Protein AF-A0A5C6CVD3-F1 (afdb_monomer)

pLDDT: mean 81.18, std 20.77, range [22.0, 98.69]

Solvent-accessible surface area (backbone atoms only — not comparable to full-atom values): 57933 Å² total; per-residue (Å²): 133,89,82,90,85,89,85,88,81,87,88,75,88,78,86,80,70,88,71,75,88,67,63,70,26,38,41,72,49,52,78,48,55,55,84,40,43,88,44,26,76,74,38,38,54,60,58,94,70,91,66,69,26,34,41,35,30,22,63,61,11,32,40,34,33,70,55,76,68,46,40,32,29,32,40,34,28,7,44,64,82,21,20,8,32,41,38,34,39,48,12,33,40,42,30,75,46,34,39,38,26,14,48,56,12,74,33,46,18,38,40,39,38,20,63,36,10,40,38,39,25,34,34,33,35,34,19,32,49,8,66,26,52,24,46,37,39,34,31,24,56,70,12,38,36,37,18,68,50,27,37,33,26,4,42,27,32,73,14,47,8,38,39,40,29,23,53,23,5,38,36,39,22,32,27,36,33,22,0,40,30,69,67,7,27,6,36,39,37,27,26,31,60,67,3,26,44,38,18,65,27,42,27,27,32,7,67,57,21,29,8,37,40,38,26,23,52,48,2,33,40,34,17,54,41,34,32,34,29,26,75,77,16,42,39,37,30,53,36,7,34,48,31,28,54,40,63,45,63,78,65,44,75,48,79,68,22,20,32,45,34,37,58,47,67,42,46,71,70,70,43,74,62,57,51,78,76,43,54,97,72,37,57,34,39,58,60,26,33,41,36,30,59,18,40,33,34,37,44,46,84,56,55,43,35,27,42,30,7,39,39,35,23,49,21,39,37,34,22,20,36,86,96,55,46,39,4,35,41,39,28,23,67,37,2,37,35,40,27,55,21,38,39,35,23,23,16,41,4,35,42,37,35,28,30,56,71,8,35,37,41,28,59,22,35,41,30,26,2,75,84,49,47,48,7,40,38,40,34,18,52,51,5,38,38,40,32,59,31,34,40,36,32,19,63,44,8,39,38,37,33,51,22,19,39,45,32,28,54,40,63,47,69,36,91,70,22,45,75,46,80,70,27,24,35,47,35,34,55,47,66,42,48,53,40,73,36,66,55,48,31,72,77,38,29,48,54,30,53,32,41,54,60,29,34,45,35,25,64,23,42,33,37,34,32,56,85,17,40,34,34,24,47,31,11,32,42,34,21,53,25,38,36,30,34,57,56,8,37,41,38,32,60,23,53,33,40,38,40,25,24,26,42,33,33,55,60,12,38,38,37,28,53,43,24,37,32,41,36,17,19,54,88,32,80,64,3,21,37,32,18,16,38,38,37,25,22,65,13,48,33,36,43,25,15,48,39,49,25,37,31,30,47,59,15,39,35,38,27,20,55,94,95,38,54,10,33,42,34,20,83,35,8,33,34,31,31,61,66,9,36,40,36,31,21,22,36,45,42,34,43,68,33,87,92,24,30,35,38,33,40,16,42,39,37,21,72,31,79,93,40,25,29,31,34,43,14,17,34,29,35,77,27,43,43,24,13,29,28,37,52,15,34,38,40,47,28,78,67,31,14,63,38,60,26,14,25,36,34,37,59,18,36,42,49,35,40,35,47,46,88,40,77,8,79,75,10,14,30,20,44,34,18,74,35,88,70,3,30,36,40,39,45,16,32,41,37,42,43,69,37,89,89,50,75,91,48,74,77,43,64,42,66,43,32,35,14,79,53,23,47,41,79,51,58,71,42,77,47,73,64,88,64,62,94,63,46,39,80,44,80,44,84,44,66,39,33,34,35,42,30,33,37,71,57,61,85,29,35,44,74,70,81,83,57,53,59,76,61,20,53,52,29,30,75,70,43,59,27,100,54,55,74,37,73,62,54,54,46,36,27,66,65,49,59,72,66,81,84,81,83,82,75,86,72,81,80,80,74,83,78,79,59,81,77,54,66,80,67,67,84,79,73,84,85,89,80,84,92,81,85,88,80,90,87,89,80,90,88,88,88,88,89,86,88,76,97,74,90,87,89,76,79,92,72,82,82,72,79,72,77,85,77,77,51,36,31,38,37,30,24,20,71,32,98,72,34,31,35,33,32,29,42,68,86,39,52,78,47,78,56,29,75,55,75,89,68,89,71,40,53,36,18,39,32,55,42,97,86,31,31,40,33,33,18,19,31,80,73,7,30,31,35,38,26,43,82,88,34,53,75,46,84,67,46,72,86,49,41,35,26,28,16,33,33,62,50,97,88,51,29,39,35,32,22,21,29,74,68,30,30,35,32,35,28,40,77,89,64,52,77,46,85,49,29,76,51,62,87,80,34,52,36,30,20,37,33,52,46,44,83,60,29,39,34,37,20,14,21,83,66,20,31,34,32,38,26,42,83,89,29,53,73,44,84,48,34,77,56,60,86,81,30,34,34,26,14,38,32,38,38,77,86,57,37,36,35,38,24,12,52,64,25,39,31,32,38,26,42,87,87,32,53,74,44,85,53,34,72,54,76,91,54,102,59,63,27,34,35,13,36,43,62,45,98,84,58,30,40,35,37,27,18,42,77,14,40,30,36,38,26,42,83,88,35,54,73,42,83,55,36,68,45,83,82,29,29,29,37,23,42,37,38,20,38,73,84,51,48,52,50,66,70,33,25,78,37,56,61,30,26,44,78,64,82,58,43,16,56,76,63,18,54,54,30,25,75,71,43,57,27,99,80,30,78,46,74,64,60,49,47,32,24,68,75,31,55,78,51,70,74,92,82,83,90,77,90,73,83,79,83,73,95,80,80,90,84,80,88,85,83,86,87,84,84,90,77,89,81,86,89,81,90,84,84,88,134

Radius of gyration: 43.02 Å; Cα contacts (8 Å, |Δi|>4): 3666; chains: 1; bounding box: 109×92×147 Å

Nearest PDB structures (foldseek):
  2z2n-assembly1_A  TM=7.318E-01  e=3.940E-13  Staphylococcus aureus
  2qc5-assembly1_A  TM=7.018E-01  e=4.304E-13  Staphylococcus cohnii
  2z2p-assembly1_B  TM=7.369E-01  e=5.340E-12  Staphylococcus aureus
  7zcj-assembly1_A  TM=8.095E-01  e=3.126E-11  synthetic construct
  1rwi-assembly1_B  TM=7.853E-01  e=1.025E-09  Mycobacterium tuberculosis

Foldseek 3Di:
DDDDDDDDDDDDDDPDDPDPPQAAWEQPADEDELQAQVRIPRGRLQDPDPRFHEYEFFDHYEYEYAAEGAEHAHYEQADAEGGGEYEYALYEYEHEEEYEYHACHAYEYEYEFDHLYEYEYQYYEFAHQYQEEYEYEQEAANTEYENAAEDEFWAHHQYEGEYEFYHQYEYEYQEYYAFAADNTGGEYEFEAANTEYEHLAEYEQHNPGEGEYEYEHQGEYAHNAEYEYAQRYEYEYHAYEYYYAAYDHDNYYHCPAHEYEYEEEDACVPRPRNCVPCDPQQEFEARYEYEYAYEYEFFADHEHEFANGEYEYLEEYEFYDPPGEGGEYHWYNLGEYEYNEEYEQAANGEYEFEAANTEYEHLYEYEFHPPHHEGEYYYEHQYEYHHNEEHEFDLRYEYEDHAHEYEHAHYYYDPNGYYHYNAYEYEYEEEDEAQPHPVNCVPQNSQGEFAARYEYEYAAEYEFDLRHEYEDRNYEYEYLEYAYDANHEYAYQEEYEYEHQYHADANYEYHQQNEEYEAFYQVAANSAEHLYEYEQEAYEYEYHHVAAHEHEQNYEYEFYDDLHTGEYEYARAYEYADNHEYEEAYEDHYAQDPRHEHEDPYEYYYPALVRAHEYCHEYEAAYEEASYEDNHEYEYHPPQAEHEYAEYEYNYEYEKEAAAQDRGPPGIHAYEHPPDLFEYEAEAEYAYYYPDPDAADAFRKDFRYFGPNFYHDHHPYYHYDDHPPQKDWAWDGDRTTIMIGIHGDQLLQQVPNPAQEVVSVVCLQVQSHPGRVDPVSVVSSVVRVPVDDDDDDDDDDDDPPDDPVVVVVPPPDDDDDDDDDDDDDDDDDDDDDDDDPDDDDDDPPPPPPPPDFFKKKKWFAWPFPQGFTWIATSQQDIDGLETDDDDQFHWAAWDAFQQLWIWTDGQVFQFIWIADNNHDIDTLDHDAHRWHYWAADPQRWIWTCSQRQQFIWIQGPVGDIDTQEHHPPQQRWHYWAAAQQRWIWTQRQVQQFIWIAHRNHDIDTQEHHPPQQRWAEWFADLVRWIWTHGLQQWIWTADNNHDIDTQEGHDDDPGSFWHEWDAGPQGWIWTAGQQQWIWTADPNGDIDTNYGDHRIGTHYMWMDTPVSRTPRRDDNDQLQNQVSPAAQEPVSVVCQVCQSHPRHVDVRSVVSSVVRYPDHDDDDDDDDDDDPPDDPPPPPDDDDDDDDDDDDDDDDD

Sequence (1197 aa):
MKSLKYGFVWLGVLYLVPEVAYGQTFWTAGIGDWNTAANWTLGVPNAASGTAFDAVIANGGTAQLTAPGGSVRRLRVGLASGPGSLVVDGGALAVTENLHLNEGSSGPASVTVQNGATVTSPSTIVGFSSVANTNFLISGAGTTFNAATQFIVGHSGAGTASLTVDSGAVLTSQIGYLGNLTGSRGVGVVRNPGSSWSTAGQFAVGNLGVGTLTIEDQGLVSAGTNLFIAATSNVNLNGGTLRFNTISGITRLNYNAGTIQLAGNRDIILDSGLFDFYGVSRIITSGKGLSVEGTTTIRQDKSLTVSGGTFASQGLLTLGAPGLSSGDLFINIGGTVATGGDVKLDAFGIGTISDAGSSWTVAGSFQVSPTGGRGDLFISNQASLYIGNTLSIGSSGFVTLNGGTIRFDGYSRNPVGAFTYSAGTVQLAGNRTIGSDAAILDLFGASPTIPTGKVLVVEGTAILTAAAPVTLSGGDLAAETVLMSPGSQITNAATAQVSGGMLALAGSVIDGTGGDLTMGDAAKVNGFYCAGTLQVGLSTVTLNDANDAVLDSAALVTLGSGGNPGTLVAANGLTLNFGGNITGFGTVDMPDDPAKPFINNGNLTGDSLAEPLTLAGYVKGVGTYDNVAFAGTFSPGFSPAKVNLGSASYNGTLEIEIGGLSPGSSGYDQVNHILGDGIAELGGTLEVSLLGAFEPVVGNSFEVLTAVGGVLGTFTDVVLPSLEAGLSWSLLYEPNAVLLSVVDVVNGDFDLDGDIDGRDFLVWQRGGSPNPFSSGDLALWQTEYNGGLLAATSVAVPEPASWVLLLAAACLLLRIGKRGIESAASLHARVLSCPRVMLLLATITLGLAAPTARADIFYFSSQGAGRHIVEVNSAGAVSVFASLPVGAAYASGVAFDQSGNLYTSDPNRGTISKITTDGTVSLFKSGLSSPQGLAFDESGDLYVANNGANQINKITHTGTLSLFAMLPAGSESEGLAFDGNGNLYVARSNANQINKVTPDGMVSLFATLPADSLPFGLAFDDSGILYETGLDNQIRKITPGGAVSLFASLPNYTVPSAVGLAFDSSGNLYAAGLSGEISKITPDGTVSLFATATNESLLYIAVTDDLGNPLVLPPNGLAGDFDFDGDVDGRDFLVWQRGGSTNGINSGDLADWQTHYGTPLVATSVAVPEPGSILSVVTSALIPLLRSRKSRLLCKD

Mean predicted aligned error: 19.83 Å

Organism: NCBI:txid2528003

InterPro domains:
  IPR011042 Six-bladed beta-propeller, TolB-like [G3DSA:2.120.10.30] (1007-1134)
  IPR015943 WD40/YVTN repeat-like-containing domain superfamily [G3DSA:2.130.10.10] (845-1006)
  IPR030895 T5SS/PEP-CTERM-associated repeat [TIGR04393] (176-223)
  IPR051344 Virginiamycin B lyase [PTHR40274] (966-1093)

Structure (mmCIF, N/CA/C/O backbone):
data_AF-A0A5C6CVD3-F1
#
_entry.id   AF-A0A5C6CVD3-F1
#
loop_
_atom_site.group_PDB
_atom_site.id
_atom_site.type_symbol
_atom_site.label_atom_id
_atom_site.label_alt_id
_atom_site.label_comp_id
_atom_site.label_asym_id
_atom_site.label_entity_id
_atom_site.label_seq_id
_atom_site.pdbx_PDB_ins_code
_atom_site.Cartn_x
_atom_site.Cartn_y
_atom_site.Cartn_z
_atom_site.occupancy
_atom_site.B_iso_or_equiv
_atom_site.auth_seq_id
_atom_site.auth_comp_id
_atom_site.auth_asym_id
_atom_site.auth_atom_id
_atom_site.pdbx_PDB_model_num
ATOM 1 N N . MET A 1 1 ? 19.472 14.620 -93.134 1.00 33.31 1 MET A N 1
ATOM 2 C CA . MET A 1 1 ? 20.474 13.688 -93.710 1.00 33.31 1 MET A CA 1
ATOM 3 C C . MET A 1 1 ? 21.326 13.192 -92.541 1.00 33.31 1 MET A C 1
ATOM 5 O O . MET A 1 1 ? 21.884 14.042 -91.871 1.00 33.31 1 MET A O 1
ATOM 9 N N . LYS A 1 2 ? 21.089 11.971 -92.017 1.00 33.00 2 LYS A N 1
ATOM 10 C CA . LYS A 1 2 ? 21.920 10.738 -92.182 1.00 33.00 2 LYS A CA 1
ATOM 11 C C . LYS A 1 2 ? 23.409 11.003 -91.842 1.00 33.00 2 LYS A C 1
ATOM 13 O O . LYS A 1 2 ? 23.971 11.871 -92.484 1.00 33.00 2 LYS A O 1
ATOM 18 N N . SER A 1 3 ? 24.119 10.339 -90.916 1.00 31.91 3 SER A N 1
ATOM 19 C CA . SER A 1 3 ? 24.143 8.926 -90.478 1.00 31.91 3 SER A CA 1
ATOM 20 C C . SER A 1 3 ? 24.972 8.741 -89.173 1.00 31.91 3 SER A C 1
ATOM 22 O O . SER A 1 3 ? 25.829 9.565 -88.881 1.00 31.91 3 SER A O 1
ATOM 24 N N . LEU A 1 4 ? 24.720 7.630 -88.458 1.00 35.16 4 LEU A N 1
ATOM 25 C CA . LEU A 1 4 ? 25.385 7.018 -87.278 1.00 35.16 4 LEU A CA 1
ATOM 26 C C . LEU A 1 4 ? 26.942 6.883 -87.380 1.00 35.16 4 LEU A C 1
ATOM 28 O O . LEU A 1 4 ? 27.442 6.929 -88.500 1.00 35.16 4 LEU A O 1
ATOM 32 N N . LYS A 1 5 ? 27.773 6.605 -86.338 1.00 32.94 5 LYS A N 1
ATOM 33 C CA . LYS A 1 5 ? 27.705 5.537 -85.292 1.00 32.94 5 LYS A CA 1
ATOM 34 C C . LYS A 1 5 ? 28.903 5.589 -84.279 1.00 32.94 5 LYS A C 1
ATOM 36 O O . LYS A 1 5 ? 29.987 5.981 -84.692 1.00 32.94 5 LYS A O 1
ATOM 41 N N . TYR A 1 6 ? 28.697 5.048 -83.056 1.00 29.14 6 TYR A N 1
ATOM 42 C CA . TYR A 1 6 ? 29.639 4.686 -81.945 1.00 29.14 6 TYR A CA 1
ATOM 43 C C . TYR A 1 6 ? 30.294 5.847 -81.154 1.00 29.14 6 TYR A C 1
ATOM 45 O O . TYR A 1 6 ? 30.779 6.789 -81.755 1.00 29.14 6 TYR A O 1
ATOM 53 N N . GLY A 1 7 ? 30.379 5.908 -79.816 1.00 25.30 7 GLY A N 1
ATOM 54 C CA . GLY A 1 7 ? 30.207 4.948 -78.715 1.00 25.30 7 GLY A CA 1
ATOM 55 C C . GLY A 1 7 ? 31.394 5.125 -77.745 1.00 25.30 7 GLY A C 1
ATOM 56 O O . GLY A 1 7 ? 32.458 4.587 -78.023 1.00 25.30 7 GLY A O 1
ATOM 57 N N . PHE A 1 8 ? 31.253 5.913 -76.668 1.00 29.30 8 PHE A N 1
ATOM 58 C CA . PHE A 1 8 ? 32.339 6.212 -75.713 1.00 29.30 8 PHE A CA 1
ATOM 59 C C . PHE A 1 8 ? 32.193 5.406 -74.413 1.00 29.30 8 PHE A C 1
ATOM 61 O O . PHE A 1 8 ? 31.168 5.481 -73.739 1.00 29.30 8 PHE A O 1
ATOM 68 N N . VAL A 1 9 ? 33.246 4.656 -74.077 1.00 28.47 9 VAL A N 1
ATOM 69 C CA . VAL A 1 9 ? 33.441 3.898 -72.831 1.00 28.47 9 VAL A CA 1
ATOM 70 C C . VAL A 1 9 ? 34.284 4.742 -71.870 1.00 28.47 9 VAL A C 1
ATOM 72 O O . VAL A 1 9 ? 35.278 5.336 -72.286 1.00 28.47 9 VAL A O 1
ATOM 75 N N . TRP A 1 10 ? 33.894 4.791 -70.594 1.00 29.53 10 TRP A N 1
ATOM 76 C CA . TRP A 1 10 ? 34.655 5.427 -69.515 1.00 29.53 10 TRP A CA 1
ATOM 77 C C . TRP A 1 10 ? 35.741 4.486 -68.973 1.00 29.53 10 TRP A C 1
ATOM 79 O O . TRP A 1 10 ? 35.471 3.333 -68.642 1.00 29.53 10 TRP A O 1
ATOM 89 N N . LEU A 1 11 ? 36.967 5.006 -68.883 1.00 29.16 11 LEU A N 1
ATOM 90 C CA . LEU A 1 11 ? 38.146 4.363 -68.306 1.00 29.16 11 LEU A CA 1
ATOM 91 C C . LEU A 1 11 ? 38.072 4.442 -66.768 1.00 29.16 11 LEU A C 1
ATOM 93 O O . LEU A 1 11 ? 38.203 5.524 -66.198 1.00 29.16 11 LEU A O 1
ATOM 97 N N . GLY A 1 12 ? 37.876 3.306 -66.098 1.00 30.25 12 GLY A N 1
ATOM 98 C CA . GLY A 1 12 ? 38.127 3.149 -64.664 1.00 30.25 12 GLY A CA 1
ATOM 99 C C . GLY A 1 12 ? 39.539 2.609 -64.447 1.00 30.25 12 GLY A C 1
ATOM 100 O O . GLY A 1 12 ? 39.888 1.557 -64.978 1.00 30.25 12 GLY A O 1
ATOM 101 N N . VAL A 1 13 ? 40.359 3.346 -63.699 1.00 31.23 13 VAL A N 1
ATOM 102 C CA . VAL A 1 13 ? 41.724 2.961 -63.316 1.00 31.23 13 VAL A CA 1
ATOM 103 C C . VAL A 1 13 ? 41.658 1.736 -62.401 1.00 31.23 13 VAL A C 1
ATOM 105 O O . VAL A 1 13 ? 41.188 1.812 -61.269 1.00 31.23 13 VAL A O 1
ATOM 108 N N . LEU A 1 14 ? 42.119 0.599 -62.918 1.00 28.75 14 LEU A N 1
ATOM 109 C CA . LEU A 1 14 ? 42.234 -0.670 -62.211 1.00 28.75 14 LEU A CA 1
ATOM 110 C C . LEU A 1 14 ? 43.516 -0.648 -61.359 1.00 28.75 14 LEU A C 1
ATOM 112 O O . LEU A 1 14 ? 44.620 -0.740 -61.896 1.00 28.75 14 LEU A O 1
ATOM 116 N N . TYR A 1 15 ? 43.386 -0.527 -60.036 1.00 31.38 15 TYR A N 1
ATOM 117 C CA . TYR A 1 15 ? 44.471 -0.849 -59.104 1.00 31.38 15 TYR A CA 1
ATOM 118 C C . TYR A 1 15 ? 44.633 -2.378 -59.072 1.00 31.38 15 TYR A C 1
ATOM 120 O O . TYR A 1 15 ? 43.980 -3.076 -58.303 1.00 31.38 15 TYR A O 1
ATOM 128 N N . LEU A 1 16 ? 45.480 -2.912 -59.953 1.00 30.39 16 LEU A N 1
ATOM 129 C CA . LEU A 1 16 ? 45.967 -4.290 -59.874 1.00 30.39 16 LEU A CA 1
ATOM 130 C C . LEU A 1 16 ? 47.040 -4.361 -58.782 1.00 30.39 16 LEU A C 1
ATOM 132 O O . LEU A 1 16 ? 48.219 -4.113 -59.029 1.00 30.39 16 LEU A O 1
ATOM 136 N N . VAL A 1 17 ? 46.627 -4.700 -57.563 1.00 30.98 17 VAL A N 1
ATOM 137 C CA . VAL A 1 17 ? 47.524 -5.358 -56.606 1.00 30.98 17 VAL A CA 1
ATOM 138 C C . VAL A 1 17 ? 47.583 -6.832 -57.029 1.00 30.98 17 VAL A C 1
ATOM 140 O O . VAL A 1 17 ? 46.527 -7.397 -57.321 1.00 30.98 17 VAL A O 1
ATOM 143 N N . PRO A 1 18 ? 48.760 -7.476 -57.117 1.00 31.36 18 PRO A N 1
ATOM 144 C CA . PRO A 1 18 ? 48.824 -8.902 -57.400 1.00 31.36 18 PRO A CA 1
ATOM 145 C C . PRO A 1 18 ? 48.233 -9.654 -56.202 1.00 31.36 18 PRO A C 1
ATOM 147 O O . PRO A 1 18 ? 48.890 -9.841 -55.180 1.00 31.36 18 PRO A O 1
ATOM 150 N N . GLU A 1 19 ? 46.966 -10.047 -56.307 1.00 36.94 19 GLU A N 1
ATOM 151 C CA . GLU A 1 19 ? 46.348 -10.989 -55.384 1.00 36.94 19 GLU A CA 1
ATOM 152 C C . GLU A 1 19 ? 47.048 -12.334 -55.625 1.00 36.94 19 GLU A C 1
ATOM 154 O O . GLU A 1 19 ? 46.921 -12.943 -56.689 1.00 36.94 19 GLU A O 1
ATOM 159 N N . VAL A 1 20 ? 47.869 -12.777 -54.668 1.00 36.12 20 VAL A N 1
ATOM 160 C CA . VAL A 1 20 ? 48.265 -14.187 -54.598 1.00 36.12 20 VAL A CA 1
ATOM 161 C C . VAL A 1 20 ? 46.953 -14.969 -54.623 1.00 36.12 20 VAL A C 1
ATOM 163 O O . VAL A 1 20 ? 46.085 -14.704 -53.794 1.00 36.12 20 VAL A O 1
ATOM 166 N N . ALA A 1 21 ? 46.766 -15.853 -55.603 1.00 40.22 21 ALA A N 1
ATOM 167 C CA . ALA A 1 21 ? 45.544 -16.634 -55.748 1.00 40.22 21 ALA A CA 1
ATOM 168 C C . ALA A 1 21 ? 45.393 -17.577 -54.544 1.00 40.22 21 ALA A C 1
ATOM 170 O O . ALA A 1 21 ? 45.857 -18.715 -54.555 1.00 40.22 21 ALA A O 1
ATOM 171 N N . TYR A 1 22 ? 44.782 -17.078 -53.474 1.00 51.94 22 TYR A N 1
ATOM 172 C CA . TYR A 1 22 ? 44.306 -17.892 -52.370 1.00 51.94 22 TYR A CA 1
ATOM 173 C C . TYR A 1 22 ? 43.050 -18.625 -52.848 1.00 51.94 22 TYR A C 1
ATOM 175 O O . TYR A 1 22 ? 42.211 -18.040 -53.536 1.00 51.94 22 TYR A O 1
ATOM 183 N N . GLY A 1 23 ? 42.924 -19.912 -52.523 1.00 61.84 23 GLY A N 1
ATOM 184 C CA . GLY A 1 23 ? 41.717 -20.666 -52.854 1.00 61.84 23 GLY A CA 1
ATOM 185 C C . GLY A 1 23 ? 40.490 -19.997 -52.225 1.00 61.84 23 GLY A C 1
ATOM 186 O O . GLY A 1 23 ? 40.490 -19.714 -51.029 1.00 61.84 23 GLY A O 1
ATOM 187 N N . GLN A 1 24 ? 39.455 -19.728 -53.021 1.00 73.69 24 GLN A N 1
ATOM 188 C CA . GLN A 1 24 ? 38.131 -19.392 -52.496 1.00 73.69 24 GLN A CA 1
ATOM 189 C C . GLN A 1 24 ? 37.314 -20.677 -52.402 1.00 73.69 24 GLN A C 1
ATOM 191 O O . GLN A 1 24 ? 37.229 -21.425 -53.379 1.00 73.69 24 GLN A O 1
ATOM 196 N N . THR A 1 25 ? 36.715 -20.940 -51.247 1.00 81.25 25 THR A N 1
ATOM 197 C CA . THR A 1 25 ? 35.776 -22.046 -51.061 1.00 81.25 25 THR A CA 1
ATOM 198 C C . THR A 1 25 ? 34.348 -21.515 -51.214 1.00 81.25 25 THR A C 1
ATOM 200 O O . THR A 1 25 ? 33.989 -20.457 -50.693 1.00 81.25 25 THR A O 1
ATOM 203 N N . PHE A 1 26 ? 33.514 -22.238 -51.961 1.00 84.50 26 PHE A N 1
ATOM 204 C CA . PHE A 1 26 ? 32.114 -21.882 -52.198 1.00 84.50 26 PHE A CA 1
ATOM 205 C C . PHE A 1 26 ? 31.192 -22.887 -51.514 1.00 84.50 26 PHE A C 1
ATOM 207 O O . PHE A 1 26 ? 31.471 -24.087 -51.537 1.00 84.50 26 PHE A O 1
ATOM 214 N N . TRP A 1 27 ? 30.084 -22.400 -50.955 1.00 85.50 27 TRP A N 1
ATOM 215 C CA . TRP A 1 27 ? 29.008 -23.250 -50.451 1.00 85.50 27 TRP A CA 1
ATOM 216 C C . TRP A 1 27 ? 28.281 -23.942 -51.611 1.00 85.50 27 TRP A C 1
ATOM 218 O O . TRP A 1 27 ? 27.828 -23.277 -52.545 1.00 85.50 27 TRP A O 1
ATOM 228 N N . THR A 1 28 ? 28.130 -25.266 -51.567 1.00 75.06 28 THR A N 1
ATOM 229 C CA . THR A 1 28 ? 27.654 -26.089 -52.700 1.00 75.06 28 THR A CA 1
ATOM 230 C C . THR A 1 28 ? 26.125 -26.104 -52.910 1.00 75.06 28 THR A C 1
ATOM 232 O O . THR A 1 28 ? 25.623 -26.962 -53.629 1.00 75.06 28 THR A O 1
ATOM 235 N N . ALA A 1 29 ? 25.403 -25.103 -52.381 1.00 74.62 29 ALA A N 1
ATOM 236 C CA . ALA A 1 29 ? 23.933 -24.958 -52.302 1.00 74.62 29 ALA A CA 1
ATOM 237 C C . ALA A 1 29 ? 23.224 -25.892 -51.287 1.00 74.62 29 ALA A C 1
ATOM 239 O O . ALA A 1 29 ? 23.732 -26.954 -50.943 1.00 74.62 29 ALA A O 1
ATOM 240 N N . GLY A 1 30 ? 22.048 -25.476 -50.784 1.00 80.94 30 GLY A N 1
ATOM 241 C CA . GLY A 1 30 ? 21.274 -26.183 -49.743 1.00 80.94 30 GLY A CA 1
ATOM 242 C C . GLY A 1 30 ? 21.539 -25.707 -48.302 1.00 80.94 30 GLY A C 1
ATOM 243 O O . GLY A 1 30 ? 22.302 -24.762 -48.092 1.00 80.94 30 GLY A O 1
ATOM 244 N N . ILE A 1 31 ? 20.892 -26.345 -47.317 1.00 85.94 31 ILE A N 1
ATOM 245 C CA . ILE A 1 31 ? 21.055 -26.082 -45.870 1.00 85.94 31 ILE A CA 1
ATOM 246 C C . ILE A 1 31 ? 22.037 -27.104 -45.278 1.00 85.94 31 ILE A C 1
ATOM 248 O O . ILE A 1 31 ? 21.886 -28.296 -45.541 1.00 85.94 31 ILE A O 1
ATOM 252 N N . GLY A 1 32 ? 23.008 -26.675 -44.466 1.00 84.31 32 GLY A N 1
ATOM 253 C CA . GLY A 1 32 ? 23.953 -27.602 -43.831 1.00 84.31 32 GLY A CA 1
ATOM 254 C C . GLY A 1 32 ? 24.882 -26.974 -42.787 1.00 84.31 32 GLY A C 1
ATOM 255 O O . GLY A 1 32 ? 24.973 -25.753 -42.672 1.00 84.31 32 GLY A O 1
ATOM 256 N N . ASP A 1 33 ? 25.584 -27.825 -42.032 1.00 85.69 33 ASP A N 1
ATOM 257 C CA . ASP A 1 33 ? 26.532 -27.417 -40.983 1.00 85.69 33 ASP A CA 1
ATOM 258 C C . ASP A 1 33 ? 27.838 -26.851 -41.577 1.00 85.69 33 ASP A C 1
ATOM 260 O O . ASP A 1 33 ? 28.484 -27.475 -42.427 1.00 85.69 33 ASP A O 1
ATOM 264 N N . TRP A 1 34 ? 28.249 -25.675 -41.103 1.00 87.38 34 TRP A N 1
ATOM 265 C CA . TRP A 1 34 ? 29.487 -24.972 -41.434 1.00 87.38 34 TRP A CA 1
ATOM 266 C C . TRP A 1 34 ? 30.718 -25.884 -41.404 1.00 87.38 34 TRP A C 1
ATOM 268 O O . TRP A 1 34 ? 31.598 -25.750 -42.256 1.00 87.38 34 TRP A O 1
ATOM 278 N N . ASN A 1 35 ? 30.766 -26.830 -40.461 1.00 83.06 35 ASN A N 1
ATOM 279 C CA . ASN A 1 35 ? 31.920 -27.692 -40.203 1.00 83.06 35 ASN A CA 1
ATOM 280 C C . ASN A 1 35 ? 31.995 -28.949 -41.085 1.00 83.06 35 ASN A C 1
ATOM 282 O O . ASN A 1 35 ? 32.900 -29.766 -40.911 1.00 83.06 35 ASN A O 1
ATOM 286 N N . THR A 1 36 ? 31.081 -29.132 -42.041 1.00 85.56 36 THR A N 1
ATOM 287 C CA . THR A 1 36 ? 31.060 -30.335 -42.888 1.00 85.56 36 THR A CA 1
ATOM 288 C C . THR A 1 36 ? 31.725 -30.080 -44.240 1.00 85.56 36 THR A C 1
ATOM 290 O O . THR A 1 36 ? 31.285 -29.230 -45.012 1.00 85.56 36 THR A O 1
ATOM 293 N N . ALA A 1 37 ? 32.764 -30.856 -44.578 1.00 80.44 37 ALA A N 1
ATOM 294 C CA . ALA A 1 37 ? 33.519 -30.691 -45.830 1.00 80.44 37 ALA A CA 1
ATOM 295 C C . ALA A 1 37 ? 32.655 -30.862 -47.092 1.00 80.44 37 ALA A C 1
ATOM 297 O O . ALA A 1 37 ? 32.962 -30.266 -48.119 1.00 80.44 37 ALA A O 1
ATOM 298 N N . ALA A 1 38 ? 31.565 -31.633 -47.004 1.00 83.31 38 ALA A N 1
ATOM 299 C CA . ALA A 1 38 ? 30.622 -31.857 -48.100 1.00 83.31 38 ALA A CA 1
ATOM 300 C C . ALA A 1 38 ? 29.859 -30.593 -48.532 1.00 83.31 38 ALA A C 1
ATOM 302 O O . ALA A 1 38 ? 29.335 -30.561 -49.640 1.00 83.31 38 ALA A O 1
ATOM 303 N N . ASN A 1 39 ? 29.821 -29.561 -47.684 1.00 85.31 39 ASN A N 1
ATOM 304 C CA . ASN A 1 39 ? 29.136 -28.306 -47.982 1.00 85.31 39 ASN A CA 1
ATOM 305 C C . ASN A 1 39 ? 30.019 -27.308 -48.753 1.00 85.31 39 ASN A C 1
ATOM 307 O O . ASN A 1 39 ? 29.522 -26.268 -49.182 1.00 85.31 39 ASN A O 1
ATOM 311 N N . TRP A 1 40 ? 31.316 -27.598 -48.932 1.00 85.50 40 TRP A N 1
ATOM 312 C CA . TRP A 1 40 ? 32.304 -26.658 -49.470 1.00 85.50 40 TRP A CA 1
ATOM 313 C C . TRP A 1 40 ? 33.082 -27.229 -50.662 1.00 85.50 40 TRP A C 1
ATOM 315 O O . TRP A 1 40 ? 33.598 -28.343 -50.610 1.00 85.50 40 TRP A O 1
ATOM 325 N N . THR A 1 41 ? 33.270 -26.430 -51.717 1.00 83.50 41 THR A N 1
ATOM 326 C CA . THR A 1 41 ? 33.955 -26.861 -52.957 1.00 83.50 41 THR A CA 1
ATOM 327 C C . THR A 1 41 ? 35.431 -27.238 -52.797 1.00 83.50 41 THR A C 1
ATOM 329 O O . THR A 1 41 ? 35.945 -28.008 -53.605 1.00 83.50 41 THR A O 1
ATOM 332 N N . LEU A 1 42 ? 36.126 -26.699 -51.790 1.00 76.88 42 LEU A N 1
ATOM 333 C CA . LEU A 1 42 ? 37.553 -26.946 -51.525 1.00 76.88 42 LEU A CA 1
ATOM 334 C C . LEU A 1 42 ? 37.808 -27.348 -50.054 1.00 76.88 42 LEU A C 1
ATOM 336 O O . LEU A 1 42 ? 38.909 -27.156 -49.543 1.00 76.88 42 LEU A O 1
ATOM 340 N N . GLY A 1 43 ? 36.799 -27.921 -49.383 1.00 75.12 43 GLY A N 1
ATOM 341 C CA . GLY A 1 43 ? 36.857 -28.332 -47.973 1.00 75.12 43 GLY A CA 1
ATOM 342 C C . GLY A 1 43 ? 36.418 -27.249 -46.979 1.00 75.12 43 GLY A C 1
ATOM 343 O O . GLY A 1 43 ? 36.141 -26.111 -47.355 1.00 75.12 43 GLY A O 1
ATOM 344 N N . VAL A 1 44 ? 36.318 -27.621 -45.696 1.00 77.31 44 VAL A N 1
ATOM 345 C CA . VAL A 1 44 ? 35.855 -26.720 -44.624 1.00 77.31 44 VAL A CA 1
ATOM 346 C C . VAL A 1 44 ? 36.840 -25.553 -44.459 1.00 77.31 44 VAL A C 1
ATOM 348 O O . VAL A 1 44 ? 38.034 -25.815 -44.294 1.00 77.31 44 VAL A O 1
ATOM 351 N N . PRO A 1 45 ? 36.379 -24.288 -44.392 1.00 76.12 45 PRO A N 1
ATOM 352 C CA . PRO A 1 45 ? 37.227 -23.116 -44.130 1.00 76.12 45 PRO A CA 1
ATOM 353 C C . PRO A 1 45 ? 38.056 -23.180 -42.826 1.00 76.12 45 PRO A C 1
ATOM 355 O O . PRO A 1 45 ? 38.971 -22.384 -42.645 1.00 76.12 45 PRO A O 1
ATOM 358 N N . ASN A 1 46 ? 37.765 -24.152 -41.952 1.00 67.94 46 ASN A N 1
ATOM 359 C CA . ASN A 1 46 ? 38.297 -24.366 -40.602 1.00 67.94 46 ASN A CA 1
ATOM 360 C C . ASN A 1 46 ? 39.539 -25.297 -40.523 1.00 67.94 46 ASN A C 1
ATOM 362 O O . ASN A 1 46 ? 39.867 -25.821 -39.459 1.00 67.94 46 ASN A O 1
ATOM 366 N N . ALA A 1 47 ? 40.218 -25.603 -41.636 1.00 56.31 47 ALA A N 1
ATOM 367 C CA . ALA A 1 47 ? 41.359 -26.525 -41.607 1.00 56.31 47 ALA A CA 1
ATOM 368 C C . ALA A 1 47 ? 42.582 -25.901 -40.898 1.00 56.31 47 ALA A C 1
ATOM 370 O O . ALA A 1 47 ? 43.059 -24.834 -41.280 1.00 56.31 47 ALA A O 1
ATOM 371 N N . ALA A 1 48 ? 43.126 -26.607 -39.898 1.00 48.28 48 ALA A N 1
ATOM 372 C CA . ALA A 1 48 ? 44.234 -26.223 -39.008 1.00 48.28 48 ALA A CA 1
ATOM 373 C C . ALA A 1 48 ? 45.606 -25.952 -39.683 1.00 48.28 48 ALA A C 1
ATOM 375 O O . ALA A 1 48 ? 46.645 -25.970 -39.024 1.00 48.28 48 ALA A O 1
ATOM 376 N N . SER A 1 49 ? 45.651 -25.717 -40.994 1.00 45.97 49 SER A N 1
ATOM 377 C CA . SER A 1 49 ? 46.870 -25.678 -41.802 1.00 45.97 49 SER A CA 1
ATOM 378 C C . SER A 1 49 ? 47.210 -24.287 -42.341 1.00 45.97 49 SER A C 1
ATOM 380 O O . SER A 1 49 ? 47.550 -24.177 -43.510 1.00 45.97 49 SER A O 1
ATOM 382 N N . GLY A 1 50 ? 47.113 -23.219 -41.543 1.00 49.28 50 GLY A N 1
ATOM 383 C CA . GLY A 1 50 ? 47.776 -21.923 -41.810 1.00 49.28 50 GLY A CA 1
ATOM 384 C C . GLY A 1 50 ? 47.468 -21.185 -43.130 1.00 49.28 50 GLY A C 1
ATOM 385 O O . GLY A 1 50 ? 47.988 -20.093 -43.341 1.00 49.28 50 GLY A O 1
ATOM 386 N N . THR A 1 51 ? 46.629 -21.721 -44.016 1.00 52.88 51 THR A N 1
ATOM 387 C CA . THR A 1 51 ? 46.191 -21.097 -45.265 1.00 52.88 51 THR A CA 1
ATOM 388 C C . THR A 1 51 ? 44.725 -20.741 -45.107 1.00 52.88 51 THR A C 1
ATOM 390 O O . THR A 1 51 ? 43.845 -21.578 -45.291 1.00 52.88 51 THR A O 1
ATOM 393 N N . ALA A 1 52 ? 44.463 -19.508 -44.688 1.00 54.31 52 ALA A N 1
ATOM 394 C CA . ALA A 1 52 ? 43.114 -19.050 -44.420 1.00 54.31 52 ALA A CA 1
ATOM 395 C C . ALA A 1 52 ? 42.370 -18.841 -45.757 1.00 54.31 52 ALA A C 1
ATOM 397 O O . ALA A 1 52 ? 42.698 -17.936 -46.527 1.00 54.31 52 ALA A O 1
ATOM 398 N N . PHE A 1 53 ? 41.429 -19.739 -46.061 1.00 63.25 53 PHE A N 1
ATOM 399 C CA . PHE A 1 53 ? 40.590 -19.672 -47.259 1.00 63.25 53 PHE A CA 1
ATOM 400 C C . PHE A 1 53 ? 39.568 -18.537 -47.124 1.00 63.25 53 PHE A C 1
ATOM 402 O O . PHE A 1 53 ? 39.140 -18.196 -46.017 1.00 63.25 53 PHE A O 1
ATOM 409 N N . ASP A 1 54 ? 39.167 -17.957 -48.254 1.00 83.06 54 ASP A N 1
ATOM 410 C CA . ASP A 1 54 ? 38.007 -17.067 -48.292 1.00 83.06 54 ASP A CA 1
ATOM 411 C C . ASP A 1 54 ? 36.755 -17.911 -48.527 1.00 83.06 54 ASP A C 1
ATOM 413 O O . ASP A 1 54 ? 36.740 -18.736 -49.441 1.00 83.06 54 ASP A O 1
ATOM 417 N N . ALA A 1 55 ? 35.714 -17.697 -47.730 1.00 87.00 55 ALA A N 1
ATOM 418 C CA . ALA A 1 55 ? 34.460 -18.427 -47.834 1.00 87.00 55 ALA A CA 1
ATOM 419 C C . ALA A 1 55 ? 33.373 -17.565 -48.479 1.00 87.00 55 ALA A C 1
ATOM 421 O O . ALA A 1 55 ? 33.181 -16.401 -48.115 1.00 87.00 55 ALA A O 1
ATOM 422 N N . VAL A 1 56 ? 32.626 -18.160 -49.408 1.00 88.44 56 VAL A N 1
ATOM 423 C CA . VAL A 1 56 ? 31.481 -17.524 -50.067 1.00 88.44 56 VAL A CA 1
ATOM 424 C C . VAL A 1 56 ? 30.234 -18.395 -49.915 1.00 88.44 56 VAL A C 1
ATOM 426 O O . VAL A 1 56 ? 30.191 -19.520 -50.415 1.00 88.44 56 VAL A O 1
ATOM 429 N N . ILE A 1 57 ? 29.196 -17.855 -49.275 1.00 88.94 57 ILE A N 1
ATOM 430 C CA . ILE A 1 57 ? 27.858 -18.456 -49.195 1.00 88.94 57 ILE A CA 1
ATOM 431 C C . ILE A 1 57 ? 26.952 -17.721 -50.184 1.00 88.94 57 ILE A C 1
ATOM 433 O O . ILE A 1 57 ? 26.670 -16.540 -50.002 1.00 88.94 57 ILE A O 1
ATOM 437 N N . ALA A 1 58 ? 26.510 -18.395 -51.243 1.00 85.00 58 ALA A N 1
ATOM 438 C CA . ALA A 1 58 ? 25.686 -17.808 -52.303 1.00 85.00 58 ALA A CA 1
ATOM 439 C C . ALA A 1 58 ? 24.756 -18.866 -52.937 1.00 85.00 58 ALA A C 1
ATOM 441 O O . ALA A 1 58 ? 24.699 -20.008 -52.477 1.00 85.00 58 ALA A O 1
ATOM 442 N N . ASN A 1 59 ? 24.038 -18.492 -54.004 1.00 80.44 59 ASN A N 1
ATOM 443 C CA . ASN A 1 59 ? 23.146 -19.365 -54.786 1.00 80.44 59 ASN A CA 1
ATOM 444 C C . ASN A 1 59 ? 22.055 -20.097 -53.963 1.00 80.44 59 ASN A C 1
ATOM 446 O O . ASN A 1 59 ? 21.728 -21.246 -54.244 1.00 80.44 59 ASN A O 1
ATOM 450 N N . GLY A 1 60 ? 21.486 -19.446 -52.945 1.00 77.94 60 GLY A N 1
ATOM 451 C CA . GLY A 1 60 ? 20.429 -19.996 -52.084 1.00 77.94 60 GLY A CA 1
ATOM 452 C C . GLY A 1 60 ? 20.923 -20.923 -50.970 1.00 77.94 60 GLY A C 1
ATOM 453 O O . GLY A 1 60 ? 20.108 -21.586 -50.335 1.00 77.94 60 GLY A O 1
ATOM 454 N N . GLY A 1 61 ? 22.237 -20.998 -50.740 1.00 84.19 61 GLY A N 1
ATOM 455 C CA . GLY A 1 61 ? 22.813 -21.767 -49.638 1.00 84.19 61 GLY A CA 1
ATOM 456 C C . GLY A 1 61 ? 22.555 -21.146 -48.262 1.00 84.19 61 GLY A C 1
ATOM 457 O O . GLY A 1 61 ? 22.632 -19.924 -48.111 1.00 84.19 61 GLY A O 1
ATOM 458 N N . THR A 1 62 ? 22.324 -22.001 -47.264 1.00 89.75 62 THR A N 1
ATOM 459 C CA . THR A 1 62 ? 22.219 -21.632 -45.845 1.00 89.75 62 THR A CA 1
ATOM 460 C C . THR A 1 62 ? 23.248 -22.412 -45.034 1.00 89.75 62 THR A C 1
ATOM 462 O O . THR A 1 62 ? 23.093 -23.616 -44.825 1.00 89.75 62 THR A O 1
ATOM 465 N N . ALA A 1 63 ? 24.281 -21.725 -44.553 1.00 89.75 63 ALA A N 1
ATOM 466 C CA . ALA A 1 63 ? 25.246 -22.304 -43.625 1.00 89.75 63 ALA A CA 1
ATOM 467 C C . ALA A 1 63 ? 24.766 -22.133 -42.179 1.00 89.75 63 ALA A C 1
ATOM 469 O O . ALA A 1 63 ? 24.335 -21.043 -41.801 1.00 89.75 63 ALA A O 1
ATOM 470 N N . GLN A 1 64 ? 24.865 -23.185 -41.368 1.00 89.44 64 GLN A N 1
ATOM 471 C CA . GLN A 1 64 ? 24.532 -23.163 -39.940 1.00 89.44 64 GLN A CA 1
ATOM 472 C C . GLN A 1 64 ? 25.751 -23.533 -39.092 1.00 89.44 64 GLN A C 1
ATOM 474 O O . GLN A 1 64 ? 26.434 -24.500 -39.401 1.00 89.44 64 GLN A O 1
ATOM 479 N N . LEU A 1 65 ? 26.026 -22.800 -38.016 1.00 87.75 65 LEU A N 1
ATOM 480 C CA . LEU A 1 65 ? 27.092 -23.097 -37.061 1.00 87.75 65 LEU A CA 1
ATOM 481 C C . LEU A 1 65 ? 26.489 -23.248 -35.662 1.00 87.75 65 LEU A C 1
ATOM 483 O O . LEU A 1 65 ? 26.133 -22.248 -35.048 1.00 87.75 65 LEU A O 1
ATOM 487 N N . THR A 1 66 ? 26.394 -24.486 -35.175 1.00 79.56 66 THR A N 1
ATOM 488 C CA . THR A 1 66 ? 25.741 -24.846 -33.898 1.00 79.56 66 THR A CA 1
ATOM 489 C C . THR A 1 66 ? 26.716 -25.275 -32.789 1.00 79.56 66 THR A C 1
ATOM 491 O O . THR A 1 66 ? 26.306 -25.526 -31.660 1.00 79.56 66 THR A O 1
ATOM 494 N N . ALA A 1 67 ? 28.018 -25.380 -33.091 1.00 71.19 67 ALA A N 1
ATOM 495 C CA . ALA A 1 67 ? 29.070 -25.803 -32.160 1.00 71.19 67 ALA A CA 1
ATOM 496 C C . ALA A 1 67 ? 30.291 -24.853 -32.211 1.00 71.19 67 ALA A C 1
ATOM 498 O O . ALA A 1 67 ? 30.468 -24.138 -33.203 1.00 71.19 67 ALA A O 1
ATOM 499 N N . PRO A 1 68 ? 31.156 -24.808 -31.175 1.00 64.81 68 PRO A N 1
ATOM 500 C CA . PRO A 1 68 ? 32.298 -23.893 -31.137 1.00 64.81 68 PRO A CA 1
ATOM 501 C C . PRO A 1 68 ? 33.361 -24.223 -32.194 1.00 64.81 68 PRO A C 1
ATOM 503 O O . PRO A 1 68 ? 33.727 -25.386 -32.359 1.00 64.81 68 PRO A O 1
ATOM 506 N N . GLY A 1 69 ? 33.926 -23.190 -32.835 1.00 65.62 69 GLY A N 1
ATOM 507 C CA . GLY A 1 69 ? 35.222 -23.305 -33.511 1.00 65.62 69 GLY A CA 1
ATOM 508 C C . GLY A 1 69 ? 35.273 -22.953 -34.996 1.00 65.62 69 GLY A C 1
ATOM 509 O O . GLY A 1 69 ? 36.184 -23.430 -35.655 1.00 65.62 69 GLY A O 1
ATOM 510 N N . GLY A 1 70 ? 34.364 -22.145 -35.549 1.00 74.56 70 GLY A N 1
ATOM 511 C CA . GLY A 1 70 ? 34.493 -21.671 -36.933 1.00 74.56 70 GLY A CA 1
ATOM 512 C C . GLY A 1 70 ? 35.544 -20.560 -37.060 1.00 74.56 70 GLY A C 1
ATOM 513 O O . GLY A 1 70 ? 35.479 -19.571 -36.334 1.00 74.56 70 GLY A O 1
ATOM 514 N N . SER A 1 71 ? 36.492 -20.675 -37.994 1.00 83.75 71 SER A N 1
ATOM 515 C CA . SER A 1 71 ? 37.410 -19.582 -38.353 1.00 83.75 71 SER A CA 1
ATOM 516 C C . SER A 1 71 ? 37.544 -19.449 -39.868 1.00 83.75 71 SER A C 1
ATOM 518 O O . SER A 1 71 ? 37.516 -20.451 -40.583 1.00 83.75 71 SER A O 1
ATOM 520 N N . VAL A 1 72 ? 37.654 -18.217 -40.365 1.00 86.69 72 VAL A N 1
ATOM 521 C CA . VAL A 1 72 ? 37.817 -17.909 -41.792 1.00 86.69 72 VAL A CA 1
ATOM 522 C C . VAL A 1 72 ? 38.502 -16.558 -41.980 1.00 86.69 72 VAL A C 1
ATOM 524 O O . VAL A 1 72 ? 38.377 -15.671 -41.139 1.00 86.69 72 VAL A O 1
ATOM 527 N N . ARG A 1 73 ? 39.212 -16.364 -43.096 1.00 86.00 73 ARG A N 1
ATOM 528 C CA . ARG A 1 73 ? 39.842 -15.071 -43.398 1.00 86.00 73 ARG A CA 1
ATOM 529 C C . ARG A 1 73 ? 38.827 -14.008 -43.792 1.00 86.00 73 ARG A C 1
ATOM 531 O O . ARG A 1 73 ? 38.604 -13.040 -43.070 1.00 86.00 73 ARG A O 1
ATOM 538 N N . ARG A 1 74 ? 38.201 -14.209 -44.951 1.00 88.00 74 ARG A N 1
ATOM 539 C CA . ARG A 1 74 ? 37.143 -13.357 -45.495 1.00 88.00 74 ARG A CA 1
ATOM 540 C C . ARG A 1 74 ? 35.886 -14.192 -45.658 1.00 88.00 74 ARG A C 1
ATOM 542 O O . ARG A 1 74 ? 35.951 -15.288 -46.212 1.00 88.00 74 ARG A O 1
ATOM 549 N N . LEU A 1 75 ? 34.756 -13.668 -45.203 1.00 90.56 75 LEU A N 1
ATOM 550 C CA . LEU A 1 75 ? 33.452 -14.302 -45.348 1.00 90.56 75 LEU A CA 1
ATOM 551 C C . LEU A 1 75 ? 32.537 -13.397 -46.161 1.00 90.56 75 LEU A C 1
ATOM 553 O O . LEU A 1 75 ? 32.281 -12.257 -45.781 1.00 90.56 75 LEU A O 1
ATOM 557 N N . ARG A 1 76 ? 32.037 -13.913 -47.281 1.00 89.56 76 ARG A N 1
ATOM 558 C CA . ARG A 1 76 ? 31.027 -13.252 -48.105 1.00 89.56 76 ARG A CA 1
ATOM 559 C C . ARG A 1 76 ? 29.721 -14.026 -48.037 1.00 89.56 76 ARG A C 1
ATOM 561 O O . ARG A 1 76 ? 29.702 -15.225 -48.309 1.00 89.56 76 ARG A O 1
ATOM 568 N N . VAL A 1 77 ? 28.631 -13.340 -47.722 1.00 89.94 77 VAL A N 1
ATOM 569 C CA . VAL A 1 77 ? 27.278 -13.910 -47.721 1.00 89.94 77 VAL A CA 1
ATOM 570 C C . VAL A 1 77 ? 26.455 -13.161 -48.767 1.00 89.94 77 VAL A C 1
ATOM 572 O O . VAL A 1 77 ? 26.126 -11.993 -48.590 1.00 89.94 77 VAL A O 1
ATOM 575 N N . GLY A 1 78 ? 26.178 -13.815 -49.892 1.00 83.75 78 GLY A N 1
ATOM 576 C CA . GLY A 1 78 ? 25.656 -13.209 -51.119 1.00 83.75 78 GLY A CA 1
ATOM 577 C C . GLY A 1 78 ? 26.760 -12.558 -51.966 1.00 83.75 78 GLY A C 1
ATOM 578 O O . GLY A 1 78 ? 27.417 -11.613 -51.530 1.00 83.75 78 GLY A O 1
ATOM 579 N N . LEU A 1 79 ? 26.956 -13.060 -53.193 1.00 79.69 79 LEU A N 1
ATOM 580 C CA . LEU A 1 79 ? 27.943 -12.571 -54.170 1.00 79.69 79 LEU A CA 1
ATOM 581 C C . LEU A 1 79 ? 27.415 -12.788 -55.598 1.00 79.69 79 LEU A C 1
ATOM 583 O O . LEU A 1 79 ? 26.947 -13.884 -55.889 1.00 79.69 79 LEU A O 1
ATOM 587 N N . ALA A 1 80 ? 27.538 -11.776 -56.470 1.00 63.12 80 ALA A N 1
ATOM 588 C CA . ALA A 1 80 ? 27.316 -11.769 -57.933 1.00 63.12 80 ALA A CA 1
ATOM 589 C C . ALA A 1 80 ? 26.024 -12.413 -58.517 1.00 63.12 80 ALA A C 1
ATOM 591 O O . ALA A 1 80 ? 25.304 -11.736 -59.249 1.00 63.12 80 ALA A O 1
ATOM 592 N N . SER A 1 81 ? 25.724 -13.692 -58.252 1.00 55.66 81 SER A N 1
ATOM 593 C CA . SER A 1 81 ? 24.727 -14.517 -58.962 1.00 55.66 81 SER A CA 1
ATOM 594 C C . SER A 1 81 ? 23.606 -15.140 -58.111 1.00 55.66 81 SER A C 1
ATOM 596 O O . SER A 1 81 ? 22.788 -15.867 -58.669 1.00 55.66 81 SER A O 1
ATOM 598 N N . GLY A 1 82 ? 23.502 -14.880 -56.801 1.00 70.00 82 GLY A N 1
ATOM 599 C CA . GLY A 1 82 ? 22.355 -15.380 -56.028 1.00 70.00 82 GLY A CA 1
ATOM 600 C C . GLY A 1 82 ? 22.425 -15.194 -54.506 1.00 70.00 82 GLY A C 1
ATOM 601 O O . GLY A 1 82 ? 23.489 -14.865 -53.981 1.00 70.00 82 GLY A O 1
ATOM 602 N N . PRO A 1 83 ? 21.296 -15.415 -53.801 1.00 81.25 83 PRO A N 1
ATOM 603 C CA . PRO A 1 83 ? 21.146 -15.165 -52.364 1.00 81.25 83 PRO A CA 1
ATOM 604 C C . PRO A 1 83 ? 22.038 -16.054 -51.488 1.00 81.25 83 PRO A C 1
ATOM 606 O O . PRO A 1 83 ? 22.517 -17.084 -51.950 1.00 81.25 83 PRO A O 1
ATOM 609 N N . GLY A 1 84 ? 22.238 -15.708 -50.217 1.00 87.00 84 GLY A N 1
ATOM 610 C CA . GLY A 1 84 ? 22.973 -16.548 -49.261 1.00 87.00 84 GLY A CA 1
ATOM 611 C C . GLY A 1 84 ? 22.580 -16.260 -47.815 1.00 87.00 84 GLY A C 1
ATOM 612 O O . GLY A 1 84 ? 22.236 -15.123 -47.494 1.00 87.00 84 GLY A O 1
ATOM 613 N N . SER A 1 85 ? 22.629 -17.276 -46.950 1.00 91.38 85 SER A N 1
ATOM 614 C CA . SER A 1 85 ? 22.289 -17.135 -45.532 1.00 91.38 85 SER A CA 1
ATOM 615 C C . SER A 1 85 ? 23.311 -17.796 -44.609 1.00 91.38 85 SER A C 1
ATOM 617 O O . SER A 1 85 ? 23.795 -18.892 -44.885 1.00 91.38 85 SER A O 1
ATOM 619 N N . LEU A 1 86 ? 23.600 -17.155 -43.480 1.00 92.94 86 LEU A N 1
ATOM 620 C CA . LEU A 1 86 ? 24.404 -17.705 -42.389 1.00 92.94 86 LEU A CA 1
ATOM 621 C C . LEU A 1 86 ? 23.612 -17.647 -41.083 1.00 92.94 86 LEU A C 1
ATOM 623 O O . LEU A 1 86 ? 23.055 -16.605 -40.753 1.00 92.94 86 LEU A O 1
ATOM 627 N N . VAL A 1 87 ? 23.610 -18.738 -40.324 1.00 93.81 87 VAL A N 1
ATOM 628 C CA . VAL A 1 87 ? 23.069 -18.796 -38.963 1.00 93.81 87 VAL A CA 1
ATOM 629 C C . VAL A 1 87 ? 24.170 -19.272 -38.022 1.00 93.81 87 VAL A C 1
ATOM 631 O O . VAL A 1 87 ? 24.731 -20.343 -38.232 1.00 93.81 87 VAL A O 1
ATOM 634 N N . VAL A 1 88 ? 24.483 -18.495 -36.990 1.00 94.00 88 VAL A N 1
ATOM 635 C CA . VAL A 1 88 ? 25.361 -18.896 -35.886 1.00 94.00 88 VAL A CA 1
ATOM 636 C C . VAL A 1 88 ? 24.506 -19.018 -34.631 1.00 94.00 88 VAL A C 1
ATOM 638 O O . VAL A 1 88 ? 23.902 -18.040 -34.209 1.00 94.00 88 VAL A O 1
ATOM 641 N N . ASP A 1 89 ? 24.442 -20.213 -34.060 1.00 91.94 89 ASP A N 1
ATOM 642 C CA . ASP A 1 89 ? 23.507 -20.596 -33.003 1.00 91.94 89 ASP A CA 1
ATOM 643 C C . ASP A 1 89 ? 24.293 -21.238 -31.845 1.00 91.94 89 ASP A C 1
ATOM 645 O O . ASP A 1 89 ? 24.819 -22.338 -31.988 1.00 91.94 89 ASP A O 1
ATOM 649 N N . GLY A 1 90 ? 24.513 -20.504 -30.749 1.00 85.38 90 GLY A N 1
ATOM 650 C CA . GLY A 1 90 ? 25.295 -20.949 -29.578 1.00 85.38 90 GLY A CA 1
ATOM 651 C C . GLY A 1 90 ? 26.803 -21.192 -29.785 1.00 85.38 90 GLY A C 1
ATOM 652 O O . GLY A 1 90 ? 27.539 -21.361 -28.814 1.00 85.38 90 GLY A O 1
ATOM 653 N N . GLY A 1 91 ? 27.296 -21.198 -31.029 1.00 85.12 91 GLY A N 1
ATOM 654 C CA . GLY A 1 91 ? 28.704 -21.413 -31.388 1.00 85.12 91 GLY A CA 1
ATOM 655 C C . GLY A 1 91 ? 29.567 -20.143 -31.448 1.00 85.12 91 GLY A C 1
ATOM 656 O O . GLY A 1 91 ? 29.103 -19.027 -31.214 1.00 85.12 91 GLY A O 1
ATOM 657 N N . ALA A 1 92 ? 30.844 -20.307 -31.816 1.00 88.50 92 ALA A N 1
ATOM 658 C CA . ALA A 1 92 ? 31.787 -19.199 -31.996 1.00 88.50 92 ALA A CA 1
ATOM 659 C C . ALA A 1 92 ? 32.356 -19.147 -33.424 1.00 88.50 92 ALA A C 1
ATOM 661 O O . ALA A 1 92 ? 32.860 -20.164 -33.912 1.00 88.50 92 ALA A O 1
ATOM 662 N N . LEU A 1 93 ? 32.309 -17.968 -34.061 1.00 91.25 93 LEU A N 1
ATOM 663 C CA . LEU A 1 93 ? 32.861 -17.703 -35.397 1.00 91.25 93 LEU A CA 1
ATOM 664 C C . LEU A 1 93 ? 33.865 -16.543 -35.357 1.00 91.25 93 LEU A C 1
ATOM 666 O O . LEU A 1 93 ? 33.513 -15.417 -35.011 1.00 91.25 93 LEU A O 1
ATOM 670 N N . ALA A 1 94 ? 35.102 -16.801 -35.771 1.00 91.06 94 ALA A N 1
ATOM 671 C CA . ALA A 1 94 ? 36.129 -15.781 -35.949 1.00 91.06 94 ALA A CA 1
ATOM 672 C C . ALA A 1 94 ? 36.369 -15.506 -37.441 1.00 91.06 94 ALA A C 1
ATOM 674 O O . ALA A 1 94 ? 36.823 -16.374 -38.184 1.00 91.06 94 ALA A O 1
ATOM 675 N N . VAL A 1 95 ? 36.094 -14.283 -37.884 1.00 91.69 95 VAL A N 1
ATOM 676 C CA . VAL A 1 95 ? 36.469 -13.788 -39.211 1.00 91.69 95 VAL A CA 1
ATOM 677 C C . VAL A 1 95 ? 37.709 -12.921 -39.039 1.00 91.69 95 VAL A C 1
ATOM 679 O O . VAL A 1 95 ? 37.638 -11.906 -38.362 1.00 91.69 95 VAL A O 1
ATOM 682 N N . THR A 1 96 ? 38.855 -13.293 -39.606 1.00 89.31 96 THR A N 1
ATOM 683 C CA . THR A 1 96 ? 40.124 -12.609 -39.289 1.00 89.31 96 THR A CA 1
ATOM 684 C C . THR A 1 96 ? 40.399 -11.357 -40.120 1.00 89.31 96 THR A C 1
ATOM 686 O O . THR A 1 96 ? 41.266 -10.574 -39.739 1.00 89.31 96 THR A O 1
ATOM 689 N N . GLU A 1 97 ? 39.661 -11.125 -41.212 1.00 89.50 97 GLU A N 1
ATOM 690 C CA . GLU A 1 97 ? 39.745 -9.900 -42.020 1.00 89.50 97 GLU A CA 1
ATOM 691 C C . GLU A 1 97 ? 38.384 -9.206 -42.192 1.00 89.50 97 GLU A C 1
ATOM 693 O O . GLU A 1 97 ? 38.136 -8.187 -41.549 1.00 89.50 97 GLU A O 1
ATOM 698 N N . ASN A 1 98 ? 37.502 -9.718 -43.064 1.00 89.25 98 ASN A N 1
ATOM 699 C CA . ASN A 1 98 ? 36.271 -9.014 -43.450 1.00 89.25 98 ASN A CA 1
ATOM 700 C C . ASN A 1 98 ? 35.059 -9.944 -43.566 1.00 89.25 98 ASN A C 1
ATOM 702 O O . ASN A 1 98 ? 35.137 -10.984 -44.225 1.00 89.25 98 ASN A O 1
ATOM 706 N N . LEU A 1 99 ? 33.929 -9.526 -42.990 1.00 93.38 99 LEU A N 1
ATOM 707 C CA . LEU A 1 99 ? 32.608 -10.120 -43.201 1.00 93.38 99 LEU A CA 1
ATOM 708 C C . LEU A 1 99 ? 31.760 -9.183 -44.065 1.00 93.38 99 LEU A C 1
ATOM 710 O O . LEU A 1 99 ? 31.338 -8.124 -43.605 1.00 93.38 99 LEU A O 1
ATOM 714 N N . HIS A 1 100 ? 31.493 -9.559 -45.312 1.00 92.00 100 HIS A N 1
ATOM 715 C CA . HIS A 1 100 ? 30.688 -8.762 -46.237 1.00 92.00 100 HIS A CA 1
ATOM 716 C C . HIS A 1 100 ? 29.389 -9.473 -46.594 1.00 92.00 100 HIS A C 1
ATOM 718 O O . HIS A 1 100 ? 29.383 -10.651 -46.952 1.00 92.00 100 HIS A O 1
ATOM 724 N N . LEU A 1 101 ? 28.285 -8.734 -46.559 1.00 91.25 101 LEU A N 1
ATOM 725 C CA . LEU A 1 101 ? 27.002 -9.205 -47.050 1.00 91.25 101 LEU A CA 1
ATOM 726 C C . LEU A 1 101 ? 26.646 -8.480 -48.344 1.00 91.25 101 LEU A C 1
ATOM 728 O O . LEU A 1 101 ? 26.644 -7.246 -48.413 1.00 91.25 101 LEU A O 1
ATOM 732 N N . ASN A 1 102 ? 26.255 -9.284 -49.327 1.00 82.75 102 ASN A N 1
ATOM 733 C CA . ASN A 1 102 ? 25.689 -8.874 -50.600 1.00 82.75 102 ASN A CA 1
ATOM 734 C C . ASN A 1 102 ? 26.619 -7.978 -51.427 1.00 82.75 102 ASN A C 1
ATOM 736 O O . ASN A 1 102 ? 26.233 -6.891 -51.844 1.00 82.75 102 ASN A O 1
ATOM 740 N N . GLU A 1 103 ? 27.849 -8.446 -51.654 1.00 81.94 103 GLU A N 1
ATOM 741 C CA . GLU A 1 103 ? 28.862 -7.754 -52.458 1.00 81.94 103 GLU A CA 1
ATOM 742 C C . GLU A 1 103 ? 28.474 -7.802 -53.951 1.00 81.94 103 GLU A C 1
ATOM 744 O O . GLU A 1 103 ? 28.638 -8.820 -54.625 1.00 81.94 103 GLU A O 1
ATOM 749 N N . GLY A 1 104 ? 27.896 -6.709 -54.466 1.00 70.75 104 GLY A N 1
ATOM 750 C CA . GLY A 1 104 ? 27.546 -6.552 -55.886 1.00 70.75 104 GLY A CA 1
ATOM 751 C C . GLY A 1 104 ? 26.442 -7.484 -56.416 1.00 70.75 104 GLY A C 1
ATOM 752 O O . GLY A 1 104 ? 26.372 -7.705 -57.625 1.00 70.75 104 GLY A O 1
ATOM 753 N N . SER A 1 105 ? 25.604 -8.060 -55.546 1.00 66.88 105 SER A N 1
ATOM 754 C CA . SER A 1 105 ? 24.542 -9.008 -55.927 1.00 66.88 105 SER A CA 1
ATOM 755 C C . SER A 1 105 ? 23.155 -8.351 -56.062 1.00 66.88 105 SER A C 1
ATOM 757 O O . SER A 1 105 ? 22.882 -7.274 -55.527 1.00 66.88 105 SER A O 1
ATOM 759 N N . SER A 1 106 ? 22.273 -9.011 -56.823 1.00 68.25 106 SER A N 1
ATOM 760 C CA . SER A 1 106 ? 20.856 -8.649 -57.004 1.00 68.25 106 SER A CA 1
ATOM 761 C C . SER A 1 106 ? 19.884 -9.514 -56.182 1.00 68.25 106 SER A C 1
ATOM 763 O O . SER A 1 106 ? 18.682 -9.260 -56.209 1.00 68.25 106 SER A O 1
ATOM 765 N N . GLY A 1 107 ? 20.380 -10.520 -55.449 1.00 71.81 107 GLY A N 1
ATOM 766 C CA . GLY A 1 107 ? 19.590 -11.381 -54.557 1.00 71.81 107 GLY A CA 1
ATOM 767 C C . GLY A 1 107 ? 19.741 -11.002 -53.074 1.00 71.81 107 GLY A C 1
ATOM 768 O O . GLY A 1 107 ? 20.708 -10.328 -52.721 1.00 71.81 107 GLY A O 1
ATOM 769 N N . PRO A 1 108 ? 18.807 -11.403 -52.189 1.00 77.94 108 PRO A N 1
ATOM 770 C CA . PRO A 1 108 ? 18.878 -11.095 -50.756 1.00 77.94 108 PRO A CA 1
ATOM 771 C C . PRO A 1 108 ? 19.981 -11.885 -50.033 1.00 77.94 108 PRO A C 1
ATOM 773 O O . PRO A 1 108 ? 20.265 -13.029 -50.380 1.00 77.94 108 PRO A O 1
ATOM 776 N N . ALA A 1 109 ? 20.572 -11.301 -48.991 1.00 85.75 109 ALA A N 1
ATOM 777 C CA . ALA A 1 109 ? 21.517 -11.988 -48.108 1.00 85.75 109 ALA A CA 1
ATOM 778 C C . ALA A 1 109 ? 21.144 -11.781 -46.637 1.00 85.75 109 ALA A C 1
ATOM 780 O O . ALA A 1 109 ? 20.722 -10.679 -46.267 1.00 85.75 109 ALA A O 1
ATOM 781 N N . SER A 1 110 ? 21.318 -12.822 -45.818 1.00 91.06 110 SER A N 1
ATOM 782 C CA . SER A 1 110 ? 20.993 -12.789 -44.389 1.00 91.06 110 SER A CA 1
ATOM 783 C C . SER A 1 110 ? 22.076 -13.381 -43.494 1.00 91.06 110 SER A C 1
ATOM 785 O O . SER A 1 110 ? 22.686 -14.398 -43.815 1.00 91.06 110 SER A O 1
ATOM 787 N N . VAL A 1 111 ? 22.289 -12.758 -42.338 1.00 95.06 111 VAL A N 1
ATOM 788 C CA . VAL A 1 111 ? 23.085 -13.323 -41.241 1.00 95.06 111 VAL A CA 1
ATOM 789 C C . VAL A 1 111 ? 22.257 -13.254 -39.965 1.00 95.06 111 VAL A C 1
ATOM 791 O O . VAL A 1 111 ? 21.737 -12.189 -39.639 1.00 95.06 111 VAL A O 1
ATOM 794 N N . THR A 1 112 ? 22.170 -14.368 -39.245 1.00 96.44 112 THR A N 1
ATOM 795 C CA . THR A 1 112 ? 21.559 -14.458 -37.917 1.00 96.44 112 THR A CA 1
ATOM 796 C C . THR A 1 112 ? 22.592 -14.974 -36.923 1.00 96.44 112 THR A C 1
ATOM 798 O O . THR A 1 112 ? 23.216 -16.004 -37.164 1.00 96.44 112 THR A O 1
ATOM 801 N N . VAL A 1 113 ? 22.772 -14.273 -35.809 1.00 96.94 113 VAL A N 1
ATOM 802 C CA . VAL A 1 113 ? 23.640 -14.669 -34.694 1.00 96.94 113 VAL A CA 1
ATOM 803 C C . VAL A 1 113 ? 22.775 -14.748 -33.445 1.00 96.94 113 VAL A C 1
ATOM 805 O O . VAL A 1 113 ? 22.132 -13.757 -33.103 1.00 96.94 113 VAL A O 1
ATOM 808 N N . GLN A 1 114 ? 22.708 -15.915 -32.803 1.00 95.88 114 GLN A N 1
ATOM 809 C CA . GLN A 1 114 ? 21.726 -16.158 -31.751 1.00 95.88 114 GLN A CA 1
ATOM 810 C C . GLN A 1 114 ? 22.134 -17.166 -30.673 1.00 95.88 114 GLN A C 1
ATOM 812 O O . GLN A 1 114 ? 23.154 -17.847 -30.789 1.00 95.88 114 GLN A O 1
ATOM 817 N N . ASN A 1 115 ? 21.293 -17.277 -29.639 1.00 90.25 115 ASN A N 1
ATOM 818 C CA . ASN A 1 115 ? 21.349 -18.307 -28.592 1.00 90.25 115 ASN A CA 1
ATOM 819 C C . ASN A 1 115 ? 22.707 -18.399 -27.872 1.00 90.25 115 ASN A C 1
ATOM 821 O O . ASN A 1 115 ? 23.230 -19.488 -27.652 1.00 90.25 115 ASN A O 1
ATOM 825 N N . GLY A 1 116 ? 23.307 -17.259 -27.522 1.00 90.62 116 GLY A N 1
ATOM 826 C CA . GLY A 1 116 ? 24.599 -17.216 -26.828 1.00 90.62 116 GLY A CA 1
ATOM 827 C C . GLY A 1 116 ? 25.814 -17.293 -27.757 1.00 90.62 116 GLY A C 1
ATOM 828 O O . GLY A 1 116 ? 26.945 -17.419 -27.289 1.00 90.62 116 GLY A O 1
ATOM 829 N N . ALA A 1 117 ? 25.608 -17.217 -29.076 1.00 94.31 117 ALA A N 1
ATOM 830 C CA . ALA A 1 117 ? 26.692 -17.232 -30.050 1.00 94.31 117 ALA A CA 1
ATOM 831 C C . ALA A 1 117 ? 27.669 -16.059 -29.872 1.00 94.31 117 ALA A C 1
ATOM 833 O O . ALA A 1 117 ? 27.282 -14.948 -29.513 1.00 94.31 117 ALA A O 1
ATOM 834 N N . THR A 1 118 ? 28.942 -16.290 -30.197 1.00 94.19 118 THR A N 1
ATOM 835 C CA . THR A 1 118 ? 29.993 -15.259 -30.185 1.00 94.19 118 THR A CA 1
ATOM 836 C C . THR A 1 118 ? 30.624 -15.120 -31.565 1.00 94.19 118 THR A C 1
ATOM 838 O O . THR A 1 118 ? 31.247 -16.053 -32.069 1.00 94.19 118 THR A O 1
ATOM 841 N N . VAL A 1 119 ? 30.517 -13.946 -32.184 1.00 95.56 119 VAL A N 1
ATOM 842 C CA . VAL A 1 119 ? 31.125 -13.682 -33.497 1.00 95.56 119 VAL A CA 1
ATOM 843 C C . VAL A 1 119 ? 32.105 -12.521 -33.413 1.00 95.56 119 VAL A C 1
ATOM 845 O O . VAL A 1 119 ? 31.790 -11.465 -32.867 1.00 95.56 119 VAL A O 1
ATOM 848 N N . THR A 1 120 ? 33.301 -12.699 -33.972 1.00 95.12 120 THR A N 1
ATOM 849 C CA . THR A 1 120 ? 34.306 -11.635 -34.078 1.00 95.12 120 THR A CA 1
ATOM 850 C C . THR A 1 120 ? 34.684 -11.388 -35.533 1.00 95.12 120 THR A C 1
ATOM 852 O O . THR A 1 120 ? 34.815 -12.319 -36.326 1.00 95.12 120 THR A O 1
ATOM 855 N N . SER A 1 121 ? 34.848 -10.121 -35.899 1.00 95.12 121 SER A N 1
ATOM 856 C CA . SER A 1 121 ? 35.320 -9.689 -37.215 1.00 95.12 121 SER A CA 1
ATOM 857 C C . SER A 1 121 ? 36.045 -8.352 -37.074 1.00 95.12 121 SER A C 1
ATOM 859 O O . SER A 1 121 ? 35.584 -7.521 -36.304 1.00 95.12 121 SER A O 1
ATOM 861 N N . PRO A 1 122 ? 37.153 -8.064 -37.774 1.00 94.00 122 PRO A N 1
ATOM 862 C CA . PRO A 1 122 ? 37.666 -6.700 -37.808 1.00 94.00 122 PRO A CA 1
ATOM 863 C C . PRO A 1 122 ? 36.662 -5.744 -38.452 1.00 94.00 122 PRO A C 1
ATOM 865 O O . PRO A 1 122 ? 36.244 -4.775 -37.826 1.00 94.00 122 PRO A O 1
ATOM 868 N N . SER A 1 123 ? 36.231 -6.044 -39.677 1.00 94.19 123 SER A N 1
ATOM 869 C CA . SER A 1 123 ? 35.363 -5.173 -40.467 1.00 94.19 123 SER A CA 1
ATOM 870 C C . SER A 1 123 ? 34.156 -5.947 -40.983 1.00 94.19 123 SER A C 1
ATOM 872 O O . SER A 1 123 ? 34.291 -6.903 -41.749 1.00 94.19 123 SER A O 1
ATOM 874 N N . THR A 1 124 ? 32.965 -5.515 -40.571 1.00 96.62 124 THR A N 1
ATOM 875 C CA . THR A 1 124 ? 31.690 -6.071 -41.034 1.00 96.62 124 THR A CA 1
ATOM 876 C C . THR A 1 124 ? 30.932 -5.042 -41.863 1.00 96.62 124 THR A C 1
ATOM 878 O O . THR A 1 124 ? 30.701 -3.919 -41.414 1.00 96.62 124 THR A O 1
ATOM 881 N N . ILE A 1 125 ? 30.534 -5.429 -43.076 1.00 94.25 125 ILE A N 1
ATOM 882 C CA . ILE A 1 125 ? 29.762 -4.585 -43.988 1.00 94.25 125 ILE A CA 1
ATOM 883 C C . ILE A 1 125 ? 28.490 -5.309 -44.422 1.00 94.25 125 ILE A C 1
ATOM 885 O O . ILE A 1 125 ? 28.541 -6.353 -45.068 1.00 94.25 125 ILE A O 1
ATOM 889 N N . VAL A 1 126 ? 27.343 -4.705 -44.126 1.00 93.69 126 VAL A N 1
ATOM 890 C CA . VAL A 1 126 ? 26.013 -5.161 -44.527 1.00 93.69 126 VAL A CA 1
ATOM 891 C C . VAL A 1 126 ? 25.535 -4.327 -45.714 1.00 93.69 126 VAL A C 1
ATOM 893 O O . VAL A 1 126 ? 25.387 -3.112 -45.597 1.00 93.69 126 VAL A O 1
ATOM 896 N N . GLY A 1 127 ? 25.312 -4.960 -46.868 1.00 87.44 127 GLY A N 1
ATOM 897 C CA . GLY A 1 127 ? 24.897 -4.272 -48.094 1.00 87.44 127 GLY A CA 1
ATOM 898 C C . GLY A 1 127 ? 26.055 -3.540 -48.779 1.00 87.44 127 GLY A C 1
ATOM 899 O O . GLY A 1 127 ? 26.096 -2.307 -48.819 1.00 87.44 127 GLY A O 1
ATOM 900 N N . PHE A 1 128 ? 27.011 -4.303 -49.317 1.00 84.00 128 PHE A N 1
ATOM 901 C CA . PHE A 1 128 ? 28.152 -3.773 -50.067 1.00 84.00 128 PHE A CA 1
ATOM 902 C C . PHE A 1 128 ? 27.827 -3.648 -51.568 1.00 84.00 128 PHE A C 1
ATOM 904 O O . PHE A 1 128 ? 27.798 -4.633 -52.297 1.00 84.00 128 PHE A O 1
ATOM 911 N N . SER A 1 129 ? 27.635 -2.433 -52.086 1.00 76.06 129 SER A N 1
ATOM 912 C CA . SER A 1 129 ? 27.318 -2.188 -53.509 1.00 76.06 129 SER A CA 1
ATOM 913 C C . SER A 1 129 ? 26.077 -2.955 -54.013 1.00 76.06 129 SER A C 1
ATOM 915 O O . SER A 1 129 ? 26.057 -3.426 -55.148 1.00 76.06 129 SER A O 1
ATOM 917 N N . SER A 1 130 ? 25.048 -3.093 -53.169 1.00 72.06 130 SER A N 1
ATOM 918 C CA . SER A 1 130 ? 23.843 -3.897 -53.440 1.00 72.06 130 SER A CA 1
ATOM 919 C C . SER A 1 130 ? 22.681 -3.064 -54.001 1.00 72.06 130 SER A C 1
ATOM 921 O O . SER A 1 130 ? 22.519 -1.887 -53.671 1.00 72.06 130 SER A O 1
ATOM 923 N N . VAL A 1 131 ? 21.819 -3.690 -54.809 1.00 74.50 131 VAL A N 1
ATOM 924 C CA . VAL A 1 131 ? 20.475 -3.175 -55.163 1.00 74.50 131 VAL A CA 1
ATOM 925 C C . VAL A 1 131 ? 19.339 -3.952 -54.484 1.00 74.50 131 VAL A C 1
ATOM 927 O O . VAL A 1 131 ? 18.184 -3.549 -54.577 1.00 74.50 131 VAL A O 1
ATOM 930 N N . ALA A 1 132 ? 19.661 -5.048 -53.795 1.00 76.81 132 ALA A N 1
ATOM 931 C CA . ALA A 1 132 ? 18.726 -5.891 -53.059 1.00 76.81 132 ALA A CA 1
ATOM 932 C C . ALA A 1 132 ? 18.783 -5.625 -51.549 1.00 76.81 132 ALA A C 1
ATOM 934 O O . ALA A 1 132 ? 19.812 -5.194 -51.019 1.00 76.81 132 ALA A O 1
ATOM 935 N N . ASN A 1 133 ? 17.683 -5.927 -50.858 1.00 79.25 133 ASN A N 1
ATOM 936 C CA . ASN A 1 133 ? 17.597 -5.777 -49.409 1.00 79.25 133 ASN A CA 1
ATOM 937 C C . ASN A 1 133 ? 18.439 -6.842 -48.686 1.00 79.25 133 ASN A C 1
ATOM 939 O O . ASN A 1 133 ? 18.498 -7.996 -49.120 1.00 79.25 133 ASN A O 1
ATOM 943 N N . THR A 1 134 ? 19.080 -6.462 -47.582 1.00 85.50 134 THR A N 1
ATOM 944 C CA . THR A 1 134 ? 19.928 -7.351 -46.765 1.00 85.50 134 THR A CA 1
ATOM 945 C C . THR A 1 134 ? 19.576 -7.239 -45.296 1.00 85.50 134 THR A C 1
ATOM 947 O O . THR A 1 134 ? 19.469 -6.119 -44.801 1.00 85.50 134 THR A O 1
ATOM 950 N N . ASN A 1 135 ? 19.487 -8.370 -44.598 1.00 89.06 135 ASN A N 1
ATOM 951 C CA . ASN A 1 135 ? 19.092 -8.411 -43.190 1.00 89.06 135 ASN A CA 1
ATOM 952 C C . ASN A 1 135 ? 20.202 -9.008 -42.318 1.00 89.06 135 ASN A C 1
ATOM 954 O O . ASN A 1 135 ? 20.757 -10.057 -42.639 1.00 89.06 135 ASN A O 1
ATOM 958 N N . PHE A 1 136 ? 20.493 -8.362 -41.196 1.00 96.69 136 PHE A N 1
ATOM 959 C CA . PHE A 1 136 ? 21.434 -8.837 -40.189 1.00 96.69 136 PHE A CA 1
ATOM 960 C C . PHE A 1 136 ? 20.737 -8.851 -38.827 1.00 96.69 136 PHE A C 1
ATOM 962 O O . PHE A 1 136 ? 20.279 -7.808 -38.369 1.00 96.69 136 PHE A O 1
ATOM 969 N N . LEU A 1 137 ? 20.644 -10.013 -38.186 1.00 97.56 137 LEU A N 1
ATOM 970 C CA . LEU A 1 137 ? 20.005 -10.188 -36.883 1.00 97.56 137 LEU A CA 1
ATOM 971 C C . LEU A 1 137 ? 21.027 -10.674 -35.854 1.00 97.56 137 LEU A C 1
ATOM 973 O O . LEU A 1 137 ? 21.737 -11.648 -36.096 1.00 97.56 137 LEU A O 1
ATOM 977 N N . ILE A 1 138 ? 21.068 -10.017 -34.699 1.00 98.19 138 ILE A N 1
ATOM 978 C CA . ILE A 1 138 ? 21.831 -10.438 -33.521 1.00 98.19 138 ILE A CA 1
ATOM 979 C C . ILE A 1 138 ? 20.836 -10.513 -32.366 1.00 98.19 138 ILE A C 1
ATOM 981 O O . ILE A 1 138 ? 20.283 -9.484 -31.987 1.00 98.19 138 ILE A O 1
ATOM 985 N N . SER A 1 139 ? 20.553 -11.707 -31.849 1.00 97.06 139 SER A N 1
ATOM 986 C CA . SER A 1 139 ? 19.428 -11.893 -30.927 1.00 97.06 139 SER A CA 1
ATOM 987 C C . SER A 1 139 ? 19.674 -12.938 -29.848 1.00 97.06 139 SER A C 1
ATOM 989 O O . SER A 1 139 ? 20.165 -14.023 -30.125 1.00 97.06 139 SER A O 1
ATOM 991 N N . GLY A 1 140 ? 19.234 -12.661 -28.627 1.00 91.50 140 GLY A N 1
ATOM 992 C CA . GLY A 1 140 ? 19.204 -13.629 -27.530 1.00 91.50 140 GLY A CA 1
ATOM 993 C C . GLY A 1 140 ? 20.281 -13.371 -26.482 1.00 91.50 140 GLY A C 1
ATOM 994 O O . GLY A 1 140 ? 21.412 -13.001 -26.808 1.00 91.50 140 GLY A O 1
ATOM 995 N N . ALA A 1 141 ? 19.924 -13.598 -25.220 1.00 91.81 141 ALA A N 1
ATOM 996 C CA . ALA A 1 141 ? 20.768 -13.297 -24.074 1.00 91.81 141 ALA A CA 1
ATOM 997 C C . ALA A 1 141 ? 22.119 -14.023 -24.159 1.00 91.81 141 ALA A C 1
ATOM 999 O O . ALA A 1 141 ? 22.201 -15.189 -24.546 1.00 91.81 141 ALA A O 1
ATOM 1000 N N . GLY A 1 142 ? 23.196 -13.311 -23.822 1.00 90.88 142 GLY A N 1
ATOM 1001 C CA . GLY A 1 142 ? 24.565 -13.828 -23.910 1.00 90.88 142 GLY A CA 1
ATOM 1002 C C . GLY A 1 142 ? 25.145 -13.880 -25.329 1.00 90.88 142 GLY A C 1
ATOM 1003 O O . GLY A 1 142 ? 26.325 -14.186 -25.481 1.00 90.88 142 GLY A O 1
ATOM 1004 N N . THR A 1 143 ? 24.366 -13.557 -26.367 1.00 97.75 143 THR A N 1
ATOM 1005 C CA . THR A 1 143 ? 24.872 -13.460 -27.743 1.00 97.75 143 THR A CA 1
ATOM 1006 C C . THR A 1 143 ? 25.726 -12.208 -27.897 1.00 97.75 143 THR A C 1
ATOM 1008 O O . THR A 1 143 ? 25.281 -11.103 -27.579 1.00 97.75 143 THR A O 1
ATOM 1011 N N . THR A 1 144 ? 26.941 -12.358 -28.426 1.00 97.44 144 THR A N 1
ATOM 1012 C CA . THR A 1 144 ? 27.869 -11.244 -28.634 1.00 97.44 144 THR A CA 1
ATOM 1013 C C . THR A 1 144 ? 28.388 -11.177 -30.067 1.00 97.44 144 THR A C 1
ATOM 1015 O O . THR A 1 144 ? 28.721 -12.183 -30.698 1.00 97.44 144 THR A O 1
ATOM 1018 N N . PHE A 1 145 ? 28.492 -9.958 -30.586 1.00 98.25 145 PHE A N 1
ATOM 1019 C CA . PHE A 1 145 ? 29.140 -9.659 -31.853 1.00 98.25 145 PHE A CA 1
ATOM 1020 C C . PHE A 1 145 ? 30.147 -8.528 -31.655 1.00 98.25 145 PHE A C 1
ATOM 1022 O O . PHE A 1 145 ? 29.803 -7.451 -31.169 1.00 98.25 145 PHE A O 1
ATOM 1029 N N . ASN A 1 146 ? 31.396 -8.747 -32.050 1.00 97.56 146 ASN A N 1
ATOM 1030 C CA . ASN A 1 146 ? 32.450 -7.743 -31.951 1.00 97.56 146 ASN A CA 1
ATOM 1031 C C . ASN A 1 146 ? 33.054 -7.456 -33.328 1.00 97.56 146 ASN A C 1
ATOM 1033 O O . ASN A 1 146 ? 33.766 -8.290 -33.894 1.00 97.56 146 ASN A O 1
ATOM 1037 N N . ALA A 1 147 ? 32.781 -6.255 -33.839 1.00 96.62 147 ALA A N 1
ATOM 1038 C CA . ALA A 1 147 ? 33.406 -5.690 -35.023 1.00 96.62 147 ALA A CA 1
ATOM 1039 C C . ALA A 1 147 ? 34.586 -4.782 -34.637 1.00 96.62 147 ALA A C 1
ATOM 1041 O O . ALA A 1 147 ? 34.422 -3.574 -34.460 1.00 96.62 147 ALA A O 1
ATOM 1042 N N . ALA A 1 148 ? 35.786 -5.348 -34.508 1.00 93.50 148 ALA A N 1
ATOM 1043 C CA . ALA A 1 148 ? 36.917 -4.696 -33.845 1.00 93.50 148 ALA A CA 1
ATOM 1044 C C . ALA A 1 148 ? 37.331 -3.338 -34.453 1.00 93.50 148 ALA A C 1
ATOM 1046 O O . ALA A 1 148 ? 37.904 -2.512 -33.746 1.00 93.50 148 ALA A O 1
ATOM 1047 N N . THR A 1 149 ? 37.051 -3.080 -35.737 1.00 96.00 149 THR A N 1
ATOM 1048 C CA . THR A 1 149 ? 37.329 -1.793 -36.398 1.00 96.00 149 THR A CA 1
ATOM 1049 C C . THR A 1 149 ? 36.062 -1.074 -36.856 1.00 96.00 149 THR A C 1
ATOM 1051 O O . THR A 1 149 ? 35.880 0.101 -36.540 1.00 96.00 149 THR A O 1
ATOM 1054 N N . GLN A 1 150 ? 35.164 -1.736 -37.585 1.00 96.00 150 GLN A N 1
ATOM 1055 C CA . GLN A 1 150 ? 33.963 -1.073 -38.093 1.00 96.00 150 GLN A CA 1
ATOM 1056 C C . GLN A 1 150 ? 32.797 -2.026 -38.329 1.00 96.00 150 GLN A C 1
ATOM 1058 O O . GLN A 1 150 ? 32.973 -3.141 -38.826 1.00 96.00 150 GLN A O 1
ATOM 1063 N N . PHE A 1 151 ? 31.596 -1.529 -38.046 1.00 97.62 151 PHE A N 1
ATOM 1064 C CA . PHE A 1 151 ? 30.338 -2.148 -38.435 1.00 97.62 151 PHE A CA 1
ATOM 1065 C C . PHE A 1 151 ? 29.536 -1.165 -39.295 1.00 97.62 151 PHE A C 1
ATOM 1067 O O . PHE A 1 151 ? 29.114 -0.106 -38.824 1.00 97.62 151 PHE A O 1
ATOM 1074 N N . ILE A 1 152 ? 29.351 -1.495 -40.573 1.00 96.75 152 ILE A N 1
ATOM 1075 C CA . ILE A 1 152 ? 28.676 -0.632 -41.548 1.00 96.75 152 ILE A CA 1
ATOM 1076 C C . ILE A 1 152 ? 27.402 -1.304 -42.037 1.00 96.75 152 ILE A C 1
ATOM 1078 O O . ILE A 1 152 ? 27.452 -2.412 -42.561 1.00 96.75 152 ILE A O 1
ATOM 1082 N N . VAL A 1 153 ? 26.280 -0.595 -41.965 1.00 96.69 153 VAL A N 1
ATOM 1083 C CA . VAL A 1 153 ? 25.005 -0.997 -42.561 1.00 96.69 153 VAL A CA 1
ATOM 1084 C C . VAL A 1 153 ? 24.663 -0.023 -43.680 1.00 96.69 153 VAL A C 1
ATOM 1086 O O . VAL A 1 153 ? 24.473 1.168 -43.449 1.00 96.69 153 VAL A O 1
ATOM 1089 N N . GLY A 1 154 ? 24.610 -0.521 -44.910 1.00 93.50 154 GLY A N 1
ATOM 1090 C CA . GLY A 1 154 ? 24.420 0.279 -46.114 1.00 93.50 154 GLY A CA 1
ATOM 1091 C C . GLY A 1 154 ? 25.706 1.014 -46.472 1.00 93.50 154 GLY A C 1
ATOM 1092 O O . GLY A 1 154 ? 25.867 2.191 -46.157 1.00 93.50 154 GLY A O 1
ATOM 1093 N N . HIS A 1 155 ? 26.645 0.322 -47.119 1.00 91.75 155 HIS A N 1
ATOM 1094 C CA . HIS A 1 155 ? 27.936 0.915 -47.476 1.00 91.75 155 HIS A CA 1
ATOM 1095 C C . HIS A 1 155 ? 27.880 1.694 -48.796 1.00 91.75 155 HIS A C 1
ATOM 1097 O O . HIS A 1 155 ? 28.297 2.848 -48.843 1.00 91.75 155 HIS A O 1
ATOM 1103 N N . SER A 1 156 ? 27.336 1.075 -49.847 1.00 85.19 156 SER A N 1
ATOM 1104 C CA . SER A 1 156 ? 27.176 1.617 -51.207 1.00 85.19 156 SER A CA 1
ATOM 1105 C C . SER A 1 156 ? 26.039 0.881 -51.937 1.00 85.19 156 SER A C 1
ATOM 1107 O O . SER A 1 156 ? 25.695 -0.240 -51.567 1.00 85.19 156 SER A O 1
ATOM 1109 N N . GLY A 1 157 ? 25.475 1.474 -52.997 1.00 80.56 157 GLY A N 1
ATOM 1110 C CA . GLY A 1 157 ? 24.370 0.879 -53.772 1.00 80.56 157 GLY A CA 1
ATOM 1111 C C . GLY A 1 157 ? 22.976 1.337 -53.318 1.00 80.56 157 GLY A C 1
ATOM 1112 O O . GLY A 1 157 ? 22.854 2.016 -52.308 1.00 80.56 157 GLY A O 1
ATOM 1113 N N . ALA A 1 158 ? 21.934 1.024 -54.098 1.00 79.44 158 ALA A N 1
ATOM 1114 C CA . ALA A 1 158 ? 20.574 1.552 -53.901 1.00 79.44 158 ALA A CA 1
ATOM 1115 C C . ALA A 1 158 ? 19.659 0.679 -53.014 1.00 79.44 158 ALA A C 1
ATOM 1117 O O . ALA A 1 158 ? 18.560 1.116 -52.672 1.00 79.44 158 ALA A O 1
ATOM 1118 N N . GLY A 1 159 ? 20.079 -0.546 -52.676 1.00 81.81 159 GLY A N 1
ATOM 1119 C CA . GLY A 1 159 ? 19.324 -1.457 -51.809 1.00 81.81 159 GLY A CA 1
ATOM 1120 C C . GLY A 1 159 ? 19.337 -1.021 -50.341 1.00 81.81 159 GLY A C 1
ATOM 1121 O O . GLY A 1 159 ? 20.231 -0.289 -49.913 1.00 81.81 159 GLY A O 1
ATOM 1122 N N . THR A 1 160 ? 18.355 -1.480 -49.560 1.00 88.69 160 THR A N 1
ATOM 1123 C CA . THR A 1 160 ? 18.279 -1.186 -48.120 1.00 88.69 160 THR A CA 1
ATOM 1124 C C . THR A 1 160 ? 18.978 -2.274 -47.313 1.00 88.69 160 THR A C 1
ATOM 1126 O O . THR A 1 160 ? 18.615 -3.449 -47.390 1.00 88.69 160 THR A O 1
ATOM 1129 N N . ALA A 1 161 ? 19.956 -1.878 -46.504 1.00 93.00 161 ALA A N 1
ATOM 1130 C CA . ALA A 1 161 ? 20.592 -2.756 -45.535 1.00 93.00 161 ALA A CA 1
ATOM 1131 C C . ALA A 1 161 ? 19.993 -2.552 -44.142 1.00 93.00 161 ALA A C 1
ATOM 1133 O O . ALA A 1 161 ? 19.854 -1.411 -43.706 1.00 93.00 161 ALA A O 1
ATOM 1134 N N . SER A 1 162 ? 19.684 -3.646 -43.451 1.00 94.94 162 SER A N 1
ATOM 1135 C CA . SER A 1 162 ? 19.021 -3.643 -42.148 1.00 94.94 162 SER A CA 1
ATOM 1136 C C . SER A 1 162 ? 19.826 -4.426 -41.113 1.00 94.94 162 SER A C 1
ATOM 1138 O O . SER A 1 162 ? 20.302 -5.526 -41.400 1.00 94.94 162 SER A O 1
ATOM 1140 N N . LEU A 1 163 ? 19.931 -3.874 -39.907 1.00 98.00 163 LEU A N 1
ATOM 1141 C CA . LEU A 1 163 ? 20.461 -4.514 -38.705 1.00 98.00 163 LEU A CA 1
ATOM 1142 C C . LEU A 1 163 ? 19.406 -4.479 -37.594 1.00 98.00 163 LEU A C 1
ATOM 1144 O O . LEU A 1 163 ? 18.835 -3.422 -37.328 1.00 98.00 163 LEU A O 1
ATOM 1148 N N . THR A 1 164 ? 19.236 -5.598 -36.896 1.00 98.38 164 THR A N 1
ATOM 1149 C CA . THR A 1 164 ? 18.455 -5.691 -35.660 1.00 98.38 164 THR A CA 1
ATOM 1150 C C . THR A 1 164 ? 19.306 -6.323 -34.559 1.00 98.38 164 THR A C 1
ATOM 1152 O O . THR A 1 164 ? 19.853 -7.409 -34.757 1.00 98.38 164 THR A O 1
ATOM 1155 N N . VAL A 1 165 ? 19.416 -5.645 -33.414 1.00 98.44 165 VAL A N 1
ATOM 1156 C CA . VAL A 1 165 ? 20.023 -6.167 -32.178 1.00 98.44 165 VAL A CA 1
ATOM 1157 C C . VAL A 1 165 ? 18.936 -6.282 -31.116 1.00 98.44 165 VAL A C 1
ATOM 1159 O O . VAL A 1 165 ? 18.255 -5.297 -30.829 1.00 98.44 165 VAL A O 1
ATOM 1162 N N . ASP A 1 166 ? 18.746 -7.482 -30.577 1.00 97.38 166 ASP A N 1
ATOM 1163 C CA . ASP A 1 166 ? 17.516 -7.831 -29.871 1.00 97.38 166 ASP A CA 1
ATOM 1164 C C . ASP A 1 166 ? 17.719 -8.857 -28.743 1.00 97.38 166 ASP A C 1
ATOM 1166 O O . ASP A 1 166 ? 18.733 -9.553 -28.668 1.00 97.38 166 ASP A O 1
ATOM 1170 N N . SER A 1 167 ? 16.714 -8.973 -27.875 1.00 93.25 167 SER A N 1
ATOM 1171 C CA . SER A 1 167 ? 16.561 -10.025 -26.871 1.00 93.25 167 SER A CA 1
ATOM 1172 C C . SER A 1 167 ? 17.798 -10.212 -25.983 1.00 93.25 167 SER A C 1
ATOM 1174 O O . SER A 1 167 ? 18.189 -11.342 -25.699 1.00 93.25 167 SER A O 1
ATOM 1176 N N . GLY A 1 168 ? 18.450 -9.121 -25.570 1.00 93.50 168 GLY A N 1
ATOM 1177 C CA . GLY A 1 168 ? 19.617 -9.154 -24.685 1.00 93.50 168 GLY A CA 1
ATOM 1178 C C . GLY A 1 168 ? 20.969 -9.326 -25.388 1.00 93.50 168 GLY A C 1
ATOM 1179 O O . GLY A 1 168 ? 21.965 -9.611 -24.721 1.00 93.50 168 GLY A O 1
ATOM 1180 N N . ALA A 1 169 ? 21.027 -9.204 -26.718 1.00 97.94 169 ALA A N 1
ATOM 1181 C CA . ALA A 1 169 ? 22.262 -9.369 -27.482 1.00 97.94 169 ALA A CA 1
ATOM 1182 C C . ALA A 1 169 ? 23.155 -8.115 -27.486 1.00 97.94 169 ALA A C 1
ATOM 1184 O O . ALA A 1 169 ? 22.681 -6.981 -27.488 1.00 97.94 169 ALA A O 1
ATOM 1185 N N . VAL A 1 170 ? 24.473 -8.310 -27.569 1.00 98.50 170 VAL A N 1
ATOM 1186 C CA . VAL A 1 170 ? 25.459 -7.220 -27.490 1.00 98.50 170 VAL A CA 1
ATOM 1187 C C . VAL A 1 170 ? 26.277 -7.115 -28.776 1.00 98.50 170 VAL A C 1
ATOM 1189 O O . VAL A 1 170 ? 26.995 -8.042 -29.146 1.00 98.50 170 VAL A O 1
ATOM 1192 N N . LEU A 1 171 ? 26.231 -5.952 -29.427 1.00 98.62 171 LEU A N 1
ATOM 1193 C CA . LEU A 1 171 ? 27.077 -5.568 -30.555 1.00 98.62 171 LEU A CA 1
ATOM 1194 C C . LEU A 1 171 ? 28.085 -4.495 -30.124 1.00 98.62 171 LEU A C 1
ATOM 1196 O O . LEU A 1 171 ? 27.724 -3.432 -29.621 1.00 98.62 171 LEU A O 1
ATOM 1200 N N . THR A 1 172 ? 29.367 -4.737 -30.382 1.00 98.44 172 THR A N 1
ATOM 1201 C CA . THR A 1 172 ? 30.450 -3.778 -30.126 1.00 98.44 172 THR A CA 1
ATOM 1202 C C . THR A 1 172 ? 31.233 -3.475 -31.392 1.00 98.44 172 THR A C 1
ATOM 1204 O O . THR A 1 172 ? 31.395 -4.337 -32.256 1.00 98.44 172 THR A O 1
ATOM 1207 N N . SER A 1 173 ? 31.705 -2.234 -31.525 1.00 97.50 173 SER A N 1
ATOM 1208 C CA . SER A 1 173 ? 32.587 -1.845 -32.629 1.00 97.50 173 SER A CA 1
ATOM 1209 C C . SER A 1 173 ? 33.455 -0.629 -32.311 1.00 97.50 173 SER A C 1
ATOM 1211 O O . SER A 1 173 ? 33.158 0.122 -31.387 1.00 97.50 173 SER A O 1
ATOM 1213 N N . GLN A 1 174 ? 34.529 -0.393 -33.067 1.00 97.25 174 GLN A N 1
ATOM 1214 C CA . GLN A 1 174 ? 35.263 0.874 -32.942 1.00 97.25 174 GLN A CA 1
ATOM 1215 C C . GLN A 1 174 ? 34.522 2.016 -33.658 1.00 97.25 174 GLN A C 1
ATOM 1217 O O . GLN A 1 174 ? 34.443 3.117 -33.118 1.00 97.25 174 GLN A O 1
ATOM 1222 N N . ILE A 1 175 ? 33.944 1.764 -34.836 1.00 95.88 175 ILE A N 1
ATOM 1223 C CA . ILE A 1 175 ? 33.152 2.737 -35.604 1.00 95.88 175 ILE A CA 1
ATOM 1224 C C . ILE A 1 175 ? 31.843 2.094 -36.075 1.00 95.88 175 ILE A C 1
ATOM 1226 O O . ILE A 1 175 ? 31.848 0.962 -36.560 1.00 95.88 175 ILE A O 1
ATOM 1230 N N . GLY A 1 176 ? 30.737 2.834 -35.977 1.00 96.81 176 GLY A N 1
ATOM 1231 C CA . GLY A 1 176 ? 29.422 2.423 -36.475 1.00 96.81 176 GLY A CA 1
ATOM 1232 C C . GLY A 1 176 ? 28.899 3.373 -37.550 1.00 96.81 176 GLY A C 1
ATOM 1233 O O . GLY A 1 176 ? 28.883 4.586 -37.341 1.00 96.81 176 GLY A O 1
ATOM 1234 N N . TYR A 1 177 ? 28.446 2.838 -38.686 1.00 97.06 177 TYR A N 1
ATOM 1235 C CA . TYR A 1 177 ? 27.832 3.631 -39.756 1.00 97.06 177 TYR A CA 1
ATOM 1236 C C . TYR A 1 177 ? 26.501 3.036 -40.222 1.00 97.06 177 TYR A C 1
ATOM 1238 O O . TYR A 1 177 ? 26.435 1.862 -40.579 1.00 97.06 177 TYR A O 1
ATOM 1246 N N . LEU A 1 178 ? 25.469 3.876 -40.314 1.00 97.12 178 LEU A N 1
ATOM 1247 C CA . LEU A 1 178 ? 24.220 3.599 -41.029 1.00 97.12 178 LEU A CA 1
ATOM 1248 C C . LEU A 1 178 ? 24.148 4.514 -42.258 1.00 97.12 178 LEU A C 1
ATOM 1250 O O . LEU A 1 178 ? 24.027 5.721 -42.099 1.00 97.12 178 LEU A O 1
ATOM 1254 N N . GLY A 1 179 ? 24.235 3.979 -43.476 1.00 94.75 179 GLY A N 1
ATOM 1255 C CA . GLY A 1 179 ? 24.250 4.776 -44.710 1.00 94.75 179 GLY A CA 1
ATOM 1256 C C . GLY A 1 179 ? 25.566 5.539 -44.903 1.00 94.75 179 GLY A C 1
ATOM 1257 O O . GLY A 1 179 ? 25.653 6.746 -44.664 1.00 94.75 179 GLY A O 1
ATOM 1258 N N . ASN A 1 180 ? 26.614 4.835 -45.333 1.00 94.00 180 ASN A N 1
ATOM 1259 C CA . ASN A 1 180 ? 27.974 5.370 -45.376 1.00 94.00 180 ASN A CA 1
ATOM 1260 C C . ASN A 1 180 ? 28.248 6.277 -46.591 1.00 94.00 180 ASN A C 1
ATOM 1262 O O . ASN A 1 180 ? 28.591 7.443 -46.417 1.00 94.00 180 ASN A O 1
ATOM 1266 N N . LEU A 1 181 ? 28.115 5.763 -47.820 1.00 93.56 181 LEU A N 1
ATOM 1267 C CA . LEU A 1 181 ? 28.444 6.500 -49.050 1.00 93.56 181 LEU A CA 1
ATOM 1268 C C . LEU A 1 181 ? 27.193 7.031 -49.762 1.00 93.56 181 LEU A C 1
ATOM 1270 O O . LEU A 1 181 ? 26.073 6.571 -49.525 1.00 93.56 181 LEU A O 1
ATOM 1274 N N . THR A 1 182 ? 27.381 7.976 -50.682 1.00 91.50 182 THR A N 1
ATOM 1275 C CA . THR A 1 182 ? 26.300 8.572 -51.477 1.00 91.50 182 THR A CA 1
ATOM 1276 C C . THR A 1 182 ? 25.436 7.509 -52.164 1.00 91.50 182 THR A C 1
ATOM 1278 O O . THR A 1 182 ? 25.945 6.609 -52.831 1.00 91.50 182 THR A O 1
ATOM 1281 N N . GLY A 1 183 ? 24.114 7.628 -52.015 1.00 86.12 183 GLY A N 1
ATOM 1282 C CA . GLY A 1 183 ? 23.127 6.711 -52.598 1.00 86.12 183 GLY A CA 1
ATOM 1283 C C . GLY A 1 183 ? 22.788 5.481 -51.745 1.00 86.12 183 GLY A C 1
ATOM 1284 O O . GLY A 1 183 ? 21.789 4.832 -52.045 1.00 86.12 183 GLY A O 1
ATOM 1285 N N . SER A 1 184 ? 23.552 5.199 -50.680 1.00 92.62 184 SER A N 1
ATOM 1286 C CA . SER A 1 184 ? 23.303 4.073 -49.763 1.00 92.62 184 SER A CA 1
ATOM 1287 C C . SER A 1 184 ? 22.195 4.340 -48.740 1.00 92.62 184 SER A C 1
ATOM 1289 O O . SER A 1 184 ? 21.949 5.490 -48.361 1.00 92.62 184 SER A O 1
ATOM 1291 N N . ARG A 1 185 ? 21.533 3.262 -48.288 1.00 94.19 185 ARG A N 1
ATOM 1292 C CA . ARG A 1 185 ? 20.474 3.281 -47.266 1.00 94.19 185 ARG A CA 1
ATOM 1293 C C . ARG A 1 185 ? 20.745 2.237 -46.181 1.00 94.19 185 ARG A C 1
ATOM 1295 O O . ARG A 1 185 ? 20.768 1.043 -46.478 1.00 94.19 185 ARG A O 1
ATOM 1302 N N . GLY A 1 186 ? 20.941 2.688 -44.943 1.00 95.44 186 GLY A N 1
ATOM 1303 C CA . GLY A 1 186 ? 21.169 1.830 -43.776 1.00 95.44 186 GLY A CA 1
ATOM 1304 C C . GLY A 1 186 ? 20.098 2.014 -42.704 1.00 95.44 186 GLY A C 1
ATOM 1305 O O . GLY A 1 186 ? 19.776 3.145 -42.344 1.00 95.44 186 GLY A O 1
ATOM 1306 N N . VAL A 1 187 ? 19.570 0.910 -42.182 1.00 96.81 187 VAL A N 1
ATOM 1307 C CA . VAL A 1 187 ? 18.555 0.877 -41.124 1.00 96.81 187 VAL A CA 1
ATOM 1308 C C . VAL A 1 187 ? 19.080 0.057 -39.949 1.00 96.81 187 VAL A C 1
ATOM 1310 O O . VAL A 1 187 ? 19.529 -1.070 -40.135 1.00 96.81 187 VAL A O 1
ATOM 1313 N N . GLY A 1 188 ? 19.033 0.616 -38.744 1.00 97.88 188 GLY A N 1
ATOM 1314 C CA . GLY A 1 188 ? 19.398 -0.063 -37.504 1.00 97.88 188 GLY A CA 1
ATOM 1315 C C . GLY A 1 188 ? 18.253 -0.026 -36.498 1.00 97.88 188 GLY A C 1
ATOM 1316 O O . GLY A 1 188 ? 17.635 1.022 -36.315 1.00 97.88 188 GLY A O 1
ATOM 1317 N N . VAL A 1 189 ? 17.993 -1.152 -35.839 1.00 98.50 189 VAL A N 1
ATOM 1318 C CA . VAL A 1 189 ? 17.047 -1.270 -34.724 1.00 98.50 189 VAL A CA 1
ATOM 1319 C C . VAL A 1 189 ? 17.757 -1.920 -33.542 1.00 98.50 189 VAL A C 1
ATOM 1321 O O . VAL A 1 189 ? 18.368 -2.977 -33.704 1.00 98.50 189 VAL A O 1
ATOM 1324 N N . VAL A 1 190 ? 17.681 -1.299 -32.367 1.00 98.62 190 VAL A N 1
ATOM 1325 C CA . VAL A 1 190 ? 18.134 -1.892 -31.102 1.00 98.62 190 VAL A CA 1
ATOM 1326 C C . VAL A 1 190 ? 16.976 -1.859 -30.120 1.00 98.62 190 VAL A C 1
ATOM 1328 O O . VAL A 1 190 ? 16.461 -0.780 -29.827 1.00 98.62 190 VAL A O 1
ATOM 1331 N N . ARG A 1 191 ? 16.555 -3.030 -29.641 1.00 97.06 191 ARG A N 1
ATOM 1332 C CA . ARG A 1 191 ? 15.330 -3.160 -28.847 1.00 97.06 191 ARG A CA 1
ATOM 1333 C C . ARG A 1 191 ? 15.400 -4.252 -27.792 1.00 97.06 191 ARG A C 1
ATOM 1335 O O . ARG A 1 191 ? 16.219 -5.162 -27.906 1.00 97.06 191 ARG A O 1
ATOM 1342 N N . ASN A 1 192 ? 14.492 -4.175 -26.829 1.00 94.56 192 ASN A N 1
ATOM 1343 C CA . ASN A 1 192 ? 14.358 -5.053 -25.670 1.00 94.56 192 ASN A CA 1
ATOM 1344 C C . ASN A 1 192 ? 15.484 -4.909 -24.622 1.00 94.56 192 ASN A C 1
ATOM 1346 O O . ASN A 1 192 ? 16.624 -4.564 -24.965 1.00 94.56 192 ASN A O 1
ATOM 1350 N N . PRO A 1 193 ? 15.189 -5.194 -23.336 1.00 95.56 193 PRO A N 1
ATOM 1351 C CA . PRO A 1 193 ? 16.155 -5.068 -22.250 1.00 95.56 193 PRO A CA 1
ATOM 1352 C C . PRO A 1 193 ? 17.443 -5.865 -22.490 1.00 95.56 193 PRO A C 1
ATOM 1354 O O . PRO A 1 193 ? 17.424 -7.005 -22.953 1.00 95.56 193 PRO A O 1
ATOM 1357 N N . GLY A 1 194 ? 18.582 -5.254 -22.157 1.00 93.75 194 GLY A N 1
ATOM 1358 C CA . GLY A 1 194 ? 19.914 -5.857 -22.287 1.00 93.75 194 GLY A CA 1
ATOM 1359 C C . GLY A 1 194 ? 20.513 -5.819 -23.699 1.00 93.75 194 GLY A C 1
ATOM 1360 O O . GLY A 1 194 ? 21.720 -6.020 -23.843 1.00 93.75 194 GLY A O 1
ATOM 1361 N N . SER A 1 195 ? 19.722 -5.528 -24.737 1.00 98.38 195 SER A N 1
ATOM 1362 C CA . SER A 1 195 ? 20.235 -5.408 -26.103 1.00 98.38 195 SER A CA 1
ATOM 1363 C C . SER A 1 195 ? 21.038 -4.127 -26.280 1.00 98.38 195 SER A C 1
ATOM 1365 O O . SER A 1 195 ? 20.589 -3.051 -25.874 1.00 98.38 195 SER A O 1
ATOM 1367 N N . SER A 1 196 ? 22.207 -4.197 -26.920 1.00 98.50 196 SER A N 1
ATOM 1368 C CA . SER A 1 196 ? 23.025 -2.998 -27.113 1.00 98.50 196 SER A CA 1
ATOM 1369 C C . SER A 1 196 ? 23.854 -2.959 -28.392 1.00 98.50 196 SER A C 1
ATOM 1371 O O . SER A 1 196 ? 24.370 -3.975 -28.847 1.00 98.50 196 SER A O 1
ATOM 1373 N N . TRP A 1 197 ? 24.046 -1.754 -28.936 1.00 98.50 197 TRP A N 1
ATOM 1374 C CA . TRP A 1 197 ? 25.094 -1.452 -29.911 1.00 98.50 197 TRP A CA 1
ATOM 1375 C C . TRP A 1 197 ? 25.987 -0.325 -29.391 1.00 98.50 197 TRP A C 1
ATOM 1377 O O . TRP A 1 197 ? 25.597 0.841 -29.352 1.00 98.50 197 TRP A O 1
ATOM 1387 N N . SER A 1 198 ? 27.209 -0.677 -28.999 1.00 98.12 198 SER A N 1
ATOM 1388 C CA . SER A 1 198 ? 28.190 0.271 -28.470 1.00 98.12 198 SER A CA 1
ATOM 1389 C C . SER A 1 198 ? 29.354 0.481 -29.436 1.00 98.12 198 SER A C 1
ATOM 1391 O O . SER A 1 198 ? 30.010 -0.478 -29.851 1.00 98.12 198 SER A O 1
ATOM 1393 N N . THR A 1 199 ? 29.652 1.739 -29.768 1.00 97.81 199 THR A N 1
ATOM 1394 C CA . THR A 1 199 ? 30.884 2.126 -30.463 1.00 97.81 199 THR A CA 1
ATOM 1395 C C . THR A 1 199 ? 31.877 2.748 -29.492 1.00 97.81 199 THR A C 1
ATOM 1397 O O . THR A 1 199 ? 31.527 3.650 -28.736 1.00 97.81 199 THR A O 1
ATOM 1400 N N . ALA A 1 200 ? 33.141 2.327 -29.528 1.00 95.50 200 ALA A N 1
ATOM 1401 C CA . ALA A 1 200 ? 34.201 2.990 -28.763 1.00 95.50 200 ALA A CA 1
ATOM 1402 C C . ALA A 1 200 ? 34.596 4.353 -29.372 1.00 95.50 200 ALA A C 1
ATOM 1404 O O . ALA A 1 200 ? 35.025 5.257 -28.658 1.00 95.50 200 ALA A O 1
ATOM 1405 N N . GLY A 1 201 ? 34.432 4.513 -30.687 1.00 93.38 201 GLY A N 1
ATOM 1406 C CA . GLY A 1 201 ? 34.634 5.749 -31.436 1.00 93.38 201 GLY A CA 1
ATOM 1407 C C . GLY A 1 201 ? 33.323 6.346 -31.954 1.00 93.38 201 GLY A C 1
ATOM 1408 O O . GLY A 1 201 ? 32.304 6.363 -31.258 1.00 93.38 201 GLY A O 1
ATOM 1409 N N . GLN A 1 202 ? 33.362 6.860 -33.186 1.00 93.50 202 GLN A N 1
ATOM 1410 C CA . GLN A 1 202 ? 32.235 7.555 -33.808 1.00 93.50 202 GLN A CA 1
ATOM 1411 C C . GLN A 1 202 ? 31.091 6.593 -34.158 1.00 93.50 202 GLN A C 1
ATOM 1413 O O . GLN A 1 202 ? 31.320 5.507 -34.695 1.00 93.50 202 GLN A O 1
ATOM 1418 N N . PHE A 1 203 ? 29.862 7.059 -33.944 1.00 96.69 203 PHE A N 1
ATOM 1419 C CA . PHE A 1 203 ? 28.646 6.474 -34.500 1.00 96.69 203 PHE A CA 1
ATOM 1420 C C . PHE A 1 203 ? 28.023 7.483 -35.466 1.00 96.69 203 PHE A C 1
ATOM 1422 O O . PHE A 1 203 ? 27.775 8.619 -35.071 1.00 96.69 203 PHE A O 1
ATOM 1429 N N . ALA A 1 204 ? 27.770 7.118 -36.722 1.00 96.12 204 ALA A N 1
ATOM 1430 C CA . ALA A 1 204 ? 27.157 8.027 -37.692 1.00 96.12 204 ALA A CA 1
ATOM 1431 C C . ALA A 1 204 ? 25.878 7.454 -38.308 1.00 96.12 204 ALA A C 1
ATOM 1433 O O . ALA A 1 204 ? 25.879 6.362 -38.880 1.00 96.12 204 ALA A O 1
ATOM 1434 N N . VAL A 1 205 ? 24.803 8.237 -38.239 1.00 96.38 205 VAL A N 1
ATOM 1435 C CA . VAL A 1 205 ? 23.512 7.978 -38.878 1.00 96.38 205 VAL A CA 1
ATOM 1436 C C . VAL A 1 205 ? 23.407 8.876 -40.107 1.00 96.38 205 VAL A C 1
ATOM 1438 O O . VAL A 1 205 ? 23.107 10.064 -40.016 1.00 96.38 205 VAL A O 1
ATOM 1441 N N . GLY A 1 206 ? 23.711 8.286 -41.258 1.00 91.81 206 GLY A N 1
ATOM 1442 C CA . GLY A 1 206 ? 23.978 8.959 -42.521 1.00 91.81 206 GLY A CA 1
ATOM 1443 C C . GLY A 1 206 ? 25.325 9.662 -42.479 1.00 91.81 206 GLY A C 1
ATOM 1444 O O . GLY A 1 206 ? 25.438 10.728 -41.897 1.00 91.81 206 GLY A O 1
ATOM 1445 N N . ASN A 1 207 ? 26.359 9.087 -43.088 1.00 89.50 207 ASN A N 1
ATOM 1446 C CA . ASN A 1 207 ? 27.640 9.779 -43.262 1.00 89.50 207 ASN A CA 1
ATOM 1447 C C . ASN A 1 207 ? 27.587 10.654 -44.529 1.00 89.50 207 ASN A C 1
ATOM 1449 O O . ASN A 1 207 ? 27.491 11.875 -44.450 1.00 89.50 207 ASN A O 1
ATOM 1453 N N . LEU A 1 208 ? 27.540 10.013 -45.703 1.00 90.69 208 LEU A N 1
ATOM 1454 C CA . LEU A 1 208 ? 27.215 10.629 -47.000 1.00 90.69 208 LEU A CA 1
ATOM 1455 C C . LEU A 1 208 ? 25.937 10.031 -47.630 1.00 90.69 208 LEU A C 1
ATOM 1457 O O . LEU A 1 208 ? 25.470 10.514 -48.663 1.00 90.69 208 LEU A O 1
ATOM 1461 N N . GLY A 1 209 ? 25.399 8.956 -47.040 1.00 91.62 209 GLY A N 1
ATOM 1462 C CA . GLY A 1 209 ? 24.164 8.279 -47.447 1.00 91.62 209 GLY A CA 1
ATOM 1463 C C . GLY A 1 209 ? 22.956 8.649 -46.577 1.00 91.62 209 GLY A C 1
ATOM 1464 O O . GLY A 1 209 ? 22.913 9.715 -45.965 1.00 91.62 209 GLY A O 1
ATOM 1465 N N . VAL A 1 210 ? 21.959 7.760 -46.526 1.00 93.88 210 VAL A N 1
ATOM 1466 C CA . VAL A 1 210 ? 20.764 7.898 -45.675 1.00 93.88 210 VAL A CA 1
ATOM 1467 C C . VAL A 1 210 ? 20.774 6.822 -44.592 1.00 93.88 210 VAL A C 1
ATOM 1469 O O . VAL A 1 210 ? 20.789 5.630 -44.901 1.00 93.88 210 VAL A O 1
ATOM 1472 N N . GLY A 1 211 ? 20.745 7.244 -43.330 1.00 95.31 211 GLY A N 1
ATOM 1473 C CA . GLY A 1 211 ? 20.645 6.376 -42.162 1.00 95.31 211 GLY A CA 1
ATOM 1474 C C . GLY A 1 211 ? 19.291 6.501 -41.462 1.00 95.31 211 GLY A C 1
ATOM 1475 O O . GLY A 1 211 ? 18.688 7.574 -41.411 1.00 95.31 211 GLY A O 1
ATOM 1476 N N . THR A 1 212 ? 18.799 5.406 -40.894 1.00 96.25 212 THR A N 1
ATOM 1477 C CA . THR A 1 212 ? 17.685 5.423 -39.938 1.00 96.25 212 THR A CA 1
ATOM 1478 C C . THR A 1 212 ? 18.021 4.534 -38.755 1.00 96.25 212 THR A C 1
ATOM 1480 O O . THR A 1 212 ? 18.281 3.350 -38.940 1.00 96.25 212 THR A O 1
ATOM 1483 N N . LEU A 1 213 ? 18.013 5.102 -37.553 1.00 97.75 213 LEU A N 1
ATOM 1484 C CA . LEU A 1 213 ? 18.209 4.369 -36.305 1.00 97.75 213 LEU A CA 1
ATOM 1485 C C . LEU A 1 213 ? 16.921 4.407 -35.484 1.00 97.75 213 LEU A C 1
ATOM 1487 O O . LEU A 1 213 ? 16.374 5.487 -35.282 1.00 97.75 213 LEU A O 1
ATOM 1491 N N . THR A 1 214 ? 16.469 3.261 -34.987 1.00 98.12 214 THR A N 1
ATOM 1492 C CA . THR A 1 214 ? 15.366 3.168 -34.023 1.00 98.12 214 THR A CA 1
ATOM 1493 C C . THR A 1 214 ? 15.852 2.471 -32.761 1.00 98.12 214 THR A C 1
ATOM 1495 O O . THR A 1 214 ? 16.527 1.444 -32.839 1.00 98.12 214 THR A O 1
ATOM 1498 N N . ILE A 1 215 ? 15.538 3.056 -31.609 1.00 98.19 215 ILE A N 1
ATOM 1499 C CA . ILE A 1 215 ? 15.904 2.536 -30.294 1.00 98.19 215 ILE A CA 1
ATOM 1500 C C . ILE A 1 215 ? 14.637 2.492 -29.449 1.00 98.19 215 ILE A C 1
ATOM 1502 O O . ILE A 1 215 ? 14.034 3.533 -29.181 1.00 98.19 215 ILE A O 1
ATOM 1506 N N . GLU A 1 216 ? 14.229 1.302 -29.043 1.00 95.88 216 GLU A N 1
ATOM 1507 C CA . GLU A 1 216 ? 12.940 1.062 -28.388 1.00 95.88 216 GLU A CA 1
ATOM 1508 C C . GLU A 1 216 ? 13.077 0.036 -27.261 1.00 95.88 216 GLU A C 1
ATOM 1510 O O . GLU A 1 216 ? 14.129 -0.586 -27.113 1.00 95.88 216 GLU A O 1
ATOM 1515 N N . ASP A 1 217 ? 12.050 -0.081 -26.421 1.00 90.50 217 ASP A N 1
ATOM 1516 C CA . ASP A 1 217 ? 11.921 -1.141 -25.412 1.00 90.50 217 ASP A CA 1
ATOM 1517 C C . ASP A 1 217 ? 13.186 -1.360 -24.554 1.00 90.50 217 ASP A C 1
ATOM 1519 O O . ASP A 1 217 ? 13.677 -2.475 -24.419 1.00 90.50 217 ASP A O 1
ATOM 1523 N N . GLN A 1 218 ? 13.764 -0.295 -23.985 1.00 94.25 218 GLN A N 1
ATOM 1524 C CA . GLN A 1 218 ? 14.983 -0.338 -23.154 1.00 94.25 218 GLN A CA 1
ATOM 1525 C C . GLN A 1 218 ? 16.290 -0.758 -23.867 1.00 94.25 218 GLN A C 1
ATOM 1527 O O . GLN A 1 218 ? 17.322 -0.904 -23.207 1.00 94.25 218 GLN A O 1
ATOM 1532 N N . GLY A 1 219 ? 16.305 -0.890 -25.198 1.00 97.25 219 GLY A N 1
ATOM 1533 C CA . GLY A 1 219 ? 17.535 -1.121 -25.964 1.00 97.25 219 GLY A CA 1
ATOM 1534 C C . GLY A 1 219 ? 18.537 0.037 -25.829 1.00 97.25 219 GLY A C 1
ATOM 1535 O O . GLY A 1 219 ? 18.139 1.190 -25.677 1.00 97.25 219 GLY A O 1
ATOM 1536 N N . LEU A 1 220 ? 19.843 -0.241 -25.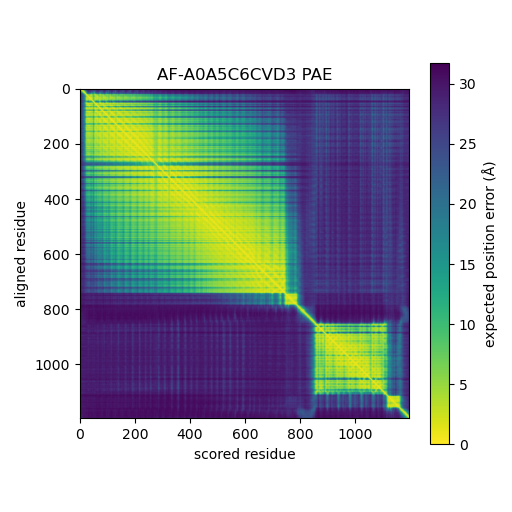898 1.00 98.38 220 LEU A N 1
ATOM 1537 C CA . LEU A 1 220 ? 20.909 0.756 -25.710 1.00 98.38 220 LEU A CA 1
ATOM 1538 C C . LEU A 1 220 ? 21.735 0.977 -26.984 1.00 98.38 220 LEU A C 1
ATOM 1540 O O . LEU A 1 220 ? 22.366 0.056 -27.497 1.00 98.38 220 LEU A O 1
ATOM 1544 N N . VAL A 1 221 ? 21.860 2.223 -27.435 1.00 98.56 221 VAL A N 1
ATOM 1545 C CA . VAL A 1 221 ? 22.900 2.615 -28.401 1.00 98.56 221 VAL A CA 1
ATOM 1546 C C . VAL A 1 221 ? 23.851 3.595 -27.744 1.00 98.56 221 VAL A C 1
ATOM 1548 O O . VAL A 1 221 ? 23.413 4.609 -27.208 1.00 98.56 221 VAL A O 1
ATOM 1551 N N . SER A 1 222 ? 25.152 3.312 -27.798 1.00 97.75 222 SER A N 1
ATOM 1552 C CA . SER A 1 222 ? 26.180 4.139 -27.164 1.00 97.75 222 SER A CA 1
ATOM 1553 C C . SER A 1 222 ? 27.264 4.557 -28.151 1.00 97.75 222 SER A C 1
ATOM 1555 O O . SER A 1 222 ? 27.940 3.704 -28.720 1.00 97.75 222 SER A O 1
ATOM 1557 N N . ALA A 1 223 ? 27.486 5.865 -28.291 1.00 95.50 223 ALA A N 1
ATOM 1558 C CA . ALA A 1 223 ? 28.588 6.453 -29.048 1.00 95.50 223 ALA A CA 1
ATOM 1559 C C . ALA A 1 223 ? 29.698 6.955 -28.109 1.00 95.50 223 ALA A C 1
ATOM 1561 O O . ALA A 1 223 ? 29.522 7.940 -27.389 1.00 95.50 223 ALA A O 1
ATOM 1562 N N . GLY A 1 224 ? 30.859 6.298 -28.127 1.00 92.44 224 GLY A N 1
ATOM 1563 C CA . GLY A 1 224 ? 31.972 6.586 -27.217 1.00 92.44 224 GLY A CA 1
ATOM 1564 C C . GLY A 1 224 ? 32.633 7.953 -27.422 1.00 92.44 224 GLY A C 1
ATOM 1565 O O . GLY A 1 224 ? 33.120 8.547 -26.459 1.00 92.44 224 GLY A O 1
ATOM 1566 N N . THR A 1 225 ? 32.625 8.489 -28.649 1.00 91.00 225 THR A N 1
ATOM 1567 C CA . THR A 1 225 ? 33.175 9.826 -28.945 1.00 91.00 225 THR A CA 1
ATOM 1568 C C . THR A 1 225 ? 32.122 10.789 -29.485 1.00 91.00 225 THR A C 1
ATOM 1570 O O . THR A 1 225 ? 31.661 11.662 -28.759 1.00 91.00 225 THR A O 1
ATOM 1573 N N . ASN A 1 226 ? 31.728 10.645 -30.747 1.00 90.62 226 ASN A N 1
ATOM 1574 C CA . ASN A 1 226 ? 30.796 11.544 -31.416 1.00 90.62 226 ASN A CA 1
ATOM 1575 C C . ASN A 1 226 ? 29.652 10.748 -32.043 1.00 90.62 226 ASN A C 1
ATOM 1577 O O . ASN A 1 226 ? 29.899 9.798 -32.790 1.00 90.62 226 ASN A O 1
ATOM 1581 N N . LEU A 1 227 ? 28.421 11.172 -31.780 1.00 92.81 227 LEU A N 1
ATOM 1582 C CA . LEU A 1 227 ? 27.250 10.794 -32.556 1.00 92.81 227 LEU A CA 1
ATOM 1583 C C . LEU A 1 227 ? 27.071 11.817 -33.683 1.00 92.81 227 LEU A C 1
ATOM 1585 O O . LEU A 1 227 ? 26.863 13.000 -33.428 1.00 92.81 227 LEU A O 1
ATOM 1589 N N . PHE A 1 228 ? 27.160 11.375 -34.932 1.00 92.19 228 PHE A N 1
ATOM 1590 C CA . PHE A 1 228 ? 26.898 12.223 -36.093 1.00 92.19 228 PHE A CA 1
ATOM 1591 C C . PHE A 1 228 ? 25.556 11.873 -36.734 1.00 92.19 228 PHE A C 1
ATOM 1593 O O . PHE A 1 228 ? 25.312 10.698 -37.005 1.00 92.19 228 PHE A O 1
ATOM 1600 N N . ILE A 1 229 ? 24.706 12.863 -37.015 1.00 91.94 229 ILE A N 1
ATOM 1601 C CA . ILE A 1 229 ? 23.429 12.651 -37.715 1.00 91.94 229 ILE A CA 1
ATOM 1602 C C . ILE A 1 229 ? 23.361 13.569 -38.942 1.00 91.94 229 ILE A C 1
ATOM 1604 O O . ILE A 1 229 ? 23.267 14.792 -38.824 1.00 91.94 229 ILE A O 1
ATOM 1608 N N . ALA A 1 230 ? 23.392 12.997 -40.149 1.00 91.44 230 ALA A N 1
ATOM 1609 C CA . ALA A 1 230 ? 23.269 13.789 -41.373 1.00 91.44 230 ALA A CA 1
ATOM 1610 C C . ALA A 1 230 ? 21.855 14.338 -41.583 1.00 91.44 230 ALA A C 1
ATOM 1612 O O . ALA A 1 230 ? 20.857 13.773 -41.137 1.00 91.44 230 ALA A O 1
ATOM 1613 N N . ALA A 1 231 ? 21.766 15.401 -42.386 1.00 88.00 231 ALA A N 1
ATOM 1614 C CA . ALA A 1 231 ? 20.516 16.115 -42.618 1.00 88.00 231 ALA A CA 1
ATOM 1615 C C . ALA A 1 231 ? 19.414 15.315 -43.330 1.00 88.00 231 ALA A C 1
ATOM 1617 O O . ALA A 1 231 ? 18.235 15.654 -43.259 1.00 88.00 231 ALA A O 1
ATOM 1618 N N . THR A 1 232 ? 19.793 14.249 -44.024 1.00 88.88 232 THR A N 1
ATOM 1619 C CA . THR A 1 232 ? 18.893 13.339 -44.741 1.00 88.88 232 THR A CA 1
ATOM 1620 C C . THR A 1 232 ? 18.478 12.123 -43.910 1.00 88.88 232 THR A C 1
ATOM 1622 O O . THR A 1 232 ? 17.811 11.238 -44.442 1.00 88.88 232 THR A O 1
ATOM 1625 N N . SER A 1 233 ? 18.892 12.050 -42.643 1.00 93.81 233 SER A N 1
ATOM 1626 C CA . SER A 1 233 ? 18.808 10.851 -41.804 1.00 93.81 233 SER A CA 1
ATOM 1627 C C . SER A 1 233 ? 17.992 11.084 -40.536 1.00 93.81 233 SER A C 1
ATOM 1629 O O . SER A 1 233 ? 17.802 12.224 -40.117 1.00 93.81 233 SER A O 1
ATOM 1631 N N . ASN A 1 234 ? 17.500 9.998 -39.934 1.00 92.38 234 ASN A N 1
ATOM 1632 C CA . ASN A 1 234 ? 16.613 10.056 -38.770 1.00 92.38 234 ASN A CA 1
ATOM 1633 C C . ASN A 1 234 ? 17.097 9.150 -37.637 1.00 92.38 234 ASN A C 1
ATOM 1635 O O . ASN A 1 234 ? 17.552 8.029 -37.873 1.00 92.38 234 ASN A O 1
ATOM 1639 N N . VAL A 1 235 ? 16.900 9.612 -36.404 1.00 94.12 235 VAL A N 1
ATOM 1640 C CA . VAL A 1 235 ? 16.981 8.780 -35.200 1.00 94.12 235 VAL A CA 1
ATOM 1641 C C . VAL A 1 235 ? 15.631 8.828 -34.488 1.00 94.12 235 VAL A C 1
ATOM 1643 O O . VAL A 1 235 ? 15.098 9.913 -34.269 1.00 94.12 235 VAL A O 1
ATOM 1646 N N . ASN A 1 236 ? 15.079 7.668 -34.144 1.00 94.25 236 ASN A N 1
ATOM 1647 C CA . ASN A 1 236 ? 13.835 7.510 -33.397 1.00 94.25 236 ASN A CA 1
ATOM 1648 C C . ASN A 1 236 ? 14.154 6.902 -32.029 1.00 94.25 236 ASN A C 1
ATOM 1650 O O . ASN A 1 236 ? 14.744 5.823 -31.961 1.00 94.25 236 ASN A O 1
ATOM 1654 N N . LEU A 1 237 ? 13.763 7.587 -30.959 1.00 94.31 237 LEU A N 1
ATOM 1655 C CA . LEU A 1 237 ? 13.917 7.119 -29.585 1.00 94.31 237 LEU A CA 1
ATOM 1656 C C . LEU A 1 237 ? 12.515 6.887 -29.004 1.00 94.31 237 LEU A C 1
ATOM 1658 O O . LEU A 1 237 ? 11.764 7.844 -28.802 1.00 94.31 237 LEU A O 1
ATOM 1662 N N . ASN A 1 238 ? 12.169 5.612 -28.811 1.00 93.88 238 ASN A N 1
ATOM 1663 C CA . ASN A 1 238 ? 10.840 5.098 -28.466 1.00 93.88 238 ASN A CA 1
ATOM 1664 C C . ASN A 1 238 ? 10.913 4.154 -27.245 1.00 93.88 238 ASN A C 1
ATOM 1666 O O . ASN A 1 238 ? 10.439 3.027 -27.293 1.00 93.88 238 ASN A O 1
ATOM 1670 N N . GLY A 1 239 ? 11.574 4.574 -26.166 1.00 90.62 239 GLY A N 1
ATOM 1671 C CA . GLY A 1 239 ? 11.666 3.811 -24.911 1.00 90.62 239 GLY A CA 1
ATOM 1672 C C . GLY A 1 239 ? 13.040 3.197 -24.623 1.00 90.62 239 GLY A C 1
ATOM 1673 O O . GLY A 1 239 ? 13.245 2.648 -23.545 1.00 90.62 239 GLY A O 1
ATOM 1674 N N . GLY A 1 240 ? 13.997 3.299 -25.551 1.00 94.31 240 GLY A N 1
ATOM 1675 C CA . GLY A 1 240 ? 15.387 2.879 -25.339 1.00 94.31 240 GLY A CA 1
ATOM 1676 C C . GLY A 1 240 ? 16.293 3.967 -24.749 1.00 94.31 240 GLY A C 1
ATOM 1677 O O . GLY A 1 240 ? 15.834 5.046 -24.380 1.00 94.31 240 GLY A O 1
ATOM 1678 N N . THR A 1 241 ? 17.600 3.709 -24.693 1.00 97.44 241 THR A N 1
ATOM 1679 C CA . THR A 1 241 ? 18.628 4.668 -24.264 1.00 97.44 241 THR A CA 1
ATOM 1680 C C . THR A 1 241 ? 19.561 5.026 -25.417 1.00 97.44 241 THR A C 1
ATOM 1682 O O . THR A 1 241 ? 20.185 4.154 -26.025 1.00 97.44 241 THR A O 1
ATOM 1685 N N . LEU A 1 242 ? 19.700 6.324 -25.687 1.00 95.75 242 LEU A N 1
ATOM 1686 C CA . LEU A 1 242 ? 20.706 6.869 -26.593 1.00 95.75 242 LEU A CA 1
ATOM 1687 C C . LEU A 1 242 ? 21.794 7.567 -25.781 1.00 95.75 242 LEU A C 1
ATOM 1689 O O . LEU A 1 242 ? 21.583 8.641 -25.217 1.00 95.75 242 LEU A O 1
ATOM 1693 N N . ARG A 1 243 ? 22.972 6.954 -25.749 1.00 95.38 243 ARG A N 1
ATOM 1694 C CA . ARG A 1 243 ? 24.138 7.434 -25.022 1.00 95.38 243 ARG A CA 1
ATOM 1695 C C . ARG A 1 243 ? 25.167 8.047 -25.968 1.00 95.38 243 ARG A C 1
ATOM 1697 O O . ARG A 1 243 ? 25.538 7.431 -26.965 1.00 95.38 243 ARG A O 1
ATOM 1704 N N . PHE A 1 244 ? 25.690 9.225 -25.641 1.00 92.25 244 PHE A N 1
ATOM 1705 C CA . PHE A 1 244 ? 26.782 9.844 -26.398 1.00 92.25 244 PHE A CA 1
ATOM 1706 C C . PHE A 1 244 ? 27.628 10.788 -25.542 1.00 92.25 244 PHE A C 1
ATOM 1708 O O . PHE A 1 244 ? 27.202 11.280 -24.495 1.00 92.25 244 PHE A O 1
ATOM 1715 N N . ASN A 1 245 ? 28.846 11.060 -26.013 1.00 88.69 245 ASN A N 1
ATOM 1716 C CA . ASN A 1 245 ? 29.683 12.112 -25.449 1.00 88.69 245 ASN A CA 1
ATOM 1717 C C . ASN A 1 245 ? 29.417 13.452 -26.157 1.00 88.69 245 ASN A C 1
ATOM 1719 O O . ASN A 1 245 ? 28.829 14.343 -25.549 1.00 88.69 245 ASN A O 1
ATOM 1723 N N . THR A 1 246 ? 29.741 13.582 -27.446 1.00 86.50 246 THR A N 1
ATOM 1724 C CA . THR A 1 246 ? 29.330 14.744 -28.258 1.00 86.50 246 THR A CA 1
ATOM 1725 C C . THR A 1 246 ? 28.331 14.346 -29.335 1.00 86.50 246 THR A C 1
ATOM 1727 O O . THR A 1 246 ? 28.327 13.203 -29.793 1.00 86.50 246 THR A O 1
ATOM 1730 N N . ILE A 1 247 ? 27.498 15.295 -29.761 1.00 86.69 247 ILE A N 1
ATOM 1731 C CA . ILE A 1 247 ? 26.634 15.145 -30.933 1.00 86.69 247 ILE A CA 1
ATOM 1732 C C . ILE A 1 247 ? 26.916 16.260 -31.944 1.00 86.69 247 ILE A C 1
ATOM 1734 O O . ILE A 1 247 ? 27.187 17.399 -31.567 1.00 86.69 247 ILE A O 1
ATOM 1738 N N . SER A 1 248 ? 26.890 15.931 -33.234 1.00 87.38 248 SER A N 1
ATOM 1739 C CA . SER A 1 248 ? 27.132 16.883 -34.322 1.00 87.38 248 SER A CA 1
ATOM 1740 C C . SER A 1 248 ? 26.336 16.536 -35.571 1.00 87.38 248 SER A C 1
ATOM 1742 O O . SER A 1 248 ? 26.121 15.366 -35.869 1.00 87.38 248 SER A O 1
ATOM 1744 N N . GLY A 1 249 ? 25.933 17.563 -36.326 1.00 79.19 249 GLY A N 1
ATOM 1745 C CA . GLY A 1 249 ? 24.956 17.410 -37.403 1.00 79.19 249 GLY A CA 1
ATOM 1746 C C . GLY A 1 249 ? 23.609 16.987 -36.819 1.00 79.19 249 GLY A C 1
ATOM 1747 O O . GLY A 1 249 ? 23.521 15.986 -36.125 1.00 79.19 249 GLY A O 1
ATOM 1748 N N . ILE A 1 250 ? 22.538 17.742 -37.018 1.00 66.31 250 ILE A N 1
ATOM 1749 C CA . ILE A 1 250 ? 21.215 17.226 -36.659 1.00 66.31 250 ILE A CA 1
ATOM 1750 C C . ILE A 1 250 ? 20.168 17.867 -37.551 1.00 66.31 250 ILE A C 1
ATOM 1752 O O . ILE A 1 250 ? 20.200 19.067 -37.815 1.00 66.31 250 ILE A O 1
ATOM 1756 N N . THR A 1 251 ? 19.247 17.061 -38.077 1.00 64.88 251 THR A N 1
ATOM 1757 C CA . THR A 1 251 ? 18.070 17.578 -38.802 1.00 64.88 251 THR A CA 1
ATOM 1758 C C . THR A 1 251 ? 16.776 16.830 -38.456 1.00 64.88 251 THR A C 1
ATOM 1760 O O . THR A 1 251 ? 15.714 17.342 -38.788 1.00 64.88 251 THR A O 1
ATOM 1763 N N . ARG A 1 252 ? 16.817 15.702 -37.713 1.00 75.56 252 ARG A N 1
ATOM 1764 C CA . ARG A 1 252 ? 15.650 15.070 -37.047 1.00 75.56 252 ARG A CA 1
ATOM 1765 C C . ARG A 1 252 ? 16.057 13.993 -36.014 1.00 75.56 252 ARG A C 1
ATOM 1767 O O . ARG A 1 252 ? 16.413 12.877 -36.390 1.00 75.56 252 ARG A O 1
ATOM 1774 N N . LEU A 1 253 ? 15.963 14.314 -34.718 1.00 86.56 253 LEU A N 1
ATOM 1775 C CA . LEU A 1 253 ? 15.836 13.324 -33.635 1.00 86.56 253 LEU A CA 1
ATOM 1776 C C . LEU A 1 253 ? 14.369 13.303 -33.192 1.00 86.56 253 LEU A C 1
ATOM 1778 O O . LEU A 1 253 ? 13.874 14.283 -32.640 1.00 86.56 253 LEU A O 1
ATOM 1782 N N . ASN A 1 254 ? 13.684 12.187 -33.414 1.00 87.94 254 ASN A N 1
ATOM 1783 C CA . ASN A 1 254 ? 12.319 11.978 -32.948 1.00 87.94 254 ASN A CA 1
ATOM 1784 C C . ASN A 1 254 ? 12.379 11.379 -31.542 1.00 87.94 254 ASN A C 1
ATOM 1786 O O . ASN A 1 254 ? 12.443 10.161 -31.375 1.00 87.94 254 ASN A O 1
ATOM 1790 N N . TYR A 1 255 ? 12.430 12.250 -30.536 1.00 89.31 255 TYR A N 1
ATOM 1791 C CA . TYR A 1 255 ? 12.467 11.840 -29.140 1.00 89.31 255 TYR A CA 1
ATOM 1792 C C . TYR A 1 255 ? 11.046 11.661 -28.594 1.00 89.31 255 TYR A C 1
ATOM 1794 O O . TYR A 1 255 ? 10.460 12.606 -28.059 1.00 89.31 255 TYR A O 1
ATOM 1802 N N . ASN A 1 256 ? 10.490 10.462 -28.762 1.00 88.94 256 ASN A N 1
ATOM 1803 C CA . ASN A 1 256 ? 9.125 10.135 -28.352 1.00 88.94 256 ASN A CA 1
ATOM 1804 C C . ASN A 1 256 ? 9.080 9.659 -26.894 1.00 88.94 256 ASN A C 1
ATOM 1806 O O . ASN A 1 256 ? 8.318 10.214 -26.109 1.00 88.94 256 ASN A O 1
ATOM 1810 N N . ALA A 1 257 ? 9.936 8.700 -26.532 1.00 90.12 257 ALA A N 1
ATOM 1811 C CA . ALA A 1 257 ? 10.082 8.152 -25.181 1.00 90.12 257 ALA A CA 1
ATOM 1812 C C . ALA A 1 257 ? 11.488 7.553 -24.993 1.00 90.12 257 ALA A C 1
ATOM 1814 O O . ALA A 1 257 ? 12.185 7.328 -25.978 1.00 90.12 257 ALA A O 1
ATOM 1815 N N . GLY A 1 258 ? 11.910 7.239 -23.770 1.00 92.12 258 GLY A N 1
ATOM 1816 C CA . GLY A 1 258 ? 13.225 6.661 -23.461 1.00 92.12 258 GLY A CA 1
ATOM 1817 C C . GLY A 1 258 ? 14.180 7.666 -22.821 1.00 92.12 258 GLY A C 1
ATOM 1818 O O . GLY A 1 258 ? 13.741 8.691 -22.313 1.00 92.12 258 GLY A O 1
ATOM 1819 N N . THR A 1 259 ? 15.482 7.381 -22.841 1.00 94.62 259 THR A N 1
ATOM 1820 C CA . THR A 1 259 ? 16.498 8.170 -22.127 1.00 94.62 259 THR A CA 1
ATOM 1821 C C . THR A 1 259 ? 17.589 8.681 -23.061 1.00 94.62 259 THR A C 1
ATOM 1823 O O . THR A 1 259 ? 18.202 7.920 -23.809 1.00 94.62 259 THR A O 1
ATOM 1826 N N . ILE A 1 260 ? 17.900 9.973 -22.967 1.00 93.44 260 ILE A N 1
ATOM 1827 C CA . ILE A 1 260 ? 19.154 10.533 -23.479 1.00 93.44 260 ILE A CA 1
ATOM 1828 C C . ILE A 1 260 ? 20.183 10.494 -22.350 1.00 93.44 260 ILE A C 1
ATOM 1830 O O . ILE A 1 260 ? 19.955 11.072 -21.287 1.00 93.44 260 ILE A O 1
ATOM 1834 N N . GLN A 1 261 ? 21.322 9.841 -22.580 1.00 94.25 261 GLN A N 1
ATOM 1835 C CA . GLN A 1 261 ? 22.392 9.715 -21.591 1.00 94.25 261 GLN A CA 1
ATOM 1836 C C . GLN A 1 261 ? 23.673 10.424 -22.049 1.00 94.25 261 GLN A C 1
ATOM 1838 O O . GLN A 1 261 ? 24.242 10.110 -23.096 1.00 94.25 261 GLN A O 1
ATOM 1843 N N . LEU A 1 262 ? 24.161 11.356 -21.233 1.00 91.75 262 LEU A N 1
ATOM 1844 C CA . LEU A 1 262 ? 25.336 12.180 -21.506 1.00 91.75 262 LEU A CA 1
ATOM 1845 C C . LEU A 1 262 ? 26.549 11.685 -20.708 1.00 91.75 262 LEU A C 1
ATOM 1847 O O . LEU A 1 262 ? 26.483 11.509 -19.489 1.00 91.75 262 LEU A O 1
ATOM 1851 N N . ALA A 1 263 ? 27.671 11.477 -21.397 1.00 90.56 263 ALA A N 1
ATOM 1852 C CA . ALA A 1 263 ? 28.890 10.944 -20.790 1.00 90.56 263 ALA A CA 1
ATOM 1853 C C . ALA A 1 263 ? 29.722 12.003 -20.047 1.00 90.56 263 ALA A C 1
ATOM 1855 O O . ALA A 1 263 ? 30.116 13.007 -20.629 1.00 90.56 263 ALA A O 1
ATOM 1856 N N . GLY A 1 264 ? 30.117 11.744 -18.801 1.00 90.75 264 GLY A N 1
ATOM 1857 C CA . GLY A 1 264 ? 30.976 12.649 -18.023 1.00 90.75 264 GLY A CA 1
ATOM 1858 C C . GLY A 1 264 ? 30.266 13.916 -17.524 1.00 90.75 264 GLY A C 1
ATOM 1859 O O . GLY A 1 264 ? 29.042 13.977 -17.457 1.00 90.75 264 GLY A O 1
ATOM 1860 N N . ASN A 1 265 ? 31.044 14.927 -17.124 1.00 91.75 265 ASN A N 1
ATOM 1861 C CA . ASN A 1 265 ? 30.506 16.147 -16.507 1.00 91.75 265 ASN A CA 1
ATOM 1862 C C . ASN A 1 265 ? 29.784 17.026 -17.533 1.00 91.75 265 ASN A C 1
ATOM 1864 O O . ASN A 1 265 ? 30.258 17.177 -18.665 1.00 91.75 265 ASN A O 1
ATOM 1868 N N . ARG A 1 266 ? 28.667 17.641 -17.135 1.00 89.19 266 ARG A N 1
ATOM 1869 C CA . ARG A 1 266 ? 27.855 18.480 -18.020 1.00 89.19 266 ARG A CA 1
ATOM 1870 C C . ARG A 1 266 ? 27.411 19.772 -17.359 1.00 89.19 266 ARG A C 1
ATOM 1872 O O . ARG A 1 266 ? 26.922 19.783 -16.234 1.00 89.19 266 ARG A O 1
ATOM 1879 N N . ASP A 1 267 ? 27.540 20.856 -18.115 1.00 86.44 267 ASP A N 1
ATOM 1880 C CA . ASP A 1 267 ? 26.749 22.062 -17.910 1.00 86.44 267 ASP A CA 1
ATOM 1881 C C . ASP A 1 267 ? 25.590 21.992 -18.907 1.00 86.44 267 ASP A C 1
ATOM 1883 O O . ASP A 1 267 ? 25.787 22.165 -20.113 1.00 86.44 267 ASP A O 1
ATOM 1887 N N . ILE A 1 268 ? 24.395 21.674 -18.408 1.00 78.25 268 ILE A N 1
ATOM 1888 C CA . ILE A 1 268 ? 23.189 21.452 -19.227 1.00 78.25 268 ILE A CA 1
ATOM 1889 C C . ILE A 1 268 ? 22.851 22.704 -20.058 1.00 78.25 268 ILE A C 1
ATOM 1891 O O . ILE A 1 268 ? 22.138 22.623 -21.056 1.00 78.25 268 ILE A O 1
ATOM 1895 N N . ILE A 1 269 ? 23.387 23.872 -19.684 1.00 69.94 269 ILE A N 1
ATOM 1896 C CA . ILE A 1 269 ? 23.057 25.154 -20.301 1.00 69.94 269 ILE A CA 1
ATOM 1897 C C . ILE A 1 269 ? 24.128 25.636 -21.303 1.00 69.94 269 ILE A C 1
ATOM 1899 O O . ILE A 1 269 ? 23.875 26.532 -22.111 1.00 69.94 269 ILE A O 1
ATOM 1903 N N . LEU A 1 270 ? 25.302 25.014 -21.336 1.00 63.81 270 LEU A N 1
ATOM 1904 C CA . LEU A 1 270 ? 26.342 25.338 -22.320 1.00 63.81 270 LEU A CA 1
ATOM 1905 C C . LEU A 1 270 ? 26.581 24.226 -23.340 1.00 63.81 270 LEU A C 1
ATOM 1907 O O . LEU A 1 270 ? 27.266 24.459 -24.337 1.00 63.81 270 LEU A O 1
ATOM 1911 N N . ASP A 1 271 ? 26.003 23.044 -23.133 1.00 68.00 271 ASP A N 1
ATOM 1912 C CA . ASP A 1 271 ? 26.095 21.955 -24.097 1.00 68.00 271 ASP A CA 1
ATOM 1913 C C . ASP A 1 271 ? 25.196 22.242 -25.311 1.00 68.00 271 ASP A C 1
ATOM 1915 O O . ASP A 1 271 ? 23.988 21.995 -25.305 1.00 68.00 271 ASP A O 1
ATOM 1919 N N . SER A 1 272 ? 25.790 22.818 -26.363 1.00 61.25 272 SER A N 1
ATOM 1920 C CA . SER A 1 272 ? 25.088 23.233 -27.583 1.00 61.25 272 SER A CA 1
ATOM 1921 C C . SER A 1 272 ? 24.317 22.099 -28.258 1.00 61.25 272 SER A C 1
ATOM 1923 O O . SER A 1 272 ? 23.334 22.370 -28.939 1.00 61.25 272 SER A O 1
ATOM 1925 N N . GLY A 1 273 ? 24.736 20.845 -28.055 1.00 59.81 273 GLY A N 1
ATOM 1926 C CA . GLY A 1 273 ? 24.029 19.676 -28.573 1.00 59.81 273 GLY A CA 1
ATOM 1927 C C . GLY A 1 273 ? 22.709 19.385 -27.855 1.00 59.81 273 GLY A C 1
ATOM 1928 O O . GLY A 1 273 ? 21.829 18.775 -28.447 1.00 59.81 273 GLY A O 1
ATOM 1929 N N . LEU A 1 274 ? 22.536 19.844 -26.609 1.00 61.69 274 LEU A N 1
ATOM 1930 C CA . LEU A 1 274 ? 21.352 19.567 -25.789 1.00 61.69 274 LEU A CA 1
ATOM 1931 C C . LEU A 1 274 ? 20.141 20.445 -26.165 1.00 61.69 274 LEU A C 1
ATOM 1933 O O . LEU A 1 274 ? 18.994 20.033 -25.978 1.00 61.69 274 LEU A O 1
ATOM 1937 N N . PHE A 1 275 ? 20.382 21.644 -26.716 1.00 58.28 275 PHE A N 1
ATOM 1938 C CA . PHE A 1 275 ? 19.331 22.621 -27.050 1.00 58.28 275 PHE A CA 1
ATOM 1939 C C . PHE A 1 275 ? 18.433 22.224 -28.202 1.00 58.28 275 PHE A C 1
ATOM 1941 O O . PHE A 1 275 ? 17.253 22.577 -28.205 1.00 58.28 275 PHE A O 1
ATOM 1948 N N . ASP A 1 276 ? 18.969 21.455 -29.137 1.00 58.09 276 ASP A N 1
ATOM 1949 C CA . ASP A 1 276 ? 18.206 21.004 -30.289 1.00 58.09 276 ASP A CA 1
ATOM 1950 C C . ASP A 1 276 ? 17.189 19.903 -29.916 1.00 58.09 276 ASP A C 1
ATOM 1952 O O . ASP A 1 276 ? 16.266 19.644 -30.684 1.00 58.09 276 ASP A O 1
ATOM 1956 N N . PHE A 1 277 ? 17.286 19.291 -28.723 1.00 61.78 277 PHE A N 1
ATOM 1957 C CA . PHE A 1 277 ? 16.405 18.187 -28.305 1.00 61.78 277 PHE A CA 1
ATOM 1958 C C . PHE A 1 277 ? 15.136 18.611 -27.558 1.00 61.78 277 PHE A C 1
ATOM 1960 O O . PHE A 1 277 ? 14.106 17.951 -27.686 1.00 61.78 277 PHE A O 1
ATOM 1967 N N . TYR A 1 278 ? 15.195 19.692 -26.774 1.00 56.75 278 TYR A N 1
ATOM 1968 C CA . TYR A 1 278 ? 14.095 20.123 -25.891 1.00 56.75 278 TYR A CA 1
ATOM 1969 C C . TYR A 1 278 ? 13.425 21.433 -26.340 1.00 56.75 278 TYR A C 1
ATOM 1971 O O . TYR A 1 278 ? 12.547 21.964 -25.652 1.00 56.75 278 TYR A O 1
ATOM 1979 N N . GLY A 1 279 ? 13.831 21.966 -27.497 1.00 55.66 279 GLY A N 1
ATOM 1980 C CA . GLY A 1 279 ? 13.355 23.244 -28.019 1.00 55.66 279 GLY A CA 1
ATOM 1981 C C . GLY A 1 279 ? 13.646 24.418 -27.075 1.00 55.66 279 GLY A C 1
ATOM 1982 O O . GLY A 1 279 ? 14.487 24.349 -26.180 1.00 55.66 279 GLY A O 1
ATOM 1983 N N . VAL A 1 280 ? 12.917 25.522 -27.253 1.00 50.16 280 VAL A N 1
ATOM 1984 C CA . VAL A 1 280 ? 13.073 26.730 -26.420 1.00 50.16 280 VAL A CA 1
ATOM 1985 C C . VAL A 1 280 ? 12.622 26.547 -24.964 1.00 50.16 280 VAL A C 1
ATOM 1987 O O . VAL A 1 280 ? 13.034 27.342 -24.125 1.00 50.16 280 VAL A O 1
ATOM 1990 N N . SER A 1 281 ? 11.809 25.525 -24.649 1.00 55.00 281 SER A N 1
ATOM 1991 C CA . SER A 1 281 ? 11.116 25.428 -23.353 1.00 55.00 281 SER A CA 1
ATOM 1992 C C . SER A 1 281 ? 11.756 24.506 -22.305 1.00 55.00 281 SER A C 1
ATOM 1994 O O . SER A 1 281 ? 11.319 24.575 -21.168 1.00 55.00 281 SER A O 1
ATOM 1996 N N . ARG A 1 282 ? 12.780 23.691 -22.615 1.00 79.75 282 ARG A N 1
ATOM 1997 C CA . ARG A 1 282 ? 13.559 22.892 -21.625 1.00 79.75 282 ARG A CA 1
ATOM 1998 C C . ARG A 1 282 ? 12.713 22.080 -20.619 1.00 79.75 282 ARG A C 1
ATOM 2000 O O . ARG A 1 282 ? 13.015 22.049 -19.426 1.00 79.75 282 ARG A O 1
ATOM 2007 N N . ILE A 1 283 ? 11.665 21.416 -21.113 1.00 86.44 283 ILE A N 1
ATOM 2008 C CA . ILE A 1 283 ? 10.784 20.554 -20.309 1.00 86.44 283 ILE A CA 1
ATOM 2009 C C . ILE A 1 283 ? 11.034 19.085 -20.666 1.00 86.44 283 ILE A C 1
ATOM 2011 O O . ILE A 1 283 ? 10.942 18.702 -21.834 1.00 86.44 283 ILE A O 1
ATOM 2015 N N . ILE A 1 284 ? 11.296 18.255 -19.658 1.00 90.69 284 ILE A N 1
ATOM 2016 C CA . ILE A 1 284 ? 11.306 16.794 -19.761 1.00 90.69 284 ILE A CA 1
ATOM 2017 C C . ILE A 1 284 ? 9.906 16.304 -19.400 1.00 90.69 284 ILE A C 1
ATOM 2019 O O . ILE A 1 284 ? 9.449 16.510 -18.280 1.00 90.69 284 ILE A O 1
ATOM 2023 N N . THR A 1 285 ? 9.216 15.708 -20.367 1.00 90.69 285 THR A N 1
ATOM 2024 C CA . THR A 1 285 ? 7.817 15.272 -20.244 1.00 90.69 285 THR A CA 1
ATOM 2025 C C . THR A 1 285 ? 7.706 13.776 -19.966 1.00 90.69 285 THR A C 1
ATOM 2027 O O . THR A 1 285 ? 8.697 13.052 -20.071 1.00 90.69 285 THR A O 1
ATOM 2030 N N . SER A 1 286 ? 6.501 13.312 -19.631 1.00 89.94 286 SER A N 1
ATOM 2031 C CA . SER A 1 286 ? 6.209 11.888 -19.431 1.00 89.94 286 SER A CA 1
ATOM 2032 C C . SER A 1 286 ? 6.761 10.994 -20.549 1.00 89.94 286 SER A C 1
ATOM 2034 O O . SER A 1 286 ? 6.742 11.351 -21.729 1.00 89.94 286 SER A O 1
ATOM 2036 N N . GLY A 1 287 ? 7.318 9.850 -20.146 1.00 87.69 287 GLY A N 1
ATOM 2037 C CA . GLY A 1 287 ? 7.994 8.895 -21.025 1.00 87.69 287 GLY A CA 1
ATOM 2038 C C . GLY A 1 287 ? 9.419 9.283 -21.432 1.00 87.69 287 GLY A C 1
ATOM 2039 O O . GLY A 1 287 ? 10.101 8.458 -22.035 1.00 87.69 287 GLY A O 1
ATOM 2040 N N . LYS A 1 288 ? 9.900 10.494 -21.113 1.00 91.75 288 LYS A N 1
ATOM 2041 C CA . LYS A 1 288 ? 11.243 10.981 -21.474 1.00 91.75 288 LYS A CA 1
ATOM 2042 C C . LYS A 1 288 ? 12.155 11.091 -20.253 1.00 91.75 288 LYS A C 1
ATOM 2044 O O . LYS A 1 288 ? 11.732 11.554 -19.197 1.00 91.75 288 LYS A O 1
ATOM 2049 N N . GLY A 1 289 ? 13.421 10.729 -20.434 1.00 94.06 289 GLY A N 1
ATOM 2050 C CA . GLY A 1 289 ? 14.483 10.797 -19.439 1.00 94.06 289 GLY A CA 1
ATOM 2051 C C . GLY A 1 289 ? 15.748 11.527 -19.904 1.00 94.06 289 GLY A C 1
ATOM 2052 O O . GLY A 1 289 ? 16.191 11.410 -21.049 1.00 94.06 289 GLY A O 1
ATOM 2053 N N . LEU A 1 290 ? 16.387 12.265 -19.004 1.00 93.19 290 LEU A N 1
ATOM 2054 C CA . LEU A 1 290 ? 17.737 12.797 -19.202 1.00 93.19 290 LEU A CA 1
ATOM 2055 C C . LEU A 1 290 ? 18.653 12.262 -18.108 1.00 93.19 290 LEU A C 1
ATOM 2057 O O . LEU A 1 290 ? 18.370 12.435 -16.930 1.00 93.19 290 LEU A O 1
ATOM 2061 N N . SER A 1 291 ? 19.778 11.662 -18.477 1.00 94.94 291 SER A N 1
ATOM 2062 C CA . SER A 1 291 ? 20.776 11.189 -17.517 1.00 94.94 291 SER A CA 1
ATOM 2063 C C . SER A 1 291 ? 22.152 11.772 -17.822 1.00 94.94 291 SER A C 1
ATOM 2065 O O . SER A 1 291 ? 22.581 11.802 -18.973 1.00 94.94 291 SER A O 1
ATOM 2067 N N . VAL A 1 292 ? 22.859 12.227 -16.792 1.00 94.81 292 VAL A N 1
ATOM 2068 C CA . VAL A 1 292 ? 24.248 12.692 -16.851 1.00 94.81 292 VAL A CA 1
ATOM 2069 C C . VAL A 1 292 ? 25.086 11.795 -15.948 1.00 94.81 292 VAL A C 1
ATOM 2071 O O . VAL A 1 292 ? 24.788 11.642 -14.766 1.00 94.81 292 VAL A O 1
ATOM 2074 N N . GLU A 1 293 ? 26.148 11.203 -16.490 1.00 94.38 293 GLU A N 1
ATOM 2075 C CA . GLU A 1 293 ? 27.002 10.281 -15.725 1.00 94.38 293 GLU A CA 1
ATOM 2076 C C . GLU A 1 293 ? 27.985 10.962 -14.772 1.00 94.38 293 GLU A C 1
ATOM 2078 O O . GLU A 1 293 ? 28.488 10.339 -13.843 1.00 94.38 293 GLU A O 1
ATOM 2083 N N . GLY A 1 294 ? 28.324 12.223 -15.028 1.00 93.12 294 GLY A N 1
ATOM 2084 C CA . GLY A 1 294 ? 29.237 12.985 -14.185 1.00 93.12 294 GLY A CA 1
ATOM 2085 C C . GLY A 1 294 ? 28.530 13.989 -13.283 1.00 93.12 294 GLY A C 1
ATOM 2086 O O . GLY A 1 294 ? 27.342 13.893 -12.979 1.00 93.12 294 GLY A O 1
ATOM 2087 N N . THR A 1 295 ? 29.295 14.999 -12.878 1.00 93.06 295 THR A N 1
ATOM 2088 C CA . THR A 1 295 ? 28.773 16.199 -12.224 1.00 93.06 295 THR A CA 1
ATOM 2089 C C . THR A 1 295 ? 27.898 16.976 -13.194 1.00 93.06 295 THR A C 1
ATOM 2091 O O . THR A 1 295 ? 28.326 17.287 -14.310 1.00 93.06 295 THR A O 1
ATOM 2094 N N . THR A 1 296 ? 26.715 17.357 -12.730 1.00 92.81 296 THR A N 1
ATOM 2095 C CA . THR A 1 296 ? 25.806 18.230 -13.456 1.00 92.81 296 THR A CA 1
ATOM 2096 C C . THR A 1 296 ? 25.838 19.631 -12.879 1.00 92.81 296 THR A C 1
ATOM 2098 O O . THR A 1 296 ? 25.831 19.840 -11.665 1.00 92.81 296 THR A O 1
ATOM 2101 N N . THR A 1 297 ? 25.817 20.625 -13.754 1.00 90.00 297 THR A N 1
ATOM 2102 C CA . THR A 1 297 ? 25.527 21.990 -13.356 1.00 90.00 297 THR A CA 1
ATOM 2103 C C . THR A 1 297 ? 24.431 22.618 -14.214 1.00 90.00 297 THR A C 1
ATOM 2105 O O . THR A 1 297 ? 24.403 22.434 -15.430 1.00 90.00 297 THR A O 1
ATOM 2108 N N . ILE A 1 298 ? 23.546 23.373 -13.560 1.00 87.06 298 ILE A N 1
ATOM 2109 C CA . ILE A 1 298 ? 22.501 24.201 -14.161 1.00 87.06 298 ILE A CA 1
ATOM 2110 C C . ILE A 1 298 ? 22.785 25.663 -13.766 1.00 87.06 298 ILE A C 1
ATOM 2112 O O . ILE A 1 298 ? 22.694 26.026 -12.593 1.00 87.06 298 ILE A O 1
ATOM 2116 N N . ARG A 1 299 ? 23.191 26.499 -14.732 1.00 78.19 299 ARG A N 1
ATOM 2117 C CA . ARG A 1 299 ? 23.535 27.930 -14.562 1.00 78.19 299 ARG A CA 1
ATOM 2118 C C . ARG A 1 299 ? 23.006 28.767 -15.730 1.00 78.19 299 ARG A C 1
ATOM 2120 O O . ARG A 1 299 ? 22.940 28.252 -16.836 1.00 78.19 299 ARG A O 1
ATOM 2127 N N . GLN A 1 300 ? 22.844 30.077 -15.519 1.00 65.50 300 GLN A N 1
ATOM 2128 C CA . GLN A 1 300 ? 22.361 31.078 -16.490 1.00 65.50 300 GLN A CA 1
ATOM 2129 C C . GLN A 1 300 ? 20.847 31.027 -16.719 1.00 65.50 300 GLN A C 1
ATOM 2131 O O . GLN A 1 300 ? 20.370 29.978 -17.124 1.00 65.50 300 GLN A O 1
ATOM 2136 N N . ASP A 1 301 ? 20.170 32.165 -16.481 1.00 58.75 301 ASP A N 1
ATOM 2137 C CA . ASP A 1 301 ? 18.825 32.674 -16.875 1.00 58.75 301 ASP A CA 1
ATOM 2138 C C . ASP A 1 301 ? 17.725 31.746 -17.449 1.00 58.75 301 ASP A C 1
ATOM 2140 O O . ASP A 1 301 ? 16.761 32.225 -18.050 1.00 58.75 301 ASP A O 1
ATOM 2144 N N . LYS A 1 302 ? 17.826 30.431 -17.286 1.00 67.75 302 LYS A N 1
ATOM 2145 C CA . LYS A 1 302 ? 17.028 29.430 -17.981 1.00 67.75 302 LYS A CA 1
ATOM 2146 C C . LYS A 1 302 ? 16.943 28.158 -17.146 1.00 67.75 302 LYS A C 1
ATOM 2148 O O . LYS A 1 302 ? 17.926 27.458 -16.932 1.00 67.75 302 LYS A O 1
ATOM 2153 N N . SER A 1 303 ? 15.735 27.840 -16.732 1.00 79.88 303 SER A N 1
ATOM 2154 C CA . SER A 1 303 ? 15.418 26.726 -15.848 1.00 79.88 303 SER A CA 1
ATOM 2155 C C . SER A 1 303 ? 15.361 25.383 -16.592 1.00 79.88 303 SER A C 1
ATOM 2157 O O . SER A 1 303 ? 15.194 25.344 -17.816 1.00 79.88 303 SER A O 1
ATOM 2159 N N . LEU A 1 304 ? 15.498 24.279 -15.856 1.00 88.44 304 LEU A N 1
ATOM 2160 C CA . LEU A 1 304 ? 15.123 22.935 -16.298 1.00 88.44 304 LEU A CA 1
ATOM 2161 C C . LEU A 1 304 ? 13.811 22.552 -15.611 1.00 88.44 304 LEU A C 1
ATOM 2163 O O . LEU A 1 304 ? 13.696 22.677 -14.393 1.00 88.44 304 LEU A O 1
ATOM 2167 N N . THR A 1 305 ? 12.838 22.063 -16.374 1.00 91.75 305 THR A N 1
ATOM 2168 C CA . THR A 1 305 ? 11.577 21.561 -15.818 1.00 91.75 305 THR A CA 1
ATOM 2169 C C . THR A 1 305 ? 11.442 20.069 -16.096 1.00 91.75 305 THR A C 1
ATOM 2171 O O . THR A 1 305 ? 11.579 19.631 -17.234 1.00 91.75 305 THR A O 1
ATOM 2174 N N . VAL A 1 306 ? 11.145 19.287 -15.065 1.00 95.00 306 VAL A N 1
ATOM 2175 C CA . VAL A 1 306 ? 10.871 17.850 -15.120 1.00 95.00 306 VAL A CA 1
ATOM 2176 C C . VAL A 1 306 ? 9.395 17.661 -14.786 1.00 95.00 306 VAL A C 1
ATOM 2178 O O . VAL A 1 306 ? 9.005 17.750 -13.628 1.00 95.00 306 VAL A O 1
ATOM 2181 N N . SER A 1 307 ? 8.576 17.468 -15.819 1.00 94.31 307 SER A N 1
ATOM 2182 C CA . SER A 1 307 ? 7.114 17.448 -15.750 1.00 94.31 307 SER A CA 1
ATOM 2183 C C . SER A 1 307 ? 6.579 16.081 -16.176 1.00 94.31 307 SER A C 1
ATOM 2185 O O . SER A 1 307 ? 6.371 15.822 -17.362 1.00 94.31 307 SER A O 1
ATOM 2187 N N . GLY A 1 308 ? 6.479 15.154 -15.225 1.00 90.50 308 GLY A N 1
ATOM 2188 C CA . GLY A 1 308 ? 6.166 13.736 -15.472 1.00 90.50 308 GLY A CA 1
ATOM 2189 C C . GLY A 1 308 ? 7.289 12.906 -16.105 1.00 90.50 308 GLY A C 1
ATOM 2190 O O . GLY A 1 308 ? 7.152 11.693 -16.230 1.00 90.50 308 GLY A O 1
ATOM 2191 N N . GLY A 1 309 ? 8.391 13.537 -16.523 1.00 92.62 309 GLY A N 1
ATOM 2192 C CA . GLY A 1 309 ? 9.589 12.861 -17.027 1.00 92.62 309 GLY A CA 1
ATOM 2193 C C . GLY A 1 309 ? 10.597 12.504 -15.932 1.00 92.62 309 GLY A C 1
ATOM 2194 O O . GLY A 1 309 ? 10.327 12.664 -14.741 1.00 92.62 309 GLY A O 1
ATOM 2195 N N . THR A 1 310 ? 11.790 12.060 -16.335 1.00 96.75 310 THR A N 1
ATOM 2196 C CA . THR A 1 310 ? 12.871 11.690 -15.407 1.00 96.75 310 THR A CA 1
ATOM 2197 C C . THR A 1 310 ? 14.157 12.476 -15.667 1.00 96.75 310 THR A C 1
ATOM 2199 O O . THR A 1 310 ? 14.543 12.741 -16.808 1.00 96.75 310 THR A O 1
ATOM 2202 N N . PHE A 1 311 ? 14.857 12.864 -14.603 1.00 96.44 311 PHE A N 1
ATOM 2203 C CA . PHE A 1 311 ? 16.195 13.443 -14.700 1.00 96.44 311 PHE A CA 1
ATOM 2204 C C . PHE A 1 311 ? 17.142 12.805 -13.682 1.00 96.44 311 PHE A C 1
ATOM 2206 O O . PHE A 1 311 ? 16.820 12.690 -12.506 1.00 96.44 311 PHE A O 1
ATOM 2213 N N . ALA A 1 312 ? 18.332 12.402 -14.116 1.00 97.06 312 ALA A N 1
ATOM 2214 C CA . ALA A 1 312 ? 19.329 11.789 -13.251 1.00 97.06 312 ALA A CA 1
ATOM 2215 C C . ALA A 1 312 ? 20.701 12.454 -13.406 1.00 97.06 312 ALA A C 1
ATOM 2217 O O . ALA A 1 312 ? 21.235 12.548 -14.510 1.00 97.06 312 ALA A O 1
ATOM 2218 N N . SER A 1 313 ? 21.310 12.842 -12.289 1.00 96.81 313 SER A N 1
ATOM 2219 C CA . SER A 1 313 ? 22.722 13.221 -12.197 1.00 96.81 313 SER A CA 1
ATOM 2220 C C . SER A 1 313 ? 23.443 12.175 -11.358 1.00 96.81 313 SER A C 1
ATOM 2222 O O . SER A 1 313 ? 23.216 12.096 -10.157 1.00 96.81 313 SER A O 1
ATOM 2224 N N . GLN A 1 314 ? 24.317 11.363 -11.950 1.00 95.75 314 GLN A N 1
ATOM 2225 C CA . GLN A 1 314 ? 25.024 10.319 -11.196 1.00 95.75 314 GLN A CA 1
ATOM 2226 C C . GLN A 1 314 ? 26.076 10.899 -10.232 1.00 95.75 314 GLN A C 1
ATOM 2228 O O . GLN A 1 314 ? 26.373 10.282 -9.213 1.00 95.75 314 GLN A O 1
ATOM 2233 N N . GLY A 1 315 ? 26.618 12.089 -10.519 1.00 94.94 315 GLY A N 1
ATOM 2234 C CA . GLY A 1 315 ? 27.526 12.823 -9.633 1.00 94.94 315 GLY A CA 1
ATOM 2235 C C . GLY A 1 315 ? 26.858 13.970 -8.864 1.00 94.94 315 GLY A C 1
ATOM 2236 O O . GLY A 1 315 ? 25.641 14.009 -8.687 1.00 94.94 315 GLY A O 1
ATOM 2237 N N . LEU A 1 316 ? 27.676 14.938 -8.433 1.00 95.94 316 LEU A N 1
ATOM 2238 C CA . LEU A 1 316 ? 27.234 16.198 -7.813 1.00 95.94 316 LEU A CA 1
ATOM 2239 C C . LEU A 1 316 ? 26.277 16.958 -8.745 1.00 95.94 316 LEU A C 1
ATOM 2241 O O . LEU A 1 316 ? 26.574 17.113 -9.928 1.00 95.94 316 LEU A O 1
ATOM 2245 N N . LEU A 1 317 ? 25.189 17.501 -8.202 1.00 95.75 317 LEU A N 1
ATOM 2246 C CA . LEU A 1 317 ? 24.313 18.441 -8.902 1.00 95.75 317 LEU A CA 1
ATOM 2247 C C . LEU A 1 317 ? 24.426 19.832 -8.271 1.00 95.75 317 LEU A C 1
ATOM 2249 O O . LEU A 1 317 ? 24.189 20.014 -7.079 1.00 95.75 317 LEU A O 1
ATOM 2253 N N . THR A 1 318 ? 24.791 20.828 -9.073 1.00 92.75 318 THR A N 1
ATOM 2254 C CA . THR A 1 318 ? 24.866 22.231 -8.641 1.00 92.75 318 THR A CA 1
ATOM 2255 C C . THR A 1 318 ? 23.851 23.079 -9.399 1.00 92.75 318 THR A C 1
ATOM 2257 O O . THR A 1 318 ? 23.842 23.082 -10.631 1.00 92.75 318 THR A O 1
ATOM 2260 N N . LEU A 1 319 ? 23.018 23.806 -8.656 1.00 91.38 319 LEU A N 1
ATOM 2261 C CA . LEU A 1 319 ? 22.071 24.795 -9.159 1.00 91.38 319 LEU A CA 1
ATOM 2262 C C . LEU A 1 319 ? 22.591 26.194 -8.809 1.00 91.38 319 LEU A C 1
ATOM 2264 O O . LEU A 1 319 ? 22.838 26.492 -7.640 1.00 91.38 319 LEU A O 1
ATOM 2268 N N . GLY A 1 320 ? 22.778 27.041 -9.820 1.00 84.06 320 GLY A N 1
ATOM 2269 C CA . GLY A 1 320 ? 23.378 28.366 -9.652 1.00 84.06 320 GLY A CA 1
ATOM 2270 C C . GLY A 1 320 ? 24.909 28.343 -9.535 1.00 84.06 320 GLY A C 1
ATOM 2271 O O . GLY A 1 320 ? 25.557 27.295 -9.570 1.00 84.06 320 GLY A O 1
ATOM 2272 N N . ALA A 1 321 ? 25.515 29.530 -9.478 1.00 73.00 321 ALA A N 1
ATOM 2273 C CA . ALA A 1 321 ? 26.951 29.705 -9.255 1.00 73.00 321 ALA A CA 1
ATOM 2274 C C . ALA A 1 321 ? 27.282 31.143 -8.817 1.00 73.00 321 ALA A C 1
ATOM 2276 O O . ALA A 1 321 ? 26.601 32.084 -9.235 1.00 73.00 321 ALA A O 1
ATOM 2277 N N . PRO A 1 322 ? 28.367 31.353 -8.047 1.00 64.38 322 PRO A N 1
ATOM 2278 C CA . PRO A 1 322 ? 28.803 32.691 -7.658 1.00 64.38 322 PRO A CA 1
ATOM 2279 C C . PRO A 1 322 ? 29.027 33.610 -8.873 1.00 64.38 322 PRO A C 1
ATOM 2281 O O . PRO A 1 322 ? 29.816 33.294 -9.762 1.00 64.38 322 PRO A O 1
ATOM 2284 N N . GLY A 1 323 ? 28.357 34.767 -8.895 1.00 61.94 323 GLY A N 1
ATOM 2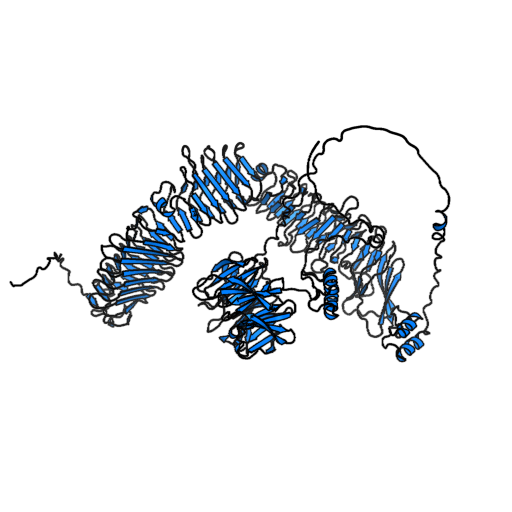285 C CA . GLY A 1 323 ? 28.546 35.809 -9.916 1.00 61.94 323 GLY A CA 1
ATOM 2286 C C . GLY A 1 323 ? 27.772 35.628 -11.232 1.00 61.94 323 GLY A C 1
ATOM 2287 O O . GLY A 1 323 ? 28.002 36.407 -12.155 1.00 61.94 323 GLY A O 1
ATOM 2288 N N . LEU A 1 324 ? 26.868 34.646 -11.330 1.00 60.84 324 LEU A N 1
ATOM 2289 C CA . LEU A 1 324 ? 26.039 34.372 -12.517 1.00 60.84 324 LEU A CA 1
ATOM 2290 C C . LEU A 1 324 ? 24.529 34.470 -12.196 1.00 60.84 324 LEU A C 1
ATOM 2292 O O . LEU A 1 324 ? 24.147 34.555 -11.031 1.00 60.84 324 LEU A O 1
ATOM 2296 N N . SER A 1 325 ? 23.671 34.511 -13.228 1.00 64.25 325 SER A N 1
ATOM 2297 C CA . SER A 1 325 ? 22.201 34.505 -13.090 1.00 64.25 325 SER A CA 1
ATOM 2298 C C . SER A 1 325 ? 21.645 33.135 -12.654 1.00 64.25 325 SER A C 1
ATOM 2300 O O . SER A 1 325 ? 22.359 32.132 -12.719 1.00 64.25 325 SER A O 1
ATOM 2302 N N . SER A 1 326 ? 20.377 33.126 -12.207 1.00 70.88 326 SER A N 1
ATOM 2303 C CA . SER A 1 326 ? 19.642 31.976 -11.635 1.00 70.88 326 SER A CA 1
ATOM 2304 C C . SER A 1 326 ? 19.810 30.677 -12.427 1.00 70.88 326 SER A C 1
ATOM 2306 O O . SER A 1 326 ? 19.824 30.700 -13.659 1.00 70.88 326 SER A O 1
ATOM 2308 N N . GLY A 1 327 ? 19.913 29.550 -11.721 1.00 78.75 327 GLY A N 1
ATOM 2309 C CA . GLY A 1 327 ? 19.870 28.208 -12.301 1.00 78.75 327 GLY A CA 1
ATOM 2310 C C . GLY A 1 327 ? 18.817 27.387 -11.575 1.00 78.75 327 GLY A C 1
ATOM 2311 O O . GLY A 1 327 ? 19.077 26.934 -10.463 1.00 78.75 327 GLY A O 1
ATOM 2312 N N . ASP A 1 328 ? 17.643 27.220 -12.185 1.00 88.06 328 ASP A N 1
ATOM 2313 C CA . ASP A 1 328 ? 16.486 26.649 -11.488 1.00 88.06 328 ASP A CA 1
ATOM 2314 C C . ASP A 1 328 ? 16.164 25.235 -11.976 1.00 88.06 328 ASP A C 1
ATOM 2316 O O . ASP A 1 328 ? 16.285 24.928 -13.167 1.00 88.06 328 ASP A O 1
ATOM 2320 N N . LEU A 1 329 ? 15.688 24.402 -11.056 1.00 93.69 329 LEU A N 1
ATOM 2321 C CA . LEU A 1 329 ? 15.121 23.088 -11.320 1.00 93.69 329 LEU A CA 1
ATOM 2322 C C . LEU A 1 329 ? 13.686 23.042 -10.789 1.00 93.69 329 LEU A C 1
ATOM 2324 O O . LEU A 1 329 ? 13.459 23.198 -9.589 1.00 93.69 329 LEU A O 1
ATOM 2328 N N . PHE A 1 330 ? 12.732 22.798 -11.683 1.00 94.69 330 PHE A N 1
ATOM 2329 C CA . PHE A 1 330 ? 11.321 22.599 -11.357 1.00 94.69 330 PHE A CA 1
ATOM 2330 C C . PHE A 1 330 ? 10.945 21.137 -11.575 1.00 94.69 330 PHE A C 1
ATOM 2332 O O . PHE A 1 330 ? 11.206 20.601 -12.648 1.00 94.69 330 PHE A O 1
ATOM 2339 N N . ILE A 1 331 ? 10.316 20.506 -10.591 1.00 98.06 331 ILE A N 1
ATOM 2340 C CA . ILE A 1 331 ? 9.879 19.110 -10.630 1.00 98.06 331 ILE A CA 1
ATOM 2341 C C . ILE A 1 331 ? 8.386 19.095 -10.314 1.00 98.06 331 ILE A C 1
ATOM 2343 O O . ILE A 1 331 ? 7.990 19.524 -9.231 1.00 98.06 331 ILE A O 1
ATOM 2347 N N . ASN A 1 332 ? 7.562 18.663 -11.265 1.00 96.31 332 ASN A N 1
ATOM 2348 C CA . ASN A 1 332 ? 6.109 18.678 -11.121 1.00 96.31 332 ASN A CA 1
ATOM 2349 C C . ASN A 1 332 ? 5.414 17.563 -11.913 1.00 96.31 332 ASN A C 1
ATOM 2351 O O . ASN A 1 332 ? 6.053 16.852 -12.689 1.00 96.31 332 ASN A O 1
ATOM 2355 N N . ILE A 1 333 ? 4.097 17.416 -11.721 1.00 92.81 333 ILE A N 1
ATOM 2356 C CA . ILE A 1 333 ? 3.240 16.483 -12.481 1.00 92.81 333 ILE A CA 1
ATOM 2357 C C . ILE A 1 333 ? 3.827 15.054 -12.504 1.00 92.81 333 ILE A C 1
ATOM 2359 O O . ILE A 1 333 ? 3.974 14.448 -13.562 1.00 92.81 333 ILE A O 1
ATOM 2363 N N . GLY A 1 334 ? 4.253 14.530 -11.350 1.00 91.00 334 GLY A N 1
ATOM 2364 C CA . GLY A 1 334 ? 4.854 13.192 -11.255 1.00 91.00 334 GLY A CA 1
ATOM 2365 C C . GLY A 1 334 ? 6.301 13.099 -11.756 1.00 91.00 334 GLY A C 1
ATOM 2366 O O . GLY A 1 334 ? 6.812 12.005 -11.978 1.00 91.00 334 GLY A O 1
ATOM 2367 N N . GLY A 1 335 ? 6.966 14.234 -11.988 1.00 96.94 335 GLY A N 1
ATOM 2368 C CA . GLY A 1 335 ? 8.360 14.272 -12.420 1.00 96.94 335 GLY A CA 1
ATOM 2369 C C . GLY A 1 335 ? 9.300 13.708 -11.355 1.00 96.94 335 GLY A C 1
ATOM 2370 O O . GLY A 1 335 ? 9.119 13.955 -10.164 1.00 96.94 335 GLY A O 1
ATOM 2371 N N . THR A 1 336 ? 10.333 12.979 -11.774 1.00 98.00 336 THR A N 1
ATOM 2372 C CA . THR A 1 336 ? 11.288 12.362 -10.841 1.00 98.00 336 THR A CA 1
ATOM 2373 C C . THR A 1 336 ? 12.714 12.818 -11.112 1.00 98.00 336 THR A C 1
ATOM 2375 O O . THR A 1 336 ? 13.168 12.883 -12.259 1.00 98.00 336 THR A O 1
ATOM 2378 N N . VAL A 1 337 ? 13.439 13.146 -10.043 1.00 98.56 337 VAL A N 1
ATOM 2379 C CA . VAL A 1 337 ? 14.855 13.509 -10.102 1.00 98.56 337 VAL A CA 1
ATOM 2380 C C . VAL A 1 337 ? 15.678 12.627 -9.178 1.00 98.56 337 VAL A C 1
ATOM 2382 O O . VAL A 1 337 ? 15.356 12.478 -8.005 1.00 98.56 337 VAL A O 1
ATOM 2385 N N . ALA A 1 338 ? 16.784 12.086 -9.682 1.00 98.31 338 ALA A N 1
ATOM 2386 C CA . ALA A 1 338 ? 17.743 11.323 -8.892 1.00 98.31 338 ALA A CA 1
ATOM 2387 C C . ALA A 1 338 ? 19.138 11.960 -8.950 1.00 98.31 338 ALA A C 1
ATOM 2389 O O . ALA A 1 338 ? 19.688 12.186 -10.029 1.00 98.31 338 ALA A O 1
ATOM 2390 N N . THR A 1 339 ? 19.746 12.203 -7.790 1.00 98.38 339 THR A N 1
ATOM 2391 C CA . THR A 1 339 ? 21.133 12.661 -7.670 1.00 98.38 339 THR A CA 1
ATOM 2392 C C . THR A 1 339 ? 21.956 11.620 -6.916 1.00 98.38 339 THR A C 1
ATOM 2394 O O . THR A 1 339 ? 21.702 11.358 -5.743 1.00 98.38 339 THR A O 1
ATOM 2397 N N . GLY A 1 340 ? 22.961 11.039 -7.573 1.00 96.62 340 GLY A N 1
ATOM 2398 C CA . GLY A 1 340 ? 23.865 10.052 -6.971 1.00 96.62 340 GLY A CA 1
ATOM 2399 C C . GLY A 1 340 ? 24.924 10.655 -6.040 1.00 96.62 340 GLY A C 1
ATOM 2400 O O . GLY A 1 340 ? 25.468 9.948 -5.196 1.00 96.62 340 GLY A O 1
ATOM 2401 N N . GLY A 1 341 ? 25.212 11.955 -6.164 1.00 96.00 341 GLY A N 1
ATOM 2402 C CA . GLY A 1 341 ? 26.090 12.703 -5.260 1.00 96.00 341 GLY A CA 1
ATOM 2403 C C . GLY A 1 341 ? 25.352 13.716 -4.381 1.00 96.00 341 GLY A C 1
ATOM 2404 O O . GLY A 1 341 ? 24.145 13.626 -4.158 1.00 96.00 341 GLY A O 1
ATOM 2405 N N . ASP A 1 342 ? 26.095 14.712 -3.896 1.00 97.56 342 ASP A N 1
ATOM 2406 C CA . ASP A 1 342 ? 25.522 15.860 -3.187 1.00 97.56 342 ASP A CA 1
ATOM 2407 C C . ASP A 1 342 ? 24.694 16.754 -4.130 1.00 97.56 342 ASP A C 1
ATOM 2409 O O . ASP A 1 342 ? 24.903 16.783 -5.348 1.00 97.56 342 ASP A O 1
ATOM 2413 N N . VAL A 1 343 ? 23.805 17.554 -3.544 1.00 97.75 343 VAL A N 1
ATOM 2414 C CA . VAL A 1 343 ? 23.136 18.683 -4.200 1.00 97.75 343 VAL A CA 1
ATOM 2415 C C . VAL A 1 343 ? 23.583 19.988 -3.555 1.00 97.75 343 VAL A C 1
ATOM 2417 O O . VAL A 1 343 ? 23.648 20.098 -2.330 1.00 97.75 343 VAL A O 1
ATOM 2420 N N . LYS A 1 344 ? 23.859 21.000 -4.381 1.00 95.00 344 LYS A N 1
ATOM 2421 C CA . LYS A 1 344 ? 24.158 22.365 -3.936 1.00 95.00 344 LYS A CA 1
ATOM 2422 C C . LYS A 1 344 ? 23.252 23.367 -4.631 1.00 95.00 344 LYS A C 1
ATOM 2424 O O . LYS A 1 344 ? 23.301 23.488 -5.853 1.00 95.00 344 LYS A O 1
ATOM 2429 N N . LEU A 1 345 ? 22.469 24.099 -3.848 1.00 93.75 345 LEU A N 1
ATOM 2430 C CA . LEU A 1 345 ? 21.800 25.321 -4.280 1.00 93.75 345 LEU A CA 1
ATOM 2431 C C . LEU A 1 345 ? 22.724 26.491 -3.935 1.00 93.75 345 LEU A C 1
ATOM 2433 O O . LEU A 1 345 ? 22.702 26.993 -2.812 1.00 93.75 345 LEU A O 1
ATOM 2437 N N . ASP A 1 346 ? 23.597 26.865 -4.867 1.00 86.56 346 ASP A N 1
ATOM 2438 C CA . ASP A 1 346 ? 24.538 27.976 -4.691 1.00 86.56 346 ASP A CA 1
ATOM 2439 C C . ASP A 1 346 ? 23.832 29.330 -4.928 1.00 86.56 346 ASP A C 1
ATOM 2441 O O . ASP A 1 346 ? 22.604 29.433 -4.882 1.00 86.56 346 ASP A O 1
ATOM 2445 N N . ALA A 1 347 ? 24.591 30.414 -5.128 1.00 81.94 347 ALA A N 1
ATOM 2446 C CA . ALA A 1 347 ? 24.031 31.747 -5.342 1.00 81.94 347 ALA A CA 1
ATOM 2447 C C . ALA A 1 347 ? 23.004 31.759 -6.494 1.00 81.94 347 ALA A C 1
ATOM 2449 O O . ALA A 1 347 ? 23.346 31.483 -7.645 1.00 81.94 347 ALA A O 1
ATOM 2450 N N . PHE A 1 348 ? 21.764 32.121 -6.156 1.00 81.44 348 PHE A N 1
ATOM 2451 C CA . PHE A 1 348 ? 20.575 32.144 -7.012 1.00 81.44 348 PHE A CA 1
ATOM 2452 C C . PHE A 1 348 ? 20.145 30.770 -7.559 1.00 81.44 348 PHE A C 1
ATOM 2454 O O . PHE A 1 348 ? 19.477 30.701 -8.580 1.00 81.44 348 PHE A O 1
ATOM 2461 N N . GLY A 1 349 ? 20.521 29.661 -6.917 1.00 88.56 349 GLY A N 1
ATOM 2462 C CA . GLY A 1 349 ? 19.979 28.341 -7.248 1.00 88.56 349 GLY A CA 1
ATOM 2463 C C . GLY A 1 349 ? 18.581 28.147 -6.661 1.00 88.56 349 GLY A C 1
ATOM 2464 O O . GLY A 1 349 ? 18.398 28.352 -5.459 1.00 88.56 349 GLY A O 1
ATOM 2465 N N . ILE A 1 350 ? 17.610 27.731 -7.479 1.00 91.38 350 ILE A N 1
ATOM 2466 C CA . ILE A 1 350 ? 16.241 27.440 -7.025 1.00 91.38 350 ILE A CA 1
ATOM 2467 C C . ILE A 1 350 ? 15.893 25.981 -7.323 1.00 91.38 350 ILE A C 1
ATOM 2469 O O . ILE A 1 350 ? 15.947 25.544 -8.469 1.00 91.38 350 ILE A O 1
ATOM 2473 N N . GLY A 1 351 ? 15.501 25.229 -6.297 1.00 95.81 351 GLY A N 1
ATOM 2474 C CA . GLY A 1 351 ? 14.873 23.916 -6.432 1.00 95.81 351 GLY A CA 1
ATOM 2475 C C . GLY A 1 351 ? 13.400 24.000 -6.052 1.00 95.81 351 GLY A C 1
ATOM 2476 O O . GLY A 1 351 ? 13.076 24.449 -4.957 1.00 95.81 351 GLY A O 1
ATOM 2477 N N . THR A 1 352 ? 12.499 23.578 -6.932 1.00 97.31 352 THR A N 1
ATOM 2478 C CA . THR A 1 352 ? 11.059 23.513 -6.645 1.00 97.31 352 THR A CA 1
ATOM 2479 C C . THR A 1 352 ? 10.534 22.122 -6.947 1.00 97.31 352 THR A C 1
ATOM 2481 O O . THR A 1 352 ? 10.736 21.620 -8.051 1.00 97.31 352 THR A O 1
ATOM 2484 N N . ILE A 1 353 ? 9.834 21.530 -5.984 1.00 98.50 353 ILE A N 1
ATOM 2485 C CA . ILE A 1 353 ? 9.149 20.246 -6.115 1.00 98.50 353 ILE A CA 1
ATOM 2486 C C . ILE A 1 353 ? 7.679 20.462 -5.750 1.00 98.50 353 ILE A C 1
ATOM 2488 O O . ILE A 1 353 ? 7.366 20.929 -4.650 1.00 98.50 353 ILE A O 1
ATOM 2492 N N . SER A 1 354 ? 6.776 20.161 -6.675 1.00 96.94 354 SER A N 1
ATOM 2493 C CA . SER A 1 354 ? 5.336 20.315 -6.475 1.00 96.94 354 SER A CA 1
ATOM 2494 C C . SER A 1 354 ? 4.560 19.124 -7.011 1.00 96.94 354 SER A C 1
ATOM 2496 O O . SER A 1 354 ? 4.976 18.472 -7.961 1.00 96.94 354 SER A O 1
ATOM 2498 N N . ASP A 1 355 ? 3.383 18.916 -6.439 1.00 90.62 355 ASP A N 1
ATOM 2499 C CA . ASP A 1 355 ? 2.347 17.981 -6.880 1.00 90.62 355 ASP A CA 1
ATOM 2500 C C . ASP A 1 355 ? 2.636 16.520 -6.513 1.00 90.62 355 ASP A C 1
ATOM 2502 O O . ASP A 1 355 ? 3.786 16.091 -6.387 1.00 90.62 355 ASP A O 1
ATOM 2506 N N . ALA A 1 356 ? 1.561 15.756 -6.318 1.00 86.06 356 ALA A N 1
ATOM 2507 C CA . ALA A 1 356 ? 1.638 14.359 -5.920 1.00 86.06 356 ALA A CA 1
ATOM 2508 C C . ALA A 1 356 ? 2.417 13.531 -6.957 1.00 86.06 356 ALA A C 1
ATOM 2510 O O . ALA A 1 356 ? 2.321 13.756 -8.166 1.00 86.06 356 ALA A O 1
ATOM 2511 N N . GLY A 1 357 ? 3.223 12.584 -6.472 1.00 87.62 357 GLY A N 1
ATOM 2512 C CA . GLY A 1 357 ? 4.098 11.744 -7.296 1.00 87.62 357 GLY A CA 1
ATOM 2513 C C . GLY A 1 357 ? 5.405 12.413 -7.738 1.00 87.62 357 GLY A C 1
ATOM 2514 O O . GLY A 1 357 ? 6.333 11.713 -8.140 1.00 87.62 357 GLY A O 1
ATOM 2515 N N . SER A 1 358 ? 5.529 13.741 -7.640 1.00 98.00 358 SER A N 1
ATOM 2516 C CA . SER A 1 358 ? 6.789 14.420 -7.945 1.00 98.00 358 SER A CA 1
ATOM 2517 C C . SER A 1 358 ? 7.815 14.168 -6.847 1.00 98.00 358 SER A C 1
ATOM 2519 O O . SER A 1 358 ? 7.530 14.353 -5.659 1.00 98.00 358 SER A O 1
ATOM 2521 N N . SER A 1 359 ? 9.027 13.770 -7.230 1.00 98.25 359 SER A N 1
ATOM 2522 C CA . SER A 1 359 ? 10.051 13.382 -6.261 1.00 98.25 359 SER A CA 1
ATOM 2523 C C . SER A 1 359 ? 11.464 13.800 -6.644 1.00 98.25 359 SER A C 1
ATOM 2525 O O . SER A 1 359 ? 11.831 13.866 -7.818 1.00 98.25 359 SER A O 1
ATOM 2527 N N . TRP A 1 360 ? 12.280 14.058 -5.624 1.00 98.69 360 TRP A N 1
ATOM 2528 C CA . TRP A 1 360 ? 13.721 14.215 -5.757 1.00 98.69 360 TRP A CA 1
ATOM 2529 C C . TRP A 1 360 ? 14.432 13.340 -4.726 1.00 98.69 360 TRP A C 1
ATOM 2531 O O . TRP A 1 360 ? 14.298 13.544 -3.523 1.00 98.69 360 TRP A O 1
ATOM 2541 N N . THR A 1 361 ? 15.208 12.368 -5.192 1.00 98.56 361 THR A N 1
ATOM 2542 C CA . THR A 1 361 ? 16.056 11.522 -4.350 1.00 98.56 361 THR A CA 1
ATOM 2543 C C . THR A 1 361 ? 17.510 11.950 -4.479 1.00 98.56 361 THR A C 1
ATOM 2545 O O . THR A 1 361 ? 18.039 12.078 -5.581 1.00 98.56 361 THR A O 1
ATOM 2548 N N . VAL A 1 362 ? 18.174 12.155 -3.349 1.00 98.56 362 VAL A N 1
ATOM 2549 C CA . VAL A 1 362 ? 19.566 12.589 -3.250 1.00 98.56 362 VAL A CA 1
ATOM 2550 C C . VAL A 1 362 ? 20.312 11.594 -2.380 1.00 98.56 362 VAL A C 1
ATOM 2552 O O . VAL A 1 362 ? 20.038 11.495 -1.191 1.00 98.56 362 VAL A O 1
ATOM 2555 N N . ALA A 1 363 ? 21.259 10.856 -2.955 1.00 97.44 363 ALA A N 1
ATOM 2556 C CA . ALA A 1 363 ? 22.057 9.888 -2.204 1.00 97.44 363 ALA A CA 1
ATOM 2557 C C . ALA A 1 363 ? 23.063 10.566 -1.252 1.00 97.44 363 ALA A C 1
ATOM 2559 O O . ALA A 1 363 ? 23.432 9.988 -0.233 1.00 97.44 363 ALA A O 1
ATOM 2560 N N . GLY A 1 364 ? 23.509 11.785 -1.578 1.00 97.31 364 GLY A N 1
ATOM 2561 C CA . GLY A 1 364 ? 24.415 12.584 -0.752 1.00 97.31 364 GLY A CA 1
ATOM 2562 C C . GLY A 1 364 ? 23.714 13.560 0.199 1.00 97.31 364 GLY A C 1
ATOM 2563 O O . GLY A 1 364 ? 22.593 13.351 0.664 1.00 97.31 364 GLY A O 1
ATOM 2564 N N . SER A 1 365 ? 24.408 14.657 0.500 1.00 98.06 365 SER A N 1
ATOM 2565 C CA . SER A 1 365 ? 23.885 15.781 1.286 1.00 98.06 365 SER A CA 1
ATOM 2566 C C . SER A 1 365 ? 23.169 16.797 0.396 1.00 98.06 365 SER A C 1
ATOM 2568 O O . SER A 1 365 ? 23.550 17.002 -0.757 1.00 98.06 365 SER A O 1
ATOM 2570 N N . PHE A 1 366 ? 22.191 17.506 0.956 1.00 98.38 366 PHE A N 1
ATOM 2571 C CA . PHE A 1 366 ? 21.516 18.623 0.300 1.00 98.38 366 PHE A CA 1
ATOM 2572 C C . PHE A 1 366 ? 21.920 19.936 0.967 1.00 98.38 366 PHE A C 1
ATOM 2574 O O . PHE A 1 366 ? 21.621 20.174 2.137 1.00 98.38 366 PHE A O 1
ATOM 2581 N N . GLN A 1 367 ? 22.608 20.802 0.231 1.00 97.00 367 GLN A N 1
ATOM 2582 C CA . GLN A 1 367 ? 23.158 22.047 0.758 1.00 97.00 367 GLN A CA 1
ATOM 2583 C C . GLN A 1 367 ? 22.468 23.250 0.120 1.00 97.00 367 GLN A C 1
ATOM 2585 O O . GLN A 1 367 ? 22.550 23.452 -1.091 1.00 97.00 367 GLN A O 1
ATOM 2590 N N . VAL A 1 368 ? 21.833 24.084 0.939 1.00 96.06 368 VAL A N 1
ATOM 2591 C CA . VAL A 1 368 ? 21.201 25.339 0.520 1.00 96.06 368 VAL A CA 1
ATOM 2592 C C . VAL A 1 368 ? 22.097 26.506 0.916 1.00 96.06 368 VAL A C 1
ATOM 2594 O O . VAL A 1 368 ? 22.370 26.706 2.097 1.00 96.06 368 VAL A O 1
ATOM 2597 N N . SER A 1 369 ? 22.568 27.281 -0.059 1.00 92.38 369 SER A N 1
ATOM 2598 C CA . SER A 1 369 ? 23.500 28.403 0.119 1.00 92.38 369 SER A CA 1
ATOM 2599 C C . SER A 1 369 ? 24.825 28.066 0.836 1.00 92.38 369 SER A C 1
ATOM 2601 O O . SER A 1 369 ? 25.228 28.819 1.732 1.00 92.38 369 SER A O 1
ATOM 2603 N N . PRO A 1 370 ? 25.555 26.989 0.479 1.00 87.38 370 PRO A N 1
ATOM 2604 C CA . PRO A 1 370 ? 26.766 26.595 1.208 1.00 87.38 370 PRO A CA 1
ATOM 2605 C C . PRO A 1 370 ? 27.927 27.595 1.082 1.00 87.38 370 PRO A C 1
ATOM 2607 O O . PRO A 1 370 ? 28.728 27.715 2.006 1.00 87.38 370 PRO A O 1
ATOM 2610 N N . THR A 1 371 ? 28.034 28.336 -0.028 1.00 82.06 371 THR A N 1
ATOM 2611 C CA . THR A 1 371 ? 29.133 29.293 -0.278 1.00 82.06 371 THR A CA 1
ATOM 2612 C C . THR A 1 371 ? 28.745 30.766 -0.084 1.00 82.06 371 THR A C 1
ATOM 2614 O O . THR A 1 371 ? 29.509 31.655 -0.458 1.00 82.06 371 THR A O 1
ATOM 2617 N N . GLY A 1 372 ? 27.561 31.046 0.472 1.00 72.56 372 GLY A N 1
ATOM 2618 C CA . GLY A 1 372 ? 26.961 32.386 0.491 1.00 72.56 372 GLY A CA 1
ATOM 2619 C C . GLY A 1 372 ? 26.217 32.739 -0.809 1.00 72.56 372 GLY A C 1
ATOM 2620 O O . GLY A 1 372 ? 26.390 32.089 -1.837 1.00 72.56 372 GLY A O 1
ATOM 2621 N N . GLY A 1 373 ? 25.359 33.766 -0.753 1.00 78.81 373 GLY A N 1
ATOM 2622 C CA . GLY A 1 373 ? 24.362 34.058 -1.798 1.00 78.81 373 GLY A CA 1
ATOM 2623 C C . GLY A 1 373 ? 23.047 33.296 -1.575 1.00 78.81 373 GLY A C 1
ATOM 2624 O O . GLY A 1 373 ? 23.033 32.261 -0.913 1.00 78.81 373 GLY A O 1
ATOM 2625 N N . ARG A 1 374 ? 21.922 33.831 -2.066 1.00 86.50 374 ARG A N 1
ATOM 2626 C CA . ARG A 1 374 ? 20.575 33.301 -1.780 1.00 86.50 374 ARG A CA 1
ATOM 2627 C C . ARG A 1 374 ? 20.262 32.079 -2.642 1.00 86.50 374 ARG A C 1
ATOM 2629 O O . ARG A 1 374 ? 20.272 32.217 -3.857 1.00 86.50 374 ARG A O 1
ATOM 2636 N N . GLY A 1 375 ? 19.983 30.940 -2.024 1.00 90.19 375 GLY A N 1
ATOM 2637 C CA . GLY A 1 375 ? 19.508 29.716 -2.663 1.00 90.19 375 GLY A CA 1
ATOM 2638 C C . GLY A 1 375 ? 18.199 29.287 -2.006 1.00 90.19 375 GLY A C 1
ATOM 2639 O O . GLY A 1 375 ? 18.057 29.418 -0.786 1.00 90.19 375 GLY A O 1
ATOM 2640 N N . ASP A 1 376 ? 17.257 28.803 -2.811 1.00 93.19 376 ASP A N 1
ATOM 2641 C CA . ASP A 1 376 ? 15.892 28.531 -2.367 1.00 93.19 376 ASP A CA 1
ATOM 2642 C C . ASP A 1 376 ? 15.456 27.103 -2.697 1.00 93.19 376 ASP A C 1
ATOM 2644 O O . ASP A 1 376 ? 15.610 26.641 -3.827 1.00 93.19 376 ASP A O 1
ATOM 2648 N N . LEU A 1 377 ? 14.836 26.437 -1.728 1.00 97.50 377 LEU A N 1
ATOM 2649 C CA . LEU A 1 377 ? 14.176 25.149 -1.893 1.00 97.50 377 LEU A CA 1
ATOM 2650 C C . LEU A 1 377 ? 12.694 25.274 -1.530 1.00 97.50 377 LEU A C 1
ATOM 2652 O O . LEU A 1 377 ? 12.363 25.691 -0.419 1.00 97.50 377 LEU A O 1
ATOM 2656 N N . PHE A 1 378 ? 11.813 24.858 -2.435 1.00 97.88 378 PHE A N 1
ATOM 2657 C CA . PHE A 1 378 ? 10.366 24.829 -2.237 1.00 97.88 378 PHE A CA 1
ATOM 2658 C C . PHE A 1 378 ? 9.830 23.410 -2.426 1.00 97.88 378 PHE A C 1
ATOM 2660 O O . PHE A 1 378 ? 10.081 22.790 -3.458 1.00 97.88 378 PHE A O 1
ATOM 2667 N N . ILE A 1 379 ? 9.072 22.914 -1.449 1.00 98.38 379 ILE A N 1
ATOM 2668 C CA . ILE A 1 379 ? 8.384 21.618 -1.492 1.00 98.38 379 ILE A CA 1
ATOM 2669 C C . ILE A 1 379 ? 6.912 21.862 -1.157 1.00 98.38 379 ILE A C 1
ATOM 2671 O O . ILE A 1 379 ? 6.604 22.557 -0.183 1.00 98.38 379 ILE A O 1
ATOM 2675 N N . SER A 1 380 ? 6.005 21.354 -1.993 1.00 96.62 380 SER A N 1
ATOM 2676 C CA . SER A 1 380 ? 4.568 21.620 -1.859 1.00 96.62 380 SER A CA 1
ATOM 2677 C C . SER A 1 380 ? 3.686 20.527 -2.465 1.00 96.62 380 SER A C 1
ATOM 2679 O O . SER A 1 380 ? 4.168 19.668 -3.200 1.00 96.62 380 SER A O 1
ATOM 2681 N N . ASN A 1 381 ? 2.378 20.587 -2.184 1.00 90.81 381 ASN A N 1
ATOM 2682 C CA . ASN A 1 381 ? 1.340 19.773 -2.836 1.00 90.81 381 ASN A CA 1
ATOM 2683 C C . ASN A 1 381 ? 1.647 18.258 -2.855 1.00 90.81 381 ASN A C 1
ATOM 2685 O O . ASN A 1 381 ? 1.537 17.628 -3.897 1.00 90.81 381 ASN A O 1
ATOM 2689 N N . GLN A 1 382 ? 2.039 17.673 -1.718 1.00 92.00 382 GLN A N 1
ATOM 2690 C CA . GLN A 1 382 ? 2.351 16.235 -1.581 1.00 92.00 382 GLN A CA 1
ATOM 2691 C C . GLN A 1 382 ? 3.622 15.741 -2.312 1.00 92.00 382 GLN A C 1
ATOM 2693 O O . GLN A 1 382 ? 3.873 14.539 -2.368 1.00 92.00 382 GLN A O 1
ATOM 2698 N N . ALA A 1 383 ? 4.466 16.642 -2.822 1.00 96.94 383 ALA A N 1
ATOM 2699 C CA . ALA A 1 383 ? 5.757 16.274 -3.404 1.00 96.94 383 ALA A CA 1
ATOM 2700 C C . ALA A 1 383 ? 6.760 15.749 -2.360 1.00 96.94 383 ALA A C 1
ATOM 2702 O O . ALA A 1 383 ? 6.663 16.082 -1.179 1.00 96.94 383 ALA A O 1
ATOM 2703 N N . SER A 1 384 ? 7.760 14.975 -2.791 1.00 98.19 384 SER A N 1
ATOM 2704 C CA . SER A 1 384 ? 8.724 14.336 -1.879 1.00 98.19 384 SER A CA 1
ATOM 2705 C C . SER A 1 384 ? 10.188 14.683 -2.175 1.00 98.19 384 SER A C 1
ATOM 2707 O O . SER A 1 384 ? 10.644 14.598 -3.313 1.00 98.19 384 SER A O 1
ATOM 2709 N N . LEU A 1 385 ? 10.957 15.016 -1.136 1.00 98.62 385 LEU A N 1
ATOM 2710 C CA . LEU A 1 385 ? 12.418 15.146 -1.176 1.00 98.62 385 LEU A CA 1
ATOM 2711 C C . LEU A 1 385 ? 13.056 14.157 -0.198 1.00 98.62 385 LEU A C 1
ATOM 2713 O O . LEU A 1 385 ? 12.845 14.256 1.008 1.00 98.62 385 LEU A O 1
ATOM 2717 N N . TYR A 1 386 ? 13.890 13.260 -0.714 1.00 98.25 386 TYR A N 1
ATOM 2718 C CA . TYR A 1 386 ? 14.629 12.267 0.061 1.00 98.25 386 TYR A CA 1
ATOM 2719 C C . TYR A 1 386 ? 16.121 12.578 0.036 1.00 98.25 386 TYR A C 1
ATOM 2721 O O . TYR A 1 386 ? 16.735 12.564 -1.027 1.00 98.25 386 TYR A O 1
ATOM 2729 N N . ILE A 1 387 ? 16.712 12.840 1.199 1.00 98.56 387 ILE A N 1
ATOM 2730 C CA . ILE A 1 387 ? 18.131 13.165 1.364 1.00 98.56 387 ILE A CA 1
ATOM 2731 C C . ILE A 1 387 ? 18.783 12.039 2.164 1.00 98.56 387 ILE A C 1
ATOM 2733 O O . ILE A 1 387 ? 18.416 11.797 3.310 1.00 98.56 387 ILE A O 1
ATOM 2737 N N . GLY A 1 388 ? 19.752 11.353 1.559 1.00 96.69 388 GLY A N 1
ATOM 2738 C CA . GLY A 1 388 ? 20.435 10.209 2.160 1.00 96.69 388 GLY A CA 1
ATOM 2739 C C . GLY A 1 388 ? 21.304 10.586 3.357 1.00 96.69 388 GLY A C 1
ATOM 2740 O O . GLY A 1 388 ? 21.411 9.804 4.292 1.00 96.69 388 GLY A O 1
ATOM 2741 N N . ASN A 1 389 ? 21.876 11.797 3.347 1.00 96.81 389 ASN A N 1
ATOM 2742 C CA . ASN A 1 389 ? 22.741 12.296 4.416 1.00 96.81 389 ASN A CA 1
ATOM 2743 C C . ASN A 1 389 ? 22.139 13.550 5.081 1.00 96.81 389 ASN A C 1
ATOM 2745 O O . ASN A 1 389 ? 21.062 13.505 5.673 1.00 96.81 389 ASN A O 1
ATOM 2749 N N . THR A 1 390 ? 22.837 14.687 5.002 1.00 97.56 390 THR A N 1
ATOM 2750 C CA . THR A 1 390 ? 22.517 15.900 5.762 1.00 97.56 390 THR A CA 1
ATOM 2751 C C . THR A 1 390 ? 21.781 16.935 4.918 1.00 97.56 390 THR A C 1
ATOM 2753 O O . THR A 1 390 ? 22.225 17.267 3.817 1.00 97.56 390 THR A O 1
ATOM 2756 N N . LEU A 1 391 ? 20.720 17.525 5.473 1.00 98.06 391 LEU A N 1
ATOM 2757 C CA . LEU A 1 391 ? 20.200 18.821 5.044 1.00 98.06 391 LEU A CA 1
ATOM 2758 C C . LEU A 1 391 ? 20.987 19.943 5.739 1.00 98.06 391 LEU A C 1
ATOM 2760 O O . LEU A 1 391 ? 20.983 20.057 6.968 1.00 98.06 391 LEU A O 1
ATOM 2764 N N . SER A 1 392 ? 21.660 20.783 4.954 1.00 97.19 392 SER A N 1
ATOM 2765 C CA . SER A 1 392 ? 22.432 21.928 5.445 1.00 97.19 392 SER A CA 1
ATOM 2766 C C . SER A 1 392 ? 21.896 23.242 4.889 1.00 97.19 392 SER A C 1
ATOM 2768 O O . SER A 1 392 ? 21.851 23.423 3.674 1.00 97.19 392 SER A O 1
ATOM 2770 N N . ILE A 1 393 ? 21.559 24.193 5.763 1.00 96.62 393 ILE A N 1
ATOM 2771 C CA . ILE A 1 393 ? 21.056 25.521 5.376 1.00 96.62 393 ILE A CA 1
ATOM 2772 C C . ILE A 1 393 ? 22.069 26.595 5.788 1.00 96.62 393 ILE A C 1
ATOM 2774 O O . ILE A 1 393 ? 22.314 26.826 6.972 1.00 96.62 393 ILE A O 1
ATOM 2778 N N . GLY A 1 394 ? 22.675 27.256 4.802 1.00 94.81 394 GLY A N 1
ATOM 2779 C CA . GLY A 1 394 ? 23.619 28.358 4.982 1.00 94.81 394 GLY A CA 1
ATOM 2780 C C . GLY A 1 394 ? 22.953 29.670 5.411 1.00 94.81 394 GLY A C 1
ATOM 2781 O O . GLY A 1 394 ? 21.733 29.785 5.483 1.00 94.81 394 GLY A O 1
ATOM 2782 N N . SER A 1 395 ? 23.756 30.705 5.673 1.00 92.31 395 SER A N 1
ATOM 2783 C CA . SER A 1 395 ? 23.303 31.991 6.247 1.00 92.31 395 SER A CA 1
ATOM 2784 C C . SER A 1 395 ? 22.351 32.813 5.368 1.00 92.31 395 SER A C 1
ATOM 2786 O O . SER A 1 395 ? 21.797 33.807 5.828 1.00 92.31 395 SER A O 1
ATOM 2788 N N . SER A 1 396 ? 22.182 32.447 4.100 1.00 90.44 396 SER A N 1
ATOM 2789 C CA . SER A 1 396 ? 21.248 33.084 3.159 1.00 90.44 396 SER A CA 1
ATOM 2790 C C . SER A 1 396 ? 20.343 32.068 2.459 1.00 90.44 396 SER A C 1
ATOM 2792 O O . SER A 1 396 ? 19.728 32.409 1.451 1.00 90.44 396 SER A O 1
ATOM 2794 N N . GLY A 1 397 ? 20.302 30.830 2.962 1.00 93.25 397 GLY A N 1
ATOM 2795 C CA . GLY A 1 397 ? 19.485 29.760 2.404 1.00 93.25 397 GLY A CA 1
ATOM 2796 C C . GLY A 1 397 ? 18.047 29.829 2.903 1.00 93.25 397 GLY A C 1
ATOM 2797 O O . GLY A 1 397 ? 17.812 30.153 4.070 1.00 93.25 397 GLY A O 1
ATOM 2798 N N . PHE A 1 398 ? 17.103 29.503 2.024 1.00 94.62 398 PHE A N 1
ATOM 2799 C CA . PHE A 1 398 ? 15.678 29.452 2.335 1.00 94.62 398 PHE A CA 1
ATOM 2800 C C . PHE A 1 398 ? 15.110 28.087 1.957 1.00 94.62 398 PHE A C 1
ATOM 2802 O O . PHE A 1 398 ? 15.202 27.667 0.808 1.00 94.62 398 PHE A O 1
ATOM 2809 N N . VAL A 1 399 ? 14.494 27.407 2.920 1.00 97.62 399 VAL A N 1
ATOM 2810 C CA . VAL A 1 399 ? 13.719 26.183 2.695 1.00 97.62 399 VAL A CA 1
ATOM 2811 C C . VAL A 1 399 ? 12.269 26.464 3.052 1.00 97.62 399 VAL A C 1
ATOM 2813 O O . VAL A 1 399 ? 11.997 26.986 4.130 1.00 97.62 399 VAL A O 1
ATOM 2816 N N . THR A 1 400 ? 11.340 26.129 2.163 1.00 98.00 400 THR A N 1
ATOM 2817 C CA . THR A 1 400 ? 9.898 26.199 2.417 1.00 98.00 400 THR A CA 1
ATOM 2818 C C . THR A 1 400 ? 9.278 24.828 2.212 1.00 98.00 400 THR A C 1
ATOM 2820 O O . THR A 1 400 ? 9.373 24.263 1.123 1.00 98.00 400 THR A O 1
ATOM 2823 N N . LEU A 1 401 ? 8.610 24.330 3.247 1.00 98.06 401 LEU A N 1
ATOM 2824 C CA . LEU A 1 401 ? 7.787 23.129 3.207 1.00 98.06 401 LEU A CA 1
ATOM 2825 C C . LEU A 1 401 ? 6.328 23.538 3.432 1.00 98.06 401 LEU A C 1
ATOM 2827 O O . LEU A 1 401 ? 5.964 24.011 4.513 1.00 98.06 401 LEU A O 1
ATOM 2831 N N . ASN A 1 402 ? 5.512 23.402 2.390 1.00 96.44 402 ASN A N 1
ATOM 2832 C CA . ASN A 1 402 ? 4.100 23.775 2.386 1.00 96.44 402 ASN A CA 1
ATOM 2833 C C . ASN A 1 402 ? 3.259 22.641 1.778 1.00 96.44 402 ASN A C 1
ATOM 2835 O O . ASN A 1 402 ? 2.704 22.762 0.685 1.00 96.44 402 ASN A O 1
ATOM 2839 N N . GLY A 1 403 ? 3.236 21.512 2.484 1.00 89.19 403 GLY A N 1
ATOM 2840 C CA . GLY A 1 403 ? 2.734 20.224 2.011 1.00 89.19 403 GLY A CA 1
ATOM 2841 C C . GLY A 1 403 ? 3.854 19.354 1.431 1.00 89.19 403 GLY A C 1
ATOM 2842 O O . GLY A 1 403 ? 4.916 19.859 1.073 1.00 89.19 403 GLY A O 1
ATOM 2843 N N . GLY A 1 404 ? 3.613 18.045 1.326 1.00 94.25 404 GLY A N 1
ATOM 2844 C CA . GLY A 1 404 ? 4.643 17.090 0.896 1.00 94.25 404 GLY A CA 1
ATOM 2845 C C . GLY A 1 404 ? 5.559 16.623 2.018 1.00 94.25 404 GLY A C 1
ATOM 2846 O O . GLY A 1 404 ? 5.315 16.922 3.183 1.00 94.25 404 GLY A O 1
ATOM 2847 N N . THR A 1 405 ? 6.601 15.886 1.650 1.00 98.06 405 THR A N 1
ATOM 2848 C CA . THR A 1 405 ? 7.523 15.228 2.579 1.00 98.06 405 THR A CA 1
ATOM 2849 C C . THR A 1 405 ? 8.950 15.677 2.317 1.00 98.06 405 THR A C 1
ATOM 2851 O O . THR A 1 405 ? 9.426 15.650 1.182 1.00 98.06 405 THR A O 1
ATOM 2854 N N . ILE A 1 406 ? 9.664 16.040 3.379 1.00 98.38 406 ILE A N 1
ATOM 2855 C CA . ILE A 1 406 ? 11.119 16.151 3.361 1.00 98.38 406 ILE A CA 1
ATOM 2856 C C . ILE A 1 406 ? 11.709 15.135 4.334 1.00 98.38 406 ILE A C 1
ATOM 2858 O O . ILE A 1 406 ? 11.383 15.122 5.522 1.00 98.38 406 ILE A O 1
ATOM 2862 N N . ARG A 1 407 ? 12.589 14.282 3.818 1.00 98.25 407 ARG A N 1
ATOM 2863 C CA . ARG A 1 407 ? 13.283 13.251 4.578 1.00 98.25 407 ARG A CA 1
ATOM 2864 C C . ARG A 1 407 ? 14.784 13.505 4.583 1.00 98.25 407 ARG A C 1
ATOM 2866 O O . ARG A 1 407 ? 15.367 13.708 3.521 1.00 98.25 407 ARG A O 1
ATOM 2873 N N . PHE A 1 408 ? 15.406 13.451 5.756 1.00 98.00 408 PHE A N 1
ATOM 2874 C CA . PHE A 1 408 ? 16.858 13.560 5.915 1.00 98.00 408 PHE A CA 1
ATOM 2875 C C . PHE A 1 408 ? 17.358 12.782 7.138 1.00 98.00 408 PHE A C 1
ATOM 2877 O O . PHE A 1 408 ? 16.610 12.522 8.084 1.00 98.00 408 PHE A O 1
ATOM 2884 N N . ASP A 1 409 ? 18.640 12.419 7.126 1.00 93.81 409 ASP A N 1
ATOM 2885 C CA . ASP A 1 409 ? 19.316 11.843 8.288 1.00 93.81 409 ASP A CA 1
ATOM 2886 C C . ASP A 1 409 ? 19.940 12.954 9.145 1.00 93.81 409 ASP A C 1
ATOM 2888 O O . ASP A 1 409 ? 19.533 13.198 10.277 1.00 93.81 409 ASP A O 1
ATOM 2892 N N . GLY A 1 410 ? 20.877 13.714 8.585 1.00 94.94 410 GLY A N 1
ATOM 2893 C CA . GLY A 1 410 ? 21.510 14.827 9.286 1.00 94.94 410 GLY A CA 1
ATOM 2894 C C . GLY A 1 410 ? 20.759 16.148 9.119 1.00 94.94 410 GLY A C 1
ATOM 2895 O O . GLY A 1 410 ? 20.205 16.436 8.058 1.00 94.94 410 GLY A O 1
ATOM 2896 N N . TYR A 1 411 ? 20.843 17.020 10.126 1.00 97.12 411 TYR A N 1
ATOM 2897 C CA . TYR A 1 411 ? 20.353 18.396 10.038 1.00 97.12 411 TYR A CA 1
ATOM 2898 C C . TYR A 1 411 ? 21.379 19.402 10.554 1.00 97.12 411 TYR A C 1
ATOM 2900 O O . TYR A 1 411 ? 21.970 19.231 11.620 1.00 97.12 411 TYR A O 1
ATOM 2908 N N . SER A 1 412 ? 21.584 20.480 9.801 1.00 96.25 412 SER A N 1
ATOM 2909 C CA . SER A 1 412 ? 22.386 21.622 10.239 1.00 96.25 412 SER A CA 1
ATOM 2910 C C . SER A 1 412 ? 21.866 22.915 9.625 1.00 96.25 412 SER A C 1
ATOM 2912 O O . SER A 1 412 ? 21.615 23.002 8.424 1.00 96.25 412 SER A O 1
ATOM 2914 N N . ARG A 1 413 ? 21.746 23.961 10.437 1.00 94.62 413 ARG A N 1
ATOM 2915 C CA . ARG A 1 413 ? 21.292 25.267 9.971 1.00 94.62 413 ARG A CA 1
ATOM 2916 C C . ARG A 1 413 ? 22.128 26.374 10.583 1.00 94.62 413 ARG A C 1
ATOM 2918 O O . ARG A 1 413 ? 22.380 26.408 11.785 1.00 94.62 413 ARG A O 1
ATOM 2925 N N . ASN A 1 414 ? 22.565 27.298 9.736 1.00 92.75 414 ASN A N 1
ATOM 2926 C CA . ASN A 1 414 ? 23.098 28.567 10.192 1.00 92.75 414 ASN A CA 1
ATOM 2927 C C . ASN A 1 414 ? 21.953 29.382 10.822 1.00 92.75 414 ASN A C 1
ATOM 2929 O O . ASN A 1 414 ? 20.911 29.496 10.177 1.00 92.75 414 ASN A O 1
ATOM 2933 N N . PRO A 1 415 ? 22.135 30.011 11.999 1.00 86.44 415 PRO A N 1
ATOM 2934 C CA . PRO A 1 415 ? 21.059 30.719 12.701 1.00 86.44 415 PRO A CA 1
ATOM 2935 C C . PRO A 1 415 ? 20.317 31.787 11.880 1.00 86.44 415 PRO A C 1
ATOM 2937 O O . PRO A 1 415 ? 19.186 32.130 12.207 1.00 86.44 415 PRO A O 1
ATOM 2940 N N . VAL A 1 416 ? 20.950 32.331 10.831 1.00 87.94 416 VAL A N 1
ATOM 2941 C CA . VAL A 1 416 ? 20.358 33.353 9.947 1.00 87.94 416 VAL A CA 1
ATOM 2942 C C . VAL A 1 416 ? 19.658 32.751 8.719 1.00 87.94 416 VAL A C 1
ATOM 2944 O O . VAL A 1 416 ? 18.792 33.400 8.138 1.00 87.94 416 VAL A O 1
ATOM 2947 N N . GLY A 1 417 ? 19.993 31.517 8.323 1.00 89.62 417 GLY A N 1
ATOM 2948 C CA . GLY A 1 417 ? 19.253 30.798 7.278 1.00 89.62 417 GLY A CA 1
ATOM 2949 C C . GLY A 1 417 ? 17.811 30.546 7.714 1.00 89.62 417 GLY A C 1
ATOM 2950 O O . GLY A 1 417 ? 17.534 30.559 8.910 1.00 89.62 417 GLY A O 1
ATOM 2951 N N . ALA A 1 418 ? 16.881 30.309 6.790 1.00 93.12 418 ALA A N 1
ATOM 2952 C CA . ALA A 1 418 ? 15.456 30.167 7.096 1.00 93.12 418 ALA A CA 1
ATOM 2953 C C . ALA A 1 418 ? 14.902 28.792 6.704 1.00 93.12 418 ALA A C 1
ATOM 2955 O O . ALA A 1 418 ? 15.153 28.307 5.601 1.00 93.12 418 ALA A O 1
ATOM 2956 N N . PHE A 1 419 ? 14.089 28.213 7.591 1.00 96.12 419 PHE A N 1
ATOM 2957 C CA . PHE A 1 419 ? 13.216 27.079 7.293 1.00 96.12 419 PHE A CA 1
ATOM 2958 C C . PHE A 1 419 ? 11.776 27.486 7.626 1.00 96.12 419 PHE A C 1
ATOM 2960 O O . PHE A 1 419 ? 11.411 27.638 8.791 1.00 96.12 419 PHE A O 1
ATOM 2967 N N . THR A 1 420 ? 10.947 27.674 6.604 1.00 96.44 420 THR A N 1
ATOM 2968 C CA . THR A 1 420 ? 9.512 27.921 6.742 1.00 96.44 420 THR A CA 1
ATOM 2969 C C . THR A 1 420 ? 8.767 26.600 6.618 1.00 96.44 420 THR A C 1
ATOM 2971 O O . THR A 1 420 ? 8.589 26.075 5.523 1.00 96.44 420 THR A O 1
ATOM 2974 N N . TYR A 1 421 ? 8.337 26.058 7.753 1.00 95.94 421 TYR A N 1
ATOM 2975 C CA . TYR A 1 421 ? 7.518 24.853 7.814 1.00 95.94 421 TYR A CA 1
ATOM 2976 C C . TYR A 1 421 ? 6.059 25.259 8.028 1.00 95.94 421 TYR A C 1
ATOM 2978 O O . TYR A 1 421 ? 5.681 25.629 9.139 1.00 95.94 421 TYR A O 1
ATOM 2986 N N . SER A 1 422 ? 5.254 25.246 6.969 1.00 95.00 422 SER A N 1
ATOM 2987 C CA . SER A 1 422 ? 3.843 25.650 7.003 1.00 95.00 422 SER A CA 1
ATOM 2988 C C . SER A 1 422 ? 2.902 24.455 7.136 1.00 95.00 422 SER A C 1
ATOM 2990 O O . SER A 1 422 ? 1.997 24.505 7.960 1.00 95.00 422 SER A O 1
ATOM 2992 N N . ALA A 1 423 ? 3.149 23.387 6.377 1.00 94.31 423 ALA A N 1
ATOM 2993 C CA . ALA A 1 423 ? 2.390 22.135 6.387 1.00 94.31 423 ALA A CA 1
ATOM 2994 C C . ALA A 1 423 ? 3.240 21.012 5.769 1.00 94.31 423 ALA A C 1
ATOM 2996 O O . ALA A 1 423 ? 4.240 21.316 5.119 1.00 94.31 423 ALA A O 1
ATOM 2997 N N . GLY A 1 424 ? 2.838 19.750 5.904 1.00 96.38 424 GLY A N 1
ATOM 2998 C CA . GLY A 1 424 ? 3.526 18.581 5.347 1.00 96.38 424 GLY A CA 1
ATOM 2999 C C . GLY A 1 424 ? 4.243 17.747 6.405 1.00 96.38 424 GLY A C 1
ATOM 3000 O O . GLY A 1 424 ? 3.940 17.845 7.590 1.00 96.38 424 GLY A O 1
ATOM 3001 N N . THR A 1 425 ? 5.200 16.941 5.961 1.00 98.38 425 THR A N 1
ATOM 3002 C CA . THR A 1 425 ? 5.872 15.928 6.771 1.00 98.38 425 THR A CA 1
ATOM 3003 C C . THR A 1 425 ? 7.371 16.182 6.821 1.00 98.38 425 THR A C 1
ATOM 3005 O O . THR A 1 425 ? 8.035 16.290 5.787 1.00 98.38 425 THR A O 1
ATOM 3008 N N . VAL A 1 426 ? 7.919 16.229 8.035 1.00 98.25 426 VAL A N 1
ATOM 3009 C CA . VAL A 1 426 ? 9.364 16.148 8.276 1.00 98.25 426 VAL A CA 1
ATOM 3010 C C . VAL A 1 426 ? 9.674 14.747 8.780 1.00 98.25 426 VAL A C 1
ATOM 3012 O O . VAL A 1 426 ? 9.191 14.351 9.839 1.00 98.25 426 VAL A O 1
ATOM 3015 N N . GLN A 1 427 ? 10.481 14.011 8.021 1.00 98.31 427 GLN A N 1
ATOM 3016 C CA . GLN A 1 427 ? 10.843 12.629 8.309 1.00 98.31 427 GLN A CA 1
ATOM 3017 C C . GLN A 1 427 ? 12.332 12.504 8.627 1.00 98.31 427 GLN A C 1
ATOM 3019 O O . GLN A 1 427 ? 13.195 12.880 7.833 1.00 98.31 427 GLN A O 1
ATOM 3024 N N . LEU A 1 428 ? 12.630 11.943 9.793 1.00 97.88 428 LEU A N 1
ATOM 3025 C CA . LEU A 1 428 ? 13.977 11.799 10.326 1.00 97.88 428 LEU A CA 1
ATOM 3026 C C . LEU A 1 428 ? 14.379 10.324 10.309 1.00 97.88 428 LEU A C 1
ATOM 3028 O O . LEU A 1 428 ? 13.645 9.474 10.810 1.00 97.88 428 LEU A O 1
ATOM 3032 N N . ALA A 1 429 ? 15.547 10.016 9.747 1.00 94.31 429 ALA A N 1
ATOM 3033 C CA . ALA A 1 429 ? 16.064 8.646 9.737 1.00 94.31 429 ALA A CA 1
ATOM 3034 C C . ALA A 1 429 ? 16.441 8.146 11.145 1.00 94.31 429 ALA A C 1
ATOM 3036 O O . ALA A 1 429 ? 16.889 8.924 11.981 1.00 94.31 429 ALA A O 1
ATOM 3037 N N . GLY A 1 430 ? 16.320 6.839 11.389 1.00 94.56 430 GLY A N 1
ATOM 3038 C CA . GLY A 1 430 ? 16.811 6.188 12.609 1.00 94.56 430 GLY A CA 1
ATOM 3039 C C . GLY A 1 430 ? 16.155 6.656 13.916 1.00 94.56 430 GLY A C 1
ATOM 3040 O O . GLY A 1 430 ? 15.105 7.295 13.926 1.00 94.56 430 GLY A O 1
ATOM 3041 N N . ASN A 1 431 ? 16.784 6.308 15.041 1.00 97.00 431 ASN A N 1
ATOM 3042 C CA . ASN A 1 431 ? 16.280 6.634 16.378 1.00 97.00 431 ASN A CA 1
ATOM 3043 C C . ASN A 1 431 ? 16.552 8.100 16.728 1.00 97.00 431 ASN A C 1
ATOM 3045 O O . ASN A 1 431 ? 17.660 8.604 16.513 1.00 97.00 431 ASN A O 1
ATOM 3049 N N . ARG A 1 432 ? 15.568 8.770 17.337 1.00 96.56 432 ARG A N 1
ATOM 3050 C CA . ARG A 1 432 ? 15.649 10.190 17.702 1.00 96.56 432 ARG A CA 1
ATOM 3051 C C . ARG A 1 432 ? 15.149 10.423 19.123 1.00 96.56 432 ARG A C 1
ATOM 3053 O O . ARG A 1 432 ? 14.080 9.955 19.503 1.00 96.56 432 ARG A O 1
ATOM 3060 N N . THR A 1 433 ? 15.906 11.199 19.895 1.00 95.62 433 THR A N 1
ATOM 3061 C CA . THR A 1 433 ? 15.474 11.671 21.217 1.00 95.62 433 THR A CA 1
ATOM 3062 C C . THR A 1 433 ? 14.802 13.029 21.079 1.00 95.62 433 THR A C 1
ATOM 3064 O O . THR A 1 433 ? 15.431 14.017 20.679 1.00 95.62 433 THR A O 1
ATOM 3067 N N . ILE A 1 434 ? 13.520 13.076 21.426 1.00 93.00 434 ILE A N 1
ATOM 3068 C CA . ILE A 1 434 ? 12.696 14.274 21.327 1.00 93.00 434 ILE A CA 1
ATOM 3069 C C . IL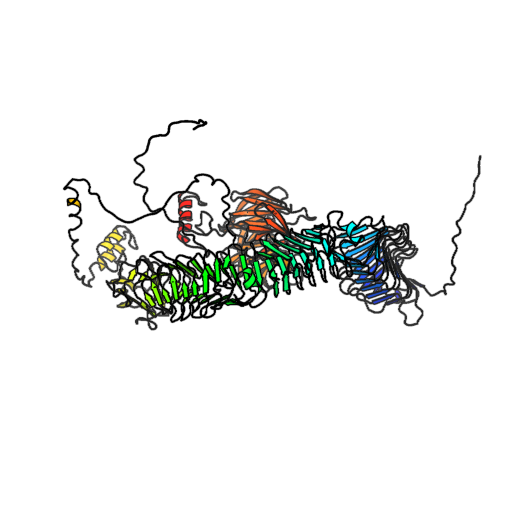E A 1 434 ? 13.213 15.339 22.308 1.00 93.00 434 ILE A C 1
ATOM 3071 O O . ILE A 1 434 ? 13.501 15.049 23.468 1.00 93.00 434 ILE A O 1
ATOM 3075 N N . GLY A 1 435 ? 13.377 16.572 21.818 1.00 83.50 435 GLY A N 1
ATOM 3076 C CA . GLY A 1 435 ? 13.878 17.723 22.584 1.00 83.50 435 GLY A CA 1
ATOM 3077 C C . GLY A 1 435 ? 15.404 17.887 22.637 1.00 83.50 435 GLY A C 1
ATOM 3078 O O . GLY A 1 435 ? 15.876 18.945 23.048 1.00 83.50 435 GLY A O 1
ATOM 3079 N N . SER A 1 436 ? 16.185 16.897 22.186 1.00 90.31 436 SER A N 1
ATOM 3080 C CA . SER A 1 436 ? 17.650 17.025 22.043 1.00 90.31 436 SER A CA 1
ATOM 3081 C C . SER A 1 436 ? 18.154 16.880 20.609 1.00 90.31 436 SER A C 1
ATOM 3083 O O . SER A 1 436 ? 19.272 17.300 20.314 1.00 90.31 436 SER A O 1
ATOM 3085 N N . ASP A 1 437 ? 17.361 16.274 19.724 1.00 95.25 437 ASP A N 1
ATOM 3086 C CA . ASP A 1 437 ? 17.685 16.222 18.303 1.00 95.25 437 ASP A CA 1
ATOM 3087 C C . ASP A 1 437 ? 17.721 17.633 17.689 1.00 95.25 437 ASP A C 1
ATOM 3089 O O . ASP A 1 437 ? 16.854 18.467 17.959 1.00 95.25 437 ASP A O 1
ATOM 3093 N N . ALA A 1 438 ? 18.731 17.902 16.858 1.00 93.81 438 ALA A N 1
ATOM 3094 C CA . ALA A 1 438 ? 18.972 19.232 16.306 1.00 93.81 438 ALA A CA 1
ATOM 3095 C C . ALA A 1 438 ? 17.852 19.707 15.367 1.00 93.81 438 ALA A C 1
ATOM 3097 O O . ALA A 1 438 ? 17.532 20.896 15.368 1.00 93.81 438 ALA A O 1
ATOM 3098 N N . ALA A 1 439 ? 17.255 18.803 14.582 1.00 94.69 439 ALA A N 1
ATOM 3099 C CA . ALA A 1 439 ? 16.156 19.147 13.686 1.00 94.69 439 ALA A CA 1
ATOM 3100 C C . ALA A 1 439 ? 14.885 19.437 14.484 1.00 94.69 439 ALA A C 1
ATOM 3102 O O . ALA A 1 439 ? 14.213 20.438 14.244 1.00 94.69 439 ALA A O 1
ATOM 3103 N N . ILE A 1 440 ? 14.582 18.593 15.472 1.00 94.81 440 ILE A N 1
ATOM 3104 C CA . ILE A 1 440 ? 13.398 18.762 16.320 1.00 94.81 440 ILE A CA 1
ATOM 3105 C C . ILE A 1 440 ? 13.488 20.069 17.115 1.00 94.81 440 ILE A C 1
ATOM 3107 O O . ILE A 1 440 ? 12.531 20.842 17.132 1.00 94.81 440 ILE A O 1
ATOM 3111 N N . LEU A 1 441 ? 14.651 20.356 17.709 1.00 93.69 441 LEU A N 1
ATOM 3112 C CA . LEU A 1 441 ? 14.879 21.578 18.479 1.00 93.69 441 LEU A CA 1
ATOM 3113 C C . LEU A 1 441 ? 14.704 22.843 17.629 1.00 93.69 441 LEU A C 1
ATOM 3115 O O . LEU A 1 441 ? 14.118 23.814 18.103 1.00 93.69 441 LEU A O 1
ATOM 3119 N N . ASP A 1 442 ? 15.197 22.840 16.389 1.00 93.38 442 ASP A N 1
ATOM 3120 C CA . ASP A 1 442 ? 15.089 24.002 15.502 1.00 93.38 442 ASP A CA 1
ATOM 3121 C C . ASP A 1 442 ? 13.672 24.188 14.935 1.00 93.38 442 ASP A C 1
ATOM 3123 O O . ASP A 1 442 ? 13.185 25.315 14.842 1.00 93.38 442 ASP A O 1
ATOM 3127 N N . LEU A 1 443 ? 12.994 23.095 14.567 1.00 93.25 443 LEU A N 1
ATOM 3128 C CA . LEU A 1 443 ? 11.713 23.152 13.853 1.00 93.25 443 LEU A CA 1
ATOM 3129 C C . LEU A 1 443 ? 10.488 23.188 14.776 1.00 93.25 443 LEU A C 1
ATOM 3131 O O . LEU A 1 443 ? 9.460 23.749 14.391 1.00 93.25 443 LEU A O 1
ATOM 3135 N N . PHE A 1 444 ? 10.588 22.606 15.973 1.00 92.56 444 PHE A N 1
ATOM 3136 C CA . PHE A 1 444 ? 9.479 22.484 16.927 1.00 92.56 444 PHE A CA 1
ATOM 3137 C C . PHE A 1 444 ? 9.804 23.021 18.329 1.00 92.56 444 PHE A C 1
ATOM 3139 O O . PHE A 1 444 ? 8.887 23.225 19.124 1.00 92.56 444 PHE A O 1
ATOM 3146 N N . GLY A 1 445 ? 11.077 23.286 18.640 1.00 90.75 445 GLY A N 1
ATOM 3147 C CA . GLY A 1 445 ? 11.520 23.756 19.954 1.00 90.75 445 GLY A CA 1
ATOM 3148 C C . GLY A 1 445 ? 11.879 22.630 20.931 1.00 90.75 445 GLY A C 1
ATOM 3149 O O . GLY A 1 445 ? 11.815 21.447 20.612 1.00 90.75 445 GLY A O 1
ATOM 3150 N N . ALA A 1 446 ? 12.286 23.009 22.149 1.00 87.38 446 ALA A N 1
ATOM 3151 C CA . ALA A 1 446 ? 12.713 22.065 23.194 1.00 87.38 446 ALA A CA 1
ATOM 3152 C C . ALA A 1 446 ? 11.545 21.305 23.855 1.00 87.38 446 ALA A C 1
ATOM 3154 O O . ALA A 1 446 ? 11.742 20.215 24.385 1.00 87.38 446 ALA A O 1
ATOM 3155 N N . SER A 1 447 ? 10.339 21.874 23.802 1.00 89.62 447 SER A N 1
ATOM 3156 C CA . SER A 1 447 ? 9.071 21.238 24.182 1.00 89.62 447 SER A CA 1
ATOM 3157 C C . SER A 1 447 ? 8.183 21.225 22.937 1.00 89.62 447 SER A C 1
ATOM 3159 O O . SER A 1 447 ? 7.463 22.200 22.698 1.00 89.62 447 SER A O 1
ATOM 3161 N N . PRO A 1 448 ? 8.340 20.215 22.065 1.00 94.12 448 PRO A N 1
ATOM 3162 C CA . PRO A 1 448 ? 7.781 20.251 20.722 1.00 94.12 448 PRO A CA 1
ATOM 3163 C C . PRO A 1 448 ? 6.267 20.404 20.737 1.00 94.12 448 PRO A C 1
ATOM 3165 O O . PRO A 1 448 ? 5.564 19.615 21.359 1.00 94.12 448 PRO A O 1
ATOM 3168 N N . THR A 1 449 ? 5.762 21.398 20.011 1.00 95.88 449 THR A N 1
ATOM 3169 C CA . THR A 1 449 ? 4.337 21.491 19.675 1.00 95.88 449 THR A CA 1
ATOM 3170 C C . THR A 1 449 ? 4.166 21.148 18.204 1.00 95.88 449 THR A C 1
ATOM 3172 O O . THR A 1 449 ? 4.748 21.832 17.362 1.00 95.88 449 THR A O 1
ATOM 3175 N N . ILE A 1 450 ? 3.380 20.117 17.891 1.00 96.81 450 ILE A N 1
ATOM 3176 C CA . ILE A 1 450 ? 3.079 19.679 16.524 1.00 96.81 450 ILE A CA 1
ATOM 3177 C C . ILE A 1 450 ? 1.701 20.238 16.131 1.00 96.81 450 ILE A C 1
ATOM 3179 O O . ILE A 1 450 ? 0.683 19.740 16.605 1.00 96.81 450 ILE A O 1
ATOM 3183 N N . PRO A 1 451 ? 1.629 21.316 15.331 1.00 96.56 451 PRO A N 1
ATOM 3184 C CA . PRO A 1 451 ? 0.374 21.967 14.966 1.00 96.56 451 PRO A CA 1
ATOM 3185 C C . PRO A 1 451 ? -0.329 21.270 13.798 1.00 96.56 451 PRO A C 1
ATOM 3187 O O . PRO A 1 451 ? 0.309 20.567 13.014 1.00 96.56 451 PRO A O 1
ATOM 3190 N N . THR A 1 452 ? -1.614 21.577 13.615 1.00 95.12 452 THR A N 1
ATOM 3191 C CA . THR A 1 452 ? -2.422 21.113 12.480 1.00 95.12 452 THR A CA 1
ATOM 3192 C C . THR A 1 452 ? -1.724 21.248 11.131 1.00 95.12 452 THR A C 1
ATOM 3194 O O . THR A 1 452 ? -1.143 22.286 10.803 1.00 95.12 452 THR A O 1
ATOM 3197 N N . GLY A 1 453 ? -1.818 20.184 10.331 1.00 92.31 453 GLY A N 1
ATOM 3198 C CA . GLY A 1 453 ? -1.238 20.107 8.992 1.00 92.31 453 GLY A CA 1
ATOM 3199 C C . GLY A 1 453 ? 0.264 19.818 8.971 1.00 92.31 453 GLY A C 1
ATOM 3200 O O . GLY A 1 453 ? 0.840 19.786 7.884 1.00 92.31 453 GLY A O 1
ATOM 3201 N N . LYS A 1 454 ? 0.903 19.614 10.131 1.00 97.12 454 LYS A N 1
ATOM 3202 C CA . LYS A 1 454 ? 2.300 19.186 10.248 1.00 97.12 454 LYS A CA 1
ATOM 3203 C C . LYS A 1 454 ? 2.389 17.785 10.829 1.00 97.12 454 LYS A C 1
ATOM 3205 O O . LYS A 1 454 ? 1.663 17.456 11.761 1.00 97.12 454 LYS A O 1
ATOM 3210 N N . VAL A 1 455 ? 3.345 17.017 10.325 1.00 97.69 455 VAL A N 1
ATOM 3211 C CA . VAL A 1 455 ? 3.642 15.665 10.800 1.00 97.69 455 VAL A CA 1
ATOM 3212 C C . VAL A 1 455 ? 5.133 15.551 11.101 1.00 97.69 455 VAL A C 1
ATOM 3214 O O . VAL A 1 455 ? 5.981 15.996 10.316 1.00 97.69 455 VAL A O 1
ATOM 3217 N N . LEU A 1 456 ? 5.464 14.969 12.251 1.00 97.88 456 LEU A N 1
ATOM 3218 C CA . LEU A 1 456 ? 6.823 14.556 12.589 1.00 97.88 456 LEU A CA 1
ATOM 3219 C C . LEU A 1 456 ? 6.916 13.036 12.489 1.00 97.88 456 LEU A C 1
ATOM 3221 O O . LEU A 1 456 ? 6.251 12.330 13.240 1.00 97.88 456 LEU A O 1
ATOM 3225 N N . VAL A 1 457 ? 7.776 12.540 11.603 1.00 98.50 457 VAL A N 1
ATOM 3226 C CA . VAL A 1 457 ? 8.050 11.107 11.459 1.00 98.50 457 VAL A CA 1
ATOM 3227 C C . VAL A 1 457 ? 9.471 10.814 11.926 1.00 98.50 457 VAL A C 1
ATOM 3229 O O . VAL A 1 457 ? 10.424 11.448 11.471 1.00 98.50 457 VAL A O 1
ATOM 3232 N N . VAL A 1 458 ? 9.627 9.827 12.801 1.00 98.12 458 VAL A N 1
ATOM 3233 C CA . VAL A 1 458 ? 10.914 9.250 13.203 1.00 98.12 458 VAL A CA 1
ATOM 3234 C C . VAL A 1 458 ? 10.942 7.806 12.728 1.00 98.12 458 VAL A C 1
ATOM 3236 O O . VAL A 1 458 ? 10.183 6.987 13.208 1.00 98.12 458 VAL A O 1
ATOM 3239 N N . GLU A 1 459 ? 11.803 7.449 11.786 1.00 96.44 459 GLU A N 1
ATOM 3240 C CA . GLU A 1 459 ? 11.732 6.100 11.207 1.00 96.44 459 GLU A CA 1
ATOM 3241 C C . GLU A 1 459 ? 12.124 4.963 12.143 1.00 96.44 459 GLU A C 1
ATOM 3243 O O . GLU A 1 459 ? 11.780 3.825 11.858 1.00 96.44 459 GLU A O 1
ATOM 3248 N N . GLY A 1 460 ? 12.864 5.254 13.213 1.00 96.88 460 GLY A N 1
ATOM 3249 C CA . GLY A 1 460 ? 13.144 4.295 14.278 1.00 96.88 460 GLY A CA 1
ATOM 3250 C C . GLY A 1 460 ? 12.345 4.606 15.542 1.00 96.88 460 GLY A C 1
ATOM 3251 O O . GLY A 1 460 ? 11.176 4.992 15.502 1.00 96.88 460 GLY A O 1
ATOM 3252 N N . THR A 1 461 ? 12.993 4.482 16.699 1.00 97.88 461 THR A N 1
ATOM 3253 C CA . THR A 1 461 ? 12.386 4.829 17.989 1.00 97.88 461 THR A CA 1
ATOM 3254 C C . THR A 1 461 ? 12.403 6.339 18.239 1.00 97.88 461 THR A C 1
ATOM 3256 O O . THR A 1 461 ? 13.475 6.955 18.273 1.00 97.88 461 THR A O 1
ATOM 3259 N N . ALA A 1 462 ? 11.234 6.923 18.502 1.00 97.88 462 ALA A N 1
ATOM 3260 C CA . ALA A 1 462 ? 11.083 8.253 19.085 1.00 97.88 462 ALA A CA 1
ATOM 3261 C C . ALA A 1 462 ? 11.128 8.154 20.619 1.00 97.88 462 ALA A C 1
ATOM 3263 O O . ALA A 1 462 ? 10.212 7.625 21.245 1.00 97.88 462 ALA A O 1
ATOM 3264 N N . ILE A 1 463 ? 12.204 8.648 21.234 1.00 97.62 463 ILE A N 1
ATOM 3265 C CA . ILE A 1 463 ? 12.430 8.558 22.683 1.00 97.62 463 ILE A CA 1
ATOM 3266 C C . ILE A 1 463 ? 11.996 9.867 23.345 1.00 97.62 463 ILE A C 1
ATOM 3268 O O . ILE A 1 463 ? 12.631 10.907 23.148 1.00 97.62 463 ILE A O 1
ATOM 3272 N N . LEU A 1 464 ? 10.941 9.813 24.156 1.00 96.69 464 LEU A N 1
ATOM 3273 C CA . LEU A 1 464 ? 10.445 10.941 24.939 1.00 96.69 464 LEU A CA 1
ATOM 3274 C C . LEU A 1 464 ? 11.030 10.890 26.353 1.00 96.69 464 LEU A C 1
ATOM 3276 O O . LEU A 1 464 ? 11.113 9.835 26.990 1.00 96.69 464 LEU A O 1
ATOM 3280 N N . THR A 1 465 ? 11.435 12.056 26.853 1.00 93.75 465 THR A N 1
ATOM 3281 C CA . THR A 1 465 ? 12.059 12.222 28.173 1.00 93.75 465 THR A CA 1
ATOM 3282 C C . THR A 1 465 ? 11.332 13.298 28.976 1.00 93.75 465 THR A C 1
ATOM 3284 O O . THR A 1 465 ? 10.624 14.127 28.410 1.00 93.75 465 THR A O 1
ATOM 3287 N N . ALA A 1 466 ? 11.534 13.330 30.296 1.00 90.12 466 ALA A N 1
ATOM 3288 C CA . ALA A 1 466 ? 10.908 14.325 31.173 1.00 90.12 466 ALA A CA 1
ATOM 3289 C C . ALA A 1 466 ? 11.283 15.785 30.845 1.00 90.12 466 ALA A C 1
ATOM 3291 O O . ALA A 1 466 ? 10.584 16.712 31.241 1.00 90.12 466 ALA A O 1
ATOM 3292 N N . ALA A 1 467 ? 12.389 16.009 30.129 1.00 86.81 467 ALA A N 1
ATOM 3293 C CA . ALA A 1 467 ? 12.829 17.349 29.747 1.00 86.81 467 ALA A CA 1
ATOM 3294 C C . ALA A 1 467 ? 12.056 17.929 28.547 1.00 86.81 467 ALA A C 1
ATOM 3296 O O . ALA A 1 467 ? 12.155 19.128 28.294 1.00 86.81 467 ALA A O 1
ATOM 3297 N N . ALA A 1 468 ? 11.322 17.094 27.806 1.00 88.69 468 ALA A N 1
ATOM 3298 C CA . ALA A 1 468 ? 10.733 17.450 26.521 1.00 88.69 468 ALA A CA 1
ATOM 3299 C C . ALA A 1 468 ? 9.296 16.914 26.401 1.00 88.69 468 ALA A C 1
ATOM 3301 O O . ALA A 1 468 ? 9.075 15.916 25.711 1.00 88.69 468 ALA A O 1
ATOM 3302 N N . PRO A 1 469 ? 8.316 17.545 27.076 1.00 93.19 469 PRO A N 1
ATOM 3303 C CA . PRO A 1 469 ? 6.912 17.235 26.841 1.00 93.19 469 PRO A CA 1
ATOM 3304 C C . PRO A 1 469 ? 6.544 17.555 25.387 1.00 93.19 469 PRO A C 1
ATOM 3306 O O . PRO A 1 469 ? 7.017 18.550 24.826 1.00 93.19 469 PRO A O 1
ATOM 3309 N N . VAL A 1 470 ? 5.712 16.704 24.791 1.00 97.06 470 VAL A N 1
ATOM 3310 C CA . VAL A 1 470 ? 5.226 16.855 23.415 1.00 97.06 470 VAL A CA 1
ATOM 3311 C C . VAL A 1 470 ? 3.765 17.274 23.449 1.00 97.06 470 VAL A C 1
ATOM 3313 O O . VAL A 1 470 ? 2.947 16.601 24.066 1.00 97.06 470 VAL A O 1
ATOM 3316 N N . THR A 1 471 ? 3.429 18.356 22.754 1.00 97.81 471 THR A N 1
ATOM 3317 C CA . THR A 1 471 ? 2.047 18.812 22.591 1.00 97.81 471 THR A CA 1
ATOM 3318 C C . THR A 1 471 ? 1.579 18.554 21.164 1.00 97.81 471 THR A C 1
ATOM 3320 O O . THR A 1 471 ? 2.160 19.082 20.216 1.00 97.81 471 THR A O 1
ATOM 3323 N N . LEU A 1 472 ? 0.499 17.799 20.998 1.00 98.12 472 LEU A N 1
ATOM 3324 C CA . LEU A 1 472 ? -0.182 17.610 19.721 1.00 98.12 472 LEU A CA 1
ATOM 3325 C C . LEU A 1 472 ? -1.283 18.663 19.612 1.00 98.12 472 LEU A C 1
ATOM 3327 O O . LEU A 1 472 ? -2.291 18.612 20.308 1.00 98.12 472 LEU A O 1
ATOM 3331 N N . SER A 1 473 ? -1.080 19.674 18.773 1.00 96.69 473 SER A N 1
ATOM 3332 C CA . SER A 1 473 ? -2.049 20.750 18.535 1.00 96.69 473 SER A CA 1
ATOM 3333 C C . SER A 1 473 ? -2.726 20.553 17.179 1.00 96.69 473 SER A C 1
ATOM 3335 O O . SER A 1 473 ? -2.761 21.452 16.338 1.00 96.69 473 SER A O 1
ATOM 3337 N N . GLY A 1 474 ? -3.206 19.328 16.966 1.00 93.69 474 GLY A N 1
ATOM 3338 C CA . GLY A 1 474 ? -3.880 18.879 15.752 1.00 93.69 474 GLY A CA 1
ATOM 3339 C C . GLY A 1 474 ? -2.961 18.333 14.656 1.00 93.69 474 GLY A C 1
ATOM 3340 O O . GLY A 1 474 ? -3.426 18.138 13.537 1.00 93.69 474 GLY A O 1
ATOM 3341 N N . GLY A 1 475 ? -1.661 18.189 14.930 1.00 96.44 475 GLY A N 1
ATOM 3342 C CA . GLY A 1 475 ? -0.704 17.522 14.046 1.00 96.44 475 GLY A CA 1
ATOM 3343 C C . GLY A 1 475 ? -0.145 16.250 14.680 1.00 96.44 475 GLY A C 1
ATOM 3344 O O . GLY A 1 475 ? -0.240 16.072 15.895 1.00 96.44 475 GLY A O 1
ATOM 3345 N N . ASP A 1 476 ? 0.468 15.405 13.855 1.00 97.12 476 ASP A N 1
ATOM 3346 C CA . ASP A 1 476 ? 0.705 14.000 14.199 1.00 97.12 476 ASP A CA 1
ATOM 3347 C C . ASP A 1 476 ? 2.175 13.677 14.485 1.00 97.12 476 ASP A C 1
ATOM 3349 O O . ASP A 1 476 ? 3.107 14.275 13.926 1.00 97.12 476 ASP A O 1
ATOM 3353 N N . LEU A 1 477 ? 2.371 12.672 15.338 1.00 97.94 477 LEU A N 1
ATOM 3354 C CA . LEU A 1 477 ? 3.654 12.027 15.589 1.00 97.94 477 LEU A CA 1
ATOM 3355 C C . LEU A 1 477 ? 3.604 10.598 15.043 1.00 97.94 477 LEU A C 1
ATOM 3357 O O . LEU A 1 477 ? 2.699 9.839 15.366 1.00 97.94 477 LEU A O 1
ATOM 3361 N N . ALA A 1 478 ? 4.598 10.207 14.258 1.00 97.75 478 ALA A N 1
ATOM 3362 C CA . ALA A 1 478 ? 4.742 8.835 13.790 1.00 97.75 478 ALA A CA 1
ATOM 3363 C C . ALA A 1 478 ? 6.136 8.313 14.113 1.00 97.75 478 ALA A C 1
ATOM 3365 O O . ALA A 1 478 ? 7.129 9.030 13.939 1.00 97.75 478 ALA A O 1
ATOM 3366 N N . ALA A 1 479 ? 6.224 7.060 14.548 1.00 97.94 479 ALA A N 1
ATOM 3367 C CA . ALA A 1 479 ? 7.500 6.383 14.701 1.00 97.94 479 ALA A CA 1
ATOM 3368 C C . ALA A 1 479 ? 7.413 4.885 14.397 1.00 97.94 479 ALA A C 1
ATOM 3370 O O . ALA A 1 479 ? 6.324 4.338 14.299 1.00 97.94 479 ALA A O 1
ATOM 3371 N N . GLU A 1 480 ? 8.539 4.174 14.296 1.00 95.94 480 GLU A N 1
ATOM 3372 C CA . GLU A 1 480 ? 8.478 2.708 14.413 1.00 95.94 480 GLU A CA 1
ATOM 3373 C C . GLU A 1 480 ? 8.009 2.320 15.822 1.00 95.94 480 GLU A C 1
ATOM 3375 O O . GLU A 1 480 ? 7.194 1.407 15.998 1.00 95.94 480 GLU A O 1
ATOM 3380 N N . THR A 1 481 ? 8.528 3.038 16.823 1.00 97.25 481 THR A N 1
ATOM 3381 C CA . THR A 1 481 ? 8.110 2.939 18.221 1.00 97.25 481 THR A CA 1
ATOM 3382 C C . THR A 1 481 ? 8.204 4.294 18.917 1.00 97.25 481 THR A C 1
ATOM 3384 O O . THR A 1 481 ? 9.234 4.963 18.842 1.00 97.25 481 THR A O 1
ATOM 3387 N N . VAL A 1 482 ? 7.169 4.681 19.654 1.00 98.31 482 VAL A N 1
ATOM 3388 C CA . VAL A 1 482 ? 7.179 5.817 20.579 1.00 98.31 482 VAL A CA 1
ATOM 3389 C C . VAL A 1 482 ? 7.438 5.291 21.987 1.00 98.31 482 VAL A C 1
ATOM 3391 O O . VAL A 1 482 ? 6.598 4.618 22.579 1.00 98.31 482 VAL A O 1
ATOM 3394 N N . LEU A 1 483 ? 8.617 5.597 22.528 1.00 98.06 483 LEU A N 1
ATOM 3395 C CA . LEU A 1 483 ? 9.028 5.203 23.874 1.00 98.06 483 LEU A CA 1
ATOM 3396 C C . LEU A 1 483 ? 8.891 6.388 24.831 1.00 98.06 483 LEU A C 1
ATOM 3398 O O . LEU A 1 483 ? 9.665 7.345 24.752 1.00 98.06 483 LEU A O 1
ATOM 3402 N N . MET A 1 484 ? 7.959 6.305 25.778 1.00 98.06 484 MET A N 1
ATOM 3403 C CA . MET A 1 484 ? 7.789 7.314 26.825 1.00 98.06 484 MET A CA 1
ATOM 3404 C C . MET A 1 484 ? 8.517 6.882 28.097 1.00 98.06 484 MET A C 1
ATOM 3406 O O . MET A 1 484 ? 8.105 5.955 28.796 1.00 98.06 484 MET A O 1
ATOM 3410 N N . SER A 1 485 ? 9.615 7.572 28.411 1.00 96.50 485 SER A N 1
ATOM 3411 C CA . SER A 1 485 ? 10.376 7.345 29.646 1.00 96.50 485 SER A CA 1
ATOM 3412 C C . SER A 1 485 ? 9.601 7.836 30.882 1.00 96.50 485 SER A C 1
ATOM 3414 O O . SER A 1 485 ? 8.737 8.709 30.752 1.00 96.50 485 SER A O 1
ATOM 3416 N N . PRO A 1 486 ? 9.933 7.376 32.103 1.00 96.50 486 PRO A N 1
ATOM 3417 C CA . PRO A 1 486 ? 9.340 7.918 33.326 1.00 96.50 486 PRO A CA 1
ATOM 3418 C C . PRO A 1 486 ? 9.448 9.451 33.402 1.00 96.50 486 PRO A C 1
ATOM 3420 O O . PRO A 1 486 ? 10.507 10.024 33.133 1.00 96.50 486 PRO A O 1
ATOM 3423 N N . GLY A 1 487 ? 8.345 10.114 33.755 1.00 95.12 487 GLY A N 1
ATOM 3424 C CA . GLY A 1 487 ? 8.225 11.572 33.827 1.00 95.12 487 GLY A CA 1
ATOM 3425 C C . GLY A 1 487 ? 8.049 12.283 32.481 1.00 95.12 487 GLY A C 1
ATOM 3426 O O . GLY A 1 487 ? 7.929 13.504 32.472 1.00 95.12 487 GLY A O 1
ATOM 3427 N N . SER A 1 488 ? 8.056 11.565 31.352 1.00 97.06 488 SER A N 1
ATOM 3428 C CA . SER A 1 488 ? 7.729 12.150 30.045 1.00 97.06 488 SER A CA 1
ATOM 3429 C C . SER A 1 488 ? 6.221 12.328 29.864 1.00 97.06 488 SER A C 1
ATOM 3431 O O . SER A 1 488 ? 5.424 11.650 30.518 1.00 97.06 488 SER A O 1
ATOM 3433 N N . GLN A 1 489 ? 5.841 13.250 28.976 1.00 97.56 489 GLN A N 1
ATOM 3434 C CA . GLN A 1 489 ? 4.446 13.613 28.756 1.00 97.56 489 GLN A CA 1
ATOM 3435 C C . GLN A 1 489 ? 4.131 13.819 27.272 1.00 97.56 489 GLN A C 1
ATOM 3437 O O . GLN A 1 489 ? 4.892 14.483 26.562 1.00 97.56 489 GLN A O 1
ATOM 3442 N N . ILE A 1 490 ? 2.984 13.290 26.845 1.00 98.19 490 ILE A N 1
ATOM 3443 C CA . ILE A 1 490 ? 2.278 13.698 25.627 1.00 98.19 490 ILE A CA 1
ATOM 3444 C C . ILE A 1 490 ? 0.996 14.413 26.060 1.00 98.19 490 ILE A C 1
ATOM 3446 O O . ILE A 1 490 ? 0.252 13.891 26.886 1.00 98.19 490 ILE A O 1
ATOM 3450 N N . THR A 1 491 ? 0.742 15.594 25.505 1.00 98.06 491 THR A N 1
ATOM 3451 C CA . THR A 1 491 ? -0.486 16.367 25.718 1.00 98.06 491 THR A CA 1
ATOM 3452 C C . THR A 1 491 ? -1.200 16.568 24.394 1.00 98.06 491 THR A C 1
ATOM 3454 O O . THR A 1 491 ? -0.655 17.184 23.479 1.00 98.06 491 THR A O 1
ATOM 3457 N N . ASN A 1 492 ? -2.434 16.100 24.305 1.00 97.94 492 ASN A N 1
ATOM 3458 C CA . ASN A 1 492 ? -3.318 16.327 23.182 1.00 97.94 492 ASN A CA 1
ATOM 3459 C C . ASN A 1 492 ? -4.130 17.603 23.404 1.00 97.94 492 ASN A C 1
ATOM 3461 O O . ASN A 1 492 ? -4.795 17.751 24.425 1.00 97.94 492 ASN A O 1
ATOM 3465 N N . ALA A 1 493 ? -4.073 18.532 22.456 1.00 96.88 493 ALA A N 1
ATOM 3466 C CA . ALA A 1 493 ? -4.768 19.819 22.511 1.00 96.88 493 ALA A CA 1
ATOM 3467 C C . ALA A 1 493 ? -5.810 19.996 21.389 1.00 96.88 493 ALA A C 1
ATOM 3469 O O . ALA A 1 493 ? -6.486 21.023 21.351 1.00 96.88 493 ALA A O 1
ATOM 3470 N N . ALA A 1 494 ? -5.887 19.046 20.454 1.00 95.94 494 ALA A N 1
ATOM 3471 C CA . ALA A 1 494 ? -6.888 18.930 19.392 1.00 95.94 494 ALA A CA 1
ATOM 3472 C C . ALA A 1 494 ? -6.802 17.518 18.788 1.00 95.94 494 ALA A C 1
ATOM 3474 O O . ALA A 1 494 ? -5.848 16.810 19.080 1.00 95.94 494 ALA A O 1
ATOM 3475 N N . THR A 1 495 ? -7.734 17.119 17.920 1.00 95.75 495 THR A N 1
ATOM 3476 C CA . THR A 1 495 ? -7.701 15.795 17.274 1.00 95.75 495 THR A CA 1
ATOM 3477 C C . THR A 1 495 ? -6.354 15.499 16.607 1.00 95.75 495 THR A C 1
ATOM 3479 O O . THR A 1 495 ? -5.934 16.267 15.741 1.00 95.75 495 THR A O 1
ATOM 3482 N N . ALA A 1 496 ? -5.686 14.413 17.001 1.00 97.06 496 ALA A N 1
ATOM 3483 C CA . ALA A 1 496 ? -4.349 14.060 16.519 1.00 97.06 496 ALA A CA 1
ATOM 3484 C C . ALA A 1 496 ? -4.076 12.552 16.617 1.00 97.06 496 ALA A C 1
ATOM 3486 O O . ALA A 1 496 ? -4.836 11.802 17.235 1.00 97.06 496 ALA A O 1
ATOM 3487 N N . GLN A 1 497 ? -2.960 12.117 16.032 1.00 97.38 497 GLN A N 1
ATOM 3488 C CA . GLN A 1 497 ? -2.527 10.724 16.058 1.00 97.38 497 GLN A CA 1
ATOM 3489 C C . GLN A 1 497 ? -1.073 10.545 16.511 1.00 97.38 497 GLN A C 1
ATOM 3491 O O . GLN A 1 497 ? -0.184 11.351 16.214 1.00 97.38 497 GLN A O 1
ATOM 3496 N N . VAL A 1 498 ? -0.838 9.431 17.208 1.00 98.12 498 VAL A N 1
ATOM 3497 C CA . VAL A 1 498 ? 0.487 8.894 17.536 1.00 98.12 498 VAL A CA 1
ATOM 3498 C C . VAL A 1 498 ? 0.607 7.496 16.933 1.00 98.12 498 VAL A C 1
ATOM 3500 O O . VAL A 1 498 ? 0.161 6.518 17.524 1.00 98.12 498 VAL A O 1
ATOM 3503 N N . SER A 1 499 ? 1.182 7.397 15.738 1.00 95.75 499 SER A N 1
ATOM 3504 C CA . SER A 1 499 ? 1.249 6.134 14.990 1.00 95.75 499 SER A CA 1
ATOM 3505 C C . SER A 1 499 ? 2.561 5.379 15.207 1.00 95.75 499 SER A C 1
ATOM 3507 O O . SER A 1 499 ? 3.621 5.977 15.434 1.00 95.75 499 SER A O 1
ATOM 3509 N N . GLY A 1 500 ? 2.474 4.050 15.116 1.00 95.12 500 GLY A N 1
ATOM 3510 C CA . GLY A 1 500 ? 3.560 3.123 15.423 1.00 95.12 500 GLY A CA 1
ATOM 3511 C C . GLY A 1 500 ? 3.427 2.503 16.807 1.00 95.12 500 GLY A C 1
ATOM 3512 O O . GLY A 1 500 ? 2.552 2.876 17.582 1.00 95.12 500 GLY A O 1
ATOM 3513 N N . GLY A 1 501 ? 4.311 1.556 17.132 1.00 96.38 501 GLY A N 1
ATOM 3514 C CA . GLY A 1 501 ? 4.242 0.862 18.418 1.00 96.38 501 GLY A CA 1
ATOM 3515 C C . GLY A 1 501 ? 4.378 1.848 19.578 1.00 96.38 501 GLY A C 1
ATOM 3516 O O . GLY A 1 501 ? 5.282 2.682 19.570 1.00 96.38 501 GLY A O 1
ATOM 3517 N N . MET A 1 502 ? 3.517 1.776 20.585 1.00 97.62 502 MET A N 1
ATOM 3518 C CA . MET A 1 502 ? 3.566 2.687 21.726 1.00 97.62 502 MET A CA 1
ATOM 3519 C C . MET A 1 502 ? 3.982 1.956 22.998 1.00 97.62 502 MET A C 1
ATOM 3521 O O . MET A 1 502 ? 3.346 0.992 23.407 1.00 97.62 502 MET A O 1
ATOM 3525 N N . LEU A 1 503 ? 5.042 2.445 23.645 1.00 98.00 503 LEU A N 1
ATOM 3526 C CA . LEU A 1 503 ? 5.557 1.917 24.906 1.00 98.00 503 LEU A CA 1
ATOM 3527 C C . LEU A 1 503 ? 5.617 3.038 25.945 1.00 98.00 503 LEU A C 1
ATOM 3529 O O . LEU A 1 503 ? 6.612 3.763 26.052 1.00 98.00 503 LEU A O 1
ATOM 3533 N N . ALA A 1 504 ? 4.544 3.176 26.720 1.00 98.06 504 ALA A N 1
ATOM 3534 C CA . ALA A 1 504 ? 4.452 4.149 27.798 1.00 98.06 504 ALA A CA 1
ATOM 3535 C C . ALA A 1 504 ? 4.842 3.531 29.145 1.00 98.06 504 ALA A C 1
ATOM 3537 O O . ALA A 1 504 ? 4.094 2.754 29.733 1.00 98.06 504 ALA A O 1
ATOM 3538 N N . LEU A 1 505 ? 6.038 3.854 29.646 1.00 97.94 505 LEU A N 1
ATOM 3539 C CA . LEU A 1 505 ? 6.550 3.276 30.892 1.00 97.94 505 LEU A CA 1
ATOM 3540 C C . LEU A 1 505 ? 5.898 3.901 32.132 1.00 97.94 505 LEU A C 1
ATOM 3542 O O . LEU A 1 505 ? 5.343 5.001 32.086 1.00 97.94 505 LEU A O 1
ATOM 3546 N N . ALA A 1 506 ? 6.023 3.222 33.273 1.00 97.75 506 ALA A N 1
ATOM 3547 C CA . ALA A 1 506 ? 5.494 3.705 34.544 1.00 97.75 506 ALA A CA 1
ATOM 3548 C C . ALA A 1 506 ? 5.985 5.122 34.887 1.00 97.75 506 ALA A C 1
ATOM 3550 O O . ALA A 1 506 ? 7.173 5.440 34.785 1.00 97.75 506 ALA A O 1
ATOM 3551 N N . GLY A 1 507 ? 5.050 5.981 35.299 1.00 96.44 507 GLY A N 1
ATOM 3552 C CA . GLY A 1 507 ? 5.299 7.395 35.589 1.00 96.44 507 GLY A CA 1
ATOM 3553 C C . GLY A 1 507 ? 5.337 8.316 34.365 1.00 96.44 507 GLY A C 1
ATOM 3554 O O . GLY A 1 507 ? 5.640 9.496 34.528 1.00 96.44 507 GLY A O 1
ATOM 3555 N N . SER A 1 508 ? 5.073 7.814 33.156 1.00 98.25 508 SER A N 1
ATOM 3556 C CA . SER A 1 508 ? 4.756 8.655 31.992 1.00 98.25 508 SER A CA 1
ATOM 3557 C C . SER A 1 508 ? 3.287 9.103 32.014 1.00 98.25 508 SER A C 1
ATOM 3559 O O . SER A 1 508 ? 2.462 8.486 32.692 1.00 98.25 508 SER A O 1
ATOM 3561 N N . VAL A 1 509 ? 2.966 10.191 31.309 1.00 98.44 509 VAL A N 1
ATOM 3562 C CA . VAL A 1 509 ? 1.606 10.752 31.242 1.00 98.44 509 VAL A CA 1
ATOM 3563 C C . VAL A 1 509 ? 1.187 10.972 29.793 1.00 98.44 509 VAL A C 1
ATOM 3565 O O . VAL A 1 509 ? 1.872 11.659 29.038 1.00 98.44 509 VAL A O 1
ATOM 3568 N N . ILE A 1 510 ? 0.029 10.438 29.430 1.00 98.50 510 ILE A N 1
ATOM 3569 C CA . ILE A 1 510 ? -0.676 10.740 28.190 1.00 98.50 510 ILE A CA 1
ATOM 3570 C C . ILE A 1 510 ? -1.942 11.498 28.578 1.00 98.50 510 ILE A C 1
ATOM 3572 O O . ILE A 1 510 ? -2.842 10.951 29.212 1.00 98.50 510 ILE A O 1
ATOM 3576 N N . ASP A 1 511 ? -1.995 12.772 28.222 1.00 98.12 511 ASP A N 1
ATOM 3577 C CA . ASP A 1 511 ? -3.163 13.622 28.411 1.00 98.12 511 ASP A CA 1
ATOM 3578 C C . ASP A 1 511 ? -3.923 13.718 27.084 1.00 98.12 511 ASP A C 1
ATOM 3580 O O . ASP A 1 511 ? -3.516 14.449 26.188 1.00 98.12 511 ASP A O 1
ATOM 3584 N N . GLY A 1 512 ? -4.991 12.936 26.937 1.00 96.56 512 GLY A N 1
ATOM 3585 C CA . GLY A 1 512 ? -5.875 12.907 25.769 1.00 96.56 512 GLY A CA 1
ATOM 3586 C C . GLY A 1 512 ? -7.057 13.877 25.861 1.00 96.56 512 GLY A C 1
ATOM 3587 O O . GLY A 1 512 ? -7.950 13.834 25.021 1.00 96.56 512 GLY A O 1
ATOM 3588 N N . THR A 1 513 ? -7.106 14.757 26.865 1.00 95.50 513 THR A N 1
ATOM 3589 C CA . THR A 1 513 ? -8.335 15.496 27.211 1.00 95.50 513 THR A CA 1
ATOM 3590 C C . THR A 1 513 ? -8.687 16.656 26.270 1.00 95.50 513 THR A C 1
ATOM 3592 O O . THR A 1 513 ? -9.797 17.182 26.343 1.00 95.50 513 THR A O 1
ATOM 3595 N N . GLY A 1 514 ? -7.774 17.081 25.388 1.00 92.06 514 GLY A N 1
ATOM 3596 C CA . GLY A 1 514 ? -7.980 18.232 24.495 1.00 92.06 514 GLY A CA 1
ATOM 3597 C C . GLY A 1 514 ? -8.646 17.936 23.145 1.00 92.06 514 GLY A C 1
ATOM 3598 O O . GLY A 1 514 ? -8.821 18.860 22.352 1.00 92.06 514 GLY A O 1
ATOM 3599 N N . GLY A 1 515 ? -8.999 16.683 22.858 1.00 94.38 515 GLY A N 1
ATOM 3600 C CA . GLY A 1 515 ? -9.637 16.232 21.618 1.00 94.38 515 GLY A CA 1
ATOM 3601 C C . GLY A 1 515 ? -9.375 14.748 21.366 1.00 94.38 515 GLY A C 1
ATOM 3602 O O . GLY A 1 515 ? -8.638 14.120 22.127 1.00 94.38 515 GLY A O 1
ATOM 3603 N N . ASP A 1 516 ? -9.946 14.194 20.297 1.00 97.25 516 ASP A N 1
ATOM 3604 C CA . ASP A 1 516 ? -9.793 12.764 20.004 1.00 97.25 516 ASP A CA 1
ATOM 3605 C C . ASP A 1 516 ? -8.329 12.386 19.736 1.00 97.25 516 ASP A C 1
ATOM 3607 O O . ASP A 1 516 ? -7.565 13.147 19.133 1.00 97.25 516 ASP A O 1
ATOM 3611 N N . LEU A 1 517 ? -7.918 11.214 20.208 1.00 98.25 517 LEU A N 1
ATOM 3612 C CA . LEU A 1 517 ? -6.532 10.767 20.125 1.00 98.25 517 LEU A CA 1
ATOM 3613 C C . LEU A 1 517 ? -6.468 9.295 19.738 1.00 98.25 517 LEU A C 1
ATOM 3615 O O . LEU A 1 517 ? -6.925 8.434 20.483 1.00 98.25 517 LEU A O 1
ATOM 3619 N N . THR A 1 518 ? -5.835 8.995 18.610 1.00 98.44 518 THR A N 1
ATOM 3620 C CA . THR A 1 518 ? -5.546 7.614 18.203 1.00 98.44 518 THR A CA 1
ATOM 3621 C C . THR A 1 518 ? -4.078 7.306 18.454 1.00 98.44 518 THR A C 1
ATOM 3623 O O . THR A 1 518 ? -3.213 8.091 18.062 1.00 98.44 518 THR A O 1
ATOM 3626 N N . MET A 1 519 ? -3.776 6.175 19.092 1.00 98.19 519 MET A N 1
ATOM 3627 C CA . MET A 1 519 ? -2.401 5.791 19.412 1.00 98.19 519 MET A CA 1
ATOM 3628 C C . MET A 1 519 ? -2.135 4.309 19.194 1.00 98.19 519 MET A C 1
ATOM 3630 O O . MET A 1 519 ? -3.004 3.487 19.459 1.00 98.19 519 MET A O 1
ATOM 3634 N N . GLY A 1 520 ? -0.907 3.975 18.807 1.00 97.56 520 GLY A N 1
ATOM 3635 C CA . GLY A 1 520 ? -0.457 2.596 18.633 1.00 97.56 520 GLY A CA 1
ATOM 3636 C C . GLY A 1 520 ? -0.425 2.157 17.170 1.00 97.56 520 GLY A C 1
ATOM 3637 O O . GLY A 1 520 ? -0.410 2.979 16.246 1.00 97.56 520 GLY A O 1
ATOM 3638 N N . ASP A 1 521 ? -0.406 0.845 16.954 1.00 95.75 521 ASP A N 1
ATOM 3639 C CA . ASP A 1 521 ? -0.252 0.227 15.638 1.00 95.75 521 ASP A CA 1
ATOM 3640 C C . ASP A 1 521 ? -1.074 -1.063 15.541 1.00 95.75 521 ASP A C 1
ATOM 3642 O O . ASP A 1 521 ? -0.740 -2.077 16.148 1.00 95.75 521 ASP A O 1
ATOM 3646 N N . ALA A 1 522 ? -2.143 -1.027 14.746 1.00 93.31 522 ALA A N 1
ATOM 3647 C CA . ALA A 1 522 ? -3.064 -2.150 14.583 1.00 93.31 522 ALA A CA 1
ATOM 3648 C C . ALA A 1 522 ? -2.462 -3.323 13.785 1.00 93.31 522 ALA A C 1
ATOM 3650 O O . ALA A 1 522 ? -3.054 -4.396 13.739 1.00 93.31 522 ALA A O 1
ATOM 3651 N N . ALA A 1 523 ? -1.299 -3.138 13.149 1.00 92.19 523 ALA A N 1
ATOM 3652 C CA . ALA A 1 523 ? -0.598 -4.189 12.416 1.00 92.19 523 ALA A CA 1
ATOM 3653 C C . ALA A 1 523 ? 0.507 -4.869 13.248 1.00 92.19 523 ALA A C 1
ATOM 3655 O O . ALA A 1 523 ? 1.129 -5.825 12.777 1.00 92.19 523 ALA A O 1
ATOM 3656 N N . LYS A 1 524 ? 0.784 -4.394 14.472 1.00 90.06 524 LYS A N 1
ATOM 3657 C CA . LYS A 1 524 ? 1.839 -4.936 15.340 1.00 90.06 524 LYS A CA 1
ATOM 3658 C C . LYS A 1 524 ? 1.262 -5.562 16.601 1.00 90.06 524 LYS A C 1
ATOM 3660 O O . LYS A 1 524 ? 0.455 -4.953 17.287 1.00 90.06 524 LYS A O 1
ATOM 3665 N N . VAL A 1 525 ? 1.767 -6.749 16.936 1.00 91.12 525 VAL A N 1
ATOM 3666 C CA . VAL A 1 525 ? 1.576 -7.353 18.262 1.00 91.12 525 VAL A CA 1
ATOM 3667 C C . VAL A 1 525 ? 2.306 -6.494 19.293 1.00 91.12 525 VAL A C 1
ATOM 3669 O O . VAL A 1 525 ? 3.500 -6.220 19.118 1.00 91.12 525 VAL A O 1
ATOM 3672 N N . ASN A 1 526 ? 1.624 -6.111 20.373 1.00 87.19 526 ASN A N 1
ATOM 3673 C CA . ASN A 1 526 ? 2.069 -5.053 21.292 1.00 87.19 526 ASN A CA 1
ATOM 3674 C C . ASN A 1 526 ? 2.198 -3.690 20.585 1.00 87.19 526 ASN A C 1
ATOM 3676 O O . ASN A 1 526 ? 3.149 -2.933 20.816 1.00 87.19 526 ASN A O 1
ATOM 3680 N N . GLY A 1 527 ? 1.262 -3.399 19.683 1.00 93.69 527 GLY A N 1
ATOM 3681 C CA . GLY A 1 527 ? 1.084 -2.084 19.080 1.00 93.69 527 GLY A CA 1
ATOM 3682 C C . GLY A 1 527 ? 0.817 -0.990 20.117 1.00 93.69 527 GLY A C 1
ATOM 3683 O O . GLY A 1 527 ? 1.243 0.149 19.912 1.00 93.69 527 GLY A O 1
ATOM 3684 N N . PHE A 1 528 ? 0.220 -1.330 21.263 1.00 98.38 528 PHE A N 1
ATOM 3685 C CA . PHE A 1 528 ? 0.007 -0.420 22.379 1.00 98.38 528 PHE A CA 1
ATOM 3686 C C . PHE A 1 528 ? 0.254 -1.079 23.743 1.00 98.38 528 PHE A C 1
ATOM 3688 O O . PHE A 1 528 ? -0.424 -2.017 24.160 1.00 98.38 528 PHE A O 1
ATOM 3695 N N . TYR A 1 529 ? 1.173 -0.492 24.508 1.00 98.31 529 TYR A N 1
ATOM 3696 C CA . TYR A 1 529 ? 1.414 -0.826 25.906 1.00 98.31 529 TYR A CA 1
ATOM 3697 C C . TYR A 1 529 ? 1.533 0.446 26.751 1.00 98.31 529 TYR A C 1
ATOM 3699 O O . TYR A 1 529 ? 2.309 1.359 26.439 1.00 98.31 529 TYR A O 1
ATOM 3707 N N . CYS A 1 530 ? 0.832 0.480 27.885 1.00 98.19 530 CYS A N 1
ATOM 3708 C CA . CYS A 1 530 ? 0.909 1.571 28.848 1.00 98.19 530 CYS A CA 1
ATOM 3709 C C . CYS A 1 530 ? 0.950 1.070 30.295 1.00 98.19 530 CYS A C 1
ATOM 3711 O O . CYS A 1 530 ? 0.051 0.386 30.764 1.00 98.19 530 CYS A O 1
ATOM 3713 N N . ALA A 1 531 ? 1.971 1.491 31.036 1.00 97.56 531 ALA A N 1
ATOM 3714 C CA . ALA A 1 531 ? 2.078 1.367 32.489 1.00 97.56 531 ALA A CA 1
ATOM 3715 C C . ALA A 1 531 ? 2.008 2.741 33.194 1.00 97.56 531 ALA A C 1
ATOM 3717 O O . ALA A 1 531 ? 2.298 2.839 34.385 1.00 97.56 531 ALA A O 1
ATOM 3718 N N . GLY A 1 532 ? 1.714 3.816 32.454 1.00 97.56 532 GLY A N 1
ATOM 3719 C CA . GLY A 1 532 ? 1.642 5.198 32.936 1.00 97.56 532 GLY A CA 1
ATOM 3720 C C . GLY A 1 532 ? 0.213 5.696 33.181 1.00 97.56 532 GLY A C 1
ATOM 3721 O O . GLY A 1 532 ? -0.730 4.926 33.324 1.00 97.56 532 GLY A O 1
ATOM 3722 N N . THR A 1 533 ? 0.038 7.014 33.236 1.00 98.44 533 THR A N 1
ATOM 3723 C CA . THR A 1 533 ? -1.290 7.637 33.339 1.00 98.44 533 THR A CA 1
ATOM 3724 C C . THR A 1 533 ? -1.846 7.942 31.951 1.00 98.44 533 THR A C 1
ATOM 3726 O O . THR A 1 533 ? -1.148 8.555 31.147 1.00 98.44 533 THR A O 1
ATOM 3729 N N . LEU A 1 534 ? -3.104 7.577 31.696 1.00 98.50 534 LEU A N 1
ATOM 3730 C CA . LEU A 1 534 ? -3.854 7.934 30.492 1.00 98.50 534 LEU A CA 1
ATOM 3731 C C . LEU A 1 534 ? -5.121 8.707 30.878 1.00 98.50 534 LEU A C 1
ATOM 3733 O O . LEU A 1 534 ? -6.043 8.161 31.478 1.00 98.50 534 LEU A O 1
ATOM 3737 N N . GLN A 1 535 ? -5.183 9.987 30.530 1.00 98.12 535 GLN A N 1
ATOM 3738 C CA . GLN A 1 535 ? -6.351 10.825 30.795 1.00 98.12 535 GLN A CA 1
ATOM 3739 C C . GLN A 1 535 ? -7.196 10.930 29.529 1.00 98.12 535 GLN A C 1
ATOM 3741 O O . GLN A 1 535 ? -6.758 11.523 28.549 1.00 98.12 535 GLN A O 1
ATOM 3746 N N . VAL A 1 536 ? -8.397 10.356 29.549 1.00 97.81 536 VAL A N 1
ATOM 3747 C CA . VAL A 1 536 ? -9.337 10.390 28.418 1.00 97.81 536 VAL A CA 1
ATOM 3748 C C . VAL A 1 536 ? -10.205 11.650 28.490 1.00 97.81 536 VAL A C 1
ATOM 3750 O O . VAL A 1 536 ? -10.393 12.345 27.495 1.00 97.81 536 VAL A O 1
ATOM 3753 N N . GLY A 1 537 ? -10.680 12.005 29.689 1.00 94.06 537 GLY A N 1
ATOM 3754 C CA . GLY A 1 537 ? -11.552 13.166 29.878 1.00 94.06 537 GLY A CA 1
ATOM 3755 C C . GLY A 1 537 ? -12.852 13.011 29.090 1.00 94.06 537 GLY A C 1
ATOM 3756 O O . GLY A 1 537 ? -13.510 11.990 29.219 1.00 94.06 537 GLY A O 1
ATOM 3757 N N . LEU A 1 538 ? -13.219 14.014 28.289 1.00 95.25 538 LEU A N 1
ATOM 3758 C CA . LEU A 1 538 ? -14.430 13.993 27.448 1.00 95.25 538 LEU A CA 1
ATOM 3759 C C . LEU A 1 538 ? -14.169 13.524 26.007 1.00 95.25 538 LEU A C 1
ATOM 3761 O O . LEU A 1 538 ? -15.078 13.555 25.182 1.00 95.25 538 LEU A O 1
ATOM 3765 N N . SER A 1 539 ? -12.925 13.176 25.686 1.00 95.94 539 SER A N 1
ATOM 3766 C CA . SER A 1 539 ? -12.508 12.803 24.334 1.00 95.94 539 SER A CA 1
ATOM 3767 C C . SER A 1 539 ? -12.780 11.330 24.043 1.00 95.94 539 SER A C 1
ATOM 3769 O O . SER A 1 539 ? -12.999 10.529 24.957 1.00 95.94 539 SER A O 1
ATOM 3771 N N . THR A 1 540 ? -12.652 10.960 22.769 1.00 98.06 540 THR A N 1
ATOM 3772 C CA . THR A 1 540 ? -12.451 9.567 22.366 1.00 98.06 540 THR A CA 1
ATOM 3773 C C . THR A 1 540 ? -10.958 9.275 22.251 1.00 98.06 540 THR A C 1
ATOM 3775 O O . THR A 1 540 ? -10.245 9.919 21.480 1.00 98.06 540 THR A O 1
ATOM 3778 N N . VAL A 1 541 ? -10.467 8.295 23.007 1.00 98.56 541 VAL A N 1
ATOM 3779 C CA . VAL A 1 541 ? -9.095 7.789 22.882 1.00 98.56 541 VAL A CA 1
ATOM 3780 C C . VAL A 1 541 ? -9.128 6.382 22.303 1.00 98.56 541 VAL A C 1
ATOM 3782 O O . VAL A 1 541 ? -9.684 5.479 22.918 1.00 98.56 541 VAL A O 1
ATOM 3785 N N . THR A 1 542 ? -8.504 6.183 21.145 1.00 98.62 542 THR A N 1
ATOM 3786 C CA . THR A 1 542 ? -8.422 4.885 20.463 1.00 98.62 542 THR A CA 1
ATOM 3787 C C . THR A 1 542 ? -7.043 4.263 20.641 1.00 98.62 542 THR A C 1
ATOM 3789 O O . THR A 1 542 ? -6.029 4.893 20.330 1.00 98.62 542 THR A O 1
ATOM 3792 N N . LEU A 1 543 ? -7.012 3.019 21.114 1.00 98.44 543 LEU A N 1
ATOM 3793 C CA . LEU A 1 543 ? -5.819 2.206 21.311 1.00 98.44 543 LEU A CA 1
ATOM 3794 C C . LEU A 1 543 ? -5.726 1.157 20.199 1.00 98.44 543 LEU A C 1
ATOM 3796 O O . LEU A 1 543 ? -6.552 0.250 20.111 1.00 98.44 543 LEU A O 1
ATOM 3800 N N . ASN A 1 544 ? -4.712 1.291 19.352 1.00 97.62 544 ASN A N 1
ATOM 3801 C CA . ASN A 1 544 ? -4.459 0.400 18.232 1.00 97.62 544 ASN A CA 1
ATOM 3802 C C . ASN A 1 544 ? -3.418 -0.656 18.611 1.00 97.62 544 ASN A C 1
ATOM 3804 O O . ASN A 1 544 ? -2.265 -0.335 18.907 1.00 97.62 544 ASN A O 1
ATOM 3808 N N . ASP A 1 545 ? -3.826 -1.914 18.525 1.00 96.50 545 ASP A N 1
ATOM 3809 C CA . ASP A 1 545 ? -2.983 -3.095 18.681 1.00 96.50 545 ASP A CA 1
ATOM 3810 C C . ASP A 1 545 ? -3.496 -4.189 17.727 1.00 96.50 545 ASP A C 1
ATOM 3812 O O . ASP A 1 545 ? -4.680 -4.185 17.376 1.00 96.50 545 ASP A O 1
ATOM 3816 N N . ALA A 1 546 ? -2.628 -5.083 17.251 1.00 93.69 546 ALA A N 1
ATOM 3817 C CA . ALA A 1 546 ? -3.043 -6.220 16.424 1.00 93.69 546 ALA A CA 1
ATOM 3818 C C . ALA A 1 546 ? -3.768 -7.301 17.241 1.00 93.69 546 ALA A C 1
ATOM 3820 O O . ALA A 1 546 ? -4.607 -8.023 16.702 1.00 93.69 546 ALA A O 1
ATOM 3821 N N . ASN A 1 547 ? -3.429 -7.417 18.526 1.00 91.62 547 ASN A N 1
ATOM 3822 C CA . ASN A 1 547 ? -4.129 -8.233 19.513 1.00 91.62 547 ASN A CA 1
ATOM 3823 C C . ASN A 1 547 ? -4.779 -7.301 20.545 1.00 91.62 547 ASN A C 1
ATOM 3825 O O . ASN A 1 547 ? -5.428 -6.329 20.177 1.00 91.62 547 ASN A O 1
ATOM 3829 N N . ASP A 1 548 ? -4.608 -7.565 21.832 1.00 94.31 548 ASP A N 1
ATOM 3830 C CA . ASP A 1 548 ? -5.107 -6.723 22.903 1.00 94.31 548 ASP A CA 1
ATOM 3831 C C . ASP A 1 548 ? -4.150 -5.572 23.233 1.00 94.31 548 ASP A C 1
ATOM 3833 O O . ASP A 1 548 ? -2.953 -5.772 23.444 1.00 94.31 548 ASP A O 1
ATOM 3837 N N . ALA A 1 549 ? -4.700 -4.364 23.361 1.00 98.00 549 ALA A N 1
ATOM 3838 C CA . ALA A 1 549 ? -3.974 -3.259 23.974 1.00 98.00 549 ALA A CA 1
ATOM 3839 C C . ALA A 1 549 ? -3.716 -3.576 25.457 1.00 98.00 549 ALA A C 1
ATOM 3841 O O . ALA A 1 549 ? -4.603 -4.071 26.154 1.00 98.00 549 ALA A O 1
ATOM 3842 N N . VAL A 1 550 ? -2.525 -3.260 25.976 1.00 98.38 550 VAL A N 1
ATOM 3843 C CA . VAL A 1 550 ? -2.150 -3.627 27.354 1.00 98.38 550 VAL A CA 1
ATOM 3844 C C . VAL A 1 550 ? -2.046 -2.403 28.265 1.00 98.38 550 VAL A C 1
ATOM 3846 O O . VAL A 1 550 ? -1.236 -1.500 28.044 1.00 98.38 550 VAL A O 1
ATOM 3849 N N . LEU A 1 551 ? -2.822 -2.417 29.350 1.00 98.31 551 LEU A N 1
ATOM 3850 C CA . LEU A 1 551 ? -2.733 -1.500 30.486 1.00 98.31 551 LEU A CA 1
ATOM 3851 C C . LEU A 1 551 ? -2.135 -2.249 31.683 1.00 98.31 551 LEU A C 1
ATOM 3853 O O . LEU A 1 551 ? -2.789 -3.087 32.305 1.00 98.31 551 LEU A O 1
ATOM 3857 N N . ASP A 1 552 ? -0.868 -1.982 31.991 1.00 96.56 552 ASP A N 1
ATOM 3858 C CA . ASP A 1 552 ? -0.109 -2.778 32.955 1.00 96.56 552 ASP A CA 1
ATOM 3859 C C . ASP A 1 552 ? -0.294 -2.330 34.423 1.00 96.56 552 ASP A C 1
ATOM 3861 O O . ASP A 1 552 ? -1.048 -1.411 34.732 1.00 96.56 552 ASP A O 1
ATOM 3865 N N . SER A 1 553 ? 0.425 -2.952 35.361 1.00 93.06 553 SER A N 1
ATOM 3866 C CA . SER A 1 553 ? 0.205 -2.839 36.811 1.00 93.06 553 SER A CA 1
ATOM 3867 C C . SER A 1 553 ? 0.266 -1.437 37.428 1.00 93.06 553 SER A C 1
ATOM 3869 O O . SER A 1 553 ? -0.160 -1.254 38.563 1.00 93.06 553 SER A O 1
ATOM 3871 N N . ALA A 1 554 ? 0.870 -0.464 36.744 1.00 93.75 554 ALA A N 1
ATOM 3872 C CA . ALA A 1 554 ? 0.941 0.928 37.200 1.00 93.75 554 ALA A CA 1
ATOM 3873 C C . ALA A 1 554 ? 0.024 1.864 36.392 1.00 93.75 554 ALA A C 1
ATOM 3875 O O . ALA A 1 554 ? 0.023 3.074 36.634 1.00 93.75 554 ALA A O 1
ATOM 3876 N N . ALA A 1 555 ? -0.753 1.310 35.455 1.00 97.56 555 ALA A N 1
ATOM 3877 C CA . ALA A 1 555 ? -1.659 2.072 34.623 1.00 97.56 555 ALA A CA 1
ATOM 3878 C C . ALA A 1 555 ? -2.768 2.719 35.461 1.00 97.56 555 ALA A C 1
ATOM 3880 O O . ALA A 1 555 ? -3.403 2.077 36.305 1.00 97.56 555 ALA A O 1
ATOM 3881 N N . LEU A 1 556 ? -3.014 3.999 35.196 1.00 98.12 556 LEU A N 1
ATOM 3882 C CA . LEU A 1 556 ? -4.169 4.731 35.705 1.00 98.12 556 LEU A CA 1
ATOM 3883 C C . LEU A 1 556 ? -4.862 5.406 34.530 1.00 98.12 556 LEU A C 1
ATOM 3885 O O . LEU A 1 556 ? -4.324 6.364 33.971 1.00 98.12 556 LEU A O 1
ATOM 3889 N N . VAL A 1 557 ? -6.047 4.917 34.183 1.00 98.50 557 VAL A N 1
ATOM 3890 C CA . VAL A 1 557 ? -6.890 5.493 33.140 1.00 98.50 557 VAL A CA 1
ATOM 3891 C C . VAL A 1 557 ? -8.069 6.219 33.776 1.00 98.50 557 VAL A C 1
ATOM 3893 O O . VAL A 1 557 ? -8.764 5.654 34.617 1.00 98.50 557 VAL A O 1
ATOM 3896 N N . THR A 1 558 ? -8.303 7.469 33.381 1.00 98.00 558 THR A N 1
ATOM 3897 C CA . THR A 1 558 ? -9.426 8.275 33.890 1.00 98.00 558 THR A CA 1
ATOM 3898 C C . THR A 1 558 ? -10.345 8.712 32.755 1.00 98.00 558 THR A C 1
ATOM 3900 O O . THR A 1 558 ? -9.888 9.415 31.845 1.00 98.00 558 THR A O 1
ATOM 3903 N N . LEU A 1 559 ? -11.622 8.334 32.826 1.00 97.75 559 LEU A N 1
ATOM 3904 C CA . LEU A 1 559 ? -12.666 8.693 31.865 1.00 97.75 559 LEU A CA 1
ATOM 3905 C C . LEU A 1 559 ? -13.623 9.729 32.458 1.00 97.75 559 LEU A C 1
ATOM 3907 O O . LEU A 1 559 ? -13.899 9.729 33.657 1.00 97.75 559 LEU A O 1
ATOM 3911 N N . GLY A 1 560 ? -14.135 10.596 31.591 1.00 94.44 560 GLY A N 1
ATOM 3912 C CA . GLY A 1 560 ? -15.144 11.583 31.933 1.00 94.44 560 GLY A CA 1
ATOM 3913 C C . GLY A 1 560 ? -14.623 12.753 32.756 1.00 94.44 560 GLY A C 1
ATOM 3914 O O . GLY A 1 560 ? -13.494 12.784 33.250 1.00 94.44 560 GLY A O 1
ATOM 3915 N N . SER A 1 561 ? -15.467 13.776 32.871 1.00 90.88 561 SER A N 1
ATOM 3916 C CA . SER A 1 561 ? -15.292 14.853 33.847 1.00 90.88 561 SER A CA 1
ATOM 3917 C C . SER A 1 561 ? -16.589 15.642 34.039 1.00 90.88 561 SER A C 1
ATOM 3919 O O . SER A 1 561 ? -17.320 15.921 33.088 1.00 90.88 561 SER A O 1
ATOM 3921 N N . GLY A 1 562 ? -16.877 16.031 35.286 1.00 85.62 562 GLY A N 1
ATOM 3922 C CA . GLY A 1 562 ? -18.019 16.893 35.609 1.00 85.62 562 GLY A CA 1
ATOM 3923 C C . GLY A 1 562 ? -19.378 16.318 35.195 1.00 85.62 562 GLY A C 1
ATOM 3924 O O . GLY A 1 562 ? -20.203 17.076 34.686 1.00 85.62 562 GLY A O 1
ATOM 3925 N N . GLY A 1 563 ? -19.578 15.007 35.367 1.00 87.50 563 GLY A N 1
ATOM 3926 C CA . GLY A 1 563 ? -20.817 14.307 35.008 1.00 87.50 563 GLY A CA 1
ATOM 3927 C C . GLY A 1 563 ? -21.024 14.116 33.502 1.00 87.50 563 GLY A C 1
ATOM 3928 O O . GLY A 1 563 ? -22.145 13.884 33.066 1.00 87.50 563 GLY A O 1
ATOM 3929 N N . ASN A 1 564 ? -19.975 14.255 32.683 1.00 92.75 564 ASN A N 1
ATOM 3930 C CA . ASN A 1 564 ? -20.024 13.956 31.249 1.00 92.75 564 ASN A CA 1
ATOM 3931 C C . ASN A 1 564 ? -19.083 12.784 30.926 1.00 92.75 564 ASN A C 1
ATOM 3933 O O . ASN A 1 564 ? -17.970 12.764 31.468 1.00 92.75 564 ASN A O 1
ATOM 3937 N N . PRO A 1 565 ? -19.500 11.848 30.053 1.00 96.19 565 PRO A N 1
ATOM 3938 C CA . PRO A 1 565 ? -18.744 10.636 29.765 1.00 96.19 565 PRO A CA 1
ATOM 3939 C C . PRO A 1 565 ? -17.579 10.889 28.796 1.00 96.19 565 PRO A C 1
ATOM 3941 O O . PRO A 1 565 ? -17.667 11.755 27.926 1.00 96.19 565 PRO A O 1
ATOM 3944 N N . GLY A 1 566 ? -16.503 10.112 28.934 1.00 96.56 566 GLY A N 1
ATOM 3945 C CA . GLY A 1 566 ? -15.465 9.938 27.904 1.00 96.56 566 GLY A CA 1
ATOM 3946 C C . GLY A 1 566 ? -15.514 8.552 27.266 1.00 96.56 566 GLY A C 1
ATOM 3947 O O . GLY A 1 566 ? -16.208 7.676 27.781 1.00 96.56 566 GLY A O 1
ATOM 3948 N N . THR A 1 567 ? -14.732 8.323 26.208 1.00 98.38 567 THR A N 1
ATOM 3949 C CA . THR A 1 567 ? -14.705 7.022 25.515 1.00 98.38 567 THR A CA 1
ATOM 3950 C C . THR A 1 567 ? -13.279 6.513 25.329 1.00 98.38 567 THR A C 1
ATOM 3952 O O . THR A 1 567 ? -12.422 7.214 24.792 1.00 98.38 567 THR A O 1
ATOM 3955 N N . LEU A 1 568 ? -13.024 5.274 25.745 1.00 98.50 568 LEU A N 1
ATOM 3956 C CA . LEU A 1 568 ? -11.796 4.537 25.454 1.00 98.50 568 LEU A CA 1
ATOM 3957 C C . LEU A 1 568 ? -12.120 3.398 24.487 1.00 98.50 568 LEU A C 1
ATOM 3959 O O . LEU A 1 568 ? -12.910 2.534 24.839 1.00 98.50 568 LEU A O 1
ATOM 3963 N N . VAL A 1 569 ? -11.493 3.369 23.315 1.00 98.56 569 VAL A N 1
ATOM 3964 C CA . VAL A 1 569 ? -11.747 2.376 22.260 1.00 98.56 569 VAL A CA 1
ATOM 3965 C C . VAL A 1 569 ? -10.545 1.442 22.116 1.00 98.56 569 VAL A C 1
ATOM 3967 O O . VAL A 1 569 ? -9.425 1.937 21.997 1.00 98.56 569 VAL A O 1
ATOM 3970 N N . ALA A 1 570 ? -10.743 0.122 22.059 1.00 97.81 570 ALA A N 1
ATOM 3971 C CA . ALA A 1 570 ? -9.710 -0.829 21.617 1.00 97.81 570 ALA A CA 1
ATOM 3972 C C . ALA A 1 570 ? -10.326 -1.976 20.792 1.00 97.81 570 ALA A C 1
ATOM 3974 O O . ALA A 1 570 ? -10.796 -2.995 21.291 1.00 97.81 570 ALA A O 1
ATOM 3975 N N . ALA A 1 571 ? -10.303 -1.810 19.471 1.00 94.94 571 ALA A N 1
ATOM 3976 C CA . ALA A 1 571 ? -11.047 -2.650 18.530 1.00 94.94 571 ALA A CA 1
ATOM 3977 C C . ALA A 1 571 ? -10.579 -4.120 18.433 1.00 94.94 571 ALA A C 1
ATOM 3979 O O . ALA A 1 571 ? -11.246 -4.929 17.790 1.00 94.94 571 ALA A O 1
ATOM 3980 N N . ASN A 1 572 ? -9.438 -4.476 19.030 1.00 94.50 572 ASN A N 1
ATOM 3981 C CA . ASN A 1 572 ? -8.891 -5.840 19.022 1.00 94.50 572 ASN A CA 1
ATOM 3982 C C . ASN A 1 572 ? -8.755 -6.451 20.430 1.00 94.50 572 ASN A C 1
ATOM 3984 O O . ASN A 1 572 ? -8.126 -7.493 20.602 1.00 94.50 572 ASN A O 1
ATOM 3988 N N . GLY A 1 573 ? -9.417 -5.843 21.417 1.00 96.31 573 GLY A N 1
ATOM 3989 C CA . GLY A 1 573 ? -9.413 -6.281 22.807 1.00 96.31 573 GLY A CA 1
ATOM 3990 C C . GLY A 1 573 ? -8.540 -5.401 23.697 1.00 96.31 573 GLY A C 1
ATOM 3991 O O . GLY A 1 573 ? -7.754 -4.563 23.242 1.00 96.31 573 GLY A O 1
ATOM 3992 N N . LEU A 1 574 ? -8.694 -5.600 25.000 1.00 98.31 574 LEU A N 1
ATOM 3993 C CA . LEU A 1 574 ? -8.005 -4.835 26.032 1.00 98.31 574 LEU A CA 1
ATOM 3994 C C . LEU A 1 574 ? -7.614 -5.779 27.164 1.00 98.31 574 LEU A C 1
ATOM 3996 O O . LEU A 1 574 ? -8.427 -6.578 27.617 1.00 98.31 574 LEU A O 1
ATOM 4000 N N . THR A 1 575 ? -6.404 -5.643 27.687 1.00 97.81 575 THR A N 1
ATOM 4001 C CA . THR A 1 575 ? -5.998 -6.306 28.927 1.00 97.81 575 THR A CA 1
ATOM 4002 C C . THR A 1 575 ? -5.654 -5.259 29.972 1.00 97.81 575 THR A C 1
ATOM 4004 O O . THR A 1 575 ? -4.743 -4.453 29.787 1.00 97.81 575 THR A O 1
ATOM 4007 N N . LEU A 1 576 ? -6.354 -5.301 31.107 1.00 98.12 576 LEU A N 1
ATOM 4008 C CA . LEU A 1 576 ? -5.999 -4.554 32.311 1.00 98.12 576 LEU A CA 1
ATOM 4009 C C . LEU A 1 576 ? -5.343 -5.511 33.308 1.00 98.12 576 LEU A C 1
ATOM 4011 O O . LEU A 1 576 ? -6.012 -6.360 33.897 1.00 98.12 576 LEU A O 1
ATOM 4015 N N . ASN A 1 577 ? -4.033 -5.389 33.507 1.00 97.12 577 ASN A N 1
ATOM 4016 C CA . ASN A 1 577 ? -3.288 -6.268 34.408 1.00 97.12 577 ASN A CA 1
ATOM 4017 C C . ASN A 1 577 ? -3.503 -5.926 35.888 1.00 97.12 577 ASN A C 1
ATOM 4019 O O . ASN A 1 577 ? -3.959 -4.843 36.259 1.00 97.12 577 ASN A O 1
ATOM 4023 N N . PHE A 1 578 ? -3.092 -6.856 36.755 1.00 95.94 578 PHE A N 1
ATOM 4024 C CA . PHE A 1 578 ? -3.111 -6.684 38.207 1.00 95.94 578 PHE A CA 1
ATOM 4025 C C . PHE A 1 578 ? -2.439 -5.379 38.643 1.00 95.94 578 PHE A C 1
ATOM 4027 O O . PHE A 1 578 ? -1.257 -5.165 38.386 1.00 95.94 578 PHE A O 1
ATOM 4034 N N . GLY A 1 579 ? -3.185 -4.540 39.363 1.00 92.88 579 GLY A N 1
ATOM 4035 C CA . GLY A 1 579 ? -2.732 -3.229 39.838 1.00 92.88 579 GLY A CA 1
ATOM 4036 C C . GLY A 1 579 ? -3.092 -2.063 38.915 1.00 92.88 579 GLY A C 1
ATOM 4037 O O . GLY A 1 579 ? -3.114 -0.929 39.393 1.00 92.88 579 GLY A O 1
ATOM 4038 N N . GLY A 1 580 ? -3.430 -2.328 37.649 1.00 97.31 580 GLY A N 1
ATOM 4039 C CA . GLY A 1 580 ? -3.966 -1.331 36.727 1.00 97.31 580 GLY A CA 1
ATOM 4040 C C . GLY A 1 580 ? -5.370 -0.880 37.136 1.00 97.31 580 GLY A C 1
ATOM 4041 O O . GLY A 1 580 ? -6.136 -1.648 37.724 1.00 97.31 580 GLY A O 1
ATOM 4042 N N . ASN A 1 581 ? -5.708 0.376 36.843 1.00 98.12 581 ASN A N 1
ATOM 4043 C CA . ASN A 1 581 ? -6.978 0.983 37.243 1.00 98.12 581 ASN A CA 1
ATOM 4044 C C . ASN A 1 581 ? -7.612 1.737 36.072 1.00 98.12 581 ASN A C 1
ATOM 4046 O O . ASN A 1 581 ? -6.927 2.518 35.408 1.00 98.12 581 ASN A O 1
ATOM 4050 N N . ILE A 1 582 ? -8.918 1.560 35.879 1.00 98.44 582 ILE A N 1
ATOM 4051 C CA . ILE A 1 582 ? -9.749 2.427 35.038 1.00 98.44 582 ILE A CA 1
ATOM 4052 C C . ILE A 1 582 ? -10.849 3.004 35.924 1.00 98.44 582 ILE A C 1
ATOM 4054 O O . ILE A 1 582 ? -11.570 2.263 36.593 1.00 98.44 582 ILE A O 1
ATOM 4058 N N . THR A 1 583 ? -10.961 4.328 35.955 1.00 97.62 583 THR A N 1
ATOM 4059 C CA . THR A 1 583 ? -11.893 5.025 36.847 1.00 97.62 583 THR A CA 1
ATOM 4060 C C . THR A 1 583 ? -12.654 6.140 36.140 1.00 97.62 583 THR A C 1
ATOM 4062 O O . THR A 1 583 ? -12.114 6.746 35.212 1.00 97.62 583 THR A O 1
ATOM 4065 N N . GLY A 1 584 ? -13.835 6.482 36.649 1.00 96.94 584 GLY A N 1
ATOM 4066 C CA . GLY A 1 584 ? -14.615 7.650 36.232 1.00 96.94 584 GLY A CA 1
ATOM 4067 C C . GLY A 1 584 ? -15.872 7.289 35.445 1.00 96.94 584 GLY A C 1
ATOM 4068 O O . GLY A 1 584 ? -16.331 6.151 35.477 1.00 96.94 584 GLY A O 1
ATOM 4069 N N . PHE A 1 585 ? -16.427 8.258 34.725 1.00 97.19 585 PHE A N 1
ATOM 4070 C CA . PHE A 1 585 ? -17.674 8.108 33.978 1.00 97.19 585 PHE A CA 1
ATOM 4071 C C . PHE A 1 585 ? -17.409 8.032 32.470 1.00 97.19 585 PHE A C 1
ATOM 4073 O O . PHE A 1 585 ? -16.759 8.908 31.898 1.00 97.19 585 PHE A O 1
ATOM 4080 N N . GLY A 1 586 ? -17.906 6.998 31.791 1.00 97.44 586 GLY A N 1
ATOM 4081 C CA . GLY A 1 586 ? -17.672 6.849 30.356 1.00 97.44 586 GLY A CA 1
ATOM 4082 C C . GLY A 1 586 ? -17.866 5.441 29.825 1.00 97.44 586 GLY A C 1
ATOM 4083 O O . GLY A 1 586 ? -18.365 4.571 30.533 1.00 97.44 586 GLY A O 1
ATOM 4084 N N . THR A 1 587 ? -17.431 5.225 28.588 1.00 98.31 587 THR A N 1
ATOM 4085 C CA . THR A 1 587 ? -17.529 3.941 27.893 1.00 98.31 587 THR A CA 1
ATOM 4086 C C . THR A 1 587 ? -16.143 3.379 27.598 1.00 98.31 587 THR A C 1
ATOM 4088 O O . THR A 1 587 ? -15.270 4.077 27.081 1.00 98.31 587 THR A O 1
ATOM 4091 N N . VAL A 1 588 ? -15.953 2.100 27.904 1.00 98.38 588 VAL A N 1
ATOM 4092 C CA . VAL A 1 588 ? -14.864 1.274 27.380 1.00 98.38 588 VAL A CA 1
ATOM 4093 C C . VAL A 1 588 ? -15.449 0.478 26.214 1.00 98.38 588 VAL A C 1
ATOM 4095 O O . VAL A 1 588 ? -16.195 -0.481 26.414 1.00 98.38 588 VAL A O 1
ATOM 4098 N N . ASP A 1 589 ? -15.170 0.956 25.007 1.00 97.62 589 ASP A N 1
ATOM 4099 C CA . ASP A 1 589 ? -15.745 0.499 23.746 1.00 97.62 589 ASP A CA 1
ATOM 4100 C C . ASP A 1 589 ? -14.843 -0.546 23.080 1.00 97.62 589 ASP A C 1
ATOM 4102 O O . ASP A 1 589 ? -13.703 -0.274 22.689 1.00 97.62 589 ASP A O 1
ATOM 4106 N N . MET A 1 590 ? -15.354 -1.769 23.016 1.00 95.25 590 MET A N 1
ATOM 4107 C CA . MET A 1 590 ? -14.650 -2.977 22.597 1.00 95.25 590 MET A CA 1
ATOM 4108 C C . MET A 1 590 ? -15.646 -3.855 21.833 1.00 95.25 590 MET A C 1
ATOM 4110 O O . MET A 1 590 ? -16.838 -3.794 22.140 1.00 95.25 590 MET A O 1
ATOM 4114 N N . PRO A 1 591 ? -15.202 -4.708 20.895 1.00 94.81 591 PRO A N 1
ATOM 4115 C CA . PRO A 1 591 ? -16.092 -5.686 20.282 1.00 94.81 591 PRO A CA 1
ATOM 4116 C C . PRO A 1 591 ? -16.697 -6.625 21.333 1.00 94.81 591 PRO A C 1
ATOM 4118 O O . PRO A 1 591 ? -16.000 -7.076 22.248 1.00 94.81 591 PRO A O 1
ATOM 4121 N N . ASP A 1 592 ? -17.975 -6.967 21.177 1.00 96.62 592 ASP A N 1
ATOM 4122 C CA . ASP A 1 592 ? -18.604 -8.045 21.945 1.00 96.62 592 ASP A CA 1
ATOM 4123 C C . ASP A 1 592 ? -18.263 -9.410 21.328 1.00 96.62 592 ASP A C 1
ATOM 4125 O O . ASP A 1 592 ? -19.101 -10.102 20.762 1.00 96.62 592 ASP A O 1
ATOM 4129 N N . ASP A 1 593 ? -16.967 -9.739 21.344 1.00 96.12 593 ASP A N 1
ATOM 4130 C CA . ASP A 1 593 ? -16.391 -10.939 20.736 1.00 96.12 593 ASP A CA 1
ATOM 4131 C C . ASP A 1 593 ? -15.458 -11.644 21.743 1.00 96.12 593 ASP A C 1
ATOM 4133 O O . ASP A 1 593 ? -14.453 -11.054 22.167 1.00 96.12 593 ASP A O 1
ATOM 4137 N N . PRO A 1 594 ? -15.708 -12.916 22.109 1.00 94.06 594 PRO A N 1
ATOM 4138 C CA . PRO A 1 594 ? -14.854 -13.666 23.032 1.00 94.06 594 PRO A CA 1
ATOM 4139 C C . PRO A 1 594 ? -13.415 -13.874 22.526 1.00 94.06 594 PRO A C 1
ATOM 4141 O O . PRO A 1 594 ? -12.521 -14.165 23.333 1.00 94.06 594 PRO A O 1
ATOM 4144 N N . ALA A 1 595 ? -13.161 -13.724 21.219 1.00 94.94 595 ALA A N 1
ATOM 4145 C CA . ALA A 1 595 ? -11.822 -13.741 20.631 1.00 94.94 595 ALA A CA 1
ATOM 4146 C C . ALA A 1 595 ? -11.057 -12.417 20.819 1.00 94.94 595 ALA A C 1
ATOM 4148 O O . ALA A 1 595 ? -9.827 -12.415 20.728 1.00 94.94 595 ALA A O 1
ATOM 4149 N N . LYS A 1 596 ? -11.756 -11.316 21.130 1.00 95.44 596 LYS A N 1
ATOM 4150 C CA . LYS A 1 596 ? -11.201 -9.970 21.365 1.00 95.44 596 LYS A CA 1
ATOM 4151 C C . LYS A 1 596 ? -11.683 -9.384 22.704 1.00 95.44 596 LYS A C 1
ATOM 4153 O O . LYS A 1 596 ? -12.203 -8.269 22.743 1.00 95.44 596 LYS A O 1
ATOM 4158 N N . PRO A 1 597 ? -11.526 -10.120 23.816 1.00 96.50 597 PRO A N 1
ATOM 4159 C CA . PRO A 1 597 ? -12.169 -9.765 25.068 1.00 96.50 597 PRO A CA 1
ATOM 4160 C C . PRO A 1 597 ? -11.510 -8.549 25.725 1.00 96.50 597 PRO A C 1
ATOM 4162 O O . PRO A 1 597 ? -10.313 -8.289 25.558 1.00 96.50 597 PRO A O 1
ATOM 4165 N N . PHE A 1 598 ? -12.263 -7.884 26.596 1.00 97.62 598 PHE A N 1
ATOM 4166 C CA . PHE A 1 598 ? -11.685 -7.123 27.689 1.00 97.62 598 PHE A CA 1
ATOM 4167 C C . PHE A 1 598 ? -11.345 -8.072 28.849 1.00 97.62 598 PHE A C 1
ATOM 4169 O O . PHE A 1 598 ? -12.222 -8.540 29.575 1.00 97.62 598 PHE A O 1
ATOM 4176 N N . ILE A 1 599 ? -10.056 -8.348 29.047 1.00 96.69 599 ILE A N 1
ATOM 4177 C CA . ILE A 1 599 ? -9.543 -9.107 30.189 1.00 96.69 599 ILE A CA 1
ATOM 4178 C C . ILE A 1 599 ? -9.253 -8.144 31.343 1.00 96.69 599 ILE A C 1
ATOM 4180 O O . ILE A 1 599 ? -8.195 -7.513 31.406 1.00 96.69 599 ILE A O 1
ATOM 4184 N N . ASN A 1 600 ? -10.173 -8.055 32.298 1.00 96.56 600 ASN A N 1
ATOM 4185 C CA . ASN A 1 600 ? -9.985 -7.275 33.512 1.00 96.56 600 ASN A CA 1
ATOM 4186 C C . ASN A 1 600 ? -9.388 -8.136 34.640 1.00 96.56 600 ASN A C 1
ATOM 4188 O O . ASN A 1 600 ? -10.074 -8.952 35.250 1.00 96.56 600 ASN A O 1
ATOM 4192 N N . ASN A 1 601 ? -8.114 -7.906 34.965 1.00 95.75 601 ASN A N 1
ATOM 4193 C CA . ASN A 1 601 ? -7.445 -8.404 36.176 1.00 95.75 601 ASN A CA 1
ATOM 4194 C C . ASN A 1 601 ? -7.133 -7.276 37.184 1.00 95.75 601 ASN A C 1
ATOM 4196 O O . ASN A 1 601 ? -6.525 -7.526 38.228 1.00 95.75 601 ASN A O 1
ATOM 4200 N N . GLY A 1 602 ? -7.491 -6.033 36.851 1.00 96.06 602 GLY A N 1
ATOM 4201 C CA . GLY A 1 602 ? -7.233 -4.835 37.644 1.00 96.06 602 GLY A CA 1
ATOM 4202 C C . GLY A 1 602 ? -8.467 -4.366 38.413 1.00 96.06 602 GLY A C 1
ATOM 4203 O O . GLY A 1 602 ? -9.258 -5.175 38.903 1.00 96.06 602 GLY A O 1
ATOM 4204 N N . ASN A 1 603 ? -8.608 -3.046 38.542 1.00 96.38 603 ASN A N 1
ATOM 4205 C CA . ASN A 1 603 ? -9.749 -2.415 39.203 1.00 96.38 603 ASN A CA 1
ATOM 4206 C C . ASN A 1 603 ? -10.507 -1.500 38.241 1.00 96.38 603 ASN A C 1
ATOM 4208 O O . ASN A 1 603 ? -9.913 -0.601 37.638 1.00 96.38 603 ASN A O 1
ATOM 4212 N N . LEU A 1 604 ? -11.821 -1.694 38.163 1.00 97.44 604 LEU A N 1
ATOM 4213 C CA . LEU A 1 604 ? -12.747 -0.808 37.466 1.00 97.44 604 LEU A CA 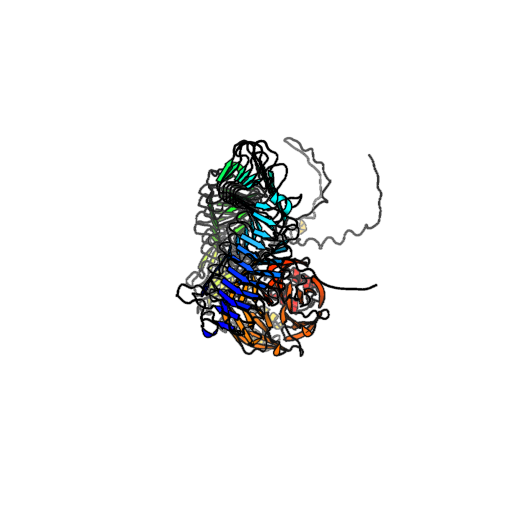1
ATOM 4214 C C . LEU A 1 604 ? -13.642 -0.111 38.483 1.00 97.44 604 LEU A C 1
ATOM 4216 O O . LEU A 1 604 ? -14.239 -0.765 39.339 1.00 97.44 604 LEU A O 1
ATOM 4220 N N . THR A 1 605 ? -13.729 1.214 38.410 1.00 96.69 605 THR A N 1
ATOM 4221 C CA . THR A 1 605 ? -14.555 1.996 39.339 1.00 96.69 605 THR A CA 1
ATOM 4222 C C . THR A 1 605 ? -15.238 3.152 38.623 1.00 96.69 605 THR A C 1
ATOM 4224 O O . THR A 1 605 ? -14.593 4.150 38.300 1.00 96.69 605 THR A O 1
ATOM 4227 N N . GLY A 1 606 ? -16.542 3.028 38.391 1.00 96.69 606 GLY A N 1
ATOM 4228 C CA . GLY A 1 606 ? -17.374 4.140 37.939 1.00 96.69 606 GLY A CA 1
ATOM 4229 C C . GLY A 1 606 ? -17.632 5.168 39.042 1.00 96.69 606 GLY A C 1
ATOM 4230 O O . GLY A 1 606 ? -17.473 4.873 40.232 1.00 96.69 606 GLY A O 1
ATOM 4231 N N . ASP A 1 607 ? -18.068 6.368 38.657 1.00 95.19 607 ASP A N 1
ATOM 4232 C CA . ASP A 1 607 ? -18.379 7.438 39.616 1.00 95.19 607 ASP A CA 1
ATOM 4233 C C . ASP A 1 607 ? -19.624 7.096 40.461 1.00 95.19 607 ASP A C 1
ATOM 4235 O O . ASP A 1 607 ? -19.658 7.372 41.663 1.00 95.19 607 ASP A O 1
ATOM 4239 N N . SER A 1 608 ? -20.642 6.470 39.853 1.00 94.94 608 SER A N 1
ATOM 4240 C CA . SER A 1 608 ? -21.829 5.897 40.520 1.00 94.94 608 SER A CA 1
ATOM 4241 C C . SER A 1 608 ? -22.619 4.997 39.556 1.00 94.94 608 SER A C 1
ATOM 4243 O O . SER A 1 608 ? -22.353 5.025 38.363 1.00 94.94 608 SER A O 1
ATOM 4245 N N . LEU A 1 609 ? -23.637 4.249 40.003 1.00 92.31 609 LEU A N 1
ATOM 4246 C CA . LEU A 1 609 ? -24.526 3.520 39.072 1.00 92.31 609 LEU A CA 1
ATOM 4247 C C . LEU A 1 609 ? -25.313 4.427 38.106 1.00 92.31 609 LEU A C 1
ATOM 4249 O O . LEU A 1 609 ? -25.710 3.976 37.038 1.00 92.31 609 LEU A O 1
ATOM 4253 N N . ALA A 1 610 ? -25.523 5.701 38.454 1.00 93.19 610 ALA A N 1
ATOM 4254 C CA . ALA A 1 610 ? -26.159 6.678 37.564 1.00 93.19 610 ALA A CA 1
ATOM 4255 C C . ALA A 1 610 ? -25.172 7.305 36.561 1.00 93.19 610 ALA A C 1
ATOM 4257 O O . ALA A 1 610 ? -25.583 7.801 35.515 1.00 93.19 610 ALA A O 1
ATOM 4258 N N . GLU A 1 611 ? -23.879 7.273 36.884 1.00 96.06 611 GLU A N 1
ATOM 4259 C CA . GLU A 1 611 ? -22.767 7.723 36.041 1.00 96.06 611 GLU A CA 1
ATOM 4260 C C . GLU A 1 611 ? -21.716 6.594 35.963 1.00 96.06 611 GLU A C 1
ATOM 4262 O O . GLU A 1 611 ? -20.610 6.731 36.502 1.00 96.06 611 GLU A O 1
ATOM 4267 N N . PRO A 1 612 ? -22.075 5.430 35.380 1.00 97.12 612 PRO A N 1
ATOM 4268 C CA . PRO A 1 612 ? -21.267 4.224 35.485 1.00 97.12 612 PRO A CA 1
ATOM 4269 C C . PRO A 1 612 ? -20.119 4.208 34.477 1.00 97.12 612 PRO A C 1
ATOM 4271 O O . PRO A 1 612 ? -20.159 4.867 33.435 1.00 97.12 612 PRO A O 1
ATOM 4274 N N . LEU A 1 613 ? -19.125 3.358 34.732 1.00 98.06 613 LEU A N 1
ATOM 4275 C CA . LEU A 1 613 ? -18.240 2.912 33.660 1.00 98.06 613 LEU A CA 1
ATOM 4276 C C . LEU A 1 613 ? -18.985 1.857 32.830 1.00 98.06 613 LEU A C 1
ATOM 4278 O O . LEU A 1 613 ? -19.253 0.755 33.309 1.00 98.06 613 LEU A O 1
ATOM 4282 N N . THR A 1 614 ? -19.340 2.204 31.598 1.00 98.31 614 THR A N 1
ATOM 4283 C CA . THR A 1 614 ? -20.060 1.326 30.672 1.00 98.31 614 THR A CA 1
ATOM 4284 C C . THR A 1 614 ? -19.074 0.449 29.909 1.00 98.31 614 THR A C 1
ATOM 4286 O O . THR A 1 614 ? -18.107 0.950 29.338 1.00 98.31 614 THR A O 1
ATOM 4289 N N . LEU A 1 615 ? -19.315 -0.858 29.893 1.00 98.44 615 LEU A N 1
ATOM 4290 C CA . LEU A 1 615 ? -18.486 -1.859 29.228 1.00 98.44 615 LEU A CA 1
ATOM 4291 C C . LEU A 1 615 ? -19.298 -2.469 28.079 1.00 98.44 615 LEU A C 1
ATOM 4293 O O . LEU A 1 615 ? -20.246 -3.213 28.328 1.00 98.44 615 LEU A O 1
ATOM 4297 N N . ALA A 1 616 ? -18.971 -2.094 26.840 1.00 94.81 616 ALA A N 1
ATOM 4298 C CA . ALA A 1 616 ? -19.788 -2.417 25.664 1.00 94.81 616 ALA A CA 1
ATOM 4299 C C . ALA A 1 616 ? -19.458 -3.766 25.001 1.00 94.81 616 ALA A C 1
ATOM 4301 O O . ALA A 1 616 ? -20.294 -4.285 24.274 1.00 94.81 616 ALA A O 1
ATOM 4302 N N . GLY A 1 617 ? -18.264 -4.316 25.240 1.00 96.06 617 GLY A N 1
ATOM 4303 C CA . GLY A 1 617 ? -17.809 -5.567 24.620 1.00 96.06 617 GLY A CA 1
ATOM 4304 C C . GLY A 1 617 ? -17.833 -6.777 25.552 1.00 96.06 617 GLY A C 1
ATOM 4305 O O . GLY A 1 617 ? -18.420 -6.725 26.632 1.00 96.06 617 GLY A O 1
ATOM 4306 N N . TYR A 1 618 ? -17.109 -7.828 25.154 1.00 97.88 618 TYR A N 1
ATOM 4307 C CA . TYR A 1 618 ? -17.051 -9.103 25.872 1.00 97.88 618 TYR A CA 1
ATOM 4308 C C . TYR A 1 618 ? -16.045 -9.011 27.023 1.00 97.88 618 TYR A C 1
ATOM 4310 O O . TYR A 1 618 ? -14.831 -8.945 26.808 1.00 97.88 618 TYR A O 1
ATOM 4318 N N . VAL A 1 619 ? -16.523 -8.993 28.262 1.00 97.69 619 VAL A N 1
ATOM 4319 C CA . VAL A 1 619 ? -15.718 -8.775 29.469 1.00 97.69 619 VAL A CA 1
ATOM 4320 C C . VAL A 1 619 ? -15.512 -10.078 30.229 1.00 97.69 619 VAL A C 1
ATOM 4322 O O . VAL A 1 619 ? -16.468 -10.777 30.554 1.00 97.69 619 VAL A O 1
ATOM 4325 N N . LYS A 1 620 ? -14.258 -10.357 30.597 1.00 95.12 620 LYS A N 1
ATOM 4326 C CA . LYS A 1 620 ? -13.887 -11.481 31.466 1.00 95.12 620 LYS A CA 1
ATOM 4327 C C . LYS A 1 620 ? -12.745 -11.132 32.415 1.00 95.12 620 LYS A C 1
ATOM 4329 O O . LYS A 1 620 ? -12.182 -10.040 32.367 1.00 95.12 620 LYS A O 1
ATOM 4334 N N . GLY A 1 621 ? -12.340 -12.088 33.245 1.00 92.31 621 GLY A N 1
ATOM 4335 C CA . GLY A 1 621 ? -11.199 -11.949 34.151 1.00 92.31 621 GLY A CA 1
ATOM 4336 C C . GLY A 1 621 ? -11.588 -11.748 35.615 1.00 92.31 621 GLY A C 1
ATOM 4337 O O . GLY A 1 621 ? -12.760 -11.659 35.979 1.00 92.31 621 GLY A O 1
ATOM 4338 N N . VAL A 1 622 ? -10.572 -11.755 36.480 1.00 89.25 622 VAL A N 1
ATOM 4339 C CA . VAL A 1 622 ? -10.719 -11.877 37.945 1.00 89.25 622 VAL A CA 1
ATOM 4340 C C . VAL A 1 622 ? -10.593 -10.548 38.699 1.00 89.25 622 VAL A C 1
ATOM 4342 O O . VAL A 1 622 ? -10.420 -10.542 39.919 1.00 89.25 622 VAL A O 1
ATOM 4345 N N . GLY A 1 623 ? -10.610 -9.431 37.971 1.00 91.44 623 GLY A N 1
ATOM 4346 C CA . GLY A 1 623 ? -10.522 -8.081 38.513 1.00 91.44 623 GLY A CA 1
ATOM 4347 C C . GLY A 1 623 ? -11.748 -7.670 39.328 1.00 91.44 623 GLY A C 1
ATOM 4348 O O . GLY A 1 623 ? -12.716 -8.418 39.478 1.00 91.44 623 GLY A O 1
ATOM 4349 N N . THR A 1 624 ? -11.693 -6.457 39.873 1.00 94.06 624 THR A N 1
ATOM 4350 C CA . THR A 1 624 ? -12.818 -5.856 40.598 1.00 94.06 624 THR A CA 1
ATOM 4351 C C . THR A 1 624 ? -13.614 -4.918 39.701 1.00 94.06 624 THR A C 1
ATOM 4353 O O . THR A 1 624 ? -13.084 -4.324 38.757 1.00 94.06 624 THR A O 1
ATOM 4356 N N . TYR A 1 625 ? -14.896 -4.793 40.027 1.00 96.50 625 TYR A N 1
ATOM 4357 C CA . TYR A 1 625 ? -15.869 -3.963 39.333 1.00 96.50 625 TYR A CA 1
ATOM 4358 C C . TYR A 1 625 ? -16.678 -3.228 40.389 1.00 96.50 625 TYR A C 1
ATOM 4360 O O . TYR A 1 625 ? -17.169 -3.878 41.306 1.00 96.50 625 TYR A O 1
ATOM 4368 N N . ASP A 1 626 ? -16.831 -1.916 40.287 1.00 96.69 626 ASP A N 1
ATOM 4369 C CA . ASP A 1 626 ? -17.747 -1.149 41.130 1.00 96.69 626 ASP A CA 1
ATOM 4370 C C . ASP A 1 626 ? -18.324 0.012 40.323 1.00 96.69 626 ASP A C 1
ATOM 4372 O O . ASP A 1 626 ? -17.598 0.662 39.570 1.00 96.69 626 ASP A O 1
ATOM 4376 N N . ASN A 1 627 ? -19.626 0.252 40.453 1.00 97.31 627 ASN A N 1
ATOM 4377 C CA . ASN A 1 627 ? -20.386 1.209 39.649 1.00 97.31 627 ASN A CA 1
ATOM 4378 C C . ASN A 1 627 ? -20.194 1.020 38.131 1.00 97.31 627 ASN A C 1
ATOM 4380 O O . ASN A 1 627 ? -19.904 1.971 37.404 1.00 97.31 627 ASN A O 1
ATOM 4384 N N . VAL A 1 628 ? -20.319 -0.217 37.649 1.00 98.00 628 VAL A N 1
ATOM 4385 C CA . VAL A 1 628 ? -20.165 -0.543 36.219 1.00 98.00 628 VAL A CA 1
ATOM 4386 C C . VAL A 1 628 ? -21.504 -0.879 35.567 1.00 98.00 628 VAL A C 1
ATOM 4388 O O . VAL A 1 628 ? -22.420 -1.361 36.228 1.00 98.00 628 VAL A O 1
ATOM 4391 N N . ALA A 1 629 ? -21.613 -0.666 34.261 1.00 98.25 629 ALA A N 1
ATOM 4392 C CA . ALA A 1 629 ? -22.745 -1.123 33.463 1.00 98.25 629 ALA A CA 1
ATOM 4393 C C . ALA A 1 629 ? -22.241 -2.057 32.360 1.00 98.25 629 ALA A C 1
ATOM 4395 O O . ALA A 1 629 ? -21.516 -1.626 31.466 1.00 98.25 629 ALA A O 1
ATOM 4396 N N . PHE A 1 630 ? -22.612 -3.332 32.422 1.00 98.44 630 PHE A N 1
ATOM 4397 C CA . PHE A 1 630 ? -22.334 -4.304 31.370 1.00 98.44 630 PHE A CA 1
ATOM 4398 C C . PHE A 1 630 ? -23.377 -4.133 30.266 1.00 98.44 630 PHE A C 1
ATOM 4400 O O . PHE A 1 630 ? -24.544 -4.486 30.448 1.00 98.44 630 PHE A O 1
ATOM 4407 N N . ALA A 1 631 ? -22.970 -3.518 29.159 1.00 97.75 631 ALA A N 1
ATOM 4408 C CA . ALA A 1 631 ? -23.801 -3.322 27.974 1.00 97.75 631 ALA A CA 1
ATOM 4409 C C . ALA A 1 631 ? -23.558 -4.402 26.906 1.00 97.75 631 ALA A C 1
ATOM 4411 O O . ALA A 1 631 ? -24.480 -4.698 26.156 1.00 97.75 631 ALA A O 1
ATOM 4412 N N . GLY A 1 632 ? -22.357 -4.991 26.870 1.00 97.75 632 GLY A N 1
ATOM 4413 C CA . GLY A 1 632 ? -22.054 -6.218 26.124 1.00 97.75 632 GLY A CA 1
ATOM 4414 C C . GLY A 1 632 ? -22.175 -7.466 26.996 1.00 97.75 632 GLY A C 1
ATOM 4415 O O . GLY A 1 632 ? -22.937 -7.491 27.968 1.00 97.75 632 GLY A O 1
ATOM 4416 N N . THR A 1 633 ? -21.387 -8.488 26.684 1.00 98.25 633 THR A N 1
ATOM 4417 C CA . THR A 1 633 ? -21.384 -9.761 27.406 1.00 98.25 633 THR A CA 1
ATOM 4418 C C . THR A 1 633 ? -20.419 -9.743 28.593 1.00 98.25 633 THR A C 1
ATOM 4420 O O . THR A 1 633 ? -19.262 -9.347 28.475 1.00 98.25 633 THR A O 1
ATOM 4423 N N . PHE A 1 634 ? -20.864 -10.204 29.761 1.00 97.94 634 PHE A N 1
ATOM 4424 C CA . PHE A 1 634 ? -20.020 -10.449 30.927 1.00 97.94 634 PHE A CA 1
ATOM 4425 C C . PHE A 1 634 ? -19.945 -11.946 31.219 1.00 97.94 634 PHE A C 1
ATOM 4427 O O . PHE A 1 634 ? -20.938 -12.551 31.618 1.00 97.94 634 PHE A O 1
ATOM 4434 N N . SER A 1 635 ? -18.743 -12.503 31.073 1.00 96.06 635 SER A N 1
ATOM 4435 C CA . SER A 1 635 ? -18.393 -13.885 31.407 1.00 96.06 635 SER A CA 1
ATOM 4436 C C . SER A 1 635 ? -17.513 -13.886 32.666 1.00 96.06 635 SER A C 1
ATOM 4438 O O . SER A 1 635 ? -16.352 -13.448 32.624 1.00 96.06 635 SER A O 1
ATOM 4440 N N . PRO A 1 636 ? -18.049 -14.271 33.839 1.00 92.31 636 PRO A N 1
ATOM 4441 C CA . PRO A 1 636 ? -17.340 -14.142 35.103 1.00 92.31 636 PRO A CA 1
ATOM 4442 C C . PRO A 1 636 ? -16.000 -14.903 35.131 1.00 92.31 636 PRO A C 1
ATOM 4444 O O . PRO A 1 636 ? -15.925 -16.126 35.115 1.00 92.31 636 PRO A O 1
ATOM 4447 N N . GLY A 1 637 ? -14.885 -14.182 35.296 1.00 86.50 637 GLY A N 1
ATOM 4448 C CA . GLY A 1 637 ? -13.589 -14.806 35.576 1.00 86.50 637 GLY A CA 1
ATOM 4449 C C . GLY A 1 637 ? -13.003 -15.596 34.401 1.00 86.50 637 GLY A C 1
ATOM 4450 O O . GLY A 1 637 ? -12.733 -15.041 33.338 1.00 86.50 637 GLY A O 1
ATOM 4451 N N . PHE A 1 638 ? -12.699 -16.869 34.659 1.00 83.00 638 PHE A N 1
ATOM 4452 C CA . PHE A 1 638 ? -12.246 -17.862 33.676 1.00 83.00 638 PHE A CA 1
ATOM 4453 C C . PHE A 1 638 ? -13.186 -19.077 33.734 1.00 83.00 638 PHE A C 1
ATOM 4455 O O . PHE A 1 638 ? -12.697 -20.190 33.920 1.00 83.00 638 PHE A O 1
ATOM 4462 N N . SER A 1 639 ? -14.496 -18.813 33.714 1.00 83.25 639 SER A N 1
ATOM 4463 C CA . SER A 1 639 ? -15.641 -19.711 33.906 1.00 83.25 639 SER A CA 1
ATOM 4464 C C . SER A 1 639 ? -15.374 -21.236 33.964 1.00 83.25 639 SER A C 1
ATOM 4466 O O . SER A 1 639 ? -14.738 -21.799 33.066 1.00 83.25 639 SER A O 1
ATOM 4468 N N . PRO A 1 640 ? -15.895 -21.963 34.977 1.00 91.56 640 PRO A N 1
ATOM 4469 C CA . PRO A 1 640 ? -16.672 -21.433 36.090 1.00 91.56 640 PRO A CA 1
ATOM 4470 C C . PRO A 1 640 ? -15.822 -20.642 37.088 1.00 91.56 640 PRO A C 1
ATOM 4472 O O . PRO A 1 640 ? -14.716 -21.044 37.460 1.00 91.56 640 PRO A O 1
ATOM 4475 N N . ALA A 1 641 ? -16.338 -19.530 37.589 1.00 92.19 641 ALA A N 1
ATOM 4476 C CA . ALA A 1 641 ? -15.671 -18.666 38.541 1.00 92.19 641 ALA A CA 1
ATOM 4477 C C . ALA A 1 641 ? -16.651 -18.031 39.528 1.00 92.19 641 ALA A C 1
ATOM 4479 O O . ALA A 1 641 ? -17.826 -17.806 39.271 1.00 92.19 641 ALA A O 1
ATOM 4480 N N . LYS A 1 642 ? -16.126 -17.729 40.716 1.00 92.75 642 LYS A N 1
ATOM 4481 C CA . LYS A 1 642 ? -16.818 -16.893 41.687 1.00 92.75 642 LYS A CA 1
ATOM 4482 C C . LYS A 1 642 ? -16.146 -15.535 41.674 1.00 92.75 642 LYS A C 1
ATOM 4484 O O . LYS A 1 642 ? -14.993 -15.431 42.099 1.00 92.75 642 LYS A O 1
ATOM 4489 N N . VAL A 1 643 ? -16.852 -14.518 41.198 1.00 92.94 643 VAL A N 1
ATOM 4490 C CA . VAL A 1 643 ? -16.323 -13.158 41.058 1.00 92.94 643 VAL A CA 1
ATOM 4491 C C . VAL A 1 643 ? -17.039 -12.247 42.043 1.00 92.94 643 VAL A C 1
ATOM 4493 O O . VAL A 1 643 ? -18.257 -12.306 42.187 1.00 92.94 643 VAL A O 1
ATOM 4496 N N . ASN A 1 644 ? -16.274 -11.417 42.754 1.00 92.50 644 ASN A N 1
ATOM 4497 C CA . ASN A 1 644 ? -16.836 -10.432 43.673 1.00 92.50 644 ASN A CA 1
ATOM 4498 C C . ASN A 1 644 ? -16.899 -9.067 42.988 1.00 92.50 644 ASN A C 1
ATOM 4500 O O . ASN A 1 644 ? -15.888 -8.590 42.473 1.00 92.50 644 ASN A O 1
ATOM 4504 N N . LEU A 1 645 ? -18.069 -8.442 43.026 1.00 95.50 645 LEU A N 1
ATOM 4505 C CA . LEU A 1 645 ? -18.333 -7.137 42.436 1.00 95.50 645 LEU A CA 1
ATOM 4506 C C . LEU A 1 645 ? -18.849 -6.170 43.506 1.00 95.50 645 LEU A C 1
ATOM 4508 O O . LEU A 1 645 ? -19.241 -6.568 44.607 1.00 95.50 645 LEU A O 1
ATOM 4512 N N . GLY A 1 646 ? -18.803 -4.888 43.184 1.00 96.69 646 GLY A N 1
ATOM 4513 C CA . GLY A 1 646 ? -19.561 -3.834 43.830 1.00 96.69 646 GLY A CA 1
ATOM 4514 C C . GLY A 1 646 ? -20.892 -3.640 43.135 1.00 96.69 646 GLY A C 1
ATOM 4515 O O . GLY A 1 646 ? -21.513 -4.613 42.712 1.00 96.69 646 GLY A O 1
ATOM 4516 N N . SER A 1 647 ? -21.338 -2.400 43.007 1.00 97.75 647 SER A N 1
ATOM 4517 C CA . SER A 1 647 ? -22.590 -2.122 42.310 1.00 97.75 647 SER A CA 1
ATOM 4518 C C . SER A 1 647 ? -22.439 -2.322 40.795 1.00 97.75 647 SER A C 1
ATOM 4520 O O . SER A 1 647 ? -21.476 -1.821 40.212 1.00 97.75 647 SER A O 1
ATOM 4522 N N . ALA A 1 648 ? -23.368 -3.026 40.142 1.00 98.00 648 ALA A N 1
ATOM 4523 C CA . ALA A 1 648 ? -23.379 -3.140 38.681 1.00 98.00 648 ALA A CA 1
ATOM 4524 C C . ALA A 1 648 ? -24.787 -3.202 38.071 1.00 98.00 648 ALA A C 1
ATOM 4526 O O . ALA A 1 648 ? -25.740 -3.637 38.715 1.00 98.00 648 ALA A O 1
ATOM 4527 N N . SER A 1 649 ? -24.880 -2.811 36.802 1.00 98.19 649 SER A N 1
ATOM 4528 C CA . SER A 1 649 ? -26.060 -2.977 35.951 1.00 98.19 649 SER A CA 1
ATOM 4529 C C . SER A 1 649 ? -25.769 -3.965 34.817 1.00 98.19 649 SER A C 1
ATOM 4531 O O . SER A 1 649 ? -24.676 -3.944 34.247 1.00 98.19 649 SER A O 1
ATOM 4533 N N . TYR A 1 650 ? -26.738 -4.819 34.495 1.00 97.81 650 TYR A N 1
ATOM 4534 C CA . TYR A 1 650 ? -26.675 -5.848 33.457 1.00 97.81 650 TYR A CA 1
ATOM 4535 C C . TYR A 1 650 ? -27.679 -5.521 32.358 1.00 97.81 650 TYR A C 1
ATOM 4537 O O . TYR A 1 650 ? -28.835 -5.932 32.445 1.00 97.81 650 TYR A O 1
ATOM 4545 N N . ASN A 1 651 ? -27.244 -4.770 31.347 1.00 96.25 651 ASN A N 1
ATOM 4546 C CA . ASN A 1 651 ? -28.065 -4.377 30.198 1.00 96.25 651 ASN A CA 1
ATOM 4547 C C . ASN A 1 651 ? -27.782 -5.228 28.947 1.00 96.25 651 ASN A C 1
ATOM 4549 O O . ASN A 1 651 ? -28.648 -5.306 28.082 1.00 96.25 651 ASN A O 1
ATOM 4553 N N . GLY A 1 652 ? -26.603 -5.854 28.866 1.00 97.44 652 GLY A N 1
ATOM 4554 C CA . GLY A 1 652 ? -26.251 -6.867 27.865 1.00 97.44 652 GLY A CA 1
ATOM 4555 C C . GLY A 1 652 ? -26.452 -8.294 28.382 1.00 97.44 652 GLY A C 1
ATOM 4556 O O . GLY A 1 652 ? -27.429 -8.566 29.081 1.00 97.44 652 GLY A O 1
ATOM 4557 N N . THR A 1 653 ? -25.528 -9.204 28.075 1.00 98.38 653 THR A N 1
ATOM 4558 C CA . THR A 1 653 ? -25.627 -10.623 28.460 1.00 98.38 653 THR A CA 1
ATOM 4559 C C . THR A 1 653 ? -24.790 -10.927 29.702 1.00 98.38 653 THR A C 1
ATOM 4561 O O . THR A 1 653 ? -23.619 -10.568 29.776 1.00 98.38 653 THR A O 1
ATOM 4564 N N . LEU A 1 654 ? -25.366 -11.619 30.683 1.00 98.12 654 LEU A N 1
ATOM 4565 C CA . LEU A 1 654 ? -24.623 -12.305 31.738 1.00 98.12 654 LEU A CA 1
ATOM 4566 C C . LEU A 1 654 ? -24.517 -13.789 31.370 1.00 98.12 654 LEU A C 1
ATOM 4568 O O . LEU A 1 654 ? -25.526 -14.493 31.408 1.00 98.12 654 LEU A O 1
ATOM 4572 N N . GLU A 1 655 ? -23.311 -14.253 31.046 1.00 97.50 655 GLU A N 1
ATOM 4573 C CA . GLU A 1 655 ? -23.027 -15.671 30.806 1.00 97.50 655 GLU A CA 1
ATOM 4574 C C . GLU A 1 655 ? -22.756 -16.391 32.133 1.00 97.50 655 GLU A C 1
ATOM 4576 O O . GLU A 1 655 ? -22.011 -15.903 32.985 1.00 97.50 655 GLU A O 1
ATOM 4581 N N . ILE A 1 656 ? -23.380 -17.553 32.316 1.00 97.25 656 ILE A N 1
ATOM 4582 C CA . ILE A 1 656 ? -23.212 -18.420 33.481 1.00 97.25 656 ILE A CA 1
ATOM 4583 C C . ILE A 1 656 ? -22.993 -19.853 33.012 1.00 97.25 656 ILE A C 1
ATOM 4585 O O . ILE A 1 656 ? -23.856 -20.460 32.375 1.00 97.25 656 ILE A O 1
ATOM 4589 N N . GLU A 1 657 ? -21.882 -20.458 33.405 1.00 96.25 657 GLU A N 1
ATOM 4590 C CA . GLU A 1 657 ? -21.586 -21.843 33.093 1.00 96.25 657 GLU A CA 1
ATOM 4591 C C . GLU A 1 657 ? -21.773 -22.759 34.311 1.00 96.25 657 GLU A C 1
ATOM 4593 O O . GLU A 1 657 ? -21.382 -22.454 35.438 1.00 96.25 657 GLU A O 1
ATOM 4598 N N . ILE A 1 658 ? -22.398 -23.924 34.099 1.00 96.88 658 ILE A N 1
ATOM 4599 C CA . ILE A 1 658 ? -22.732 -24.892 35.153 1.00 96.88 658 ILE A CA 1
ATOM 4600 C C . ILE A 1 658 ? -22.146 -26.266 34.812 1.00 96.88 658 ILE A C 1
ATOM 4602 O O . ILE A 1 658 ? -22.621 -26.977 33.932 1.00 96.88 658 ILE A O 1
ATOM 4606 N N . GLY A 1 659 ? -21.129 -26.683 35.562 1.00 95.19 659 GLY A N 1
ATOM 4607 C CA . GLY A 1 659 ? -20.505 -28.012 35.497 1.00 95.19 659 GLY A CA 1
ATOM 4608 C C . GLY A 1 659 ? -20.556 -28.806 36.809 1.00 95.19 659 GLY A C 1
ATOM 4609 O O . GLY A 1 659 ? -19.990 -29.897 36.894 1.00 95.19 659 GLY A O 1
ATOM 4610 N N . GLY A 1 660 ? -21.191 -28.274 37.857 1.00 94.62 660 GLY A N 1
ATOM 4611 C CA . GLY A 1 660 ? -21.277 -28.901 39.177 1.00 94.62 660 GLY A CA 1
ATOM 4612 C C . GLY A 1 660 ? -22.055 -28.058 40.190 1.00 94.62 660 GLY A C 1
ATOM 4613 O O . GLY A 1 660 ? -22.571 -26.998 39.868 1.00 94.62 660 GLY A O 1
ATOM 4614 N N . LEU A 1 661 ? -22.128 -28.517 41.444 1.00 94.38 661 LEU A N 1
ATOM 4615 C CA . LEU A 1 661 ? -23.024 -27.950 42.472 1.00 94.38 661 LEU A CA 1
ATOM 4616 C C . LEU A 1 661 ? -22.390 -26.883 43.383 1.00 94.38 661 LEU A C 1
ATOM 4618 O O . LEU A 1 661 ? -23.048 -26.381 44.291 1.00 94.38 661 LEU A O 1
ATOM 4622 N N . SER A 1 662 ? -21.100 -26.586 43.224 1.00 94.38 662 SER A N 1
ATOM 4623 C CA . SER A 1 662 ? -20.378 -25.629 44.079 1.00 94.38 662 SER A CA 1
ATOM 4624 C C . SER A 1 662 ? -20.048 -24.348 43.310 1.00 94.38 662 SER A C 1
ATOM 4626 O O . SER A 1 662 ? -19.552 -24.458 42.193 1.00 94.38 662 SER A O 1
ATOM 4628 N N . PRO A 1 663 ? -20.254 -23.149 43.881 1.00 93.44 663 PRO A N 1
ATOM 4629 C CA . PRO A 1 663 ? -19.918 -21.908 43.192 1.00 93.44 663 PRO A CA 1
ATOM 4630 C C . PRO A 1 663 ? -18.403 -21.787 42.970 1.00 93.44 663 PRO A C 1
ATOM 4632 O O . PRO A 1 663 ? -17.596 -22.152 43.833 1.00 93.44 663 PRO A O 1
ATOM 4635 N N . GLY A 1 664 ? -18.020 -21.231 41.825 1.00 90.19 664 GLY A N 1
ATOM 4636 C CA . GLY A 1 664 ? -16.644 -21.074 41.373 1.00 90.19 664 GLY A CA 1
ATOM 4637 C C . GLY A 1 664 ? -16.102 -22.261 40.581 1.00 90.19 664 GLY A C 1
ATOM 4638 O O . GLY A 1 664 ? -16.844 -23.127 40.131 1.00 90.19 664 GLY A O 1
ATOM 4639 N N . SER A 1 665 ? -14.773 -22.335 40.465 1.00 86.75 665 SER A N 1
ATOM 4640 C CA . SER A 1 665 ? -14.028 -23.228 39.552 1.00 86.75 665 SER A CA 1
ATOM 4641 C C . SER A 1 665 ? -14.249 -24.735 39.692 1.00 86.75 665 SER A C 1
ATOM 4643 O O . SER A 1 665 ? -13.663 -25.516 38.948 1.00 86.75 665 SER A O 1
ATOM 4645 N N . SER A 1 666 ? -15.074 -25.163 40.643 1.00 83.50 666 SER A N 1
ATOM 4646 C CA . SER A 1 666 ? -15.421 -26.567 40.877 1.00 83.50 666 SER A CA 1
ATOM 4647 C C . SER A 1 666 ? -16.879 -26.909 40.564 1.00 83.50 666 SER A C 1
ATOM 4649 O O . SER A 1 666 ? -17.266 -28.065 40.731 1.00 83.50 666 SER A O 1
ATOM 4651 N N . GLY A 1 667 ? -17.691 -25.944 40.128 1.00 93.44 667 GLY A N 1
ATOM 4652 C CA . GLY A 1 667 ? -19.080 -26.208 39.784 1.00 93.44 667 GLY A CA 1
ATOM 4653 C C . GLY A 1 667 ? -19.672 -25.189 38.830 1.00 93.44 667 GLY A C 1
ATOM 4654 O O . GLY A 1 667 ? -19.806 -25.526 37.662 1.00 93.44 667 GLY A O 1
ATOM 4655 N N . TYR A 1 668 ? -20.047 -24.000 39.296 1.00 95.69 668 TYR A N 1
ATOM 4656 C CA . TYR A 1 668 ? -20.790 -23.040 38.473 1.00 95.69 668 TYR A CA 1
ATOM 4657 C C . TYR A 1 668 ? -20.381 -21.582 38.686 1.00 95.69 668 TYR A C 1
ATOM 4659 O O . TYR A 1 668 ? -19.835 -21.242 39.741 1.00 95.69 668 TYR A O 1
ATOM 4667 N N . ASP A 1 669 ? -20.658 -20.726 37.705 1.00 96.75 669 ASP A N 1
ATOM 4668 C CA . ASP A 1 669 ? -20.419 -19.289 37.812 1.00 96.75 669 ASP A CA 1
ATOM 4669 C C . ASP A 1 669 ? -21.308 -18.630 38.859 1.00 96.75 669 ASP A C 1
ATOM 4671 O O . ASP A 1 669 ? -22.525 -18.796 38.882 1.00 96.75 669 ASP A O 1
ATOM 4675 N N . GLN A 1 670 ? -20.682 -17.858 39.743 1.00 95.44 670 GLN A N 1
ATOM 4676 C CA . GLN A 1 670 ? -21.393 -17.058 40.729 1.00 95.44 670 GLN A CA 1
ATOM 4677 C C . GLN A 1 670 ? -20.868 -15.627 40.730 1.00 95.44 670 GLN A C 1
ATOM 4679 O O . GLN A 1 670 ? -19.702 -15.364 41.048 1.00 95.44 670 GLN A O 1
ATOM 4684 N N . VAL A 1 671 ? -21.778 -14.696 40.474 1.00 96.44 671 VAL A N 1
ATOM 4685 C CA . VAL A 1 671 ? -21.547 -13.259 40.578 1.00 96.44 671 VAL A CA 1
ATOM 4686 C C . VAL A 1 671 ? -21.984 -12.784 41.960 1.00 96.44 671 VAL A C 1
ATOM 4688 O O . VAL A 1 671 ? -23.126 -12.973 42.364 1.00 96.44 671 VAL A O 1
ATOM 4691 N N . ASN A 1 672 ? -21.075 -12.175 42.718 1.00 94.81 672 ASN A N 1
ATOM 4692 C CA . ASN A 1 672 ? -21.317 -11.834 44.117 1.00 94.81 672 ASN A CA 1
ATOM 4693 C C . ASN A 1 672 ? -21.066 -10.346 44.395 1.00 94.81 672 ASN A C 1
ATOM 4695 O O . ASN A 1 672 ? -19.928 -9.931 44.624 1.00 94.81 672 ASN A O 1
ATOM 4699 N N . HIS A 1 673 ? -22.128 -9.543 44.416 1.00 97.25 673 HIS A N 1
ATOM 4700 C CA . HIS A 1 673 ? -22.088 -8.115 44.726 1.00 97.25 673 HIS A CA 1
ATOM 4701 C C . HIS A 1 673 ? -21.978 -7.901 46.242 1.00 97.25 673 HIS A C 1
ATOM 4703 O O . HIS A 1 673 ? -22.976 -7.863 46.964 1.00 97.25 673 HIS A O 1
ATOM 4709 N N . ILE A 1 674 ? -20.740 -7.809 46.733 1.00 94.12 674 ILE A N 1
ATOM 4710 C CA . ILE A 1 674 ? -20.389 -7.654 48.160 1.00 94.12 674 ILE A CA 1
ATOM 4711 C C . ILE A 1 674 ? -19.487 -6.451 48.447 1.00 94.12 674 ILE A C 1
ATOM 4713 O O . ILE A 1 674 ? -19.165 -6.192 49.608 1.00 94.12 674 ILE A O 1
ATOM 4717 N N . LEU A 1 675 ? -19.018 -5.761 47.408 1.00 89.31 675 LEU A N 1
ATOM 4718 C CA . LEU A 1 675 ? -18.216 -4.548 47.532 1.00 89.31 675 LEU A CA 1
ATOM 4719 C C . LEU A 1 675 ? -19.141 -3.319 47.487 1.00 89.31 675 LEU A C 1
ATOM 4721 O O . LEU A 1 675 ? -20.246 -3.393 46.958 1.00 89.31 675 LEU A O 1
ATOM 4725 N N . GLY A 1 676 ? -18.690 -2.187 48.033 1.00 87.69 676 GLY A N 1
ATOM 4726 C CA . GLY A 1 676 ? -19.440 -0.925 47.966 1.00 87.69 676 GLY A CA 1
ATOM 4727 C C . GLY A 1 676 ? -20.880 -1.033 48.485 1.00 87.69 676 GLY A C 1
ATOM 4728 O O . GLY A 1 676 ? -21.129 -1.673 49.510 1.00 87.69 676 GLY A O 1
ATOM 4729 N N . ASP A 1 677 ? -21.811 -0.401 47.765 1.00 92.06 677 ASP A N 1
ATOM 4730 C CA . ASP A 1 677 ? -23.252 -0.519 48.027 1.00 92.06 677 ASP A CA 1
ATOM 4731 C C . ASP A 1 677 ? -23.802 -1.893 47.598 1.00 92.06 677 ASP A C 1
ATOM 4733 O O . ASP A 1 677 ? -24.783 -2.359 48.171 1.00 92.06 677 ASP A O 1
ATOM 4737 N N . GLY A 1 678 ? -23.147 -2.570 46.644 1.00 95.69 678 GLY A N 1
ATOM 4738 C CA . GLY A 1 678 ? -23.411 -3.965 46.279 1.00 95.69 678 GLY A CA 1
ATOM 4739 C C . GLY A 1 678 ? -24.777 -4.205 45.636 1.00 95.69 678 GLY A C 1
ATOM 4740 O O . GLY A 1 678 ? -25.410 -5.219 45.934 1.00 95.69 678 GLY A O 1
ATOM 4741 N N . ILE A 1 679 ? -25.248 -3.266 44.812 1.00 97.50 679 ILE A N 1
ATOM 4742 C CA . ILE A 1 679 ? -26.534 -3.336 44.098 1.00 97.50 679 ILE A CA 1
ATOM 4743 C C . ILE A 1 679 ? -26.355 -4.063 42.757 1.00 97.50 679 ILE A C 1
ATOM 4745 O O . ILE A 1 679 ? -25.381 -3.808 42.050 1.00 97.50 679 ILE A O 1
ATOM 4749 N N . ALA A 1 680 ? -27.313 -4.914 42.385 1.00 98.00 680 ALA A N 1
ATOM 4750 C CA . ALA A 1 680 ? -27.400 -5.508 41.050 1.00 98.00 680 ALA A CA 1
ATOM 4751 C C . ALA A 1 680 ? -28.678 -5.038 40.339 1.00 98.00 680 ALA A C 1
ATOM 4753 O O . ALA A 1 680 ? -29.781 -5.392 40.756 1.00 98.00 680 ALA A O 1
ATOM 4754 N N . GLU A 1 681 ? -28.540 -4.245 39.275 1.00 98.06 681 GLU A N 1
ATOM 4755 C CA . GLU A 1 681 ? -29.656 -3.830 38.415 1.00 98.06 681 GLU A CA 1
ATOM 4756 C C . GLU A 1 681 ? -29.749 -4.751 37.196 1.00 98.06 681 GLU A C 1
ATOM 4758 O O . GLU A 1 681 ? -28.812 -4.836 36.405 1.00 98.06 681 GLU A O 1
ATOM 4763 N N . LEU A 1 682 ? -30.868 -5.456 37.047 1.00 97.94 682 LEU A N 1
ATOM 4764 C CA . LEU A 1 682 ? -31.085 -6.450 35.999 1.00 97.94 682 LEU A CA 1
ATOM 4765 C C . LEU A 1 682 ? -31.988 -5.886 34.899 1.00 97.94 682 LEU A C 1
ATOM 4767 O O . LEU A 1 682 ? -33.022 -5.280 35.197 1.00 97.94 682 LEU A O 1
ATOM 4771 N N . GLY A 1 683 ? -31.613 -6.121 33.642 1.00 94.25 683 GLY A N 1
ATOM 4772 C CA . GLY A 1 683 ? -32.413 -5.726 32.486 1.00 94.25 683 GLY A CA 1
ATOM 4773 C C . GLY A 1 683 ? -32.123 -6.501 31.201 1.00 94.25 683 GLY A C 1
ATOM 4774 O O . GLY A 1 683 ? -33.047 -6.696 30.436 1.00 94.25 683 GLY A O 1
ATOM 4775 N N . GLY A 1 684 ? -30.905 -6.969 30.941 1.00 96.31 684 GLY A N 1
ATOM 4776 C CA . GLY A 1 684 ? -30.527 -7.661 29.701 1.00 96.31 684 GLY A CA 1
ATOM 4777 C C . GLY A 1 684 ? -30.833 -9.162 29.697 1.00 96.31 684 GLY A C 1
ATOM 4778 O O . GLY A 1 684 ? -31.867 -9.588 30.216 1.00 96.31 684 GLY A O 1
ATOM 4779 N N . THR A 1 685 ? -29.927 -9.962 29.134 1.00 98.19 685 THR A N 1
ATOM 4780 C CA . THR A 1 685 ? -30.082 -11.415 28.966 1.00 98.19 685 THR A CA 1
ATOM 4781 C C . THR A 1 685 ? -29.318 -12.187 30.038 1.00 98.19 685 THR A C 1
ATOM 4783 O O . THR A 1 685 ? -28.150 -11.907 30.295 1.00 98.19 685 THR A O 1
ATOM 4786 N N . LEU A 1 686 ? -29.944 -13.200 30.635 1.00 97.88 686 LEU A N 1
ATOM 4787 C CA . LEU A 1 686 ? -29.231 -14.257 31.358 1.00 97.88 686 LEU A CA 1
ATOM 4788 C C . LEU A 1 686 ? -29.027 -15.444 30.419 1.00 97.88 686 LEU A C 1
ATOM 4790 O O . LEU A 1 686 ? -30.007 -16.068 30.017 1.00 97.88 686 LEU A O 1
ATOM 4794 N N . GLU A 1 687 ? -27.781 -15.783 30.105 1.00 97.94 687 GLU A N 1
ATOM 4795 C CA . GLU A 1 687 ? -27.439 -16.951 29.296 1.00 97.94 687 GLU A CA 1
ATOM 4796 C C . GLU A 1 687 ? -26.752 -18.010 30.154 1.00 97.94 687 GLU A C 1
ATOM 4798 O O . GLU A 1 687 ? -25.772 -17.739 30.843 1.00 97.94 687 GLU A O 1
ATOM 4803 N N . VAL A 1 688 ? -27.279 -19.233 30.126 1.00 97.31 688 VAL A N 1
ATOM 4804 C CA . VAL A 1 688 ? -26.760 -20.349 30.914 1.00 97.31 688 VAL A CA 1
ATOM 4805 C C . VAL A 1 688 ? -26.315 -21.474 29.991 1.00 97.31 688 VAL A C 1
ATOM 4807 O O . VAL A 1 688 ? -27.056 -21.896 29.103 1.00 97.31 688 VAL A O 1
ATOM 4810 N N . SER A 1 689 ? -25.132 -22.031 30.241 1.00 95.69 689 SER A N 1
ATOM 4811 C CA . SER A 1 689 ? -24.638 -23.214 29.532 1.00 95.69 689 SER A CA 1
ATOM 4812 C C . SER A 1 689 ? -24.201 -24.318 30.498 1.00 95.69 689 SER A C 1
ATOM 4814 O O . SER A 1 689 ? -23.810 -24.066 31.639 1.00 95.69 689 SER A O 1
ATOM 4816 N N . LEU A 1 690 ? -24.300 -25.578 30.061 1.00 94.94 690 LEU A N 1
ATOM 4817 C CA . LEU A 1 690 ? -23.809 -26.726 30.827 1.00 94.94 690 LEU A CA 1
ATOM 4818 C C . LEU A 1 690 ? -22.405 -27.105 30.360 1.00 94.94 690 LEU A C 1
ATOM 4820 O O . LEU A 1 690 ? -22.154 -27.226 29.160 1.00 94.94 690 LEU A O 1
ATOM 4824 N N . LEU A 1 691 ? -21.500 -27.359 31.305 1.00 91.81 691 LEU A N 1
ATOM 4825 C CA . LEU A 1 691 ? -20.137 -27.786 31.006 1.00 91.81 691 LEU A CA 1
ATOM 4826 C C . LEU A 1 691 ? -19.951 -29.293 31.171 1.00 91.81 691 LEU A C 1
ATOM 4828 O O . LEU A 1 691 ? -20.359 -29.911 32.157 1.00 91.81 691 LEU A O 1
ATOM 4832 N N . GLY A 1 692 ? -19.219 -29.878 30.223 1.00 85.81 692 GLY A N 1
ATOM 4833 C CA . GLY A 1 692 ? -18.874 -31.295 30.244 1.00 85.81 692 GLY A CA 1
ATOM 4834 C C . GLY A 1 692 ? -20.105 -32.195 30.120 1.00 85.81 692 GLY A C 1
ATOM 4835 O O . GLY A 1 692 ? -20.994 -31.936 29.320 1.00 85.81 692 GLY A O 1
ATOM 4836 N N . ALA A 1 693 ? -20.127 -33.283 30.890 1.00 86.88 693 ALA A N 1
ATOM 4837 C CA . ALA A 1 693 ? -21.255 -34.217 30.959 1.00 86.88 693 ALA A CA 1
ATOM 4838 C C . ALA A 1 693 ? -22.100 -33.992 32.227 1.00 86.88 693 ALA A C 1
ATOM 4840 O O . ALA A 1 693 ? -22.602 -34.951 32.811 1.00 86.88 693 ALA A O 1
ATOM 4841 N N . PHE A 1 694 ? -22.157 -32.753 32.731 1.00 93.69 694 PHE A N 1
ATOM 4842 C CA . PHE A 1 694 ? -22.968 -32.440 33.900 1.00 93.69 694 PHE A CA 1
ATOM 4843 C C . PHE A 1 694 ? -24.451 -32.451 33.520 1.00 93.69 694 PHE A C 1
ATOM 4845 O O . PHE A 1 694 ? -24.879 -31.704 32.646 1.00 93.69 694 PHE A O 1
ATOM 4852 N N . GLU A 1 695 ? -25.221 -33.299 34.196 1.00 93.12 695 GLU A N 1
ATOM 4853 C CA . GLU A 1 695 ? -26.667 -33.437 34.020 1.00 93.12 695 GLU A CA 1
ATOM 4854 C C . GLU A 1 695 ? -27.357 -32.951 35.303 1.00 93.12 695 GLU A C 1
ATOM 4856 O O . GLU A 1 695 ? -27.306 -33.640 36.330 1.00 93.12 695 GLU A O 1
ATOM 4861 N N . PRO A 1 696 ? -27.957 -31.747 35.290 1.00 94.69 696 PRO A N 1
ATOM 4862 C CA . PRO A 1 696 ? -28.706 -31.238 36.429 1.00 94.69 696 PRO A CA 1
ATOM 4863 C C . PRO A 1 696 ? -29.908 -32.141 36.745 1.00 94.69 696 PRO A C 1
ATOM 4865 O O . PRO A 1 696 ? -30.646 -32.540 35.847 1.00 94.69 696 PRO A O 1
ATOM 4868 N N . VAL A 1 697 ? -30.130 -32.440 38.027 1.00 92.06 697 VAL A N 1
ATOM 4869 C CA . VAL A 1 697 ? -31.264 -33.263 38.496 1.00 92.06 697 VAL A CA 1
ATOM 4870 C C . VAL A 1 697 ? -32.213 -32.457 39.378 1.00 92.06 697 VAL A C 1
ATOM 4872 O O . VAL A 1 697 ? -31.808 -31.456 39.970 1.00 92.06 697 VAL A O 1
ATOM 4875 N N . VAL A 1 698 ? -33.459 -32.924 39.523 1.00 89.81 698 VAL A N 1
ATOM 4876 C CA . VAL A 1 698 ? -34.481 -32.300 40.388 1.00 89.81 698 VAL A CA 1
ATOM 4877 C C . VAL A 1 698 ? -33.916 -31.950 41.766 1.00 89.81 698 VAL A C 1
ATOM 4879 O O . VAL A 1 698 ? -33.279 -32.771 42.432 1.00 89.81 698 VAL A O 1
ATOM 4882 N N . GLY A 1 699 ? -34.170 -30.716 42.201 1.00 85.88 699 GLY A N 1
ATOM 4883 C CA . GLY A 1 699 ? -33.713 -30.179 43.480 1.00 85.88 699 GLY A CA 1
ATOM 4884 C C . GLY A 1 699 ? -32.286 -29.626 43.465 1.00 85.88 699 GLY A C 1
ATOM 4885 O O . GLY A 1 699 ? -31.824 -29.135 44.495 1.00 85.88 699 GLY A O 1
ATOM 4886 N N . ASN A 1 700 ? -31.568 -29.683 42.338 1.00 95.31 700 ASN A N 1
ATOM 4887 C CA . ASN A 1 700 ? -30.359 -28.877 42.155 1.00 95.31 700 ASN A CA 1
ATOM 4888 C C . ASN A 1 700 ? -30.742 -27.394 42.091 1.00 95.31 700 ASN A C 1
ATOM 4890 O O . ASN A 1 700 ? -31.734 -27.041 41.459 1.00 95.31 700 ASN A O 1
ATOM 4894 N N . SER A 1 701 ? -29.956 -26.547 42.753 1.00 94.25 701 SER A N 1
ATOM 4895 C CA . SER A 1 701 ? -30.152 -25.098 42.809 1.00 94.25 701 SER A CA 1
ATOM 4896 C C . SER A 1 701 ? -28.803 -24.401 42.696 1.00 94.25 701 SER A C 1
ATOM 4898 O O . SER A 1 701 ? -27.836 -24.803 43.346 1.00 94.25 701 SER A O 1
ATOM 4900 N N . PHE A 1 702 ? -28.767 -23.338 41.904 1.00 97.00 702 PHE A N 1
ATOM 4901 C CA . PHE A 1 702 ? -27.590 -22.557 41.558 1.00 97.00 702 PHE A CA 1
ATOM 4902 C C . PHE A 1 702 ? -27.882 -21.094 41.884 1.00 97.00 702 PHE A C 1
ATOM 4904 O O . PHE A 1 702 ? -28.790 -20.488 41.322 1.00 97.00 702 PHE A O 1
ATOM 4911 N N . GLU A 1 703 ? -27.150 -20.534 42.841 1.00 95.88 703 GLU A N 1
ATOM 4912 C CA . GLU A 1 703 ? -27.272 -19.129 43.231 1.00 95.88 703 GLU A CA 1
ATOM 4913 C C . GLU A 1 703 ? -26.354 -18.310 42.318 1.00 95.88 703 GLU A C 1
ATOM 4915 O O . GLU A 1 703 ? -25.203 -18.033 42.659 1.00 95.88 703 GLU A O 1
ATOM 4920 N N . VAL A 1 704 ? -26.837 -18.026 41.108 1.00 95.88 704 VAL A N 1
ATOM 4921 C CA . VAL A 1 704 ? -26.030 -17.460 40.013 1.00 95.88 704 VAL A CA 1
ATOM 4922 C C . VAL A 1 704 ? -25.614 -16.013 40.287 1.00 95.88 704 VAL A C 1
ATOM 4924 O O . VAL A 1 704 ? -24.538 -15.587 39.867 1.00 95.88 704 VAL A O 1
ATOM 4927 N N . LEU A 1 705 ? -26.424 -15.276 41.055 1.00 97.94 705 LEU A N 1
ATOM 4928 C CA . LEU A 1 705 ? -26.139 -13.903 41.460 1.00 97.94 705 LEU A CA 1
ATOM 4929 C C . LEU A 1 705 ? -26.557 -13.651 42.911 1.00 97.94 705 LEU A C 1
ATOM 4931 O O . LEU A 1 705 ? -27.652 -14.032 43.318 1.00 97.94 705 LEU A O 1
ATOM 4935 N N . THR A 1 706 ? -25.718 -12.947 43.672 1.00 97.44 706 THR A N 1
ATOM 4936 C CA . THR A 1 706 ? -26.020 -12.449 45.026 1.00 97.44 706 THR A CA 1
ATOM 4937 C C . THR A 1 706 ? -25.710 -10.966 45.146 1.00 97.44 706 THR A C 1
ATOM 4939 O O . THR A 1 706 ? -24.674 -10.522 44.661 1.00 97.44 706 THR A O 1
ATOM 4942 N N . ALA A 1 707 ? -26.560 -10.191 45.824 1.00 97.69 707 ALA A N 1
ATOM 4943 C CA . ALA A 1 707 ? -26.379 -8.749 45.979 1.00 97.69 707 ALA A CA 1
ATOM 4944 C C . ALA A 1 707 ? -26.792 -8.226 47.357 1.00 97.69 707 ALA A C 1
ATOM 4946 O O . ALA A 1 707 ? -27.968 -8.233 47.715 1.00 97.69 707 ALA A O 1
ATOM 4947 N N . VAL A 1 708 ? -25.818 -7.744 48.141 1.00 96.69 708 VAL A N 1
ATOM 4948 C CA . VAL A 1 708 ? -26.059 -7.257 49.515 1.00 96.69 708 VAL A CA 1
ATOM 4949 C C . VAL A 1 708 ? -26.823 -5.932 49.563 1.00 96.69 708 VAL A C 1
ATOM 4951 O O . VAL A 1 708 ? -27.496 -5.660 50.558 1.00 96.69 708 VAL A O 1
ATOM 4954 N N . GLY A 1 709 ? -26.718 -5.123 48.506 1.00 94.31 709 GLY A N 1
ATOM 4955 C CA . GLY A 1 709 ? -27.470 -3.882 48.306 1.00 94.31 709 GLY A CA 1
ATOM 4956 C C . GLY A 1 709 ? -28.853 -4.094 47.696 1.00 94.31 709 GLY A C 1
ATOM 4957 O O . GLY A 1 709 ? -29.654 -3.159 47.660 1.00 94.31 709 GLY A O 1
ATOM 4958 N N . GLY A 1 710 ? -29.138 -5.321 47.261 1.00 96.44 710 GLY A N 1
ATOM 4959 C CA . GLY A 1 710 ? -30.393 -5.737 46.659 1.00 96.44 710 GLY A CA 1
ATOM 4960 C C . GLY A 1 710 ? -30.292 -6.009 45.158 1.00 96.44 710 GLY A C 1
ATOM 4961 O O . GLY A 1 710 ? -29.456 -5.443 44.450 1.00 96.44 710 GLY A O 1
ATOM 4962 N N . VAL A 1 711 ? -31.178 -6.886 44.691 1.00 97.56 711 VAL A N 1
ATOM 4963 C CA . VAL A 1 711 ? -31.441 -7.166 43.277 1.00 97.56 711 VAL A CA 1
ATOM 4964 C C . VAL A 1 711 ? -32.624 -6.309 42.832 1.00 97.56 711 VAL A C 1
ATOM 4966 O O . VAL A 1 711 ? -33.707 -6.373 43.421 1.00 97.56 711 VAL A O 1
ATOM 4969 N N . LEU A 1 712 ? -32.416 -5.481 41.812 1.00 96.31 712 LEU A N 1
ATOM 4970 C CA . LEU A 1 712 ? -33.419 -4.578 41.254 1.00 96.31 712 LEU A CA 1
ATOM 4971 C C . LEU A 1 712 ? -33.759 -5.004 39.825 1.00 96.31 712 LEU A C 1
ATOM 4973 O O . LEU A 1 712 ? -32.865 -5.179 39.007 1.00 96.31 712 LEU A O 1
ATOM 4977 N N . GLY A 1 713 ? -35.050 -5.117 39.511 1.00 94.50 713 GLY A N 1
ATOM 4978 C CA . GLY A 1 713 ? -35.503 -5.564 38.190 1.00 94.50 713 GLY A CA 1
ATOM 4979 C C . GLY A 1 713 ? -35.384 -7.078 37.989 1.00 94.50 713 GLY A C 1
ATOM 4980 O O . GLY A 1 713 ? -35.253 -7.840 38.946 1.00 94.50 713 GLY A O 1
ATOM 4981 N N . THR A 1 714 ? -35.477 -7.502 36.733 1.00 95.38 714 THR A N 1
ATOM 4982 C CA . THR A 1 714 ? -35.330 -8.890 36.271 1.00 95.38 714 THR A CA 1
ATOM 4983 C C . THR A 1 714 ? -34.593 -8.877 34.936 1.00 95.38 714 THR A C 1
ATOM 4985 O O . THR A 1 714 ? -34.607 -7.855 34.251 1.00 95.38 714 THR A O 1
ATOM 4988 N N . PHE A 1 715 ? -33.984 -9.992 34.532 1.00 96.31 715 PHE A N 1
ATOM 4989 C CA . PHE A 1 715 ? -33.509 -10.121 33.152 1.00 96.31 715 PHE A CA 1
ATOM 4990 C C . PHE A 1 715 ? -34.703 -10.021 32.190 1.00 96.31 715 PHE A C 1
ATOM 4992 O O . PHE A 1 715 ? -35.780 -10.541 32.498 1.00 96.31 715 PHE A O 1
ATOM 4999 N N . THR A 1 716 ? -34.535 -9.310 31.073 1.00 96.12 716 THR A N 1
ATOM 5000 C CA . THR A 1 716 ? -35.566 -9.216 30.025 1.00 96.12 716 THR A CA 1
ATOM 5001 C C . THR A 1 716 ? -35.665 -10.529 29.269 1.00 96.12 716 THR A C 1
ATOM 5003 O O . THR A 1 716 ? -36.774 -11.001 29.033 1.00 96.12 716 THR A O 1
ATOM 5006 N N . ASP A 1 717 ? -34.518 -11.141 28.970 1.00 95.19 717 ASP A N 1
ATOM 5007 C CA . ASP A 1 717 ? -34.426 -12.406 28.253 1.00 95.19 717 ASP A CA 1
ATOM 5008 C C . ASP A 1 717 ? -33.639 -13.438 29.064 1.00 95.19 717 ASP A C 1
ATOM 5010 O O . ASP A 1 717 ? -32.753 -13.116 29.858 1.00 95.19 717 ASP A O 1
ATOM 5014 N N . VAL A 1 718 ? -33.988 -14.710 28.891 1.00 94.75 718 VAL A N 1
ATOM 5015 C CA . VAL A 1 718 ? -33.377 -15.822 29.621 1.00 94.75 718 VAL A CA 1
ATOM 5016 C C . VAL A 1 718 ? -33.169 -16.986 28.653 1.00 94.75 718 VAL A C 1
ATOM 5018 O O . VAL A 1 718 ? -34.128 -17.563 28.143 1.00 94.75 718 VAL A O 1
ATOM 5021 N N . VAL A 1 719 ? -31.908 -17.334 28.404 1.00 95.75 719 VAL A N 1
ATOM 5022 C CA . VAL A 1 719 ? -31.480 -18.418 27.514 1.00 95.75 719 VAL A CA 1
ATOM 5023 C C . VAL A 1 719 ? -30.934 -19.552 28.374 1.00 95.75 719 VAL A C 1
ATOM 5025 O O . VAL A 1 719 ? -29.901 -19.410 29.023 1.00 95.75 719 VAL A O 1
ATOM 5028 N N . LEU A 1 720 ? -31.643 -20.681 28.410 1.00 94.69 720 LEU A N 1
ATOM 5029 C CA . LEU A 1 720 ? -31.303 -21.823 29.264 1.00 94.69 720 LEU A CA 1
ATOM 5030 C C . LEU A 1 720 ? -31.036 -23.078 28.427 1.00 94.69 720 LEU A C 1
ATOM 5032 O O . LEU A 1 720 ? -31.703 -23.297 27.411 1.00 94.69 720 LEU A O 1
ATOM 5036 N N . PRO A 1 721 ? -30.117 -23.953 28.865 1.00 94.19 721 PRO A N 1
ATOM 5037 C CA . PRO A 1 721 ? -29.807 -25.180 28.154 1.00 94.19 721 PRO A CA 1
ATOM 5038 C C . PRO A 1 721 ? -30.936 -26.198 28.352 1.00 94.19 721 PRO A C 1
ATOM 5040 O O . PRO A 1 721 ? -31.577 -26.247 29.405 1.00 94.19 721 PRO A O 1
ATOM 5043 N N . SER A 1 722 ? -31.166 -27.055 27.357 1.00 89.94 722 SER A N 1
ATOM 5044 C CA . SER A 1 722 ? -32.163 -28.124 27.463 1.00 89.94 722 SER A CA 1
ATOM 5045 C C . SER A 1 722 ? -31.800 -29.126 28.562 1.00 89.94 722 SER A C 1
ATOM 5047 O O . SER A 1 722 ? -30.647 -29.552 28.648 1.00 89.94 722 SER A O 1
ATOM 5049 N N . LEU A 1 723 ? -32.795 -29.557 29.335 1.00 87.75 723 LEU A N 1
ATOM 5050 C CA . LEU A 1 723 ? -32.660 -30.616 30.336 1.00 87.75 723 LEU A CA 1
ATOM 5051 C C . LEU A 1 723 ? -33.163 -31.971 29.810 1.00 87.75 723 LEU A C 1
ATOM 5053 O O . LEU A 1 723 ? -33.775 -32.049 28.741 1.00 87.75 723 LEU A O 1
ATOM 5057 N N . GLU A 1 724 ? -32.912 -33.046 30.566 1.00 84.75 724 GLU A N 1
ATOM 5058 C CA . GLU A 1 724 ? -33.507 -34.358 30.286 1.00 84.75 724 GLU A CA 1
ATOM 5059 C C . GLU A 1 724 ? -35.044 -34.298 30.257 1.00 84.75 724 GLU A C 1
ATOM 5061 O O . GLU A 1 724 ? -35.684 -33.469 30.907 1.00 84.75 724 GLU A O 1
ATOM 5066 N N . ALA A 1 725 ? -35.653 -35.219 29.504 1.00 73.75 725 ALA A N 1
ATOM 5067 C CA . ALA A 1 725 ? -37.101 -35.285 29.355 1.00 73.75 725 ALA A CA 1
ATOM 5068 C C . ALA A 1 725 ? -37.801 -35.433 30.718 1.00 73.75 725 ALA A C 1
ATOM 5070 O O . ALA A 1 725 ? -37.592 -36.416 31.427 1.00 73.75 725 ALA A O 1
ATOM 5071 N N . GLY A 1 726 ? -38.679 -34.480 31.039 1.00 76.06 726 GLY A N 1
ATOM 5072 C CA . GLY A 1 726 ? -39.393 -34.431 32.315 1.00 76.06 726 GLY A CA 1
ATOM 5073 C C . GLY A 1 726 ? -38.804 -33.457 33.336 1.00 76.06 726 GLY A C 1
ATOM 5074 O O . GLY A 1 726 ? -39.361 -33.367 34.423 1.00 76.06 726 GLY A O 1
ATOM 5075 N N . LEU A 1 727 ? -37.750 -32.707 32.994 1.00 83.50 727 LEU A N 1
ATOM 5076 C CA . LEU A 1 727 ? -37.179 -31.645 33.830 1.00 83.50 727 LEU A CA 1
ATOM 5077 C C . LEU A 1 727 ? -37.361 -30.253 33.206 1.00 83.50 727 LEU A C 1
ATOM 5079 O O . LEU A 1 727 ? -37.289 -30.101 31.984 1.00 83.50 727 LEU A O 1
ATOM 5083 N N . SER A 1 728 ? -37.566 -29.238 34.044 1.00 85.38 728 SER A N 1
ATOM 5084 C CA . SER A 1 728 ? -37.585 -27.826 33.651 1.00 85.38 728 SER A CA 1
ATOM 5085 C C . SER A 1 728 ? -36.738 -26.974 34.598 1.00 85.38 728 SER A C 1
ATOM 5087 O O . SER A 1 728 ? -36.415 -27.363 35.724 1.00 85.38 728 SER A O 1
ATOM 5089 N N . TRP A 1 729 ? -36.330 -25.806 34.110 1.00 90.69 729 TRP A N 1
ATOM 5090 C CA . TRP A 1 729 ? -35.662 -24.796 34.920 1.00 90.69 729 TRP A CA 1
ATOM 5091 C C . TRP A 1 729 ? -36.691 -23.882 35.589 1.00 90.69 729 TRP A C 1
ATOM 5093 O O . TRP A 1 729 ? -37.657 -23.472 34.955 1.00 90.69 729 TRP A O 1
ATOM 5103 N N . SER A 1 730 ? -36.443 -23.515 36.843 1.00 88.25 730 SER A N 1
ATOM 5104 C CA . SER A 1 730 ? -37.191 -22.510 37.601 1.00 88.25 730 SER A CA 1
ATOM 5105 C C . SER A 1 730 ? -36.241 -21.386 38.002 1.00 88.25 730 SER A C 1
ATOM 5107 O O . SER A 1 730 ? -35.280 -21.626 38.734 1.00 88.25 730 SER A O 1
ATOM 5109 N N . LEU A 1 731 ? -36.520 -20.160 37.562 1.00 92.81 731 LEU A N 1
ATOM 5110 C CA . LEU A 1 731 ? -35.730 -18.972 37.890 1.00 92.81 731 LEU A CA 1
ATOM 5111 C C . LEU A 1 731 ? -36.461 -18.124 38.940 1.00 92.81 731 LEU A C 1
ATOM 5113 O O . LEU A 1 731 ? -37.562 -17.641 38.695 1.00 92.81 731 LEU A O 1
ATOM 5117 N N . LEU A 1 732 ? -35.847 -17.938 40.109 1.00 92.19 732 LEU A N 1
ATOM 5118 C CA . LEU A 1 732 ? -36.405 -17.184 41.230 1.00 92.19 732 LEU A CA 1
ATOM 5119 C C . LEU A 1 732 ? -35.577 -15.928 41.510 1.00 92.19 732 LEU A C 1
ATOM 5121 O O . LEU A 1 732 ? -34.371 -16.003 41.748 1.00 92.19 732 LEU A O 1
ATOM 5125 N N . TYR A 1 733 ? -36.257 -14.784 41.558 1.00 93.75 733 TYR A N 1
ATOM 5126 C CA . TYR A 1 733 ? -35.684 -13.503 41.963 1.00 93.75 733 TYR A CA 1
ATOM 5127 C C . TYR A 1 733 ? -36.041 -13.215 43.424 1.00 93.75 733 TYR A C 1
ATOM 5129 O O . TYR A 1 733 ? -37.193 -12.941 43.765 1.00 93.75 733 TYR A O 1
ATOM 5137 N N . GLU A 1 734 ? -35.045 -13.277 44.298 1.00 94.31 734 GLU A N 1
ATOM 5138 C CA . GLU A 1 734 ? -35.147 -12.880 45.697 1.00 94.31 734 GLU A CA 1
ATOM 5139 C C . GLU A 1 734 ? -34.633 -11.445 45.892 1.00 94.31 734 GLU A C 1
ATOM 5141 O O . GLU A 1 734 ? -33.867 -10.947 45.069 1.00 94.31 734 GLU A O 1
ATOM 5146 N N . PRO A 1 735 ? -34.967 -10.768 47.011 1.00 94.56 735 PRO A N 1
ATOM 5147 C CA . PRO A 1 735 ? -34.504 -9.402 47.255 1.00 94.56 735 PRO A CA 1
ATOM 5148 C C . PRO A 1 735 ? -32.986 -9.212 47.158 1.00 94.56 735 PRO A C 1
ATOM 5150 O O . PRO A 1 735 ? -32.551 -8.107 46.863 1.00 94.56 735 PRO A O 1
ATOM 5153 N N . ASN A 1 736 ? -32.198 -10.264 47.413 1.00 95.88 736 ASN A N 1
ATOM 5154 C CA . ASN A 1 736 ? -30.733 -10.220 47.449 1.00 95.88 736 ASN A CA 1
ATOM 5155 C C . ASN A 1 736 ? -30.064 -11.335 46.624 1.00 95.88 736 ASN A C 1
ATOM 5157 O O . ASN A 1 736 ? -28.855 -11.526 46.757 1.00 95.88 736 ASN A O 1
ATOM 5161 N N . ALA A 1 737 ? -30.812 -12.109 45.833 1.00 96.31 737 ALA A N 1
ATOM 5162 C CA . ALA A 1 737 ? -30.250 -13.230 45.082 1.00 96.31 737 ALA A CA 1
ATOM 5163 C C . ALA A 1 737 ? -31.084 -13.590 43.847 1.00 96.31 737 ALA A C 1
ATOM 5165 O O . ALA A 1 737 ? -32.291 -13.370 43.815 1.00 96.31 737 ALA A O 1
ATOM 5166 N N . VAL A 1 738 ? -30.436 -14.191 42.852 1.00 97.00 738 VAL A N 1
ATOM 5167 C CA . VAL A 1 738 ? -31.084 -14.863 41.723 1.00 97.00 738 VAL A CA 1
ATOM 5168 C C . VAL A 1 738 ? -30.729 -16.341 41.804 1.00 97.00 738 VAL A C 1
ATOM 5170 O O . VAL A 1 738 ? -29.551 -16.708 41.785 1.00 97.00 738 VAL A O 1
ATOM 5173 N N . LEU A 1 739 ? -31.750 -17.188 41.927 1.00 95.56 739 LEU A N 1
ATOM 5174 C CA . LEU A 1 739 ? -31.599 -18.632 42.053 1.00 95.56 739 LEU A CA 1
ATOM 5175 C C . LEU A 1 739 ? -32.176 -19.331 40.827 1.00 95.56 739 LEU A C 1
ATOM 5177 O O . LEU A 1 739 ? -33.338 -19.140 40.482 1.00 95.56 739 LEU A O 1
ATOM 5181 N N . LEU A 1 740 ? -31.381 -20.200 40.217 1.00 96.00 740 LEU A N 1
ATOM 5182 C CA . LEU A 1 740 ? -31.801 -21.095 39.150 1.00 96.00 740 LEU A CA 1
ATOM 5183 C C . LEU A 1 740 ? -31.904 -22.516 39.710 1.00 96.00 740 LEU A C 1
ATOM 5185 O O . LEU A 1 740 ? -30.923 -23.056 40.213 1.00 96.00 740 LEU A O 1
ATOM 5189 N N . SER A 1 741 ? -33.081 -23.127 39.650 1.00 93.50 741 SER A N 1
ATOM 5190 C CA . SER A 1 741 ? -33.342 -24.466 40.193 1.00 93.50 741 SER A CA 1
ATOM 5191 C C . SER A 1 741 ? -33.854 -25.425 39.129 1.00 93.50 741 SER A C 1
ATOM 5193 O O . SER A 1 741 ? -34.504 -25.011 38.176 1.00 93.50 741 SER A O 1
ATOM 5195 N N . VAL A 1 742 ? -33.593 -26.717 39.310 1.00 92.12 742 VAL A N 1
ATOM 5196 C CA . VAL A 1 742 ? -34.131 -27.791 38.467 1.00 92.12 742 VAL A CA 1
ATOM 5197 C C . VAL A 1 742 ? -35.360 -28.384 39.142 1.00 92.12 742 VAL A C 1
ATOM 5199 O O . VAL A 1 742 ? -35.278 -28.859 40.281 1.00 92.12 742 VAL A O 1
ATOM 5202 N N . VAL A 1 743 ? -36.482 -28.386 38.433 1.00 84.06 743 VAL A N 1
ATOM 5203 C CA . VAL A 1 743 ? -37.773 -28.903 38.902 1.00 84.06 743 VAL A CA 1
ATOM 5204 C C . VAL A 1 743 ? -38.332 -29.936 37.914 1.00 84.06 743 VAL A C 1
ATOM 5206 O O . VAL A 1 743 ? -37.808 -30.097 36.811 1.00 84.06 743 VAL A O 1
ATOM 5209 N N . ASP A 1 744 ? -39.350 -30.693 38.326 1.00 79.69 744 ASP A N 1
ATOM 5210 C CA . ASP A 1 744 ? -40.074 -31.605 37.429 1.00 79.69 744 ASP A CA 1
ATOM 5211 C C . ASP A 1 744 ? -40.949 -30.804 36.441 1.00 79.69 744 ASP A C 1
ATOM 5213 O O . ASP A 1 744 ? -41.534 -29.788 36.814 1.00 79.69 744 ASP A O 1
ATOM 5217 N N . VAL A 1 745 ? -41.088 -31.283 35.197 1.00 68.88 745 VAL A N 1
ATOM 5218 C CA . VAL A 1 745 ? -42.026 -30.723 34.205 1.00 68.88 745 VAL A CA 1
ATOM 5219 C C . VAL A 1 745 ? -43.453 -30.926 34.692 1.00 68.88 745 VAL A C 1
ATOM 5221 O O . VAL A 1 745 ? -43.900 -32.061 34.888 1.00 68.88 745 VAL A O 1
ATOM 5224 N N . VAL A 1 746 ? -44.186 -29.825 34.822 1.00 67.25 746 VAL A N 1
ATOM 5225 C CA . VAL A 1 746 ? -45.598 -29.828 35.192 1.00 67.25 746 VAL A CA 1
ATOM 5226 C C . VAL A 1 746 ? -46.428 -29.731 33.907 1.00 67.25 746 VAL A C 1
ATOM 5228 O O . VAL A 1 746 ? -46.372 -28.738 33.194 1.00 67.25 746 VAL A O 1
ATOM 5231 N N . ASN A 1 747 ? -47.149 -30.796 33.534 1.00 68.88 747 ASN A N 1
ATOM 5232 C CA . ASN A 1 747 ? -47.782 -30.906 32.207 1.00 68.88 747 ASN A CA 1
ATOM 5233 C C . ASN A 1 747 ? -49.029 -30.013 32.044 1.00 68.88 747 ASN A C 1
ATOM 5235 O O . ASN A 1 747 ? -49.551 -29.889 30.933 1.00 68.88 747 ASN A O 1
ATOM 5239 N N . GLY A 1 748 ? -49.544 -29.459 33.145 1.00 72.00 748 GLY A N 1
ATOM 5240 C CA . GLY A 1 748 ? -50.673 -28.528 33.188 1.00 72.00 748 GLY A CA 1
ATOM 5241 C C . GLY A 1 748 ? -50.312 -27.041 33.268 1.00 72.00 748 GLY A C 1
ATOM 5242 O O . GLY A 1 748 ? -51.245 -26.241 33.307 1.00 72.00 748 GLY A O 1
ATOM 5243 N N . ASP A 1 749 ? -49.021 -26.698 33.305 1.00 75.50 749 ASP A N 1
ATOM 5244 C CA . ASP A 1 749 ? -48.500 -25.324 33.341 1.00 75.50 749 ASP A CA 1
ATOM 5245 C C . ASP A 1 749 ? -48.363 -24.812 31.894 1.00 75.50 749 ASP A C 1
ATOM 5247 O O . ASP A 1 749 ? -47.495 -25.235 31.126 1.00 75.50 749 ASP A O 1
ATOM 5251 N N . PHE A 1 750 ? -49.325 -24.004 31.464 1.00 77.44 750 PHE A N 1
ATOM 5252 C CA . PHE A 1 750 ? -49.462 -23.520 30.095 1.00 77.44 750 PHE A CA 1
ATOM 5253 C C . PHE A 1 750 ? -48.912 -22.114 29.893 1.00 77.44 750 PHE A C 1
ATOM 5255 O O . PHE A 1 750 ? -48.668 -21.758 28.737 1.00 77.44 750 PHE A O 1
ATOM 5262 N N . ASP A 1 751 ? -48.746 -21.315 30.947 1.00 72.81 751 ASP A N 1
ATOM 5263 C CA . ASP A 1 751 ? -48.019 -20.044 30.856 1.00 72.81 751 ASP A CA 1
ATOM 5264 C C . ASP A 1 751 ? -46.547 -20.132 31.279 1.00 72.81 751 ASP A C 1
ATOM 5266 O O . ASP A 1 751 ? -45.814 -19.158 31.088 1.00 72.81 751 ASP A O 1
ATOM 5270 N N . LEU A 1 752 ? -46.104 -21.337 31.655 1.00 67.62 752 LEU A N 1
ATOM 5271 C CA . LEU A 1 752 ? -44.728 -21.717 31.970 1.00 67.62 752 LEU A CA 1
ATOM 5272 C C . LEU A 1 752 ? -44.164 -20.925 33.153 1.00 67.62 752 LEU A C 1
ATOM 5274 O O . LEU A 1 752 ? -42.959 -20.655 33.194 1.00 67.62 752 LEU A O 1
ATOM 5278 N N . ASP A 1 753 ? -45.023 -20.525 34.093 1.00 61.56 753 ASP A N 1
ATOM 5279 C CA . ASP A 1 753 ? -44.624 -19.765 35.278 1.00 61.56 753 ASP A CA 1
ATOM 5280 C C . ASP A 1 753 ? -44.234 -20.652 36.478 1.00 61.56 753 ASP A C 1
ATOM 5282 O O . ASP A 1 753 ? -43.776 -20.153 37.513 1.00 61.56 753 ASP A O 1
ATOM 5286 N N . GLY A 1 754 ? -44.262 -21.975 36.285 1.00 61.69 754 GLY A N 1
ATOM 5287 C CA . GLY A 1 754 ? -43.753 -22.981 37.209 1.00 61.69 754 GLY A CA 1
ATOM 5288 C C . GLY A 1 754 ? -44.778 -23.456 38.235 1.00 61.69 754 GLY A C 1
ATOM 5289 O O . GLY A 1 754 ? -44.437 -24.292 39.082 1.00 61.69 754 GLY A O 1
ATOM 5290 N N . ASP A 1 755 ? -46.015 -22.960 38.181 1.00 63.25 755 ASP A N 1
ATOM 5291 C CA . ASP A 1 755 ? -47.139 -23.510 38.924 1.00 63.25 755 ASP A CA 1
ATOM 5292 C C . ASP A 1 755 ? -48.325 -23.867 38.008 1.00 63.25 755 ASP A C 1
ATOM 5294 O O . ASP A 1 755 ? -48.235 -23.795 36.791 1.00 63.25 755 ASP A O 1
ATOM 5298 N N . ILE A 1 756 ? -49.379 -24.465 38.575 1.00 75.25 756 ILE A N 1
ATOM 5299 C CA . ILE A 1 756 ? -50.611 -24.737 37.823 1.00 75.25 756 ILE A CA 1
ATOM 5300 C C . ILE A 1 756 ? -51.745 -24.036 38.538 1.00 75.25 756 ILE A C 1
ATOM 5302 O O . ILE A 1 756 ? -52.281 -24.538 39.537 1.00 75.25 756 ILE A O 1
ATOM 5306 N N . ASP A 1 757 ? -52.151 -22.896 38.005 1.00 76.19 757 ASP A N 1
ATOM 5307 C CA . ASP A 1 757 ? -53.155 -22.038 38.590 1.00 76.19 757 ASP A CA 1
ATOM 5308 C C . ASP A 1 757 ? -54.256 -21.629 37.587 1.00 76.19 757 ASP A C 1
ATOM 5310 O O . ASP A 1 757 ? -54.588 -22.318 36.616 1.00 76.19 757 ASP A O 1
ATOM 5314 N N . GLY A 1 758 ? -55.008 -20.578 37.920 1.00 78.25 758 GLY A N 1
ATOM 5315 C CA . GLY A 1 758 ? -56.107 -20.103 37.079 1.00 78.25 758 GLY A CA 1
ATOM 5316 C C . GLY A 1 758 ? -55.652 -19.410 35.789 1.00 78.25 758 GLY A C 1
ATOM 5317 O O . GLY A 1 758 ? -56.490 -19.170 34.916 1.00 78.25 758 GLY A O 1
ATOM 5318 N N . ARG A 1 759 ? -54.376 -19.047 35.668 1.00 76.38 759 ARG A N 1
ATOM 5319 C CA . ARG A 1 759 ? -53.783 -18.372 34.515 1.00 76.38 759 ARG A CA 1
ATOM 5320 C C . ARG A 1 759 ? -53.474 -19.353 33.399 1.00 76.38 759 ARG A C 1
ATOM 5322 O O . ARG A 1 759 ? -53.876 -19.066 32.269 1.00 76.38 759 ARG A O 1
ATOM 5329 N N . ASP A 1 760 ? -53.002 -20.552 33.717 1.00 80.25 760 ASP A N 1
ATOM 5330 C CA . ASP A 1 760 ? -52.860 -21.655 32.758 1.00 80.25 760 ASP A CA 1
ATOM 5331 C C . ASP A 1 760 ? -54.177 -21.976 32.072 1.00 80.25 760 ASP A C 1
ATOM 5333 O O . ASP A 1 760 ? -54.279 -22.079 30.847 1.00 80.25 760 ASP A O 1
ATOM 5337 N N . PHE A 1 761 ? -55.250 -22.028 32.863 1.00 83.50 761 PHE A N 1
ATOM 5338 C CA . PHE A 1 761 ? -56.591 -22.213 32.332 1.00 83.50 761 PHE A CA 1
ATOM 5339 C C . PHE A 1 761 ? -56.965 -21.118 31.332 1.00 83.50 761 PHE A C 1
ATOM 5341 O O . PHE A 1 761 ? -57.587 -21.397 30.305 1.00 83.50 761 PHE A O 1
ATOM 5348 N N . LEU A 1 762 ? -56.592 -19.865 31.607 1.00 83.69 762 LEU A N 1
ATOM 5349 C CA . LEU A 1 762 ? -56.850 -18.739 30.714 1.00 83.69 762 LEU A CA 1
ATOM 5350 C C . LEU A 1 762 ? -55.966 -18.764 29.464 1.00 83.69 762 LEU A C 1
ATOM 5352 O O . LEU A 1 762 ? -56.398 -18.239 28.432 1.00 83.69 762 LEU A O 1
ATOM 5356 N N . VAL A 1 763 ? -54.761 -19.328 29.536 1.00 80.06 763 VAL A N 1
ATOM 5357 C CA . VAL A 1 763 ? -53.883 -19.540 28.378 1.00 80.06 763 VAL A CA 1
ATOM 5358 C C . VAL A 1 763 ? -54.443 -20.639 27.485 1.00 80.06 763 VAL A C 1
ATOM 5360 O O . VAL A 1 763 ? -54.670 -20.397 26.297 1.00 80.06 763 VAL A O 1
ATOM 5363 N N . TRP A 1 764 ? -54.834 -21.780 28.051 1.00 88.00 764 TRP A N 1
ATOM 5364 C CA . TRP A 1 764 ? -55.560 -22.823 27.323 1.00 88.00 764 TRP A CA 1
ATOM 5365 C C . TRP A 1 764 ? -56.866 -22.302 26.704 1.00 88.00 764 TRP A C 1
ATOM 5367 O O . TRP A 1 764 ? -57.128 -22.519 25.518 1.00 88.00 764 TRP A O 1
ATOM 5377 N N . GLN A 1 765 ? -57.668 -21.543 27.460 1.00 87.06 765 GLN A N 1
ATOM 5378 C CA . GLN A 1 765 ? -58.945 -20.998 26.984 1.00 87.06 765 GLN A CA 1
ATOM 5379 C C . GLN A 1 765 ? -58.768 -20.005 25.825 1.00 87.06 765 GLN A C 1
ATOM 5381 O O . GLN A 1 765 ? -59.691 -19.814 25.030 1.00 87.06 765 GLN A O 1
ATOM 5386 N N . ARG A 1 766 ? -57.596 -19.372 25.714 1.00 87.81 766 ARG A N 1
ATOM 5387 C CA . ARG A 1 766 ? -57.236 -18.464 24.616 1.00 87.81 766 ARG A CA 1
ATOM 5388 C C . ARG A 1 766 ? -56.527 -19.166 23.456 1.00 87.81 766 ARG A C 1
ATOM 5390 O O . ARG A 1 766 ? -56.209 -18.507 22.470 1.00 87.81 766 ARG A O 1
ATOM 5397 N N . GLY A 1 767 ? -56.357 -20.485 23.537 1.00 81.31 767 GLY A N 1
ATOM 5398 C CA . GLY A 1 767 ? -55.707 -21.296 22.512 1.00 81.31 767 GLY A CA 1
ATOM 5399 C C . GLY A 1 767 ? -54.180 -21.245 22.562 1.00 81.31 767 GLY A C 1
ATOM 5400 O O . GLY A 1 767 ? -53.556 -21.537 21.552 1.00 81.31 767 GLY A O 1
ATOM 5401 N N . GLY A 1 768 ? -53.592 -20.855 23.697 1.00 74.12 768 GLY A N 1
ATOM 5402 C CA . GLY A 1 768 ? -52.142 -20.798 23.914 1.00 74.12 768 GLY A CA 1
ATOM 5403 C C . GLY A 1 768 ? -51.519 -22.074 24.486 1.00 74.12 768 GLY A C 1
ATOM 5404 O O . GLY A 1 768 ? -50.323 -22.081 24.734 1.00 74.12 768 GLY A O 1
ATOM 5405 N N . SER A 1 769 ? -52.295 -23.141 24.704 1.00 80.06 769 SER A N 1
ATOM 5406 C CA . SER A 1 769 ? -51.754 -24.433 25.141 1.00 80.06 769 SER A CA 1
ATOM 5407 C C . SER A 1 769 ? -51.141 -25.220 23.965 1.00 80.06 769 SER A C 1
ATOM 5409 O O . SER A 1 769 ? -51.470 -24.937 22.807 1.00 80.06 769 SER A O 1
ATOM 5411 N N . PRO A 1 770 ? -50.293 -26.236 24.222 1.00 75.12 770 PRO A N 1
ATOM 5412 C CA . PRO A 1 770 ? -49.618 -27.017 23.175 1.00 75.12 770 PRO A CA 1
ATOM 5413 C C . PRO A 1 770 ? -50.555 -27.635 22.118 1.00 75.12 770 PRO A C 1
ATOM 5415 O O . PRO A 1 770 ? -50.193 -27.753 20.949 1.00 75.12 770 PRO A O 1
ATOM 5418 N N . ASN A 1 771 ? -51.780 -27.995 22.507 1.00 77.00 771 ASN A N 1
ATOM 5419 C CA . ASN A 1 771 ? -52.879 -28.409 21.638 1.00 77.00 771 ASN A CA 1
ATOM 5420 C C . ASN A 1 771 ? -54.091 -27.476 21.859 1.00 77.00 771 ASN A C 1
ATOM 5422 O O . ASN A 1 771 ? -54.999 -27.807 22.642 1.00 77.00 771 ASN A O 1
ATOM 5426 N N . PRO A 1 772 ? -54.155 -26.334 21.145 1.00 76.94 772 PRO A N 1
ATOM 5427 C CA . PRO A 1 772 ? -55.143 -25.281 21.368 1.00 76.94 772 PRO A CA 1
ATOM 5428 C C . PRO A 1 772 ? -56.580 -25.804 21.419 1.00 76.94 772 PRO A C 1
ATOM 5430 O O . PRO A 1 772 ? -57.039 -26.503 20.512 1.00 76.94 772 PRO A O 1
ATOM 5433 N N . PHE A 1 773 ? -57.308 -25.444 22.479 1.00 73.19 773 PHE A N 1
ATOM 5434 C CA . PHE A 1 773 ? -58.707 -25.832 22.717 1.00 73.19 773 PHE A CA 1
ATOM 5435 C C . PHE A 1 773 ? -58.964 -27.344 22.818 1.00 73.19 773 PHE A C 1
ATOM 5437 O O . PHE A 1 773 ? -60.122 -27.777 22.791 1.00 73.19 773 PHE A O 1
ATOM 5444 N N . SER A 1 774 ? -57.923 -28.174 22.927 1.00 82.69 774 SER A N 1
ATOM 5445 C CA . SER A 1 774 ? -58.109 -29.615 23.022 1.00 82.69 774 SER A CA 1
ATOM 5446 C C . SER A 1 774 ? -58.679 -30.001 24.386 1.00 82.69 774 SER A C 1
ATOM 5448 O O . SER A 1 774 ? -58.347 -29.430 25.428 1.00 82.69 774 SER A O 1
ATOM 5450 N N . SER A 1 775 ? -59.525 -31.030 24.391 1.00 80.81 775 SER A N 1
ATOM 5451 C CA . SER A 1 775 ? -59.967 -31.670 25.631 1.00 80.81 775 SER A CA 1
ATOM 5452 C C . SER A 1 775 ? -58.835 -32.422 26.343 1.00 80.81 775 SER A C 1
ATOM 5454 O O . SER A 1 775 ? -59.019 -32.809 27.490 1.00 80.81 775 SER A O 1
ATOM 5456 N N . GLY A 1 776 ? -57.705 -32.665 25.663 1.00 77.75 776 GLY A N 1
ATOM 5457 C CA . GLY A 1 776 ? -56.515 -33.302 26.230 1.00 77.75 776 GLY A CA 1
ATOM 5458 C C . GLY A 1 776 ? -55.772 -32.361 27.173 1.00 77.75 776 GLY A C 1
ATOM 5459 O O . GLY A 1 776 ? -55.587 -32.698 28.334 1.00 77.75 776 GLY A O 1
ATOM 5460 N N . ASP A 1 777 ? -55.462 -31.152 26.713 1.00 77.94 777 ASP A N 1
ATOM 5461 C CA . ASP A 1 777 ? -54.799 -30.121 27.521 1.00 77.94 777 ASP A CA 1
ATOM 5462 C C . ASP A 1 777 ? -55.693 -29.649 28.677 1.00 77.94 777 ASP A C 1
ATOM 5464 O O . ASP A 1 777 ? -55.246 -29.533 29.813 1.00 77.94 777 ASP A O 1
ATOM 5468 N N . LEU A 1 778 ? -57.002 -29.493 28.441 1.00 81.31 778 LEU A N 1
ATOM 5469 C CA . LEU A 1 778 ? -57.940 -29.213 29.531 1.00 81.31 778 LEU A CA 1
ATOM 5470 C C . LEU A 1 778 ? -57.895 -30.295 30.617 1.00 81.31 778 LEU A C 1
ATOM 5472 O O . LEU A 1 778 ? -57.988 -29.979 31.798 1.00 81.31 778 LEU A O 1
ATOM 5476 N N . ALA A 1 779 ? -57.780 -31.566 30.222 1.00 79.56 779 ALA A N 1
ATOM 5477 C CA . ALA A 1 779 ? -57.700 -32.677 31.159 1.00 79.56 779 ALA A CA 1
ATOM 5478 C C . ALA A 1 779 ? -56.360 -32.707 31.907 1.00 79.56 779 ALA A C 1
ATOM 5480 O O . ALA A 1 779 ? -56.362 -33.069 33.080 1.00 79.56 779 ALA A O 1
ATOM 5481 N N . LEU A 1 780 ? -55.252 -32.310 31.271 1.00 78.56 780 LEU A N 1
ATOM 5482 C CA . LEU A 1 780 ? -53.943 -32.174 31.920 1.00 78.56 780 LEU A CA 1
ATOM 5483 C C . LEU A 1 780 ? -53.991 -31.100 33.015 1.00 78.56 780 LEU A C 1
ATOM 5485 O O . LEU A 1 780 ? -53.769 -31.427 34.179 1.00 78.56 780 LEU A O 1
ATOM 5489 N N . TRP A 1 781 ? -54.447 -29.884 32.687 1.00 82.69 781 TRP A N 1
ATOM 5490 C CA . TRP A 1 781 ? -54.659 -28.822 33.679 1.00 82.69 781 TRP A CA 1
ATOM 5491 C C . TRP A 1 781 ? -55.623 -29.259 34.790 1.00 82.69 781 TRP A C 1
ATOM 5493 O O . TRP A 1 781 ? -55.299 -29.174 35.968 1.00 82.69 781 TRP A O 1
ATOM 5503 N N . GLN A 1 782 ? -56.786 -29.828 34.447 1.00 79.00 782 GLN A N 1
ATOM 5504 C CA . GLN A 1 782 ? -57.772 -30.286 35.441 1.00 79.00 782 GLN A CA 1
ATOM 5505 C C . GLN A 1 782 ? -57.241 -31.376 36.381 1.00 79.00 782 GLN A C 1
ATOM 5507 O O . GLN A 1 782 ? -57.696 -31.466 37.523 1.00 79.00 782 GLN A O 1
ATOM 5512 N N . THR A 1 783 ? -56.347 -32.239 35.894 1.00 74.38 783 THR A N 1
ATOM 5513 C CA . THR A 1 783 ? -55.778 -33.339 36.684 1.00 74.38 783 THR A CA 1
ATOM 5514 C C . THR A 1 783 ? -54.754 -32.818 37.683 1.00 74.38 783 THR A C 1
ATOM 5516 O O . THR A 1 783 ? -54.689 -33.317 38.807 1.00 74.38 783 THR A O 1
ATOM 5519 N N . GLU A 1 784 ? -53.991 -31.801 37.295 1.00 71.69 784 GLU A N 1
ATOM 5520 C CA . GLU A 1 784 ? -52.825 -31.343 38.044 1.00 71.69 784 GLU A CA 1
ATOM 5521 C C . GLU A 1 784 ? -53.099 -30.066 38.877 1.00 71.69 784 GLU A C 1
ATOM 5523 O O . GLU A 1 784 ? -52.465 -29.895 39.915 1.00 71.69 784 GLU A O 1
ATOM 5528 N N . TYR A 1 785 ? -54.162 -29.294 38.581 1.00 70.69 785 TYR A N 1
ATOM 5529 C CA . TYR A 1 785 ? -54.643 -28.106 39.334 1.00 70.69 785 TYR A CA 1
ATOM 5530 C C . TYR A 1 785 ? -54.953 -28.359 40.831 1.00 70.69 785 TYR A C 1
ATOM 5532 O O . TYR A 1 785 ? -55.196 -27.431 41.597 1.00 70.69 785 TYR A O 1
ATOM 5540 N N . ASN A 1 786 ? -54.974 -29.623 41.278 1.00 53.66 786 ASN A N 1
ATOM 5541 C CA . ASN A 1 786 ? -55.262 -30.020 42.665 1.00 53.66 786 ASN A CA 1
ATOM 5542 C C . ASN A 1 786 ? -54.201 -30.947 43.304 1.00 53.66 786 ASN A C 1
ATOM 5544 O O . ASN A 1 786 ? -54.436 -31.492 44.390 1.00 53.66 786 ASN A O 1
ATOM 5548 N N . GLY A 1 787 ? -53.043 -31.150 42.670 1.00 49.91 787 GLY A N 1
ATOM 5549 C CA . GLY A 1 787 ? -51.940 -31.952 43.211 1.00 49.91 787 GLY A CA 1
ATOM 5550 C C . GLY A 1 787 ? -51.016 -31.151 44.139 1.00 49.91 787 GLY A C 1
ATOM 5551 O O . GLY A 1 787 ? -49.938 -30.760 43.723 1.00 49.91 787 GLY A O 1
ATOM 5552 N N . GLY A 1 788 ? -51.418 -30.888 45.392 1.00 42.69 788 GLY A N 1
ATOM 5553 C CA . GLY A 1 788 ? -50.590 -30.152 46.380 1.00 42.69 788 GLY A CA 1
ATOM 5554 C C . GLY A 1 788 ? -49.200 -30.783 46.614 1.00 42.69 788 GLY A C 1
ATOM 5555 O O . GLY A 1 788 ? -49.059 -31.998 46.518 1.00 42.69 788 GLY A O 1
ATOM 5556 N N . LEU A 1 789 ? -48.129 -30.062 46.974 1.00 38.28 789 LEU A N 1
ATOM 5557 C CA . LEU A 1 789 ? -47.969 -28.887 47.844 1.00 38.28 789 LEU A CA 1
ATOM 5558 C C . LEU A 1 789 ? -46.644 -28.160 47.524 1.00 38.28 789 LEU A C 1
ATOM 5560 O O . LEU A 1 789 ? -45.616 -28.825 47.509 1.00 38.28 789 LEU A O 1
ATOM 5564 N N . LEU A 1 790 ? -46.632 -26.823 47.539 1.00 33.59 790 LEU A N 1
ATOM 5565 C CA . LEU A 1 790 ? -45.830 -26.035 48.489 1.00 33.59 790 LEU A CA 1
ATOM 5566 C C . LEU A 1 790 ? -46.608 -24.763 48.855 1.00 33.59 790 LEU A C 1
ATOM 5568 O O . LEU A 1 790 ? -47.289 -24.151 48.041 1.00 33.59 790 LEU A O 1
ATOM 5572 N N . ALA A 1 791 ? -46.608 -24.450 50.148 1.00 35.06 791 ALA A N 1
ATOM 5573 C CA . ALA A 1 791 ? -47.463 -23.440 50.746 1.00 35.06 791 ALA A CA 1
ATOM 5574 C C . ALA A 1 791 ? -47.027 -22.026 50.348 1.00 35.06 791 ALA A C 1
ATOM 5576 O O . ALA A 1 791 ? -45.933 -21.597 50.707 1.00 35.06 791 ALA A O 1
ATOM 5577 N N . ALA A 1 792 ? -47.932 -21.276 49.717 1.00 32.03 792 ALA A N 1
ATOM 5578 C CA . ALA A 1 792 ? -47.823 -19.830 49.626 1.00 32.03 792 ALA A CA 1
ATOM 5579 C C . ALA A 1 792 ? -47.785 -19.234 51.043 1.00 32.03 792 ALA A C 1
ATOM 5581 O O . ALA A 1 792 ? -48.765 -19.276 51.798 1.00 32.03 792 ALA A O 1
ATOM 5582 N N . THR A 1 793 ? -46.639 -18.681 51.425 1.00 31.56 793 THR A N 1
ATOM 5583 C CA . THR A 1 793 ? -46.552 -17.751 52.543 1.00 31.56 793 THR A CA 1
ATOM 5584 C C . THR A 1 793 ? -47.241 -16.463 52.112 1.00 31.56 793 THR A C 1
ATOM 5586 O O . THR A 1 793 ? -46.839 -15.789 51.169 1.00 31.56 793 THR A O 1
ATOM 5589 N N . SER A 1 794 ? -48.327 -16.111 52.798 1.00 34.53 794 SER A N 1
ATOM 5590 C CA . SER A 1 794 ? -48.980 -14.820 52.618 1.00 34.53 794 SER A CA 1
ATOM 5591 C C . SER A 1 794 ? -48.038 -13.710 53.097 1.00 34.53 794 SER A C 1
ATOM 5593 O O . SER A 1 794 ? -47.998 -13.400 54.292 1.00 34.53 794 SER A O 1
ATOM 5595 N N . VAL A 1 795 ? -47.270 -13.120 52.183 1.00 29.84 795 VAL A N 1
ATOM 5596 C CA . VAL A 1 795 ? -46.590 -11.845 52.422 1.00 29.84 795 VAL A CA 1
ATOM 5597 C C . VAL A 1 795 ? -47.636 -10.743 52.281 1.00 29.84 795 VAL A C 1
ATOM 5599 O O . VAL A 1 795 ? -48.403 -10.700 51.320 1.00 29.84 795 VAL A O 1
ATOM 5602 N N . ALA A 1 796 ? -47.730 -9.897 53.304 1.00 30.91 796 ALA A N 1
ATOM 5603 C CA . ALA A 1 796 ? -48.674 -8.794 53.352 1.00 30.91 796 ALA A CA 1
ATOM 5604 C C . ALA A 1 796 ? -48.489 -7.873 52.139 1.00 30.91 796 ALA A C 1
ATOM 5606 O O . ALA A 1 796 ? -47.388 -7.397 51.876 1.00 30.91 796 ALA A O 1
ATOM 5607 N N . VAL A 1 797 ? -49.590 -7.599 51.443 1.00 33.50 797 VAL A N 1
ATOM 5608 C CA . VAL A 1 797 ? -49.673 -6.563 50.411 1.00 33.50 797 VAL A CA 1
ATOM 5609 C C . VAL A 1 797 ? -49.292 -5.219 51.046 1.00 33.50 797 VAL A C 1
ATOM 5611 O O . VAL A 1 797 ? -49.965 -4.806 51.996 1.00 33.50 797 VAL A O 1
ATOM 5614 N N . PRO A 1 798 ? -48.262 -4.505 50.560 1.00 35.69 798 PRO A N 1
ATOM 5615 C CA . PRO A 1 798 ? -48.042 -3.127 50.963 1.00 35.69 798 PRO A CA 1
ATOM 5616 C C . PRO A 1 798 ? -49.210 -2.273 50.459 1.00 35.69 798 PRO A C 1
ATOM 5618 O O . PRO A 1 798 ? -49.449 -2.159 49.256 1.00 35.69 798 PRO A O 1
ATOM 5621 N N . GLU A 1 799 ? -49.961 -1.680 51.386 1.00 37.47 799 GLU A N 1
ATOM 5622 C CA . GLU A 1 799 ? -50.916 -0.620 51.073 1.00 37.47 799 GLU A CA 1
ATOM 5623 C C . GLU A 1 799 ? -50.182 0.523 50.346 1.00 37.47 799 GLU A C 1
ATOM 5625 O O . GLU A 1 799 ? -49.136 0.975 50.825 1.00 37.47 799 GLU A O 1
ATOM 5630 N N . PRO A 1 800 ? -50.708 1.068 49.236 1.00 33.09 800 PRO A N 1
ATOM 5631 C CA . PRO A 1 800 ? -50.191 2.318 48.717 1.00 33.09 800 PRO A CA 1
ATOM 5632 C C . PRO A 1 800 ? -50.541 3.434 49.705 1.00 33.09 800 PRO A C 1
ATOM 5634 O O . PRO A 1 800 ? -51.700 3.825 49.859 1.00 33.09 800 PRO A O 1
ATOM 5637 N N . ALA A 1 801 ? -49.520 3.961 50.379 1.00 40.38 801 ALA A N 1
ATOM 5638 C CA . ALA A 1 801 ? -49.630 5.134 51.228 1.00 40.38 801 ALA A CA 1
ATOM 5639 C C . ALA A 1 801 ? -50.147 6.339 50.416 1.00 40.38 801 ALA A C 1
ATOM 5641 O O . ALA A 1 801 ? -49.412 6.943 49.646 1.00 40.38 801 ALA A O 1
ATOM 5642 N N . SER A 1 802 ? -51.426 6.668 50.597 1.00 45.59 802 SER A N 1
ATOM 5643 C CA . SER A 1 802 ? -52.075 7.978 50.822 1.00 45.59 802 SER A CA 1
ATOM 5644 C C . SER A 1 802 ? -51.526 9.307 50.247 1.00 45.59 802 SER A C 1
ATOM 5646 O O . SER A 1 802 ? -52.047 10.355 50.625 1.00 45.59 802 SER A O 1
ATOM 5648 N N . TRP A 1 803 ? -50.554 9.355 49.333 1.00 44.25 803 TRP A N 1
ATOM 5649 C CA . TRP A 1 803 ? -49.928 10.620 48.897 1.00 44.25 803 TRP A CA 1
ATOM 5650 C C . TRP A 1 803 ? -50.376 11.127 47.518 1.00 44.25 803 TRP A C 1
ATOM 5652 O O . TRP A 1 803 ? -50.226 12.312 47.227 1.00 44.25 803 TRP A O 1
ATOM 5662 N N . VAL A 1 804 ? -51.045 10.306 46.704 1.00 42.97 804 VAL A N 1
ATOM 5663 C CA . VAL A 1 804 ? -51.508 10.726 45.361 1.00 42.97 804 VAL A CA 1
ATOM 5664 C C . VAL A 1 804 ? -52.894 11.398 45.385 1.00 42.97 804 VAL A C 1
ATOM 5666 O O . VAL A 1 804 ? -53.236 12.155 44.481 1.00 42.97 804 VAL A O 1
ATOM 5669 N N . LEU A 1 805 ? -53.664 11.257 46.472 1.00 37.59 805 LEU A N 1
ATOM 5670 C CA . LEU A 1 805 ? -54.945 11.963 46.664 1.00 37.59 805 LEU A CA 1
ATOM 5671 C C . LEU A 1 805 ? -54.831 13.279 47.463 1.00 37.59 805 LEU A C 1
ATOM 5673 O O . LEU A 1 805 ? -55.815 14.005 47.586 1.00 37.59 805 LEU A O 1
ATOM 5677 N N . LEU A 1 806 ? -53.634 13.634 47.950 1.00 41.47 806 LEU A N 1
ATOM 5678 C CA . LEU A 1 806 ? -53.371 14.892 48.673 1.00 41.47 806 LEU A CA 1
ATOM 5679 C C . LEU A 1 806 ? -52.736 15.990 47.798 1.00 41.47 806 LEU A C 1
ATOM 5681 O O . LEU A 1 806 ? -52.852 17.171 48.126 1.00 41.47 806 LEU A O 1
ATOM 5685 N N . LEU A 1 807 ? -52.166 15.644 46.639 1.00 42.53 807 LEU A N 1
ATOM 5686 C CA . LEU A 1 807 ? -51.613 16.614 45.679 1.00 42.53 807 LEU A CA 1
ATOM 5687 C C . LEU A 1 807 ? -52.675 17.262 44.770 1.00 42.53 807 LEU A C 1
ATOM 5689 O O . LEU A 1 807 ? -52.453 18.350 44.246 1.00 42.53 807 LEU A O 1
ATOM 5693 N N . ALA A 1 808 ? -53.874 16.679 44.677 1.00 37.97 808 ALA A N 1
ATOM 5694 C CA . ALA A 1 808 ? -55.017 17.286 43.986 1.00 37.97 808 ALA A CA 1
ATOM 5695 C C . ALA A 1 808 ? -55.769 18.341 44.834 1.00 37.97 808 ALA A C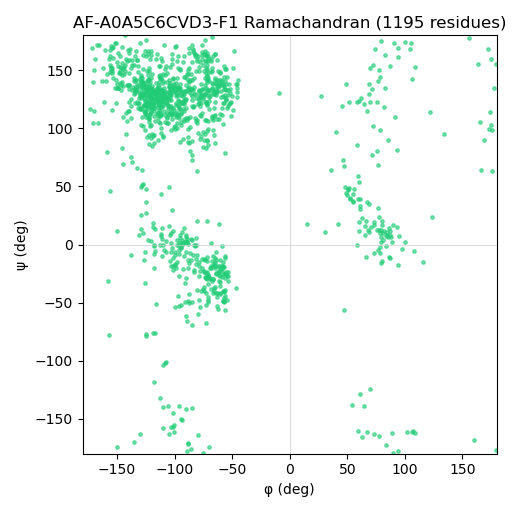 1
ATOM 5697 O O . ALA A 1 808 ? -56.616 19.063 44.311 1.00 37.97 808 ALA A O 1
ATOM 5698 N N . ALA A 1 809 ? -55.448 18.475 46.129 1.00 36.62 809 ALA A N 1
ATOM 5699 C CA . ALA A 1 809 ? -56.111 19.406 47.050 1.00 36.62 809 ALA A CA 1
ATOM 5700 C C . ALA A 1 809 ? -55.300 20.684 47.365 1.00 36.62 809 ALA A C 1
ATOM 5702 O O . ALA A 1 809 ? -55.828 21.598 47.997 1.00 36.62 809 ALA A O 1
ATOM 5703 N N . ALA A 1 810 ? -54.047 20.796 46.902 1.00 40.41 810 ALA A N 1
ATOM 5704 C CA . ALA A 1 810 ? -53.168 21.932 47.215 1.00 40.41 810 ALA A CA 1
ATOM 5705 C C . ALA A 1 810 ? -53.133 23.050 46.147 1.00 40.41 810 ALA A C 1
ATOM 5707 O O . ALA A 1 810 ? -52.608 24.128 46.413 1.00 40.41 810 ALA A O 1
ATOM 5708 N N . CYS A 1 811 ? -53.735 22.862 44.966 1.00 33.88 811 CYS A N 1
ATOM 5709 C CA . CYS A 1 811 ? -53.744 23.887 43.906 1.00 33.88 811 CYS A CA 1
ATOM 5710 C C . CYS A 1 811 ? -54.978 24.806 43.903 1.00 33.88 811 CYS A C 1
ATOM 5712 O O . CYS A 1 811 ? -55.160 25.581 42.964 1.00 33.88 811 CYS A O 1
ATOM 5714 N N . LEU A 1 812 ? -55.818 24.769 44.943 1.00 35.41 812 LEU A N 1
ATOM 5715 C CA . LEU A 1 812 ? -57.049 25.563 44.986 1.00 35.41 812 LEU A CA 1
ATOM 5716 C C . LEU A 1 812 ? -57.184 26.467 46.217 1.00 35.41 812 LEU A C 1
ATOM 5718 O O . LEU A 1 812 ? -58.297 26.661 46.678 1.00 35.41 812 LEU A O 1
ATOM 5722 N N . LEU A 1 813 ? -56.113 27.074 46.740 1.00 34.22 813 LEU A N 1
ATOM 5723 C CA . LEU A 1 813 ? -56.238 28.163 47.721 1.00 34.22 813 LEU A CA 1
ATOM 5724 C C . LEU A 1 813 ? -55.053 29.156 47.640 1.00 34.22 813 LEU A C 1
ATOM 5726 O O . LEU A 1 813 ? -53.919 28.784 47.899 1.00 34.22 813 LEU A O 1
ATOM 5730 N N . LEU A 1 814 ? -55.384 30.439 47.385 1.00 35.50 814 LEU A N 1
ATOM 5731 C CA . LEU A 1 814 ? -54.599 31.680 47.631 1.00 35.50 814 LEU A CA 1
ATOM 5732 C C . LEU A 1 814 ? -53.470 31.983 46.607 1.00 35.50 814 LEU A C 1
ATOM 5734 O O . LEU A 1 814 ? -52.427 31.355 46.621 1.00 35.50 814 LEU A O 1
ATOM 5738 N N . ARG A 1 815 ? -53.606 32.849 45.585 1.00 35.16 815 ARG A N 1
ATOM 5739 C CA . ARG A 1 815 ? -53.927 34.300 45.500 1.00 35.16 815 ARG A CA 1
ATOM 5740 C C . ARG A 1 815 ? -52.920 35.225 46.227 1.00 35.16 815 ARG A C 1
ATOM 5742 O O . ARG A 1 815 ? -52.862 35.197 47.446 1.00 35.16 815 ARG A O 1
ATOM 5749 N N . ILE A 1 816 ? -52.347 36.177 45.455 1.00 35.00 816 ILE A N 1
ATOM 5750 C CA . ILE A 1 816 ? -51.712 37.467 45.864 1.00 35.00 816 ILE A CA 1
ATOM 5751 C C . ILE A 1 816 ? -50.243 37.316 46.335 1.00 35.00 816 ILE A C 1
ATOM 5753 O O . ILE A 1 816 ? -49.958 36.436 47.120 1.00 35.00 816 ILE A O 1
ATOM 5757 N N . GLY A 1 817 ? -49.231 38.112 45.964 1.00 30.44 817 GLY A N 1
ATOM 5758 C CA . GLY A 1 817 ? -49.083 39.304 45.131 1.00 30.44 817 GLY A CA 1
ATOM 5759 C C . GLY A 1 817 ? -47.627 39.831 45.207 1.00 30.44 817 GLY A C 1
ATOM 5760 O O . GLY A 1 817 ? -46.901 39.518 46.136 1.00 30.44 817 GLY A O 1
ATOM 5761 N N . LYS A 1 818 ? -47.233 40.623 44.200 1.00 30.28 818 LYS A N 1
ATOM 5762 C CA . LYS A 1 818 ? -46.198 41.689 44.159 1.00 30.28 818 LYS A CA 1
ATOM 5763 C C . LYS A 1 818 ? -44.965 41.672 45.107 1.00 30.28 818 LYS A C 1
ATOM 5765 O O . LYS A 1 818 ? -45.097 41.905 46.296 1.00 30.28 818 LYS A O 1
ATOM 5770 N N . ARG A 1 819 ? -43.801 41.799 44.438 1.00 29.33 819 ARG A N 1
ATOM 5771 C CA . ARG A 1 819 ? -42.667 42.749 44.644 1.00 29.33 819 ARG A CA 1
ATOM 5772 C C . ARG A 1 819 ? -41.871 42.758 45.968 1.00 29.33 819 ARG A C 1
ATOM 5774 O O . ARG A 1 819 ? -42.381 43.161 47.002 1.00 29.33 819 ARG A O 1
ATOM 5781 N N . GLY A 1 820 ? -40.551 42.631 45.799 1.00 29.16 820 GLY A N 1
ATOM 5782 C CA . GLY A 1 820 ? -39.463 43.265 46.575 1.00 29.16 820 GLY A CA 1
ATOM 5783 C C . GLY A 1 820 ? -38.130 42.686 46.069 1.00 29.16 820 GLY A C 1
ATOM 5784 O O . GLY A 1 820 ? -37.965 41.480 46.158 1.00 29.16 820 GLY A O 1
ATOM 5785 N N . ILE A 1 821 ? -37.296 43.342 45.250 1.00 29.48 821 ILE A N 1
ATOM 5786 C CA . ILE A 1 821 ? -36.515 44.589 45.397 1.00 29.48 821 ILE A CA 1
ATOM 5787 C C . ILE A 1 821 ? -35.392 44.471 46.451 1.00 29.48 821 ILE A C 1
ATOM 5789 O O . ILE A 1 821 ? -35.682 44.400 47.638 1.00 29.48 821 ILE A O 1
ATOM 5793 N N . GLU A 1 822 ? -34.153 44.578 45.933 1.00 28.95 822 GLU A N 1
ATOM 5794 C CA . GLU A 1 822 ? -32.903 45.081 46.556 1.00 28.95 822 GLU A CA 1
ATOM 5795 C C . GLU A 1 822 ? -32.158 44.174 47.559 1.00 28.95 822 GLU A C 1
ATOM 5797 O O . GLU A 1 822 ? -32.768 43.526 48.391 1.00 28.95 822 GLU A O 1
ATOM 5802 N N . SER A 1 823 ? -30.818 44.088 47.589 1.00 29.95 823 SER A N 1
ATOM 5803 C CA . SER A 1 823 ? -29.715 44.847 46.948 1.00 29.95 823 SER A CA 1
ATOM 5804 C C . SER A 1 823 ? -28.373 44.106 47.200 1.00 29.95 823 SER A C 1
ATOM 5806 O O . SER A 1 823 ? -28.259 43.426 48.213 1.00 29.95 823 SER A O 1
ATOM 5808 N N . ALA A 1 824 ? -27.462 44.027 46.210 1.00 27.09 824 ALA A N 1
ATOM 5809 C CA . ALA A 1 824 ? -26.183 44.779 46.051 1.00 27.09 824 ALA A CA 1
ATOM 5810 C C . ALA A 1 824 ? -25.003 44.246 46.915 1.00 27.09 824 ALA A C 1
ATOM 5812 O O . ALA A 1 824 ? -25.221 43.815 48.033 1.00 27.09 824 ALA A O 1
ATOM 5813 N N . ALA A 1 825 ? -23.720 44.224 46.530 1.00 25.58 825 ALA A N 1
ATOM 5814 C CA . ALA A 1 825 ? -22.927 44.867 45.476 1.00 25.58 825 ALA A CA 1
ATOM 5815 C C . ALA A 1 825 ? -21.634 44.036 45.242 1.00 25.58 825 ALA A C 1
ATOM 5817 O O . ALA A 1 825 ? -21.120 43.430 46.177 1.00 25.58 825 ALA A O 1
ATOM 5818 N N . SER A 1 826 ? -21.079 43.947 44.029 1.00 27.33 826 SER A N 1
ATOM 5819 C CA . SER A 1 826 ? -19.869 44.668 43.562 1.00 27.33 826 SER A CA 1
ATOM 5820 C C . SER A 1 826 ? -19.375 43.941 42.289 1.00 27.33 826 SER A C 1
ATOM 5822 O O . SER A 1 826 ? -19.647 42.756 42.148 1.00 27.33 826 SER A O 1
ATOM 5824 N N . LEU A 1 827 ? -18.642 44.479 41.315 1.00 24.59 827 LEU A N 1
ATOM 5825 C CA . LEU A 1 827 ? -18.350 45.821 40.812 1.00 24.59 827 LEU A CA 1
ATOM 5826 C C . LEU A 1 827 ? -17.515 45.563 39.527 1.00 24.59 827 LEU A C 1
ATOM 5828 O O . LEU A 1 827 ? -16.433 45.020 39.662 1.00 24.59 827 LEU A O 1
ATOM 5832 N N . HIS A 1 828 ? -18.022 45.950 38.341 1.00 25.91 828 HIS A N 1
ATOM 5833 C CA . HIS A 1 828 ? -17.320 46.395 37.105 1.00 25.91 828 HIS A CA 1
ATOM 5834 C C . HIS A 1 828 ? -16.132 45.553 36.524 1.00 25.91 828 HIS A C 1
ATOM 5836 O O . HIS A 1 828 ? -15.216 45.181 37.232 1.00 25.91 828 HIS A O 1
ATOM 5842 N N . ALA A 1 829 ? -15.970 45.318 35.209 1.00 25.05 829 ALA A N 1
ATOM 5843 C CA . ALA A 1 829 ? -16.252 46.206 34.080 1.00 25.05 829 ALA A CA 1
ATOM 5844 C C . ALA A 1 829 ? -16.165 45.523 32.680 1.00 25.05 829 ALA A C 1
ATOM 5846 O O . ALA A 1 829 ? -15.276 44.716 32.438 1.00 25.05 829 ALA A O 1
ATOM 5847 N N . ARG A 1 830 ? -16.978 46.058 31.746 1.00 26.25 830 ARG A N 1
ATOM 5848 C CA . ARG A 1 830 ? -16.767 46.266 30.284 1.00 26.25 830 ARG A CA 1
ATOM 5849 C C . ARG A 1 830 ? -17.061 45.144 29.268 1.00 26.25 830 ARG A C 1
ATOM 5851 O O . ARG A 1 830 ? -16.174 44.474 28.762 1.00 26.25 830 ARG A O 1
ATOM 5858 N N . VAL A 1 831 ? -18.319 45.158 28.813 1.00 24.38 831 VAL A N 1
ATOM 5859 C CA . VAL A 1 831 ? -18.790 44.754 27.475 1.00 24.38 831 VAL A CA 1
ATOM 5860 C C . VAL A 1 831 ? -18.899 46.006 26.593 1.00 24.38 831 VAL A C 1
ATOM 5862 O O . VAL A 1 831 ? -19.527 46.973 27.020 1.00 24.38 831 VAL A O 1
ATOM 5865 N N . LEU A 1 832 ? -18.300 45.987 25.393 1.00 24.61 832 LEU A N 1
ATOM 5866 C CA . LEU A 1 832 ? -18.745 46.680 24.164 1.00 24.61 832 LEU A CA 1
ATOM 5867 C C . LEU A 1 832 ? -17.714 46.469 23.040 1.00 24.61 832 LEU A C 1
ATOM 5869 O O . LEU A 1 832 ? -16.703 47.163 22.982 1.00 24.61 832 LEU A O 1
ATOM 5873 N N . SER A 1 833 ? -17.976 45.516 22.143 1.00 23.34 833 SER A N 1
ATOM 5874 C CA . SER A 1 833 ? -17.767 45.633 20.685 1.00 23.34 833 SER A CA 1
ATOM 5875 C C . SER A 1 833 ? -18.019 44.282 20.005 1.00 23.34 833 SER A C 1
ATOM 5877 O O . SER A 1 833 ? -17.168 43.404 19.979 1.00 23.34 833 SER A O 1
ATOM 5879 N N . CYS A 1 834 ? -19.203 44.117 19.422 1.00 22.00 834 CYS A N 1
ATOM 5880 C CA . CYS A 1 834 ? -19.453 43.082 18.422 1.00 22.00 834 CYS A CA 1
ATOM 5881 C C . CYS A 1 834 ? -20.292 43.686 17.298 1.00 22.00 834 CYS A C 1
ATOM 5883 O O . CYS A 1 834 ? -21.478 43.953 17.490 1.00 22.00 834 CYS A O 1
ATOM 5885 N N . PRO A 1 835 ? -19.697 43.899 16.119 1.00 26.97 835 PRO A N 1
ATOM 5886 C CA . PRO A 1 835 ? -20.411 43.868 14.864 1.00 26.97 835 PRO A CA 1
ATOM 5887 C C . PRO A 1 835 ? -19.948 42.642 14.073 1.00 26.97 835 PRO A C 1
ATOM 5889 O O . PRO A 1 835 ? -18.763 42.531 13.769 1.00 26.97 835 PRO A O 1
ATOM 5892 N N . ARG A 1 836 ? -20.882 41.767 13.687 1.00 27.61 836 ARG A N 1
ATOM 5893 C CA . ARG A 1 836 ? -21.060 41.311 12.293 1.00 27.61 836 ARG A CA 1
ATOM 5894 C C . ARG A 1 836 ? -22.001 40.115 12.205 1.00 27.61 836 ARG A C 1
ATOM 5896 O O . ARG A 1 836 ? -21.602 38.963 12.151 1.00 27.61 836 ARG A O 1
ATOM 5903 N N . VAL A 1 837 ? -23.275 40.461 12.054 1.00 27.61 837 VAL A N 1
ATOM 5904 C CA . VAL A 1 837 ? -24.151 39.800 11.089 1.00 27.61 837 VAL A CA 1
ATOM 5905 C C . VAL A 1 837 ? -23.705 40.273 9.702 1.00 27.61 837 VAL A C 1
ATOM 5907 O O . VAL A 1 837 ? -24.017 41.393 9.309 1.00 27.61 837 VAL A O 1
ATOM 5910 N N . MET A 1 838 ? -22.894 39.473 9.011 1.00 24.09 838 MET A N 1
ATOM 5911 C CA . MET A 1 838 ? -22.807 39.381 7.545 1.00 24.09 838 MET A CA 1
ATOM 5912 C C . MET A 1 838 ? -21.698 38.394 7.173 1.00 24.09 838 MET A C 1
ATOM 5914 O O . MET A 1 838 ? -20.583 38.531 7.668 1.00 24.09 838 MET A O 1
ATOM 5918 N N . LEU A 1 839 ? -22.013 37.521 6.210 1.00 24.64 839 LEU A N 1
ATOM 5919 C CA . LEU A 1 839 ? -21.120 36.631 5.457 1.00 24.64 839 LEU A CA 1
ATOM 5920 C C . LEU A 1 839 ? -20.939 35.202 6.016 1.00 24.64 839 LEU A C 1
ATOM 5922 O O . LEU A 1 839 ? -19.919 34.878 6.607 1.00 24.64 839 LEU A O 1
ATOM 5926 N N . LEU A 1 840 ? -21.897 34.317 5.718 1.00 23.38 840 LEU A N 1
ATOM 5927 C CA . LEU A 1 840 ? -21.592 32.901 5.477 1.00 23.38 840 LEU A CA 1
ATOM 5928 C C . LEU A 1 840 ? -22.540 32.339 4.403 1.00 23.38 840 LEU A C 1
ATOM 5930 O O . LEU A 1 840 ? -23.602 31.796 4.677 1.00 23.38 840 LEU A O 1
ATOM 5934 N N . LEU A 1 841 ? -22.164 32.576 3.150 1.00 29.47 841 LEU A N 1
ATOM 5935 C CA . LEU A 1 841 ? -22.643 31.877 1.955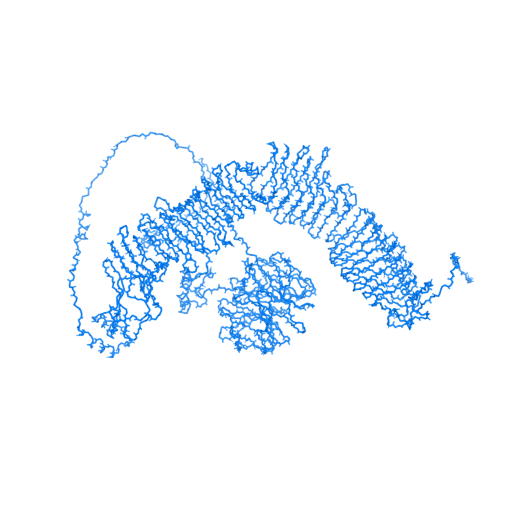 1.00 29.47 841 LEU A CA 1
ATOM 5936 C C . LEU A 1 841 ? -21.433 31.808 1.016 1.00 29.47 841 LEU A C 1
ATOM 5938 O O . LEU A 1 841 ? -21.328 32.544 0.041 1.00 29.47 841 LEU A O 1
ATOM 5942 N N . ALA A 1 842 ? -20.453 31.001 1.421 1.00 24.20 842 ALA A N 1
ATOM 5943 C CA . ALA A 1 842 ? -19.354 30.512 0.602 1.00 24.20 842 ALA A CA 1
ATOM 5944 C C . ALA A 1 842 ? -18.760 29.279 1.304 1.00 24.20 842 ALA A C 1
ATOM 5946 O O . ALA A 1 842 ? -18.374 29.364 2.466 1.00 24.20 842 ALA A O 1
ATOM 5947 N N . THR A 1 843 ? -18.752 28.163 0.570 1.00 26.89 843 THR A N 1
ATOM 5948 C CA . THR A 1 843 ? -17.983 26.924 0.791 1.00 26.89 843 THR A CA 1
ATOM 5949 C C . THR A 1 843 ? -18.194 26.187 2.117 1.00 26.89 843 THR A C 1
ATOM 5951 O O . THR A 1 843 ? -17.389 26.285 3.037 1.00 26.89 843 THR A O 1
ATOM 5954 N N . ILE A 1 844 ? -19.226 25.336 2.154 1.00 23.50 844 ILE A N 1
ATOM 5955 C CA . ILE A 1 844 ? -19.116 24.043 2.839 1.00 23.50 844 ILE A CA 1
ATOM 5956 C C . ILE A 1 844 ? -18.271 23.161 1.914 1.00 23.50 844 ILE A C 1
ATOM 5958 O O . ILE A 1 844 ? -18.769 22.626 0.929 1.00 23.50 844 ILE A O 1
ATOM 5962 N N . THR A 1 845 ? -16.977 23.073 2.190 1.00 26.50 845 THR A N 1
ATOM 5963 C CA . THR A 1 845 ? -16.162 21.910 1.829 1.00 26.50 845 THR A CA 1
ATOM 5964 C C . THR A 1 845 ? -15.848 21.230 3.149 1.00 26.50 845 THR A C 1
ATOM 5966 O O . THR A 1 845 ? -14.920 21.632 3.849 1.00 26.50 845 THR A O 1
ATOM 5969 N N . LEU A 1 846 ? -16.695 20.272 3.529 1.00 28.08 846 LEU A N 1
ATOM 5970 C CA . LEU A 1 846 ? -16.373 19.292 4.558 1.00 28.08 846 LEU A CA 1
ATOM 5971 C C . LEU A 1 846 ? -15.156 18.516 4.054 1.00 28.08 846 LEU A C 1
ATOM 5973 O O . LEU A 1 846 ? -15.250 17.767 3.085 1.00 28.08 846 LEU A O 1
ATOM 5977 N N . GLY A 1 847 ? -14.003 18.769 4.669 1.00 27.16 847 GLY A N 1
ATOM 5978 C CA . GLY A 1 847 ? -12.830 17.920 4.543 1.00 27.16 847 GLY A CA 1
ATOM 5979 C C . GLY A 1 847 ? -13.076 16.638 5.323 1.00 27.16 847 GLY A C 1
ATOM 5980 O O . GLY A 1 847 ? -12.681 16.541 6.478 1.00 27.16 847 GLY A O 1
ATOM 5981 N N . LEU A 1 848 ? -13.760 15.688 4.692 1.00 25.64 848 LEU A N 1
ATOM 5982 C CA . LEU A 1 848 ? -13.628 14.276 5.021 1.00 25.64 848 LEU A CA 1
ATOM 5983 C C . LEU A 1 848 ? -12.263 13.854 4.475 1.00 25.64 848 LEU A C 1
ATOM 5985 O O . LEU A 1 848 ? -12.066 13.804 3.260 1.00 25.64 848 LEU A O 1
ATOM 5989 N N . ALA A 1 849 ? -11.290 13.641 5.360 1.00 25.48 849 ALA A N 1
ATOM 5990 C CA . ALA A 1 849 ? -10.114 12.872 4.990 1.00 25.48 849 ALA A CA 1
ATOM 5991 C C . ALA A 1 849 ? -10.611 11.452 4.698 1.00 25.48 849 ALA A C 1
ATOM 5993 O O . ALA A 1 849 ? -11.118 10.777 5.590 1.00 25.48 849 ALA A O 1
ATOM 5994 N N . ALA A 1 850 ? -10.555 11.063 3.425 1.00 23.84 850 ALA A N 1
ATOM 5995 C CA . ALA A 1 850 ? -10.854 9.708 2.997 1.00 23.84 850 ALA A CA 1
ATOM 5996 C C . ALA A 1 850 ? -9.939 8.727 3.754 1.00 23.84 850 ALA A C 1
ATOM 5998 O O . ALA A 1 850 ? -8.762 9.056 3.953 1.00 23.84 850 ALA A O 1
ATOM 5999 N N . PRO A 1 851 ? -10.444 7.553 4.171 1.00 25.73 851 PRO A N 1
ATOM 6000 C CA . PRO A 1 851 ? -9.593 6.504 4.717 1.00 25.73 851 PRO A CA 1
ATOM 6001 C C . PRO A 1 851 ? -8.464 6.220 3.719 1.00 25.73 851 PRO A C 1
ATOM 6003 O O . PRO A 1 851 ? -8.679 6.231 2.504 1.00 25.73 851 PRO A O 1
ATOM 6006 N N . THR A 1 852 ? -7.242 6.032 4.218 1.00 31.38 852 THR A N 1
ATOM 6007 C CA . THR A 1 852 ? -6.106 5.575 3.408 1.00 31.38 852 THR A CA 1
ATOM 6008 C C . THR A 1 852 ? -6.540 4.354 2.603 1.00 31.38 852 THR A C 1
ATOM 6010 O O . THR A 1 852 ? -6.908 3.340 3.190 1.00 31.38 852 THR A O 1
ATOM 6013 N N . ALA A 1 853 ? -6.549 4.485 1.274 1.00 32.62 853 ALA A N 1
ATOM 6014 C CA . ALA A 1 853 ? -6.975 3.430 0.367 1.00 32.62 853 ALA A CA 1
ATOM 6015 C C . ALA A 1 853 ? -6.145 2.163 0.612 1.00 32.62 853 ALA A C 1
ATOM 6017 O O . ALA A 1 853 ? -4.911 2.210 0.592 1.00 32.62 853 ALA A O 1
ATOM 6018 N N . ARG A 1 854 ? -6.851 1.057 0.857 1.00 44.25 854 ARG A N 1
ATOM 6019 C CA . ARG A 1 854 ? -6.308 -0.298 0.951 1.00 44.25 854 ARG A CA 1
ATOM 6020 C C . ARG A 1 854 ? -5.612 -0.641 -0.370 1.00 44.25 854 ARG A C 1
ATOM 6022 O O . ARG A 1 854 ? -6.080 -0.245 -1.438 1.00 44.25 854 ARG A O 1
ATOM 6029 N N . ALA A 1 855 ? -4.445 -1.274 -0.318 1.00 52.19 855 ALA A N 1
ATOM 6030 C CA . ALA A 1 855 ? -3.648 -1.517 -1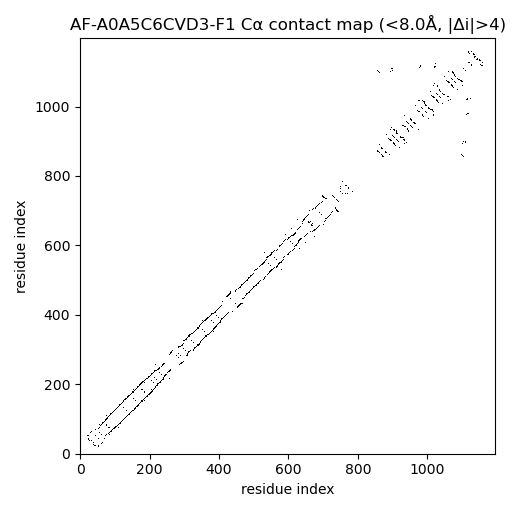.519 1.00 52.19 855 ALA A CA 1
ATOM 6031 C C . ALA A 1 855 ? -4.053 -2.839 -2.191 1.00 52.19 855 ALA A C 1
ATOM 6033 O O . ALA A 1 855 ? -3.494 -3.884 -1.887 1.00 52.19 855 ALA A O 1
ATOM 6034 N N . ASP A 1 856 ? -4.982 -2.795 -3.143 1.00 71.50 856 ASP A N 1
ATOM 6035 C CA . ASP A 1 856 ? -5.483 -4.015 -3.789 1.00 71.50 856 ASP A CA 1
ATOM 6036 C C . ASP A 1 856 ? -4.479 -4.673 -4.754 1.00 71.50 856 ASP A C 1
ATOM 6038 O O . ASP A 1 856 ? -3.673 -4.007 -5.418 1.00 71.50 856 ASP A O 1
ATOM 6042 N N . ILE A 1 857 ? -4.543 -6.003 -4.840 1.00 73.56 857 ILE A N 1
ATOM 6043 C CA . ILE A 1 857 ? -3.713 -6.863 -5.687 1.00 73.56 857 ILE A CA 1
ATOM 6044 C C . ILE A 1 857 ? -4.610 -7.585 -6.697 1.00 73.56 857 ILE A C 1
ATOM 6046 O O . ILE A 1 857 ? -5.616 -8.198 -6.348 1.00 73.56 857 ILE A O 1
ATOM 6050 N N . PHE A 1 858 ? -4.225 -7.545 -7.969 1.00 81.19 858 PHE A N 1
ATOM 6051 C CA . PHE A 1 858 ? -5.005 -8.072 -9.084 1.00 81.19 858 PHE A CA 1
ATOM 6052 C C . PHE A 1 858 ? -4.351 -9.331 -9.659 1.00 81.19 858 PHE A C 1
ATOM 6054 O O . PHE A 1 858 ? -3.164 -9.331 -9.972 1.00 81.19 858 PHE A O 1
ATOM 6061 N N . TYR A 1 859 ? -5.130 -10.386 -9.873 1.00 81.56 859 TYR A N 1
ATOM 6062 C CA . TYR A 1 859 ? -4.685 -11.667 -10.418 1.00 81.56 859 TYR A CA 1
ATOM 6063 C C . TYR A 1 859 ? -5.329 -11.924 -11.774 1.00 81.56 859 TYR A C 1
ATOM 6065 O O . TYR A 1 859 ? -6.542 -11.798 -11.924 1.00 81.56 859 TYR A O 1
ATOM 6073 N N . PHE A 1 860 ? -4.529 -12.338 -12.754 1.00 80.50 860 PHE A N 1
ATOM 6074 C CA . PHE A 1 860 ? -4.956 -12.526 -14.135 1.00 80.50 860 PHE A CA 1
ATOM 6075 C C . PHE A 1 860 ? -4.559 -13.895 -14.673 1.00 80.50 860 PHE A C 1
ATOM 6077 O O . PHE A 1 860 ? -3.423 -14.341 -14.516 1.00 80.50 860 PHE A O 1
ATOM 6084 N N . SER A 1 861 ? -5.467 -14.541 -15.397 1.00 77.06 861 SER A N 1
ATOM 6085 C CA . SER A 1 861 ? -5.146 -15.721 -16.208 1.00 77.06 861 SER A CA 1
ATOM 6086 C C . SER A 1 861 ? -4.453 -15.316 -17.515 1.00 77.06 861 SER A C 1
ATOM 6088 O O . SER A 1 861 ? -4.989 -14.462 -18.229 1.00 77.06 861 SER A O 1
ATOM 6090 N N . SER A 1 862 ? -3.337 -15.964 -17.877 1.00 73.75 862 SER A N 1
ATOM 6091 C CA . SER A 1 862 ? -2.647 -15.735 -19.160 1.00 73.75 862 SER A CA 1
ATOM 6092 C C . SER A 1 862 ? -2.677 -16.924 -20.141 1.00 73.75 862 SER A C 1
ATOM 6094 O O . SER A 1 862 ? -2.539 -18.086 -19.749 1.00 73.75 862 SER A O 1
ATOM 6096 N N . GLN A 1 863 ? -2.745 -16.620 -21.449 1.00 65.31 863 GLN A N 1
ATOM 6097 C CA . GLN A 1 863 ? -2.602 -17.569 -22.566 1.00 65.31 863 GLN A CA 1
ATOM 6098 C C . GLN A 1 863 ? -1.197 -17.628 -23.229 1.00 65.31 863 GLN A C 1
ATOM 6100 O O . GLN A 1 863 ? -1.025 -18.350 -24.217 1.00 65.31 863 GLN A O 1
ATOM 6105 N N . GLY A 1 864 ? -0.192 -16.896 -22.722 1.00 59.44 864 GLY A N 1
ATOM 6106 C CA . GLY A 1 864 ? 1.159 -16.775 -23.306 1.00 59.44 864 GLY A CA 1
ATOM 6107 C C . GLY A 1 864 ? 2.051 -18.033 -23.234 1.00 59.44 864 GLY A C 1
ATOM 6108 O O . GLY A 1 864 ? 1.628 -19.111 -22.813 1.00 59.44 864 GLY A O 1
ATOM 6109 N N . ALA A 1 865 ? 3.322 -17.921 -23.652 1.00 47.97 865 ALA A N 1
ATOM 6110 C CA . ALA A 1 865 ? 4.270 -19.049 -23.751 1.00 47.97 865 ALA A CA 1
ATOM 6111 C C . ALA A 1 865 ? 4.646 -19.698 -22.397 1.00 47.97 865 ALA A C 1
ATOM 6113 O O . ALA A 1 865 ? 5.148 -20.824 -22.391 1.00 47.97 865 ALA A O 1
ATOM 6114 N N . GLY A 1 866 ? 4.377 -19.019 -21.274 1.00 52.12 866 GLY A N 1
ATOM 6115 C CA . GLY A 1 866 ? 4.609 -19.509 -19.909 1.00 52.12 866 GLY A CA 1
ATOM 6116 C C . GLY A 1 866 ? 3.359 -19.989 -19.149 1.00 52.12 866 GLY A C 1
ATOM 6117 O O . GLY A 1 866 ? 3.496 -20.773 -18.215 1.00 52.12 866 GLY A O 1
ATOM 6118 N N . ARG A 1 867 ? 2.149 -19.601 -19.593 1.00 68.88 867 ARG A N 1
ATOM 6119 C CA . ARG A 1 867 ? 0.827 -19.981 -19.029 1.00 68.88 867 ARG A CA 1
ATOM 6120 C C . ARG A 1 867 ? 0.760 -19.876 -17.501 1.00 68.88 867 ARG A C 1
ATOM 6122 O O . ARG A 1 867 ? 0.727 -20.877 -16.777 1.00 68.88 867 ARG A O 1
ATOM 6129 N N . HIS A 1 868 ? 0.730 -18.631 -17.042 1.00 76.00 868 HIS A N 1
ATOM 6130 C CA . HIS A 1 868 ? 0.790 -18.246 -15.638 1.00 76.00 868 HIS A CA 1
ATOM 6131 C C . HIS A 1 868 ? -0.536 -17.670 -15.130 1.00 76.00 868 HIS A C 1
ATOM 6133 O O . HIS A 1 868 ? -1.331 -17.140 -15.910 1.00 76.00 868 HIS A O 1
ATOM 6139 N N . ILE A 1 869 ? -0.726 -17.726 -13.811 1.00 84.00 869 ILE A N 1
ATOM 6140 C CA . ILE A 1 869 ? -1.505 -16.707 -13.107 1.00 84.00 869 ILE A CA 1
ATOM 6141 C C . ILE A 1 869 ? -0.543 -15.564 -12.803 1.00 84.00 869 ILE A C 1
ATOM 6143 O O . ILE A 1 869 ? 0.484 -15.771 -12.154 1.00 84.00 869 ILE A O 1
ATOM 6147 N N . VAL A 1 870 ? -0.845 -14.393 -13.345 1.00 82.50 870 VAL A N 1
ATOM 6148 C CA . VAL A 1 870 ? -0.065 -13.164 -13.204 1.00 82.50 870 VAL A CA 1
ATOM 6149 C C . VAL A 1 870 ? -0.659 -12.359 -12.059 1.00 82.50 870 VAL A C 1
ATOM 6151 O O . VAL A 1 870 ? -1.872 -12.219 -11.991 1.00 82.50 870 VAL A O 1
ATOM 6154 N N . GLU A 1 871 ? 0.176 -11.835 -11.180 1.00 85.88 871 GLU A N 1
ATOM 6155 C CA . GLU A 1 871 ? -0.214 -10.930 -10.102 1.00 85.88 871 GLU A CA 1
ATOM 6156 C C . GLU A 1 871 ? 0.259 -9.516 -10.449 1.00 85.88 871 GLU A C 1
ATOM 6158 O O . GLU A 1 871 ? 1.338 -9.324 -11.014 1.00 85.88 871 GLU A O 1
ATOM 6163 N N . VAL A 1 872 ? -0.566 -8.516 -10.155 1.00 82.06 872 VAL A N 1
ATOM 6164 C CA . VAL A 1 872 ? -0.265 -7.103 -10.355 1.00 82.06 872 VAL A CA 1
ATOM 6165 C C . VAL A 1 872 ? -0.611 -6.354 -9.084 1.00 82.06 872 VAL A C 1
ATOM 6167 O O . VAL A 1 872 ? -1.769 -6.323 -8.676 1.00 82.06 872 VAL A O 1
ATOM 6170 N N . ASN A 1 873 ? 0.385 -5.742 -8.453 1.00 78.56 873 ASN A N 1
ATOM 6171 C CA . ASN A 1 873 ? 0.154 -4.994 -7.220 1.00 78.56 873 ASN A CA 1
ATOM 6172 C C . ASN A 1 873 ? -0.497 -3.624 -7.483 1.00 78.56 873 ASN A C 1
ATOM 6174 O O . ASN A 1 873 ? -0.563 -3.148 -8.619 1.00 78.56 873 ASN A O 1
ATOM 6178 N N . SER A 1 874 ? -0.908 -2.947 -6.412 1.00 69.81 874 SER A N 1
ATOM 6179 C CA . SER A 1 874 ? -1.527 -1.613 -6.440 1.00 69.81 874 SER A CA 1
ATOM 6180 C C . SER A 1 874 ? -0.670 -0.515 -7.096 1.00 69.81 874 SER A C 1
ATOM 6182 O O . SER A 1 874 ? -1.204 0.503 -7.537 1.00 69.81 874 SER A O 1
ATOM 6184 N N . ALA A 1 875 ? 0.646 -0.725 -7.220 1.00 69.50 875 ALA A N 1
ATOM 6185 C CA . ALA A 1 875 ? 1.578 0.161 -7.922 1.00 69.50 875 ALA A CA 1
ATOM 6186 C C . ALA A 1 875 ? 1.751 -0.182 -9.419 1.00 69.50 875 ALA A C 1
ATOM 6188 O O . ALA A 1 875 ? 2.559 0.449 -10.103 1.00 69.50 875 ALA A O 1
ATOM 6189 N N . GLY A 1 876 ? 1.024 -1.181 -9.930 1.00 72.81 876 GLY A N 1
ATOM 6190 C CA . GLY A 1 876 ? 1.080 -1.637 -11.320 1.00 72.81 876 GLY A CA 1
ATOM 6191 C C . GLY A 1 876 ? 2.270 -2.549 -11.645 1.00 72.81 876 GLY A C 1
ATOM 6192 O O . GLY A 1 876 ? 2.549 -2.792 -12.821 1.00 72.81 876 GLY A O 1
ATOM 6193 N N . ALA A 1 877 ? 2.997 -3.052 -10.640 1.00 75.06 877 ALA A N 1
ATOM 6194 C CA . ALA A 1 877 ? 4.105 -3.981 -10.852 1.00 75.06 877 ALA A CA 1
ATOM 6195 C C . ALA A 1 877 ? 3.585 -5.402 -11.095 1.00 75.06 877 ALA A C 1
ATOM 6197 O O . ALA A 1 877 ? 2.758 -5.887 -10.332 1.00 75.06 877 ALA A O 1
ATOM 6198 N N . VAL A 1 878 ? 4.103 -6.062 -12.134 1.00 79.94 878 VAL A N 1
ATOM 6199 C CA . VAL A 1 878 ? 3.637 -7.368 -12.629 1.00 79.94 878 VAL A CA 1
ATOM 6200 C C . VAL A 1 878 ? 4.596 -8.493 -12.202 1.00 79.94 878 VAL A C 1
ATOM 6202 O O . VAL A 1 878 ? 5.800 -8.402 -12.453 1.00 79.94 878 VAL A O 1
ATOM 6205 N N . SER A 1 879 ? 4.071 -9.568 -11.614 1.00 83.31 879 SER A N 1
ATOM 6206 C CA . SER A 1 879 ? 4.772 -10.785 -11.168 1.00 83.31 879 SER A CA 1
ATOM 6207 C C . SER A 1 879 ? 4.028 -12.057 -11.612 1.00 83.31 879 SER A C 1
ATOM 6209 O O . SER A 1 879 ? 2.881 -12.018 -12.048 1.00 83.31 879 SER A O 1
ATOM 6211 N N . VAL A 1 880 ? 4.681 -13.222 -11.530 1.00 83.56 880 VAL A N 1
ATOM 6212 C CA . VAL A 1 880 ? 4.029 -14.531 -11.728 1.00 83.56 880 VAL A CA 1
ATOM 6213 C C . VAL A 1 880 ? 3.655 -15.100 -10.362 1.00 83.56 880 VAL A C 1
ATOM 6215 O O . VAL A 1 880 ? 4.550 -15.412 -9.581 1.00 83.56 880 VAL A O 1
ATOM 6218 N N . PHE A 1 881 ? 2.357 -15.282 -10.108 1.00 83.88 881 PHE A N 1
ATOM 6219 C CA . PHE A 1 881 ? 1.832 -15.900 -8.887 1.00 83.88 881 PHE A CA 1
ATOM 6220 C C . PHE A 1 881 ? 1.932 -17.428 -8.929 1.00 83.88 881 PHE A C 1
ATOM 6222 O O . PHE A 1 881 ? 2.430 -18.057 -8.001 1.00 83.88 881 PHE A O 1
ATOM 6229 N N . ALA A 1 882 ? 1.501 -18.042 -10.036 1.00 83.75 882 ALA A N 1
ATOM 6230 C CA . ALA A 1 882 ? 1.531 -19.494 -10.193 1.00 83.75 882 ALA A CA 1
ATOM 6231 C C . ALA A 1 882 ? 1.818 -19.915 -11.637 1.00 83.75 882 ALA A C 1
ATOM 6233 O O . ALA A 1 882 ? 1.384 -19.276 -12.596 1.00 83.75 882 ALA A O 1
ATOM 6234 N N . SER A 1 883 ? 2.534 -21.030 -11.800 1.00 81.38 883 SER A N 1
ATOM 6235 C CA . SER A 1 883 ? 2.784 -21.659 -13.104 1.00 81.38 883 SER A CA 1
ATOM 6236 C C . SER A 1 883 ? 1.934 -22.913 -13.255 1.00 81.38 883 SER A C 1
ATOM 6238 O O . SER A 1 883 ? 1.987 -23.807 -12.410 1.00 81.38 883 SER A O 1
ATOM 6240 N N . LEU A 1 884 ? 1.164 -23.002 -14.338 1.00 73.94 884 LEU A N 1
ATOM 6241 C CA . LEU A 1 884 ? 0.291 -24.147 -14.581 1.00 73.94 884 LEU A CA 1
ATOM 6242 C C . LEU A 1 884 ? 1.063 -25.291 -15.279 1.00 73.94 884 LEU A C 1
ATOM 6244 O O . LEU A 1 884 ? 1.963 -25.026 -16.079 1.00 73.94 884 LEU A O 1
ATOM 6248 N N . PRO A 1 885 ? 0.748 -26.576 -15.009 1.00 65.00 885 PRO A N 1
ATOM 6249 C CA . PRO A 1 885 ? 1.481 -27.713 -15.575 1.00 65.00 885 PRO A CA 1
ATOM 6250 C C . PRO A 1 885 ? 1.560 -27.705 -17.115 1.00 65.00 885 PRO A C 1
ATOM 6252 O O . PRO A 1 885 ? 0.555 -27.534 -17.809 1.00 65.00 885 PRO A O 1
ATOM 6255 N N . VAL A 1 886 ? 2.762 -27.943 -17.658 1.00 48.81 886 VAL A N 1
ATOM 6256 C CA . VAL A 1 886 ? 3.061 -27.823 -19.098 1.00 48.81 886 VAL A CA 1
ATOM 6257 C C . VAL A 1 886 ? 2.396 -28.928 -19.930 1.00 48.81 886 VAL A C 1
ATOM 6259 O O . VAL A 1 886 ? 2.493 -30.118 -19.635 1.00 48.81 886 VAL A O 1
ATOM 6262 N N . GLY A 1 887 ? 1.769 -28.504 -21.030 1.00 49.19 887 GLY A N 1
ATOM 6263 C CA . GLY A 1 887 ? 1.053 -29.323 -22.007 1.00 49.19 887 GLY A CA 1
ATOM 6264 C C . GLY A 1 887 ? -0.385 -28.828 -22.096 1.00 49.19 887 GLY A C 1
ATOM 6265 O O . GLY A 1 887 ? -1.080 -28.880 -21.105 1.00 49.19 887 GLY A O 1
ATOM 6266 N N . ALA A 1 888 ? -0.819 -28.275 -23.228 1.00 47.72 888 ALA A N 1
ATOM 6267 C CA . ALA A 1 888 ? -2.214 -27.951 -23.584 1.00 47.72 888 ALA A CA 1
ATOM 6268 C C . ALA A 1 888 ? -3.188 -27.315 -22.537 1.00 47.72 888 ALA A C 1
ATOM 6270 O O . ALA A 1 888 ? -4.385 -27.326 -22.796 1.00 47.72 888 ALA A O 1
ATOM 6271 N N . ALA A 1 889 ? -2.733 -26.724 -21.419 1.00 54.06 889 ALA A N 1
ATOM 6272 C CA . ALA A 1 889 ? -3.595 -26.055 -20.425 1.00 54.06 889 ALA A CA 1
ATOM 6273 C C . ALA A 1 889 ? -4.093 -24.692 -20.902 1.00 54.06 889 ALA A C 1
ATOM 6275 O O . ALA A 1 889 ? -3.280 -23.929 -21.413 1.00 54.06 889 ALA A O 1
ATOM 6276 N N . TYR A 1 890 ? -5.376 -24.377 -20.757 1.00 60.78 890 TYR A N 1
ATOM 6277 C CA . TYR A 1 890 ? -5.939 -23.085 -21.160 1.00 60.78 890 TYR A CA 1
ATOM 6278 C C . TYR A 1 890 ? -6.597 -22.424 -19.951 1.00 60.78 890 TYR A C 1
ATOM 6280 O O . TYR A 1 890 ? -7.727 -22.749 -19.656 1.00 60.78 890 TYR A O 1
ATOM 6288 N N . ALA A 1 891 ? -5.918 -21.548 -19.210 1.00 70.06 891 ALA A N 1
ATOM 6289 C CA . ALA A 1 891 ? -6.564 -20.868 -18.083 1.00 70.06 891 ALA A CA 1
ATOM 6290 C C . ALA A 1 891 ? -7.574 -19.838 -18.609 1.00 70.06 891 ALA A C 1
ATOM 6292 O O . ALA A 1 891 ? -7.178 -18.949 -19.362 1.00 70.06 891 ALA A O 1
ATOM 6293 N N . SER A 1 892 ? -8.853 -19.996 -18.259 1.00 79.69 892 SER A N 1
ATOM 6294 C CA . SER A 1 892 ? -9.936 -19.078 -18.634 1.00 79.69 892 SER A CA 1
ATOM 6295 C C . SER A 1 892 ? -10.429 -18.308 -17.406 1.00 79.69 892 SER A C 1
ATOM 6297 O O . SER A 1 892 ? -9.726 -17.413 -16.948 1.00 79.69 892 SER A O 1
ATOM 6299 N N . GLY A 1 893 ? -11.578 -18.659 -16.827 1.00 83.00 893 GLY A N 1
ATOM 6300 C CA . GLY A 1 893 ? -12.118 -17.999 -15.638 1.00 83.00 893 GLY A CA 1
ATOM 6301 C C . GLY A 1 893 ? -11.189 -18.090 -14.427 1.00 83.00 893 GLY A C 1
ATOM 6302 O O . GLY A 1 893 ? -10.492 -19.094 -14.251 1.00 83.00 893 GLY A O 1
ATOM 6303 N N . VAL A 1 894 ? -11.216 -17.056 -13.580 1.00 86.81 894 VAL A N 1
ATOM 6304 C CA . VAL A 1 894 ? -10.577 -17.030 -12.256 1.00 86.81 894 VAL A CA 1
ATOM 6305 C C . VAL A 1 894 ? -11.575 -16.567 -11.195 1.00 86.81 894 VAL A C 1
ATOM 6307 O O . VAL A 1 894 ? -12.381 -15.684 -11.467 1.00 86.81 894 VAL A O 1
ATOM 6310 N N . ALA A 1 895 ? -11.540 -17.172 -10.008 1.00 87.06 895 ALA A N 1
ATOM 6311 C CA . ALA A 1 895 ? -12.342 -16.762 -8.853 1.00 87.06 895 ALA A CA 1
ATOM 6312 C C . ALA A 1 895 ? -11.660 -17.197 -7.552 1.00 87.06 895 ALA A C 1
ATOM 6314 O O . ALA A 1 895 ? -11.020 -18.248 -7.521 1.00 87.06 895 ALA A O 1
ATOM 6315 N N . PHE A 1 896 ? -11.812 -16.425 -6.481 1.00 82.12 896 PHE A N 1
ATOM 6316 C CA . PHE A 1 896 ? -11.294 -16.778 -5.161 1.00 82.12 896 PHE A CA 1
ATOM 6317 C C . PHE A 1 896 ? -12.373 -17.412 -4.274 1.00 82.12 896 PHE A C 1
ATOM 6319 O O . PHE A 1 896 ? -13.521 -16.976 -4.315 1.00 82.12 896 PHE A O 1
ATOM 6326 N N . ASP A 1 897 ? -11.999 -18.399 -3.452 1.00 79.12 897 ASP A N 1
ATOM 6327 C CA . ASP A 1 897 ? -12.817 -18.815 -2.302 1.00 79.12 897 ASP A CA 1
ATOM 6328 C C . ASP A 1 897 ? -12.595 -17.890 -1.094 1.00 79.12 897 ASP A C 1
ATOM 6330 O O . ASP A 1 897 ? -11.589 -17.190 -1.031 1.00 79.12 897 ASP A O 1
ATOM 6334 N N . GLN A 1 898 ? -13.498 -17.921 -0.107 1.00 72.50 898 GLN A N 1
ATOM 6335 C CA . GLN A 1 898 ? -13.433 -17.093 1.114 1.00 72.50 898 GLN A CA 1
ATOM 6336 C C . GLN A 1 898 ? -12.143 -17.278 1.937 1.00 72.50 898 GLN A C 1
ATOM 6338 O O . GLN A 1 898 ? -11.842 -16.467 2.805 1.00 72.50 898 GLN A O 1
ATOM 6343 N N . SER A 1 899 ? -11.370 -18.336 1.683 1.00 72.50 899 SER A N 1
ATOM 6344 C CA . SER A 1 899 ? -10.084 -18.597 2.338 1.00 72.50 899 SER A CA 1
ATOM 6345 C C . SER A 1 899 ? -8.878 -18.088 1.534 1.00 72.50 899 SER A C 1
ATOM 6347 O O . SER A 1 899 ? -7.744 -18.421 1.876 1.00 72.50 899 SER A O 1
ATOM 6349 N N . GLY A 1 900 ? -9.096 -17.338 0.448 1.00 76.81 900 GLY A N 1
ATOM 6350 C CA . GLY A 1 900 ? -8.031 -16.754 -0.371 1.00 76.81 900 GLY A CA 1
ATOM 6351 C C . GLY A 1 900 ? -7.414 -17.702 -1.402 1.00 76.81 900 GLY A C 1
ATOM 6352 O O . GLY A 1 900 ? -6.387 -17.378 -1.994 1.00 76.81 900 GLY A O 1
ATOM 6353 N N . ASN A 1 901 ? -8.002 -18.875 -1.666 1.00 83.12 901 ASN A N 1
ATOM 6354 C CA . ASN A 1 901 ? -7.495 -19.761 -2.720 1.00 83.12 901 ASN A CA 1
ATOM 6355 C C . ASN A 1 901 ? -8.088 -19.387 -4.082 1.00 83.12 901 ASN A C 1
ATOM 6357 O O . ASN A 1 901 ? -9.304 -19.251 -4.210 1.00 83.12 901 ASN A O 1
ATOM 6361 N N . LEU A 1 902 ? -7.251 -19.312 -5.119 1.00 88.69 902 LEU A N 1
ATOM 6362 C CA . LEU A 1 902 ? -7.673 -18.999 -6.483 1.00 88.69 902 LEU A CA 1
ATOM 6363 C C . LEU A 1 902 ? -8.034 -20.271 -7.257 1.00 88.69 902 LEU A C 1
ATOM 6365 O O . LEU A 1 902 ? -7.278 -21.239 -7.298 1.00 88.69 902 LEU A O 1
ATOM 6369 N N . TYR A 1 903 ? -9.177 -20.262 -7.928 1.00 89.38 903 TYR A N 1
ATOM 6370 C CA . TYR A 1 903 ? -9.636 -21.332 -8.803 1.00 89.38 903 TYR A CA 1
ATOM 6371 C C . TYR A 1 903 ? -9.581 -20.853 -10.237 1.00 89.38 903 TYR A C 1
ATOM 6373 O O . TYR A 1 903 ? -9.959 -19.722 -10.526 1.00 89.38 903 TYR A O 1
ATOM 6381 N N . THR A 1 904 ? -9.138 -21.722 -11.142 1.00 90.25 904 THR A N 1
ATOM 6382 C CA . THR A 1 904 ? -9.111 -21.414 -12.572 1.00 90.25 904 THR A CA 1
ATOM 6383 C C . THR A 1 904 ? -9.642 -22.561 -13.418 1.00 90.25 904 THR A C 1
ATOM 6385 O O . THR A 1 904 ? -9.402 -23.734 -13.114 1.00 90.25 904 THR A O 1
ATOM 6388 N N . SER A 1 905 ? -10.401 -22.236 -14.464 1.00 88.81 905 SER A N 1
ATOM 6389 C CA . SER A 1 905 ? -10.971 -23.211 -15.394 1.00 88.81 905 SER A CA 1
ATOM 6390 C C . SER A 1 905 ? -10.024 -23.502 -16.559 1.00 88.81 905 SER A C 1
ATOM 6392 O O . SER A 1 905 ? -9.302 -22.626 -17.028 1.00 88.81 905 SER A O 1
ATOM 6394 N N . ASP A 1 906 ? -10.050 -24.749 -17.039 1.00 87.81 906 ASP A N 1
ATOM 6395 C CA . ASP A 1 906 ? -9.377 -25.189 -18.263 1.00 87.81 906 ASP A CA 1
ATOM 6396 C C . ASP A 1 906 ? -10.419 -25.683 -19.284 1.00 87.81 906 ASP A C 1
ATOM 6398 O O . ASP A 1 906 ? -10.814 -26.860 -19.226 1.00 87.81 906 ASP A O 1
ATOM 6402 N N . PRO A 1 907 ? -10.889 -24.819 -20.215 1.00 85.19 907 PRO A N 1
ATOM 6403 C CA . PRO A 1 907 ? -11.896 -25.176 -21.208 1.00 85.19 907 PRO A CA 1
ATOM 6404 C C . PRO A 1 907 ? -11.489 -26.386 -22.055 1.00 85.19 907 PRO A C 1
ATOM 6406 O O . PRO A 1 907 ? -12.307 -27.266 -22.324 1.00 85.19 907 PRO A O 1
ATOM 6409 N N . ASN A 1 908 ? -10.208 -26.478 -22.426 1.00 83.94 908 ASN A N 1
ATOM 6410 C CA . ASN A 1 908 ? -9.709 -27.536 -23.305 1.00 83.94 908 ASN A CA 1
ATOM 6411 C C . ASN A 1 908 ? -9.685 -28.905 -22.621 1.00 83.94 908 ASN A C 1
ATOM 6413 O O . ASN A 1 908 ? -9.794 -29.934 -23.290 1.00 83.94 908 ASN A O 1
ATOM 6417 N N . ARG A 1 909 ? -9.531 -28.932 -21.294 1.00 83.44 909 ARG A N 1
ATOM 6418 C CA . ARG A 1 909 ? -9.512 -30.171 -20.509 1.00 83.44 909 ARG A CA 1
ATOM 6419 C C . ARG A 1 909 ? -10.821 -30.507 -19.822 1.00 83.44 909 ARG A C 1
ATOM 6421 O O . ARG A 1 909 ? -10.978 -31.644 -19.377 1.00 83.44 909 ARG A O 1
ATOM 6428 N N . GLY A 1 910 ? -11.731 -29.547 -19.689 1.00 89.38 910 GLY A N 1
ATOM 6429 C CA . GLY A 1 910 ? -12.927 -29.755 -18.884 1.00 89.38 910 GLY A CA 1
ATOM 6430 C C . GLY A 1 910 ? -12.619 -29.861 -17.390 1.00 89.38 910 GLY A C 1
ATOM 6431 O O . GLY A 1 910 ? -13.240 -30.667 -16.691 1.00 89.38 910 GLY A O 1
ATOM 6432 N N . THR A 1 911 ? -11.624 -29.109 -16.909 1.00 90.00 911 THR A N 1
ATOM 6433 C CA . THR A 1 911 ? -11.142 -29.175 -15.520 1.00 90.00 911 THR A CA 1
ATOM 6434 C C . THR A 1 911 ? -11.158 -27.819 -14.824 1.00 90.00 911 THR A C 1
ATOM 6436 O O . THR A 1 911 ? -11.195 -26.784 -15.478 1.00 90.00 911 THR A O 1
ATOM 6439 N N . ILE A 1 912 ? -11.101 -27.841 -13.493 1.00 91.06 912 ILE A N 1
ATOM 6440 C CA . ILE A 1 912 ? -10.875 -26.679 -12.628 1.00 91.06 912 ILE A CA 1
ATOM 6441 C C . ILE A 1 912 ? -9.684 -26.999 -11.732 1.00 91.06 912 ILE A C 1
ATOM 6443 O O . ILE A 1 912 ? -9.642 -28.069 -11.116 1.00 91.06 912 ILE A O 1
ATOM 6447 N N . SER A 1 913 ? -8.728 -26.083 -11.660 1.00 90.19 913 SER A N 1
ATOM 6448 C CA . SER A 1 913 ? -7.576 -26.145 -10.762 1.00 90.19 913 SER A CA 1
ATOM 6449 C C . SER A 1 913 ? -7.796 -25.239 -9.556 1.00 90.19 913 SER A C 1
ATOM 6451 O O . SER A 1 913 ? -8.347 -24.156 -9.714 1.00 90.19 913 SER A O 1
ATOM 6453 N N . LYS A 1 914 ? -7.351 -25.679 -8.375 1.00 90.38 914 LYS A N 1
ATOM 6454 C CA . LYS A 1 914 ? -7.246 -24.870 -7.153 1.00 90.38 914 LYS A CA 1
ATOM 6455 C C . LYS A 1 914 ? -5.786 -24.488 -6.941 1.00 90.38 914 LYS A C 1
ATOM 6457 O O . LYS A 1 914 ? -4.909 -25.347 -7.059 1.00 90.38 914 LYS A O 1
ATOM 6462 N N . ILE A 1 915 ? -5.548 -23.228 -6.618 1.00 88.75 915 ILE A N 1
ATOM 6463 C CA . ILE A 1 915 ? -4.243 -22.625 -6.375 1.00 88.75 915 ILE A CA 1
ATOM 6464 C C . ILE A 1 915 ? -4.290 -22.020 -4.975 1.00 88.75 915 ILE A C 1
ATOM 6466 O O . ILE A 1 915 ? -5.124 -21.160 -4.698 1.00 88.75 915 ILE A O 1
ATOM 6470 N N . THR A 1 916 ? -3.459 -22.521 -4.070 1.00 86.25 916 THR A N 1
ATOM 6471 C CA . THR A 1 916 ? -3.370 -22.003 -2.697 1.00 86.25 916 THR A CA 1
ATOM 6472 C C . THR A 1 916 ? -2.659 -20.651 -2.660 1.00 86.25 916 THR A C 1
ATOM 6474 O O . THR A 1 916 ? -2.016 -20.256 -3.631 1.00 86.25 916 THR A O 1
ATOM 6477 N N . THR A 1 917 ? -2.752 -19.946 -1.531 1.00 81.19 917 THR A N 1
ATOM 6478 C CA . THR A 1 917 ? -2.142 -18.617 -1.322 1.00 81.19 917 THR A CA 1
ATOM 6479 C C . THR A 1 917 ? -0.618 -18.595 -1.495 1.00 81.19 917 THR A C 1
ATOM 6481 O O . THR A 1 917 ? -0.047 -17.549 -1.780 1.00 81.19 917 THR A O 1
ATOM 6484 N N . ASP A 1 918 ? 0.051 -19.745 -1.386 1.00 77.69 918 ASP A N 1
ATOM 6485 C CA . ASP A 1 918 ? 1.486 -19.914 -1.656 1.00 77.69 918 ASP A CA 1
ATOM 6486 C C . ASP A 1 918 ? 1.816 -20.256 -3.128 1.00 77.69 918 ASP A C 1
ATOM 6488 O O . ASP A 1 918 ? 2.971 -20.530 -3.460 1.00 77.69 918 ASP A O 1
ATOM 6492 N N . GLY A 1 919 ? 0.812 -20.277 -4.012 1.00 80.19 919 GLY A N 1
ATOM 6493 C CA . GLY A 1 919 ? 0.952 -20.590 -5.435 1.00 80.19 919 GLY A CA 1
ATOM 6494 C C . GLY A 1 919 ? 0.920 -22.087 -5.781 1.00 80.19 919 GLY A C 1
ATOM 6495 O O . GLY A 1 919 ? 1.132 -22.447 -6.945 1.00 80.19 919 GLY A O 1
ATOM 6496 N N . THR A 1 920 ? 0.648 -22.990 -4.827 1.00 84.81 920 THR A N 1
ATOM 6497 C CA . THR A 1 920 ? 0.602 -24.440 -5.101 1.00 84.81 920 THR A CA 1
ATOM 6498 C C . THR A 1 920 ? -0.644 -24.834 -5.902 1.00 84.81 920 THR A C 1
ATOM 6500 O O . THR A 1 920 ? -1.777 -24.648 -5.466 1.00 84.81 920 THR A O 1
ATOM 6503 N N . VAL A 1 921 ? -0.444 -25.452 -7.073 1.00 87.88 921 VAL A N 1
ATOM 6504 C CA . VAL A 1 921 ? -1.521 -25.844 -8.003 1.00 87.88 921 VAL A CA 1
ATOM 6505 C C . VAL A 1 921 ? -1.950 -27.304 -7.800 1.00 87.88 921 VAL A C 1
ATOM 6507 O O . VAL A 1 921 ? -1.125 -28.218 -7.833 1.00 87.88 921 VAL A O 1
ATOM 6510 N N . SER A 1 922 ? -3.258 -27.551 -7.689 1.00 87.44 922 SER A N 1
ATOM 6511 C CA . SER A 1 922 ? -3.869 -28.887 -7.616 1.00 87.44 922 SER A CA 1
ATOM 6512 C C . SER A 1 922 ? -5.136 -28.995 -8.479 1.00 87.44 922 SER A C 1
ATOM 6514 O O . SER A 1 922 ? -5.750 -27.994 -8.844 1.00 87.44 922 SER A O 1
ATOM 6516 N N . LEU A 1 923 ? -5.535 -30.215 -8.856 1.00 88.25 923 LEU A N 1
ATOM 6517 C CA . LEU A 1 923 ? -6.799 -30.450 -9.567 1.00 88.25 923 LEU A CA 1
ATOM 6518 C C . LEU A 1 923 ? -7.964 -30.397 -8.569 1.00 88.25 923 LEU A C 1
ATOM 6520 O O . LEU A 1 923 ? -8.031 -31.239 -7.678 1.00 88.25 923 LEU A O 1
ATOM 6524 N N . PHE A 1 924 ? -8.902 -29.469 -8.762 1.00 89.25 924 PHE A N 1
ATOM 6525 C CA . PHE A 1 924 ? -10.125 -29.384 -7.960 1.00 89.25 924 PHE A CA 1
ATOM 6526 C C . PHE A 1 924 ? -11.252 -30.235 -8.550 1.00 89.25 924 PHE A C 1
ATOM 6528 O O . PHE A 1 924 ? -11.879 -31.032 -7.851 1.00 89.25 924 PHE A O 1
ATOM 6535 N N . LYS A 1 925 ? -11.503 -30.106 -9.862 1.00 92.31 925 LYS A N 1
ATOM 6536 C CA . LYS A 1 925 ? -12.590 -30.834 -10.530 1.00 92.31 925 LYS A CA 1
ATOM 6537 C C . LYS A 1 925 ? -12.276 -31.197 -11.978 1.00 92.31 925 LYS A C 1
ATOM 6539 O O . LYS A 1 925 ? -11.513 -30.515 -12.650 1.00 92.31 925 LYS A O 1
ATOM 6544 N N . SER A 1 926 ? -12.889 -32.277 -12.463 1.00 91.44 926 SER A N 1
ATOM 6545 C CA . SER A 1 926 ? -12.840 -32.733 -13.859 1.00 91.44 926 SER A CA 1
ATOM 6546 C C . SER A 1 926 ? -14.217 -33.215 -14.328 1.00 91.44 926 SER A C 1
ATOM 6548 O O . SER A 1 926 ? -15.117 -33.402 -13.506 1.00 91.44 926 SER A O 1
ATOM 6550 N N . GLY A 1 927 ? -14.376 -33.427 -15.639 1.00 88.12 927 GLY A N 1
ATOM 6551 C CA . GLY A 1 927 ? -15.614 -33.939 -16.243 1.00 88.12 927 GLY A CA 1
ATOM 6552 C C . GLY A 1 927 ? -16.585 -32.855 -16.720 1.00 88.12 927 GLY A C 1
ATOM 6553 O O . GLY A 1 927 ? -17.748 -33.154 -16.977 1.00 88.12 927 GLY A O 1
ATOM 6554 N N . LEU A 1 928 ? -16.118 -31.610 -16.833 1.00 92.31 928 LEU A N 1
ATOM 6555 C CA . LEU A 1 928 ? -16.866 -30.500 -17.422 1.00 92.31 928 LEU A CA 1
ATOM 6556 C C . LEU A 1 928 ? -16.632 -30.457 -18.942 1.00 92.31 928 LEU A C 1
ATOM 6558 O O . LEU A 1 928 ? -15.713 -31.084 -19.461 1.00 92.31 928 LEU A O 1
ATOM 6562 N N . SER A 1 929 ? -17.458 -29.714 -19.669 1.00 91.44 929 SER A N 1
ATOM 6563 C CA . SER A 1 929 ? -17.412 -29.587 -21.125 1.00 91.44 929 SER A CA 1
ATOM 6564 C C . SER A 1 929 ? -17.189 -28.126 -21.515 1.00 91.44 929 SER A C 1
ATOM 6566 O O . SER A 1 929 ? -18.142 -27.378 -21.705 1.00 91.44 929 SER A O 1
ATOM 6568 N N . SER A 1 930 ? -15.925 -27.724 -21.676 1.00 89.00 930 SER A N 1
ATOM 6569 C CA . SER A 1 930 ? -15.529 -26.333 -21.952 1.00 89.00 930 SER A CA 1
ATOM 6570 C C . SER A 1 930 ? -15.959 -25.326 -20.865 1.00 89.00 930 SER A C 1
ATOM 6572 O O . SER A 1 930 ? -16.704 -24.395 -21.170 1.00 89.00 930 SER A O 1
ATOM 6574 N N . PRO A 1 931 ? -15.538 -25.495 -19.593 1.00 92.19 931 PRO A N 1
ATOM 6575 C CA . PRO A 1 931 ? -15.829 -24.531 -18.528 1.00 92.19 931 PRO A CA 1
ATOM 6576 C C . PRO A 1 931 ? -15.164 -23.169 -18.789 1.00 92.19 931 PRO A C 1
ATOM 6578 O O . PRO A 1 931 ? -13.962 -23.142 -19.023 1.00 92.19 931 PRO A O 1
ATOM 6581 N N . GLN A 1 932 ? -15.923 -22.070 -18.718 1.00 89.12 932 GLN A N 1
ATOM 6582 C CA . GLN A 1 93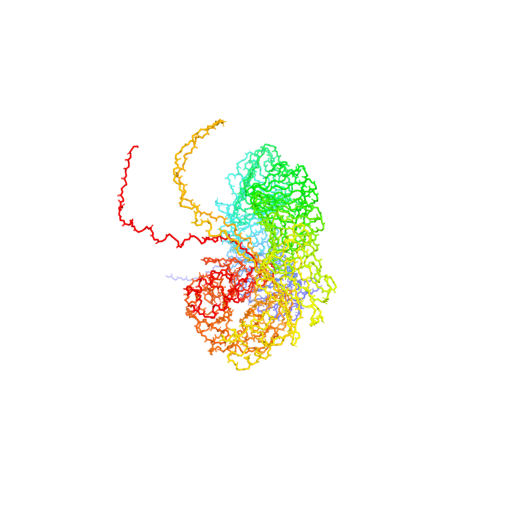2 ? -15.443 -20.693 -18.929 1.00 89.12 932 GLN A CA 1
ATOM 6583 C C . GLN A 1 932 ? -15.384 -19.907 -17.610 1.00 89.12 932 GLN A C 1
ATOM 6585 O O . GLN A 1 932 ? -14.450 -20.112 -16.834 1.00 89.12 932 GLN A O 1
ATOM 6590 N N . GLY A 1 933 ? -16.365 -19.042 -17.330 1.00 88.44 933 GLY A N 1
ATOM 6591 C CA . GLY A 1 933 ? -16.445 -18.250 -16.105 1.00 88.44 933 GLY A CA 1
ATOM 6592 C C . GLY A 1 933 ? -16.702 -19.075 -14.843 1.00 88.44 933 GLY A C 1
ATOM 6593 O O . GLY A 1 933 ? -17.330 -20.141 -14.879 1.00 88.44 933 GLY A O 1
ATOM 6594 N N . LEU A 1 934 ? -16.206 -18.537 -13.730 1.00 91.25 934 LEU A N 1
ATOM 6595 C CA . LEU A 1 934 ? -16.279 -19.083 -12.379 1.00 91.25 934 LEU A CA 1
ATOM 6596 C C . LEU A 1 934 ? -16.821 -18.000 -11.438 1.00 91.25 934 LEU A C 1
ATOM 6598 O O . LEU A 1 934 ? -16.416 -16.850 -11.563 1.00 91.25 934 LEU A O 1
ATOM 6602 N N . ALA A 1 935 ? -17.695 -18.364 -10.502 1.00 89.75 935 ALA A N 1
ATOM 6603 C CA . ALA A 1 935 ? -18.153 -17.478 -9.429 1.00 89.75 935 ALA A CA 1
ATOM 6604 C C . ALA A 1 935 ? -18.493 -18.297 -8.180 1.00 89.75 935 ALA A C 1
ATOM 6606 O O . ALA A 1 935 ? -19.099 -19.360 -8.304 1.00 89.75 935 ALA A O 1
ATOM 6607 N N . PHE A 1 936 ? -18.114 -17.824 -6.997 1.00 85.38 936 PHE A N 1
ATOM 6608 C CA . PHE A 1 936 ? -18.552 -18.416 -5.731 1.00 85.38 936 PHE A CA 1
ATOM 6609 C C . PHE A 1 936 ? -19.837 -17.737 -5.246 1.00 85.38 936 PHE A C 1
ATOM 6611 O O . PHE A 1 936 ? -19.996 -16.536 -5.457 1.00 85.38 936 PHE A O 1
ATOM 6618 N N . ASP A 1 937 ? -20.742 -18.500 -4.627 1.00 80.88 937 ASP A N 1
ATOM 6619 C CA . ASP A 1 937 ? -21.823 -17.933 -3.811 1.00 80.88 937 ASP A CA 1
ATOM 6620 C C . ASP A 1 937 ? -21.353 -17.667 -2.366 1.00 80.88 937 ASP A C 1
ATOM 6622 O O . ASP A 1 937 ? -20.260 -18.074 -1.962 1.00 80.88 937 ASP A O 1
ATOM 6626 N N . GLU A 1 938 ? -22.186 -16.989 -1.573 1.00 71.44 938 GLU A N 1
ATOM 6627 C CA . GLU A 1 938 ? -21.907 -16.663 -0.162 1.00 71.44 938 GLU A CA 1
ATOM 6628 C C . GLU A 1 938 ? -21.718 -17.899 0.728 1.00 71.44 938 GLU A C 1
ATOM 6630 O O . GLU A 1 938 ? -21.053 -17.839 1.759 1.00 71.44 938 GLU A O 1
ATOM 6635 N N . SER A 1 939 ? -22.264 -19.046 0.317 1.00 73.12 939 SER A N 1
ATOM 6636 C CA . SER A 1 939 ? -22.094 -20.324 1.017 1.00 73.12 939 SER A CA 1
ATOM 6637 C C . SER A 1 939 ? -20.772 -21.024 0.670 1.00 73.12 939 SER A C 1
ATOM 6639 O O . SER A 1 939 ? -20.490 -22.103 1.197 1.00 73.12 939 SER A O 1
ATOM 6641 N N . GLY A 1 940 ? -19.957 -20.442 -0.216 1.00 80.06 940 GLY A N 1
ATOM 6642 C CA . GLY A 1 940 ? -18.678 -20.999 -0.650 1.00 80.06 940 GLY A CA 1
ATOM 6643 C C . GLY A 1 940 ? -18.801 -22.091 -1.717 1.00 80.06 940 GLY A C 1
ATOM 6644 O O . GLY A 1 940 ? -17.844 -22.838 -1.945 1.00 80.06 940 GLY A O 1
ATOM 6645 N N . ASP A 1 941 ? -19.943 -22.202 -2.397 1.00 86.81 941 ASP A N 1
ATOM 6646 C CA . ASP A 1 941 ? -20.126 -23.135 -3.502 1.00 86.81 941 ASP A CA 1
ATOM 6647 C C . ASP A 1 941 ? -19.752 -22.481 -4.848 1.00 86.81 941 ASP A C 1
ATOM 6649 O O . ASP A 1 941 ? -20.097 -21.337 -5.138 1.00 86.81 941 ASP A O 1
ATOM 6653 N N . LEU A 1 942 ? -19.050 -23.223 -5.709 1.00 93.31 942 LEU A N 1
ATOM 6654 C CA . LEU A 1 942 ? -18.530 -22.743 -6.991 1.00 93.31 942 LEU A CA 1
ATOM 6655 C C . LEU A 1 942 ? -19.517 -22.991 -8.139 1.00 93.31 942 LEU A C 1
ATOM 6657 O O . LEU A 1 942 ? -19.864 -24.135 -8.441 1.00 93.31 942 LEU A O 1
ATOM 6661 N N . TYR A 1 943 ? -19.882 -21.936 -8.857 1.00 94.56 943 TYR A N 1
ATOM 6662 C CA . TYR A 1 943 ? -20.704 -21.974 -10.063 1.00 94.56 943 TYR A CA 1
ATOM 6663 C C . TYR A 1 943 ? -19.830 -21.835 -11.296 1.00 94.56 943 TYR A C 1
ATOM 6665 O O . TYR A 1 943 ? -18.891 -21.040 -11.346 1.00 94.56 943 TYR A O 1
ATOM 6673 N N . VAL A 1 944 ? -20.144 -22.644 -12.303 1.00 95.06 944 VAL A N 1
ATOM 6674 C CA . VAL A 1 944 ? -19.311 -22.812 -13.489 1.00 95.06 944 VAL A CA 1
ATOM 6675 C C . VAL A 1 944 ? -20.157 -22.677 -14.739 1.00 95.06 944 VAL A C 1
ATOM 6677 O O . VAL A 1 944 ? -21.132 -23.414 -14.921 1.00 95.06 944 VAL A O 1
ATOM 6680 N N . ALA A 1 945 ? -19.735 -21.788 -15.636 1.00 93.62 945 ALA A N 1
ATOM 6681 C CA . ALA A 1 945 ? -20.284 -21.664 -16.976 1.00 93.62 945 ALA A CA 1
ATOM 6682 C C . ALA A 1 945 ? -19.783 -22.835 -17.833 1.00 93.62 945 ALA A C 1
ATOM 6684 O O . ALA A 1 945 ? -18.717 -22.780 -18.447 1.00 93.62 945 ALA A O 1
ATOM 6685 N N . ASN A 1 946 ? -20.531 -23.936 -17.849 1.00 92.94 946 ASN A N 1
ATOM 6686 C CA . ASN A 1 946 ? -20.191 -25.146 -18.587 1.00 92.94 946 ASN A CA 1
ATOM 6687 C C . ASN A 1 946 ? -20.683 -25.028 -20.039 1.00 92.94 946 ASN A C 1
ATOM 6689 O O . ASN A 1 946 ? -21.691 -25.622 -20.443 1.00 92.94 946 ASN A O 1
ATOM 6693 N N . ASN A 1 947 ? -19.974 -24.193 -20.802 1.00 87.81 947 ASN A N 1
ATOM 6694 C CA . ASN A 1 947 ? -20.383 -23.668 -22.106 1.00 87.81 947 ASN A CA 1
ATOM 6695 C C . ASN A 1 947 ? -20.749 -24.780 -23.103 1.00 87.81 947 ASN A C 1
ATOM 6697 O O . ASN A 1 947 ? -21.844 -24.777 -23.667 1.00 87.81 947 ASN A O 1
ATOM 6701 N N . GLY A 1 948 ? -19.904 -25.806 -23.237 1.00 87.06 948 GLY A N 1
ATOM 6702 C CA . GLY A 1 948 ? -20.128 -26.915 -24.168 1.00 87.06 948 GLY A CA 1
ATOM 6703 C C . GLY A 1 948 ? -21.348 -27.783 -23.834 1.00 87.06 948 GLY A C 1
ATOM 6704 O O . GLY A 1 948 ? -21.828 -28.513 -24.700 1.00 87.06 948 GLY A O 1
ATOM 6705 N N . ALA A 1 949 ? -21.879 -27.691 -22.610 1.00 89.50 949 ALA A N 1
ATOM 6706 C CA . ALA A 1 949 ? -23.116 -28.351 -22.197 1.00 89.50 949 ALA A CA 1
ATOM 6707 C C . ALA A 1 949 ? -24.344 -27.416 -22.202 1.00 89.50 949 ALA A C 1
ATOM 6709 O O . ALA A 1 949 ? -25.458 -27.903 -22.019 1.00 89.50 949 ALA A O 1
ATOM 6710 N N . ASN A 1 950 ? -24.175 -26.105 -22.434 1.00 90.94 950 ASN A N 1
ATOM 6711 C CA . ASN A 1 950 ? -25.185 -25.059 -22.194 1.00 90.94 950 ASN A CA 1
ATOM 6712 C C . ASN A 1 950 ? -25.755 -25.106 -20.761 1.00 90.94 950 ASN A C 1
ATOM 6714 O O . ASN A 1 950 ? -26.957 -24.944 -20.551 1.00 90.94 950 ASN A O 1
ATOM 6718 N N . GLN A 1 951 ? -24.900 -25.369 -19.773 1.00 94.19 951 GLN A N 1
ATOM 6719 C CA . GLN A 1 951 ? -25.296 -25.525 -18.373 1.00 94.19 951 GLN A CA 1
ATOM 6720 C C . GLN A 1 951 ? -24.567 -24.528 -17.482 1.00 94.19 951 GLN A C 1
ATOM 6722 O O . GLN A 1 951 ? -23.406 -24.204 -17.721 1.00 94.19 951 GLN A O 1
ATOM 6727 N N . ILE A 1 952 ? -25.235 -24.126 -16.404 1.00 96.19 952 ILE A N 1
ATOM 6728 C CA . ILE A 1 952 ? -24.554 -23.675 -15.197 1.00 96.19 952 ILE A CA 1
ATOM 6729 C C . ILE A 1 952 ? -24.482 -24.862 -14.247 1.00 96.19 952 ILE A C 1
ATOM 6731 O O . ILE A 1 952 ? -25.505 -25.463 -13.903 1.00 96.19 952 ILE A O 1
ATOM 6735 N N . ASN A 1 953 ? -23.272 -25.216 -13.834 1.00 95.88 953 ASN A N 1
ATOM 6736 C CA . ASN A 1 953 ? -23.044 -26.268 -12.856 1.00 95.88 953 ASN A CA 1
ATOM 6737 C C . ASN A 1 953 ? -22.675 -25.672 -11.503 1.00 95.88 953 ASN A C 1
ATOM 6739 O O . ASN A 1 953 ? -21.902 -24.723 -11.458 1.00 95.88 953 ASN A O 1
ATOM 6743 N N . LYS A 1 954 ? -23.182 -26.275 -10.426 1.00 94.88 954 LYS A N 1
ATOM 6744 C CA . LYS A 1 954 ? -22.815 -25.961 -9.042 1.00 94.88 954 LYS A CA 1
ATOM 6745 C C . LYS A 1 954 ? -21.898 -27.056 -8.506 1.00 94.88 954 LYS A C 1
ATOM 6747 O O . LYS A 1 954 ? -22.204 -28.245 -8.648 1.00 94.88 954 LYS A O 1
ATOM 6752 N N . ILE A 1 955 ? -20.777 -26.665 -7.916 1.00 92.81 955 ILE A N 1
ATOM 6753 C CA . ILE A 1 955 ? -19.823 -27.534 -7.234 1.00 92.81 955 ILE A CA 1
ATOM 6754 C C . ILE A 1 955 ? -19.787 -27.103 -5.776 1.00 92.81 955 ILE A C 1
ATOM 6756 O O . ILE A 1 955 ? -19.360 -25.994 -5.481 1.00 92.81 955 ILE A O 1
ATOM 6760 N N . THR A 1 956 ? -20.222 -27.970 -4.867 1.00 85.88 956 THR A N 1
ATOM 6761 C CA . THR A 1 956 ? -20.230 -27.617 -3.444 1.00 85.88 956 THR A CA 1
ATOM 6762 C C . THR A 1 956 ? -18.814 -27.449 -2.887 1.00 85.88 956 THR A C 1
ATOM 6764 O O . THR A 1 956 ? -17.869 -28.004 -3.453 1.00 85.88 956 THR A O 1
ATOM 6767 N N . HIS A 1 957 ? -18.657 -26.796 -1.734 1.00 73.56 957 HIS A N 1
ATOM 6768 C CA . HIS A 1 957 ? -17.377 -26.735 -1.001 1.00 73.56 957 HIS A CA 1
ATOM 6769 C C . HIS A 1 957 ? -16.768 -28.131 -0.706 1.00 73.56 957 HIS A C 1
ATOM 6771 O O . HIS A 1 957 ? -15.551 -28.300 -0.655 1.00 73.56 957 HIS A O 1
ATOM 6777 N N . THR A 1 958 ? -17.605 -29.173 -0.598 1.00 73.50 958 THR A N 1
ATOM 6778 C CA . THR A 1 958 ? -17.192 -30.591 -0.486 1.00 73.50 958 THR A CA 1
ATOM 6779 C C . THR A 1 958 ? -16.848 -31.262 -1.825 1.00 73.50 958 THR A C 1
ATOM 6781 O O . THR A 1 958 ? -16.499 -32.442 -1.868 1.00 73.50 958 THR A O 1
ATOM 6784 N N . GLY A 1 959 ? -16.951 -30.534 -2.938 1.00 78.81 959 GLY A N 1
ATOM 6785 C CA . GLY A 1 959 ? -16.615 -30.978 -4.287 1.00 78.81 959 GLY A CA 1
ATOM 6786 C C . GLY A 1 959 ? -17.735 -31.713 -5.031 1.00 78.81 959 GLY A C 1
ATOM 6787 O O . GLY A 1 959 ? -17.459 -32.349 -6.053 1.00 78.81 959 GLY A O 1
ATOM 6788 N N . THR A 1 960 ? -18.990 -31.671 -4.576 1.00 88.00 960 THR A N 1
ATOM 6789 C CA . THR A 1 960 ? -20.114 -32.363 -5.239 1.00 88.00 960 THR A CA 1
ATOM 6790 C C . THR A 1 960 ? -20.602 -31.565 -6.446 1.00 88.00 960 THR A C 1
ATOM 6792 O O . THR A 1 960 ? -21.012 -30.424 -6.294 1.00 88.00 960 THR A O 1
ATOM 6795 N N . LEU A 1 961 ? -20.582 -32.162 -7.645 1.00 92.88 961 LEU A N 1
ATOM 6796 C CA . LEU A 1 961 ? -21.028 -31.521 -8.893 1.00 92.88 961 LEU A CA 1
ATOM 6797 C C . LEU A 1 961 ? -22.509 -31.805 -9.155 1.00 92.88 961 LEU A C 1
ATOM 6799 O O . LEU A 1 961 ? -22.912 -32.967 -9.189 1.00 92.88 961 LEU A O 1
ATOM 6803 N N . SER A 1 962 ? -23.283 -30.760 -9.427 1.00 92.56 962 SER A N 1
ATOM 6804 C CA . SER A 1 962 ? -24.695 -30.839 -9.804 1.00 92.56 962 SER A CA 1
ATOM 6805 C C . SER A 1 962 ? -25.040 -29.845 -10.923 1.00 92.56 962 SER A C 1
ATOM 6807 O O . SER A 1 962 ? -24.255 -28.956 -11.268 1.00 92.56 962 SER A O 1
ATOM 6809 N N . LEU A 1 963 ? -26.198 -30.036 -11.557 1.00 94.75 963 LEU A N 1
ATOM 6810 C CA . LEU A 1 963 ? -26.773 -29.062 -12.485 1.00 94.75 963 LEU A CA 1
ATOM 6811 C C . LEU A 1 963 ? -27.489 -27.984 -11.669 1.00 94.75 963 LEU A C 1
ATOM 6813 O O . LEU A 1 963 ? -28.368 -28.326 -10.884 1.00 94.75 963 LEU A O 1
ATOM 6817 N N . PHE A 1 964 ? -27.145 -26.717 -11.891 1.00 95.12 964 PHE A N 1
ATOM 6818 C CA . PHE A 1 964 ? -27.855 -25.586 -11.297 1.00 95.12 964 PHE A CA 1
ATOM 6819 C C . PHE A 1 964 ? -28.933 -25.053 -12.240 1.00 95.12 964 PHE A C 1
ATOM 6821 O O . PHE A 1 964 ? -30.098 -24.975 -11.870 1.00 95.12 964 PHE A O 1
ATOM 6828 N N . ALA A 1 965 ? -28.564 -24.754 -13.489 1.00 95.19 965 ALA A N 1
ATOM 6829 C CA . ALA A 1 965 ? -29.496 -24.220 -14.476 1.00 95.19 965 ALA A CA 1
ATOM 6830 C C . ALA A 1 965 ? -29.167 -24.679 -15.899 1.00 95.19 965 ALA A C 1
ATOM 6832 O O . ALA A 1 965 ? -28.006 -24.889 -16.260 1.00 95.19 965 ALA A O 1
ATOM 6833 N N . MET A 1 966 ? -30.207 -24.808 -16.724 1.00 94.00 966 MET A N 1
ATOM 6834 C CA . MET A 1 966 ? -30.083 -25.075 -18.157 1.00 94.00 966 MET A CA 1
ATOM 6835 C C . MET A 1 966 ? -30.235 -23.767 -18.931 1.00 94.00 966 MET A C 1
ATOM 6837 O O . MET A 1 966 ? -31.282 -23.123 -18.858 1.00 94.00 966 MET A O 1
ATOM 6841 N N . LEU A 1 967 ? -29.216 -23.385 -19.695 1.00 90.75 967 LEU A N 1
ATOM 6842 C CA . LEU A 1 967 ? -29.274 -22.203 -20.549 1.00 90.75 967 LEU A CA 1
ATOM 6843 C C . LEU A 1 967 ? -29.912 -22.548 -21.906 1.00 90.75 967 LEU A C 1
ATOM 6845 O O . LEU A 1 967 ? -29.884 -23.707 -22.335 1.00 90.75 967 LEU A O 1
ATOM 6849 N N . PRO A 1 968 ? -30.474 -21.562 -22.630 1.00 86.69 968 PRO A N 1
ATOM 6850 C CA . PRO A 1 968 ? -30.951 -21.782 -23.993 1.00 86.69 968 PRO A CA 1
ATOM 6851 C C . PRO A 1 968 ? -29.849 -22.356 -24.904 1.00 86.69 968 PRO A C 1
ATOM 6853 O O . PRO A 1 968 ? -28.665 -22.086 -24.711 1.00 86.69 968 PRO A O 1
ATOM 6856 N N . ALA A 1 969 ? -30.212 -23.129 -25.927 1.00 81.00 969 ALA A N 1
ATOM 6857 C CA . ALA A 1 969 ? -29.222 -23.712 -26.836 1.00 81.00 969 ALA A CA 1
ATOM 6858 C C . ALA A 1 969 ? -28.411 -22.630 -27.579 1.00 81.00 969 ALA A C 1
ATOM 6860 O O . ALA A 1 969 ? -28.986 -21.661 -28.076 1.00 81.00 969 ALA A O 1
ATOM 6861 N N . GLY A 1 970 ? -27.090 -22.823 -27.679 1.00 76.56 970 GLY A N 1
ATOM 6862 C CA . GLY A 1 970 ? -26.182 -21.881 -28.346 1.00 76.56 970 GLY A CA 1
ATOM 6863 C C . GLY A 1 970 ? -25.875 -20.643 -27.501 1.00 76.56 970 GLY A C 1
ATOM 6864 O O . GLY A 1 970 ? -25.728 -19.554 -28.045 1.00 76.56 970 GLY A O 1
ATOM 6865 N N . SER A 1 971 ? -25.851 -20.790 -26.172 1.00 74.62 971 SER A N 1
ATOM 6866 C CA . SER A 1 971 ? -25.717 -19.653 -25.256 1.00 74.62 971 SER A CA 1
ATOM 6867 C C . SER A 1 971 ? -24.323 -19.050 -25.167 1.00 74.62 971 SER A C 1
ATOM 6869 O O . SER A 1 971 ? -24.258 -17.900 -24.759 1.00 74.62 971 SER A O 1
ATOM 6871 N N . GLU A 1 972 ? -23.264 -19.795 -25.506 1.00 84.75 972 GLU A N 1
ATOM 6872 C CA . GLU A 1 972 ? -21.859 -19.386 -25.328 1.00 84.75 972 GLU A CA 1
ATOM 6873 C C . GLU A 1 972 ? -21.646 -18.563 -24.046 1.00 84.75 972 GLU A C 1
ATOM 6875 O O . GLU A 1 972 ? -21.390 -17.363 -24.072 1.00 84.75 972 GLU A O 1
ATOM 6880 N N . SER A 1 973 ? -21.886 -19.217 -22.907 1.00 89.25 973 SER A N 1
ATOM 6881 C CA . SER A 1 973 ? -21.782 -18.588 -21.592 1.00 89.25 973 SER A CA 1
ATOM 6882 C C . SER A 1 973 ? -20.323 -18.299 -21.250 1.00 89.25 973 SER A C 1
ATOM 6884 O O . SER A 1 973 ? -19.524 -19.242 -21.222 1.00 89.25 973 SER A O 1
ATOM 6886 N N . GLU A 1 974 ? -20.019 -17.036 -20.957 1.00 88.56 974 GLU A N 1
ATOM 6887 C CA . GLU A 1 974 ? -18.679 -16.554 -20.607 1.00 88.56 974 GLU A CA 1
ATOM 6888 C C . GLU A 1 974 ? -18.606 -16.198 -19.113 1.00 88.56 974 GLU A C 1
ATOM 6890 O O . GLU A 1 974 ? -18.501 -17.101 -18.282 1.00 88.56 974 GLU A O 1
ATOM 6895 N N . GLY A 1 975 ? -18.663 -14.910 -18.755 1.00 87.75 975 GLY A N 1
ATOM 6896 C CA . GLY A 1 975 ? -18.588 -14.426 -17.377 1.00 87.75 975 GLY A CA 1
ATOM 6897 C C . GLY A 1 975 ? -19.838 -14.698 -16.539 1.00 87.75 975 GLY A C 1
ATOM 6898 O O . GLY A 1 975 ? -20.963 -14.768 -17.048 1.00 87.75 975 GLY A O 1
ATOM 6899 N N . LEU A 1 976 ? -19.600 -14.826 -15.233 1.00 91.31 976 LEU A N 1
ATOM 6900 C CA . LEU A 1 976 ? -20.579 -15.073 -14.182 1.00 91.31 976 LEU A CA 1
ATOM 6901 C C . LEU A 1 976 ? -20.414 -14.023 -13.079 1.00 91.31 976 LEU A C 1
ATOM 6903 O O . LEU A 1 976 ? -19.284 -13.757 -12.681 1.00 91.31 976 LEU A O 1
ATOM 6907 N N . ALA A 1 977 ? -21.514 -13.469 -12.572 1.00 89.75 977 ALA A N 1
ATOM 6908 C CA . ALA A 1 977 ? -21.507 -12.581 -11.406 1.00 89.75 977 ALA A CA 1
ATOM 6909 C C . ALA A 1 977 ? -22.801 -12.743 -10.600 1.00 89.75 977 ALA A C 1
ATOM 6911 O O . ALA A 1 977 ? -23.872 -12.859 -11.196 1.00 89.75 977 ALA A O 1
ATOM 6912 N N . PHE A 1 978 ? -22.718 -12.750 -9.272 1.00 85.19 978 PHE A N 1
ATOM 6913 C CA . PHE A 1 978 ? -23.895 -12.746 -8.401 1.00 85.19 978 PHE A CA 1
ATOM 6914 C C . PHE A 1 978 ? -24.331 -11.308 -8.088 1.00 85.19 978 PHE A C 1
ATOM 6916 O O . PHE A 1 978 ? -23.478 -10.440 -7.934 1.00 85.19 978 PHE A O 1
ATOM 6923 N N . ASP A 1 979 ? -25.643 -11.056 -8.016 1.00 79.62 979 ASP A N 1
ATOM 6924 C CA . ASP A 1 979 ? -26.163 -9.883 -7.298 1.00 79.62 979 ASP A CA 1
ATOM 6925 C C . ASP A 1 979 ? -26.307 -10.186 -5.801 1.00 79.62 979 ASP A C 1
ATOM 6927 O O . ASP A 1 979 ? -26.307 -11.349 -5.398 1.00 79.62 979 ASP A O 1
ATOM 6931 N N . GLY A 1 980 ? -26.503 -9.143 -4.990 1.00 68.38 980 GLY A N 1
ATOM 6932 C CA . GLY A 1 980 ? -26.652 -9.267 -3.533 1.00 68.38 980 GLY A CA 1
ATOM 6933 C C . GLY A 1 980 ? -27.935 -9.966 -3.077 1.00 68.38 980 GLY A C 1
ATOM 6934 O O . GLY A 1 980 ? -28.176 -10.100 -1.892 1.00 68.38 980 GLY A O 1
ATOM 6935 N N . ASN A 1 981 ? -28.777 -10.426 -4.009 1.00 71.88 981 ASN A N 1
ATOM 6936 C CA . ASN A 1 981 ? -29.935 -11.272 -3.712 1.00 71.88 981 ASN A CA 1
ATOM 6937 C C . ASN A 1 981 ? -29.673 -12.741 -4.114 1.00 71.88 981 ASN A C 1
ATOM 6939 O O . ASN A 1 981 ? -30.617 -13.511 -4.316 1.00 71.88 981 ASN A O 1
ATOM 6943 N N . GLY A 1 982 ? -28.411 -13.119 -4.349 1.00 80.19 982 GLY A N 1
ATOM 6944 C CA . GLY A 1 982 ? -28.010 -14.469 -4.744 1.00 80.19 982 GLY A CA 1
ATOM 6945 C C . GLY A 1 982 ? -28.410 -14.868 -6.169 1.00 80.19 982 GLY A C 1
ATOM 6946 O O . GLY A 1 982 ? -28.371 -16.052 -6.513 1.00 80.19 982 GLY A O 1
ATOM 6947 N N . ASN A 1 983 ? -28.801 -13.925 -7.033 1.00 87.31 983 ASN A N 1
ATOM 6948 C CA . ASN A 1 983 ? -29.094 -14.246 -8.428 1.00 87.31 983 ASN A CA 1
ATOM 6949 C C . ASN A 1 983 ? -27.821 -14.214 -9.272 1.00 87.31 983 ASN A C 1
ATOM 6951 O O . ASN A 1 983 ? -27.067 -13.247 -9.242 1.00 87.31 983 ASN A O 1
ATOM 6955 N N . LEU A 1 984 ? -27.634 -15.228 -10.109 1.00 93.56 984 LEU A N 1
ATOM 6956 C CA . LEU A 1 984 ? -26.487 -15.350 -10.997 1.00 93.56 984 LEU A CA 1
ATOM 6957 C C . LEU A 1 984 ? -26.768 -14.713 -12.363 1.00 93.56 984 LEU A C 1
ATOM 6959 O O . LEU A 1 984 ? -27.703 -15.097 -13.067 1.00 93.56 984 LEU A O 1
ATOM 6963 N N . TYR A 1 985 ? -25.918 -13.787 -12.783 1.00 94.06 985 TYR A N 1
ATOM 6964 C CA . TYR A 1 985 ? -25.953 -13.153 -14.095 1.00 94.06 985 TYR A CA 1
ATOM 6965 C C . TYR A 1 985 ? -24.931 -13.808 -15.008 1.00 94.06 985 TYR A C 1
ATOM 6967 O O . TYR A 1 985 ? -23.789 -14.052 -14.623 1.00 94.06 985 TYR A O 1
ATOM 6975 N N . VAL A 1 986 ? -25.367 -14.107 -16.228 1.00 94.19 986 VAL A N 1
ATOM 6976 C CA . VAL A 1 986 ? -24.602 -14.886 -17.200 1.00 94.19 986 VAL A CA 1
ATOM 6977 C C . VAL A 1 986 ? -24.475 -14.098 -18.494 1.00 94.19 986 VAL A C 1
ATOM 6979 O O . VAL A 1 986 ? -25.486 -13.795 -19.140 1.00 94.19 986 VAL A O 1
ATOM 6982 N N . ALA A 1 987 ? -23.237 -13.809 -18.894 1.00 92.31 987 ALA A N 1
ATOM 6983 C CA . ALA A 1 987 ? -22.929 -13.213 -20.187 1.00 92.31 987 ALA A CA 1
ATOM 6984 C C . ALA A 1 987 ? -23.058 -14.260 -21.296 1.00 92.31 987 ALA A C 1
ATOM 6986 O O . ALA A 1 987 ? -22.471 -15.339 -21.212 1.00 92.31 987 ALA A O 1
ATOM 6987 N N . ARG A 1 988 ? -23.839 -13.945 -22.333 1.00 91.69 988 ARG A N 1
ATOM 6988 C CA . ARG A 1 988 ? -24.052 -14.805 -23.505 1.00 91.69 988 ARG A CA 1
ATOM 6989 C C . ARG A 1 988 ? -23.559 -14.080 -24.743 1.00 91.69 988 ARG A C 1
ATOM 6991 O O . ARG A 1 988 ? -24.300 -13.289 -25.341 1.00 91.69 988 ARG A O 1
ATOM 6998 N N . SER A 1 989 ? -22.306 -14.347 -25.099 1.00 86.31 989 SER A N 1
ATOM 6999 C CA . SER A 1 989 ? -21.544 -13.594 -26.100 1.00 86.31 989 SER A CA 1
ATOM 7000 C C . SER A 1 989 ? -22.269 -13.558 -27.452 1.00 86.31 989 SER A C 1
ATOM 7002 O O . SER A 1 989 ? -22.674 -12.492 -27.917 1.00 86.31 989 SER A O 1
ATOM 7004 N N . ASN A 1 990 ? -22.587 -14.720 -28.026 1.00 83.56 990 ASN A N 1
ATOM 7005 C CA . ASN A 1 990 ? -23.268 -14.822 -29.325 1.00 83.56 990 ASN A CA 1
ATOM 7006 C C . ASN A 1 990 ? -24.723 -14.335 -29.341 1.00 83.56 990 ASN A C 1
ATOM 7008 O O . ASN A 1 990 ? -25.266 -14.037 -30.408 1.00 83.56 990 ASN A O 1
ATOM 7012 N N . ALA A 1 991 ? -25.376 -14.261 -28.182 1.00 87.75 991 ALA A N 1
ATOM 7013 C CA . ALA A 1 991 ? -26.739 -13.751 -28.086 1.00 87.75 991 ALA A CA 1
ATOM 7014 C C . ALA A 1 991 ? -26.783 -12.226 -27.894 1.00 87.75 991 ALA A C 1
ATOM 7016 O O . ALA A 1 991 ? -27.857 -11.647 -28.045 1.00 87.75 991 ALA A O 1
ATOM 7017 N N . ASN A 1 992 ? -25.651 -11.579 -27.574 1.00 90.81 992 ASN A N 1
ATOM 7018 C CA . ASN A 1 992 ? -25.589 -10.193 -27.094 1.00 90.81 992 ASN A CA 1
ATOM 7019 C C . ASN A 1 992 ? -26.571 -9.957 -25.931 1.00 90.81 992 ASN A C 1
ATOM 7021 O O . ASN A 1 992 ? -27.312 -8.974 -25.904 1.00 90.81 992 ASN A O 1
ATOM 7025 N N . GLN A 1 993 ? -26.637 -10.910 -25.000 1.00 93.12 993 GLN A N 1
ATOM 7026 C CA . GLN A 1 993 ? -27.603 -10.911 -23.904 1.00 93.12 993 GLN A CA 1
ATOM 7027 C C . GLN A 1 993 ? -26.923 -11.188 -22.573 1.00 93.12 993 GLN A C 1
ATOM 7029 O O . GLN A 1 993 ? -25.975 -11.968 -22.500 1.00 93.12 993 GLN A O 1
ATOM 7034 N N . ILE A 1 994 ? -27.487 -10.602 -21.520 1.00 94.56 994 ILE A N 1
ATOM 7035 C CA . ILE A 1 994 ? -27.249 -11.014 -20.142 1.00 94.56 994 ILE A CA 1
ATOM 7036 C C . ILE A 1 994 ? -28.503 -11.731 -19.655 1.00 94.56 994 ILE A C 1
ATOM 7038 O O . ILE A 1 994 ? -29.614 -11.198 -19.750 1.00 94.56 994 ILE A O 1
ATOM 7042 N N . ASN A 1 995 ? -28.334 -12.942 -19.140 1.00 94.44 995 ASN A N 1
ATOM 7043 C CA . ASN A 1 995 ? -29.406 -13.699 -18.507 1.00 94.44 995 ASN A CA 1
ATOM 7044 C C . ASN A 1 995 ? -29.281 -13.614 -16.988 1.00 94.44 995 ASN A C 1
ATOM 7046 O O . ASN A 1 995 ? -28.171 -13.656 -16.473 1.00 94.44 995 ASN A O 1
ATOM 7050 N N . LYS A 1 996 ? -30.417 -13.539 -16.293 1.00 94.50 996 LYS A N 1
ATOM 7051 C CA . LYS A 1 996 ? -30.513 -13.670 -14.836 1.00 94.50 996 LYS A CA 1
ATOM 7052 C C . LYS A 1 996 ? -30.991 -15.079 -14.505 1.00 94.50 996 LYS A C 1
ATOM 7054 O O . LYS A 1 996 ? -31.963 -15.553 -15.100 1.00 94.50 996 LYS A O 1
ATOM 7059 N N . VAL A 1 997 ? -30.306 -15.733 -13.579 1.00 95.00 997 VAL A N 1
ATOM 7060 C CA . VAL A 1 997 ? -30.626 -17.055 -13.047 1.00 95.00 997 VAL A CA 1
ATOM 7061 C C . VAL A 1 997 ? -30.901 -16.902 -11.558 1.00 95.00 997 VAL A C 1
ATOM 7063 O O . VAL A 1 997 ? -30.034 -16.463 -10.812 1.00 95.00 997 VAL A O 1
ATOM 7066 N N . THR A 1 998 ? -32.115 -17.208 -11.130 1.00 91.38 998 THR A N 1
ATOM 7067 C CA . THR A 1 998 ? -32.525 -17.106 -9.722 1.00 91.38 998 THR A CA 1
ATOM 7068 C C . THR A 1 998 ? -31.926 -18.242 -8.874 1.00 91.38 998 THR A C 1
ATOM 7070 O O . THR A 1 998 ? -31.482 -19.243 -9.447 1.00 91.38 998 THR A O 1
ATOM 7073 N N . PRO A 1 999 ? -31.921 -18.145 -7.526 1.00 88.44 999 PRO A N 1
ATOM 7074 C CA . PRO A 1 999 ? -31.387 -19.190 -6.638 1.00 88.44 999 PRO A CA 1
ATOM 7075 C C . PRO A 1 999 ? -32.015 -20.584 -6.811 1.00 88.44 999 PRO A C 1
ATOM 7077 O O . PRO A 1 999 ? -31.385 -21.596 -6.520 1.00 88.44 999 PRO A O 1
ATOM 7080 N N . ASP A 1 1000 ? -33.246 -20.662 -7.318 1.00 83.94 1000 ASP A N 1
ATOM 7081 C CA . ASP A 1 1000 ? -33.941 -21.909 -7.666 1.00 83.94 1000 ASP A CA 1
ATOM 7082 C C . ASP A 1 1000 ? -33.617 -22.419 -9.090 1.00 83.94 1000 ASP A C 1
ATOM 7084 O O . ASP A 1 1000 ? -34.181 -23.415 -9.547 1.00 83.94 1000 ASP A O 1
ATOM 7088 N N . GLY A 1 1001 ? -32.696 -21.757 -9.796 1.00 89.00 1001 GLY A N 1
ATOM 7089 C CA . GLY A 1 1001 ? -32.199 -22.151 -11.112 1.00 89.00 1001 GLY A CA 1
ATOM 7090 C C . GLY A 1 1001 ? -33.062 -21.692 -12.293 1.00 89.00 1001 GLY A C 1
ATOM 7091 O O . GLY A 1 1001 ? -32.835 -22.150 -13.420 1.00 89.00 1001 GLY A O 1
ATOM 7092 N N . MET A 1 1002 ? -34.049 -20.806 -12.095 1.00 90.88 1002 MET A N 1
ATOM 7093 C CA . MET A 1 1002 ? -34.857 -20.309 -13.214 1.00 90.88 1002 MET A CA 1
ATOM 7094 C C . MET A 1 1002 ? -34.109 -19.266 -14.042 1.00 90.88 1002 MET A C 1
ATOM 7096 O O . MET A 1 1002 ? -33.631 -18.257 -13.534 1.00 90.88 1002 MET A O 1
ATOM 7100 N N . VAL A 1 1003 ? -34.076 -19.473 -15.359 1.00 94.50 1003 VAL A N 1
ATOM 7101 C CA . VAL A 1 1003 ? -33.368 -18.600 -16.304 1.00 94.50 1003 VAL A CA 1
ATOM 7102 C C . VAL A 1 1003 ? -34.334 -17.619 -16.970 1.00 94.50 1003 VAL A C 1
ATOM 7104 O O . VAL A 1 1003 ? -35.320 -18.022 -17.587 1.00 94.50 1003 VAL A O 1
ATOM 7107 N N . SER A 1 1004 ? -34.007 -16.328 -16.930 1.00 92.88 1004 SER A N 1
ATOM 7108 C CA . SER A 1 1004 ? -34.736 -15.250 -17.609 1.00 92.88 1004 SER A CA 1
ATOM 7109 C C . SER A 1 1004 ? -33.780 -14.290 -18.328 1.00 92.88 1004 SER A C 1
ATOM 7111 O O . SER A 1 1004 ? -32.572 -14.293 -18.087 1.00 92.88 1004 SER A O 1
ATOM 7113 N N . LEU A 1 1005 ? -34.298 -13.500 -19.272 1.00 93.81 1005 LEU A N 1
ATOM 7114 C CA . LEU A 1 1005 ? -33.530 -12.439 -19.928 1.00 93.81 1005 LEU A CA 1
ATOM 7115 C C . LEU A 1 1005 ? -33.467 -11.220 -19.002 1.00 93.81 1005 LEU A C 1
ATOM 7117 O O . LEU A 1 1005 ? -34.516 -10.722 -18.603 1.00 93.81 1005 LEU A O 1
ATOM 7121 N N . PHE A 1 1006 ? -32.262 -10.723 -18.719 1.00 94.12 1006 PHE A N 1
ATOM 7122 C CA . PHE A 1 1006 ? -32.063 -9.509 -17.928 1.00 94.12 1006 PHE A CA 1
ATOM 7123 C C . PHE A 1 1006 ? -31.877 -8.276 -18.809 1.00 94.12 1006 PHE A C 1
ATOM 7125 O O . PHE A 1 1006 ? -32.599 -7.293 -18.671 1.00 94.12 1006 PHE A O 1
ATOM 7132 N N . ALA A 1 1007 ? -30.937 -8.346 -19.754 1.00 95.00 1007 ALA A N 1
ATOM 7133 C CA . ALA A 1 1007 ? -30.617 -7.233 -20.638 1.00 95.00 1007 ALA A CA 1
ATOM 7134 C C . ALA A 1 1007 ? -30.263 -7.721 -22.045 1.00 95.00 1007 ALA A C 1
ATOM 7136 O O . ALA A 1 1007 ? -29.677 -8.788 -22.231 1.00 95.00 1007 ALA A O 1
ATOM 7137 N N . THR A 1 1008 ? -30.616 -6.914 -23.047 1.00 94.81 1008 THR A N 1
ATOM 7138 C CA . THR A 1 1008 ? -30.148 -7.073 -24.430 1.00 94.81 1008 THR A CA 1
ATOM 7139 C C . THR A 1 1008 ? -29.165 -5.954 -24.733 1.00 94.81 1008 THR A C 1
ATOM 7141 O O . THR A 1 1008 ? -29.483 -4.780 -24.544 1.00 94.81 1008 THR A O 1
ATOM 7144 N N . LEU A 1 1009 ? -27.977 -6.324 -25.189 1.00 93.44 1009 LEU A N 1
ATOM 7145 C CA . LEU A 1 1009 ? -26.897 -5.406 -25.521 1.00 93.44 1009 LEU A CA 1
ATOM 7146 C C . LEU A 1 1009 ? -26.970 -5.009 -27.005 1.00 93.44 1009 LEU A C 1
ATOM 7148 O O . LEU A 1 1009 ? -27.648 -5.678 -27.793 1.00 93.44 1009 LEU A O 1
ATOM 7152 N N . PRO A 1 1010 ? -26.294 -3.918 -27.413 1.00 92.12 1010 PRO A N 1
ATOM 7153 C CA . PRO A 1 1010 ? -26.137 -3.576 -28.824 1.00 92.12 1010 PRO A CA 1
ATOM 7154 C C . PRO A 1 1010 ? -25.643 -4.766 -29.662 1.00 92.12 1010 PRO A C 1
ATOM 7156 O O . PRO A 1 1010 ? -24.944 -5.649 -29.161 1.00 92.12 1010 PRO A O 1
ATOM 7159 N N . ALA A 1 1011 ? -25.988 -4.792 -30.950 1.00 86.06 1011 ALA A N 1
ATOM 7160 C CA . ALA A 1 1011 ? -25.443 -5.797 -31.859 1.00 86.06 1011 ALA A CA 1
ATOM 7161 C C . ALA A 1 1011 ? -23.906 -5.736 -31.864 1.00 86.06 1011 ALA A C 1
ATOM 7163 O O . ALA A 1 1011 ? -23.338 -4.651 -31.749 1.00 86.06 1011 ALA A O 1
ATOM 7164 N N . ASP A 1 1012 ? -23.271 -6.902 -31.990 1.00 82.94 1012 ASP A N 1
ATOM 7165 C CA . ASP A 1 1012 ? -21.812 -7.078 -32.011 1.00 82.94 1012 ASP A CA 1
ATOM 7166 C C . ASP A 1 1012 ? -21.090 -6.712 -30.696 1.00 82.94 1012 ASP A C 1
ATOM 7168 O O . ASP A 1 1012 ? -19.869 -6.586 -30.687 1.00 82.94 1012 ASP A O 1
ATOM 7172 N N . SER A 1 1013 ? -21.821 -6.587 -29.577 1.00 85.12 1013 SER A N 1
ATOM 7173 C CA . SER A 1 1013 ? -21.222 -6.324 -28.257 1.00 85.12 1013 SER A CA 1
ATOM 7174 C C . SER A 1 1013 ? -20.364 -7.488 -27.761 1.00 85.12 1013 SER A C 1
ATOM 7176 O O . SER A 1 1013 ? -19.328 -7.246 -27.156 1.00 85.12 1013 SER A O 1
ATOM 7178 N N . LEU A 1 1014 ? -20.784 -8.737 -28.019 1.00 86.94 1014 LEU A N 1
ATOM 7179 C CA . LEU A 1 1014 ? -20.097 -9.960 -27.577 1.00 86.94 1014 LEU A CA 1
ATOM 7180 C C . LEU A 1 1014 ? -19.698 -9.895 -26.086 1.00 86.94 1014 LEU A C 1
ATOM 7182 O O . LEU A 1 1014 ? -18.505 -9.817 -25.788 1.00 86.94 1014 LEU A O 1
ATOM 7186 N N . PRO A 1 1015 ? -20.670 -9.892 -25.151 1.00 89.31 1015 PRO A N 1
ATOM 7187 C CA . PRO A 1 1015 ? -20.387 -9.746 -23.726 1.00 89.31 1015 PRO A CA 1
ATOM 7188 C C . PRO A 1 1015 ? -19.504 -10.858 -23.173 1.00 89.31 1015 PRO A C 1
ATOM 7190 O O . PRO A 1 1015 ? -19.741 -12.035 -23.456 1.00 89.31 1015 PRO A O 1
ATOM 7193 N N . PHE A 1 1016 ? -18.542 -10.471 -22.334 1.00 86.56 1016 PHE A N 1
ATOM 7194 C CA . PHE A 1 1016 ? -17.587 -11.366 -21.682 1.00 86.56 1016 PHE A CA 1
ATOM 7195 C C . PHE A 1 1016 ? -17.593 -11.210 -20.160 1.00 86.56 1016 PHE A C 1
ATOM 7197 O O . PHE A 1 1016 ? -18.178 -12.043 -19.467 1.00 86.56 1016 PHE A O 1
ATOM 7204 N N . GLY A 1 1017 ? -16.933 -10.173 -19.642 1.00 86.75 1017 GLY A N 1
ATOM 7205 C CA . GLY A 1 1017 ? -16.745 -9.955 -18.208 1.00 86.75 1017 GLY A CA 1
ATOM 7206 C C . GLY A 1 1017 ? -17.936 -9.245 -17.577 1.00 86.75 1017 GLY A C 1
ATOM 7207 O O . GLY A 1 1017 ? -18.506 -8.337 -18.183 1.00 86.75 1017 GLY A O 1
ATOM 7208 N N . LEU A 1 1018 ? -18.287 -9.659 -16.359 1.00 89.75 1018 LEU A N 1
ATOM 7209 C CA . LEU A 1 1018 ? -19.385 -9.120 -15.559 1.00 89.75 1018 LEU A CA 1
ATOM 7210 C C . LEU A 1 1018 ? -18.881 -8.775 -14.157 1.00 89.75 1018 LEU A C 1
ATOM 7212 O O . LEU A 1 1018 ? -18.180 -9.585 -13.558 1.00 89.75 1018 LEU A O 1
ATOM 7216 N N . ALA A 1 1019 ? -19.259 -7.608 -13.643 1.00 88.94 1019 ALA A N 1
ATOM 7217 C CA . ALA A 1 1019 ? -18.960 -7.177 -12.278 1.00 88.94 1019 ALA A CA 1
ATOM 7218 C C . ALA A 1 1019 ? -20.067 -6.252 -11.765 1.00 88.94 1019 ALA A C 1
ATOM 7220 O O . ALA A 1 1019 ? -20.487 -5.355 -12.492 1.00 88.94 1019 ALA A O 1
ATOM 7221 N N . PHE A 1 1020 ? -20.535 -6.453 -10.539 1.00 84.00 1020 PHE A N 1
ATOM 7222 C CA . PHE A 1 1020 ? -21.432 -5.509 -9.875 1.00 84.00 1020 PHE A CA 1
ATOM 7223 C C . PHE A 1 1020 ? -20.621 -4.451 -9.118 1.00 84.00 1020 PHE A C 1
ATOM 7225 O O . PHE A 1 1020 ? -19.516 -4.739 -8.660 1.00 84.00 1020 PHE A O 1
ATOM 7232 N N . ASP A 1 1021 ? -21.147 -3.226 -9.051 1.00 78.00 1021 ASP A N 1
ATOM 7233 C CA . ASP A 1 1021 ? -20.723 -2.252 -8.042 1.00 78.00 1021 ASP A CA 1
ATOM 7234 C C . ASP A 1 1021 ? -21.541 -2.409 -6.750 1.00 78.00 1021 ASP A C 1
ATOM 7236 O O . ASP A 1 1021 ? -22.576 -3.081 -6.728 1.00 78.00 1021 ASP A O 1
ATOM 7240 N N . ASP A 1 1022 ? -21.100 -1.735 -5.687 1.00 69.62 1022 ASP A N 1
ATOM 7241 C CA . ASP A 1 1022 ? -21.742 -1.762 -4.363 1.00 69.62 1022 ASP A CA 1
ATOM 7242 C C . ASP A 1 1022 ? -23.192 -1.251 -4.386 1.00 69.62 1022 ASP A C 1
ATOM 7244 O O . ASP A 1 1022 ? -23.978 -1.540 -3.495 1.00 69.62 1022 ASP A O 1
ATOM 7248 N N . SER A 1 1023 ? -23.583 -0.510 -5.427 1.00 69.62 1023 SER A N 1
ATOM 7249 C CA . SER A 1 1023 ? -24.950 -0.014 -5.624 1.00 69.62 1023 SER A CA 1
ATOM 7250 C C . SER A 1 1023 ? -25.838 -0.981 -6.423 1.00 69.62 1023 SER A C 1
ATOM 7252 O O . SER A 1 1023 ? -26.955 -0.622 -6.811 1.00 69.62 1023 SER A O 1
ATOM 7254 N N . GLY A 1 1024 ? -25.353 -2.189 -6.732 1.00 76.44 1024 GLY A N 1
ATOM 7255 C CA . GLY A 1 1024 ? -26.090 -3.202 -7.487 1.00 76.44 1024 GLY A CA 1
ATOM 7256 C C . GLY A 1 1024 ? -26.221 -2.902 -8.986 1.00 76.44 1024 GLY A C 1
ATOM 7257 O O . GLY A 1 1024 ? -27.092 -3.464 -9.658 1.00 76.44 1024 GLY A O 1
ATOM 7258 N N . ILE A 1 1025 ? -25.380 -2.026 -9.545 1.00 86.62 1025 ILE A N 1
ATOM 7259 C CA . ILE A 1 1025 ? -25.296 -1.795 -10.990 1.00 86.62 1025 ILE A CA 1
ATOM 7260 C C . ILE A 1 1025 ? -24.351 -2.824 -11.609 1.00 86.62 1025 ILE A C 1
ATOM 7262 O O . ILE A 1 1025 ? -23.200 -2.954 -11.206 1.00 86.62 1025 ILE A O 1
ATOM 7266 N N . LEU A 1 1026 ? -24.817 -3.522 -12.646 1.00 92.19 1026 LEU A N 1
ATOM 7267 C CA . LEU A 1 1026 ? -23.998 -4.488 -13.374 1.00 92.19 1026 LEU A CA 1
ATOM 7268 C C . LEU A 1 1026 ? -23.170 -3.788 -14.453 1.00 92.19 1026 LEU A C 1
ATOM 7270 O O . LEU A 1 1026 ? -23.725 -3.150 -15.350 1.00 92.19 1026 LEU A O 1
ATOM 7274 N N . TYR A 1 1027 ? -21.858 -3.970 -14.420 1.00 92.12 1027 TYR A N 1
ATOM 7275 C CA . TYR A 1 1027 ? -20.937 -3.580 -15.476 1.00 92.12 1027 TYR A CA 1
ATOM 7276 C C . TYR A 1 1027 ? -20.610 -4.783 -16.345 1.00 92.12 1027 TYR A C 1
ATOM 7278 O O . TYR A 1 1027 ? -20.342 -5.883 -15.865 1.00 92.12 1027 TYR A O 1
ATOM 7286 N N . GLU A 1 1028 ? -20.636 -4.551 -17.648 1.00 92.56 1028 GLU A N 1
ATOM 7287 C CA . GLU A 1 1028 ? -20.303 -5.525 -18.673 1.00 92.56 1028 GLU A CA 1
ATOM 7288 C C . GLU A 1 1028 ? -19.172 -4.986 -19.534 1.00 92.56 1028 GLU A C 1
ATOM 7290 O O . GLU A 1 1028 ? -19.124 -3.791 -19.838 1.00 92.56 1028 GLU A O 1
ATOM 7295 N N . THR A 1 1029 ? -18.274 -5.879 -19.940 1.00 88.19 1029 THR A N 1
ATOM 7296 C CA . THR A 1 1029 ? -17.308 -5.598 -20.997 1.00 88.19 1029 THR A CA 1
ATOM 7297 C C . THR A 1 1029 ? -17.562 -6.479 -22.209 1.00 88.19 1029 THR A C 1
ATOM 7299 O O . THR A 1 1029 ? -17.798 -7.685 -22.074 1.00 88.19 1029 THR A O 1
ATOM 7302 N N . GLY A 1 1030 ? -17.504 -5.855 -23.384 1.00 81.00 1030 GLY A N 1
ATOM 7303 C CA . GLY A 1 1030 ? -17.657 -6.518 -24.669 1.00 81.00 1030 GLY A CA 1
ATOM 7304 C C . GLY A 1 1030 ? -16.368 -6.529 -25.488 1.00 81.00 1030 GLY A C 1
ATOM 7305 O O . GLY A 1 1030 ? -15.489 -5.674 -25.325 1.00 81.00 1030 GLY A O 1
ATOM 7306 N N . LEU A 1 1031 ? -16.297 -7.436 -26.469 1.00 78.88 1031 LEU A N 1
ATOM 7307 C CA . LEU A 1 1031 ? -15.228 -7.459 -27.484 1.00 78.88 1031 LEU A CA 1
ATOM 7308 C C . LEU A 1 1031 ? -15.345 -6.318 -28.512 1.00 78.88 1031 LEU A C 1
ATOM 7310 O O . LEU A 1 1031 ? -14.796 -6.393 -29.607 1.00 78.88 1031 LEU A O 1
ATOM 7314 N N . ASP A 1 1032 ? -16.063 -5.252 -28.185 1.00 83.06 1032 ASP A N 1
ATOM 7315 C CA . ASP A 1 1032 ? -16.114 -3.998 -28.926 1.00 83.06 1032 ASP A CA 1
ATOM 7316 C C . ASP A 1 1032 ? -15.434 -2.843 -28.165 1.00 83.06 1032 ASP A C 1
ATOM 7318 O O . ASP A 1 1032 ? -15.585 -1.668 -28.520 1.00 83.06 1032 ASP A O 1
ATOM 7322 N N . ASN A 1 1033 ? -14.654 -3.185 -27.128 1.00 83.31 1033 ASN A N 1
ATOM 7323 C CA . ASN A 1 1033 ? -13.926 -2.266 -26.247 1.00 83.31 1033 ASN A CA 1
ATOM 7324 C C . ASN A 1 1033 ? -14.840 -1.285 -25.496 1.00 83.31 1033 ASN A C 1
ATOM 7326 O O . ASN A 1 1033 ? -14.380 -0.241 -25.027 1.00 83.31 1033 ASN A O 1
ATOM 7330 N N . GLN A 1 1034 ? -16.134 -1.589 -25.388 1.00 88.25 1034 GLN A N 1
ATOM 7331 C CA . GLN A 1 1034 ? -17.066 -0.799 -24.596 1.00 88.25 1034 GLN A CA 1
ATOM 7332 C C . GLN A 1 1034 ? -17.273 -1.449 -23.232 1.00 88.25 1034 GLN A C 1
ATOM 7334 O O . GLN A 1 1034 ? -17.409 -2.667 -23.116 1.00 88.25 1034 GLN A O 1
ATOM 7339 N N . ILE A 1 1035 ? -17.327 -0.605 -22.205 1.00 91.06 1035 ILE A N 1
ATOM 7340 C CA . ILE A 1 1035 ? -17.824 -0.965 -20.884 1.00 91.06 1035 ILE A CA 1
ATOM 7341 C C . ILE A 1 1035 ? -19.206 -0.348 -20.741 1.00 91.06 1035 ILE A C 1
ATOM 7343 O O . ILE A 1 1035 ? -19.386 0.866 -20.899 1.00 91.06 1035 ILE A O 1
ATOM 7347 N N . ARG A 1 1036 ? -20.194 -1.181 -20.445 1.00 93.12 1036 ARG A N 1
ATOM 7348 C CA . ARG A 1 1036 ? -21.587 -0.772 -20.282 1.00 93.12 1036 ARG A CA 1
ATOM 7349 C C . ARG A 1 1036 ? -21.991 -0.937 -18.836 1.00 93.12 1036 ARG A C 1
ATOM 7351 O O . ARG A 1 1036 ? -21.615 -1.914 -18.208 1.00 93.12 1036 ARG A O 1
ATOM 7358 N N . LYS A 1 1037 ? -22.810 -0.013 -18.345 1.00 93.50 1037 LYS A N 1
ATOM 7359 C CA . LYS A 1 1037 ? -23.506 -0.163 -17.068 1.00 93.50 1037 LYS A CA 1
ATOM 7360 C C . LYS A 1 1037 ? -24.971 -0.497 -17.310 1.00 93.50 1037 LYS A C 1
ATOM 7362 O O . LYS A 1 1037 ? -25.616 0.088 -18.191 1.00 93.50 1037 LYS A O 1
ATOM 7367 N N . ILE A 1 1038 ? -25.485 -1.431 -16.528 1.00 93.81 1038 ILE A N 1
ATOM 7368 C CA . ILE A 1 1038 ? -26.816 -2.007 -16.641 1.00 93.81 1038 ILE A CA 1
ATOM 7369 C C . ILE A 1 1038 ? -27.498 -1.843 -15.285 1.00 93.81 1038 ILE A C 1
ATOM 7371 O O . ILE A 1 1038 ? -27.076 -2.410 -14.283 1.00 93.81 1038 ILE A O 1
ATOM 7375 N N . THR A 1 1039 ? -28.546 -1.024 -15.250 1.00 89.06 1039 THR A N 1
ATOM 7376 C CA . THR A 1 1039 ? -29.329 -0.782 -14.022 1.00 89.06 1039 THR A CA 1
ATOM 7377 C C . THR A 1 1039 ? -30.059 -2.051 -13.553 1.00 89.06 1039 THR A C 1
ATOM 7379 O O . THR A 1 1039 ? -30.288 -2.935 -14.383 1.00 89.06 1039 THR A O 1
ATOM 7382 N N . PRO A 1 1040 ? -30.553 -2.125 -12.299 1.00 83.38 1040 PRO A N 1
ATOM 7383 C CA . PRO A 1 1040 ? -31.305 -3.286 -11.806 1.00 83.38 1040 PRO A CA 1
ATOM 7384 C C . PRO A 1 1040 ? -32.586 -3.565 -12.609 1.00 83.38 1040 PRO A C 1
ATOM 7386 O O . PRO A 1 1040 ? -33.071 -4.689 -12.659 1.00 83.38 1040 PRO A O 1
ATOM 7389 N N . GLY A 1 1041 ? -33.121 -2.548 -13.297 1.00 79.50 1041 GLY A N 1
ATOM 7390 C CA . GLY A 1 1041 ? -34.231 -2.689 -14.244 1.00 79.50 1041 GLY A CA 1
ATOM 7391 C C . GLY A 1 1041 ? -33.833 -3.183 -15.644 1.00 79.50 1041 GLY A C 1
ATOM 7392 O O . GLY A 1 1041 ? -34.669 -3.164 -16.544 1.00 79.50 1041 GLY A O 1
ATOM 7393 N N . GLY A 1 1042 ? -32.569 -3.556 -15.871 1.00 86.69 1042 GLY A N 1
ATOM 7394 C CA . GLY A 1 1042 ? -32.050 -4.044 -17.154 1.00 86.69 1042 GLY A CA 1
ATOM 7395 C C . GLY A 1 1042 ? -31.751 -2.954 -18.194 1.00 86.69 1042 GLY A C 1
ATOM 7396 O O . GLY A 1 1042 ? -31.439 -3.268 -19.344 1.00 86.69 1042 GLY A O 1
ATOM 7397 N N . ALA A 1 1043 ? -31.845 -1.666 -17.837 1.00 88.62 1043 ALA A N 1
ATOM 7398 C CA . ALA A 1 1043 ? -31.543 -0.576 -18.769 1.00 88.62 1043 ALA A CA 1
ATOM 7399 C C . ALA A 1 1043 ? -30.028 -0.421 -18.973 1.00 88.62 1043 ALA A C 1
ATOM 7401 O O . ALA A 1 1043 ? -29.294 -0.236 -18.003 1.00 88.62 1043 ALA A O 1
ATOM 7402 N N . VAL A 1 1044 ? -29.592 -0.459 -20.236 1.00 94.25 1044 VAL A N 1
ATOM 7403 C CA . VAL A 1 1044 ? -28.182 -0.454 -20.657 1.00 94.25 1044 VAL A CA 1
ATOM 7404 C C . VAL A 1 1044 ? -27.748 0.949 -21.083 1.00 94.25 1044 VAL A C 1
ATOM 7406 O O . VAL A 1 1044 ? -28.435 1.611 -21.863 1.00 94.25 1044 VAL A O 1
ATOM 7409 N N . SER A 1 1045 ? -26.578 1.392 -20.625 1.00 92.19 1045 SER A N 1
ATOM 7410 C CA . SER A 1 1045 ? -25.936 2.632 -21.077 1.00 92.19 1045 SER A CA 1
ATOM 7411 C C . SER A 1 1045 ? -24.418 2.475 -21.165 1.00 92.19 1045 SER A C 1
ATOM 7413 O O . SER A 1 1045 ? -23.837 1.638 -20.478 1.00 92.19 1045 SER A O 1
ATOM 7415 N N . LEU A 1 1046 ? -23.771 3.269 -22.020 1.00 92.31 1046 LEU A N 1
ATOM 7416 C CA . LEU A 1 1046 ? -22.311 3.301 -22.102 1.00 92.31 1046 LEU A CA 1
ATOM 7417 C C . LEU A 1 1046 ? -21.737 3.932 -20.828 1.00 92.31 1046 LEU A C 1
ATOM 7419 O O . LEU A 1 1046 ? -22.176 5.013 -20.433 1.00 92.31 1046 LEU A O 1
ATOM 7423 N N . PHE A 1 1047 ? -20.761 3.265 -20.216 1.00 91.62 1047 PHE A N 1
ATOM 7424 C CA . PHE A 1 1047 ? -20.011 3.786 -19.077 1.00 91.62 1047 PHE A CA 1
ATOM 7425 C C . PHE A 1 1047 ? -18.655 4.341 -19.515 1.00 91.62 1047 PHE A C 1
ATOM 7427 O O . PHE A 1 1047 ? -18.366 5.507 -19.262 1.00 91.62 1047 PHE A O 1
ATOM 7434 N N . ALA A 1 1048 ? -17.864 3.537 -20.227 1.00 90.25 1048 ALA A N 1
ATOM 7435 C CA . ALA A 1 1048 ? -16.539 3.926 -20.693 1.00 90.25 1048 ALA A CA 1
ATOM 7436 C C . ALA A 1 1048 ? -16.186 3.238 -22.018 1.00 90.25 1048 ALA A C 1
ATOM 7438 O O . ALA A 1 1048 ? -16.668 2.146 -22.317 1.00 90.25 1048 ALA A O 1
ATOM 7439 N N . SER A 1 1049 ? -15.316 3.874 -22.799 1.00 88.75 1049 SER A N 1
ATOM 7440 C CA . SER A 1 1049 ? -14.738 3.294 -24.013 1.00 88.75 1049 SER A CA 1
ATOM 7441 C C . SER A 1 1049 ? -13.248 3.087 -23.792 1.00 88.75 1049 SER A C 1
ATOM 7443 O O . SER A 1 1049 ? -12.518 4.043 -23.524 1.00 88.75 1049 SER A O 1
ATOM 7445 N N . LEU A 1 1050 ? -12.792 1.846 -23.915 1.00 81.81 1050 LEU A N 1
ATOM 7446 C CA . LEU A 1 1050 ? -11.378 1.520 -23.816 1.00 81.81 1050 LEU A CA 1
ATOM 7447 C C . LEU A 1 1050 ? -10.645 1.943 -25.102 1.00 81.81 1050 LEU A C 1
ATOM 7449 O O . LEU A 1 1050 ? -11.271 2.049 -26.164 1.00 81.81 1050 LEU A O 1
ATOM 7453 N N . PRO A 1 1051 ? -9.329 2.222 -25.041 1.00 76.56 1051 PRO A N 1
ATOM 7454 C CA . PRO A 1 1051 ? -8.556 2.599 -26.219 1.00 76.56 1051 PRO A CA 1
ATOM 7455 C C . PRO A 1 1051 ? -8.692 1.565 -27.347 1.00 76.56 1051 PRO A C 1
ATOM 7457 O O . PRO A 1 1051 ? -8.764 0.364 -27.104 1.00 76.56 1051 PRO A O 1
ATOM 7460 N N . ASN A 1 1052 ? -8.715 2.023 -28.603 1.00 64.44 1052 ASN A N 1
ATOM 7461 C CA . ASN A 1 1052 ? -8.783 1.135 -29.768 1.00 64.44 1052 ASN A CA 1
ATOM 7462 C C . ASN A 1 1052 ? -7.451 0.396 -29.960 1.00 64.44 1052 ASN A C 1
ATOM 7464 O O . ASN A 1 1052 ? -6.587 0.841 -30.719 1.00 64.44 1052 ASN A O 1
ATOM 7468 N N . TYR A 1 1053 ? -7.290 -0.728 -29.269 1.00 57.94 1053 TYR A N 1
ATOM 7469 C CA . TYR A 1 1053 ? -6.178 -1.647 -29.471 1.00 57.94 1053 TYR A CA 1
ATOM 7470 C C . TYR A 1 1053 ? -6.331 -2.403 -30.802 1.00 57.94 1053 TYR A C 1
ATOM 7472 O O . TYR A 1 1053 ? -7.429 -2.572 -31.332 1.00 57.94 1053 TYR A O 1
ATOM 7480 N N . THR A 1 1054 ? -5.210 -2.850 -31.375 1.00 50.78 1054 THR A N 1
ATOM 7481 C CA . THR A 1 1054 ? -5.136 -3.548 -32.679 1.00 50.78 1054 THR A CA 1
ATOM 7482 C C . THR A 1 1054 ? -5.929 -4.861 -32.745 1.00 50.78 1054 THR A C 1
ATOM 7484 O O . THR A 1 1054 ? -6.151 -5.387 -33.835 1.00 50.78 1054 THR A O 1
ATOM 7487 N N . VAL A 1 1055 ? -6.367 -5.368 -31.592 1.00 54.28 1055 VAL A N 1
ATOM 7488 C CA . VAL A 1 1055 ? -7.315 -6.469 -31.400 1.00 54.28 1055 VAL A CA 1
ATOM 7489 C C . VAL A 1 1055 ? -8.291 -5.981 -30.323 1.00 54.28 1055 VAL A C 1
ATOM 7491 O O . VAL A 1 1055 ? -7.808 -5.460 -29.319 1.00 54.28 1055 VAL A O 1
ATOM 7494 N N . PRO A 1 1056 ? -9.620 -6.063 -30.499 1.00 51.81 1056 PRO A N 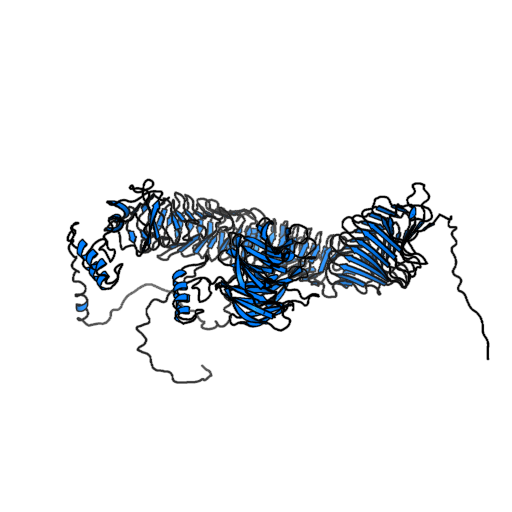1
ATOM 7495 C CA . PRO A 1 1056 ? -10.532 -5.661 -29.437 1.00 51.81 1056 PRO A CA 1
ATOM 7496 C C . PRO A 1 1056 ? -10.473 -6.674 -28.287 1.00 51.81 1056 PRO A C 1
ATOM 7498 O O . PRO A 1 1056 ? -10.409 -7.879 -28.540 1.00 51.81 1056 PRO A O 1
ATOM 7501 N N . SER A 1 1057 ? -10.355 -6.197 -27.045 1.00 58.72 1057 SER A N 1
ATOM 7502 C CA . SER A 1 1057 ? -9.557 -6.945 -26.072 1.00 58.72 1057 SER A CA 1
ATOM 7503 C C . SER A 1 1057 ? -9.950 -6.855 -24.602 1.00 58.72 1057 SER A C 1
ATOM 7505 O O . SER A 1 1057 ? -9.174 -7.359 -23.807 1.00 58.72 1057 SER A O 1
ATOM 7507 N N . ALA A 1 1058 ? -11.104 -6.321 -24.201 1.00 58.00 1058 ALA A N 1
ATOM 7508 C CA . ALA A 1 1058 ? -11.486 -6.354 -22.785 1.00 58.00 1058 ALA A CA 1
ATOM 7509 C C . ALA A 1 1058 ? -12.328 -7.584 -22.423 1.00 58.00 1058 ALA A C 1
ATOM 7511 O O . ALA A 1 1058 ? -13.375 -7.818 -23.023 1.00 58.00 1058 ALA A O 1
ATOM 7512 N N . VAL A 1 1059 ? -11.839 -8.395 -21.477 1.00 69.19 1059 VAL A N 1
ATOM 7513 C CA . VAL A 1 1059 ? -12.405 -9.731 -21.192 1.00 69.19 1059 VAL A CA 1
ATOM 7514 C C . VAL A 1 1059 ? -12.784 -9.920 -19.717 1.00 69.19 1059 VAL A C 1
ATOM 7516 O O . VAL A 1 1059 ? -13.792 -10.563 -19.429 1.00 69.19 1059 VAL A O 1
ATOM 7519 N N . GLY A 1 1060 ? -12.046 -9.311 -18.784 1.00 77.56 1060 GLY A N 1
ATOM 7520 C CA . GLY A 1 1060 ? -12.291 -9.397 -17.340 1.00 77.56 1060 GLY A CA 1
ATOM 7521 C C . GLY A 1 1060 ? -12.542 -8.028 -16.712 1.00 77.56 1060 GLY A C 1
ATOM 7522 O O . GLY A 1 1060 ? -11.894 -7.057 -17.103 1.00 77.56 1060 GLY A O 1
ATOM 7523 N N . LEU A 1 1061 ? -13.454 -7.975 -15.736 1.00 84.06 1061 LEU A N 1
ATOM 7524 C CA . LEU A 1 1061 ? -13.794 -6.789 -14.948 1.00 84.06 1061 LEU A CA 1
ATOM 7525 C C . LEU A 1 1061 ? -13.689 -7.089 -13.452 1.00 84.06 1061 LEU A C 1
ATOM 7527 O O . LEU A 1 1061 ? -14.175 -8.129 -13.015 1.00 84.06 1061 LEU A O 1
ATOM 7531 N N . ALA A 1 1062 ? -13.114 -6.169 -12.681 1.00 85.12 1062 ALA A N 1
ATOM 7532 C CA . ALA A 1 1062 ? -13.223 -6.185 -11.225 1.00 85.12 1062 ALA A CA 1
ATOM 7533 C C . ALA A 1 1062 ? -13.065 -4.792 -10.617 1.00 85.12 1062 ALA A C 1
ATOM 7535 O O . ALA A 1 1062 ? -12.383 -3.940 -11.186 1.00 85.12 1062 ALA A O 1
ATOM 7536 N N . PHE A 1 1063 ? -13.693 -4.575 -9.466 1.00 80.81 1063 PHE A N 1
ATOM 7537 C CA . PHE A 1 1063 ? -13.573 -3.336 -8.708 1.00 80.81 1063 PHE A CA 1
ATOM 7538 C C . PHE A 1 1063 ? -12.440 -3.417 -7.682 1.00 80.81 1063 PHE A C 1
ATOM 7540 O O . PHE A 1 1063 ? -12.182 -4.475 -7.110 1.00 80.81 1063 PHE A O 1
ATOM 7547 N N . ASP A 1 1064 ? -11.763 -2.289 -7.482 1.00 74.44 1064 ASP A N 1
ATOM 7548 C CA . ASP A 1 1064 ? -10.909 -2.053 -6.319 1.00 74.44 1064 ASP A CA 1
ATOM 7549 C C . ASP A 1 1064 ? -11.761 -1.583 -5.125 1.00 74.44 1064 ASP A C 1
ATOM 7551 O O . ASP A 1 1064 ? -12.910 -1.164 -5.287 1.00 74.44 1064 ASP A O 1
ATOM 7555 N N . SER A 1 1065 ? -11.200 -1.615 -3.918 1.00 68.44 1065 SER A N 1
ATOM 7556 C CA . SER A 1 1065 ? -11.858 -1.216 -2.670 1.00 68.44 1065 SER A CA 1
ATOM 7557 C C . SER A 1 1065 ? -12.220 0.275 -2.624 1.00 68.44 1065 SER A C 1
ATOM 7559 O O . SER A 1 1065 ? -12.810 0.746 -1.656 1.00 68.44 1065 SER A O 1
ATOM 7561 N N . SER A 1 1066 ? -11.792 1.051 -3.624 1.00 68.44 1066 SER A N 1
ATOM 7562 C CA . SER A 1 1066 ? -12.089 2.474 -3.792 1.00 68.44 1066 SER A CA 1
ATOM 7563 C C . SER A 1 1066 ? -13.142 2.719 -4.887 1.00 68.44 1066 SER A C 1
ATOM 7565 O O . SER A 1 1066 ? -13.364 3.871 -5.268 1.00 68.44 1066 SER A O 1
ATOM 7567 N N . GLY A 1 1067 ? -13.764 1.662 -5.424 1.00 76.25 1067 GLY A N 1
ATOM 7568 C CA . GLY A 1 1067 ? -14.810 1.727 -6.446 1.00 76.25 1067 GLY A CA 1
ATOM 7569 C C . GLY A 1 1067 ? -14.306 1.999 -7.867 1.00 76.25 1067 GLY A C 1
ATOM 7570 O O . GLY A 1 1067 ? -15.101 2.316 -8.754 1.00 76.25 1067 GLY A O 1
ATOM 7571 N N . ASN A 1 1068 ? -13.000 1.899 -8.130 1.00 83.75 1068 ASN A N 1
ATOM 7572 C CA . ASN A 1 1068 ? -12.479 1.977 -9.493 1.00 83.75 1068 ASN A CA 1
ATOM 7573 C C . ASN A 1 1068 ? -12.588 0.613 -10.176 1.00 83.75 1068 ASN A C 1
ATOM 7575 O O . ASN A 1 1068 ? -12.207 -0.409 -9.613 1.00 83.75 1068 ASN A O 1
ATOM 7579 N N . LEU A 1 1069 ? -13.039 0.609 -11.425 1.00 87.75 1069 LEU A N 1
ATOM 7580 C CA . LEU A 1 1069 ? -13.162 -0.589 -12.243 1.00 87.75 1069 LEU A CA 1
ATOM 7581 C C . LEU A 1 1069 ? -11.855 -0.856 -12.993 1.00 87.75 1069 LEU A C 1
ATOM 7583 O O . LEU A 1 1069 ? -11.285 0.043 -13.606 1.00 87.75 1069 LEU A O 1
ATOM 7587 N N . TYR A 1 1070 ? -11.399 -2.100 -13.002 1.00 86.56 1070 TYR A N 1
ATOM 7588 C CA . TYR A 1 1070 ? -10.228 -2.551 -13.742 1.00 86.56 1070 TYR A CA 1
ATOM 7589 C C . TYR A 1 1070 ? -10.655 -3.484 -14.865 1.00 86.56 1070 TYR A C 1
ATOM 7591 O O . TYR A 1 1070 ? -11.442 -4.404 -14.650 1.00 86.56 1070 TYR A O 1
ATOM 7599 N N . ALA A 1 1071 ? -10.123 -3.246 -16.063 1.00 85.50 1071 ALA A N 1
ATOM 7600 C CA . ALA A 1 1071 ? -10.415 -4.029 -17.257 1.00 85.50 1071 ALA A CA 1
ATOM 7601 C C . ALA A 1 1071 ? -9.136 -4.629 -17.854 1.00 85.50 1071 ALA A C 1
ATOM 7603 O O . ALA A 1 1071 ? -8.163 -3.909 -18.104 1.00 85.50 1071 ALA A O 1
ATOM 7604 N N . ALA A 1 1072 ? -9.150 -5.942 -18.095 1.00 79.44 1072 ALA A N 1
ATOM 7605 C CA . ALA A 1 1072 ? -8.015 -6.695 -18.633 1.00 79.44 1072 ALA A CA 1
ATOM 7606 C C . ALA A 1 1072 ? -8.062 -6.820 -20.163 1.00 79.44 1072 ALA A C 1
ATOM 7608 O O . ALA A 1 1072 ? -9.081 -7.232 -20.713 1.00 79.44 1072 ALA A O 1
ATOM 7609 N N . GLY A 1 1073 ? -6.935 -6.513 -20.807 1.00 75.50 1073 GLY A N 1
ATOM 7610 C CA . GLY A 1 1073 ? -6.662 -6.555 -22.241 1.00 75.50 1073 GLY A CA 1
ATOM 7611 C C . GLY A 1 1073 ? -6.053 -7.882 -22.729 1.00 75.50 1073 GLY A C 1
ATOM 7612 O O . GLY A 1 1073 ? -5.024 -8.313 -22.210 1.00 75.50 1073 GLY A O 1
ATOM 7613 N N . LEU A 1 1074 ? -6.569 -8.477 -23.812 1.00 70.69 1074 LEU A N 1
ATOM 7614 C CA . LEU A 1 1074 ? -5.968 -9.629 -24.527 1.00 70.69 1074 LEU A CA 1
ATOM 7615 C C . LEU A 1 1074 ? -4.534 -9.394 -25.043 1.00 70.69 1074 LEU A C 1
ATOM 7617 O O . LEU A 1 1074 ? -3.831 -10.357 -25.356 1.00 70.69 1074 LEU A O 1
ATOM 7621 N N . SER A 1 1075 ? -4.104 -8.139 -25.176 1.00 70.38 1075 SER A N 1
ATOM 7622 C CA . SER A 1 1075 ? -2.734 -7.750 -25.547 1.00 70.38 1075 SER A CA 1
ATOM 7623 C C . SER A 1 1075 ? -1.839 -7.447 -24.335 1.00 70.38 1075 SER A C 1
ATOM 7625 O O . SER A 1 1075 ? -0.683 -7.060 -24.510 1.00 70.38 1075 SER A O 1
ATOM 7627 N N . GLY A 1 1076 ? -2.347 -7.682 -23.120 1.00 73.81 1076 GLY A N 1
ATOM 7628 C CA . GLY A 1 1076 ? -1.614 -7.550 -21.864 1.00 73.81 1076 GLY A CA 1
ATOM 7629 C C . GLY A 1 1076 ? -1.839 -6.224 -21.138 1.00 73.81 1076 GLY A C 1
ATOM 7630 O O . GLY A 1 1076 ? -1.318 -6.041 -20.040 1.00 73.81 1076 GLY A O 1
ATOM 7631 N N . GLU A 1 1077 ? -2.588 -5.281 -21.709 1.00 80.62 1077 GLU A N 1
ATOM 7632 C CA . GLU A 1 1077 ? -2.893 -4.004 -21.063 1.00 80.62 1077 GLU A CA 1
ATOM 7633 C C . GLU A 1 1077 ? -3.913 -4.171 -19.938 1.00 80.62 1077 GLU A C 1
ATOM 7635 O O . GLU A 1 1077 ? -4.871 -4.925 -20.055 1.00 80.62 1077 GLU A O 1
ATOM 7640 N N . ILE A 1 1078 ? -3.746 -3.418 -18.857 1.00 85.44 1078 ILE A N 1
ATOM 7641 C CA . ILE A 1 1078 ? -4.719 -3.343 -17.768 1.00 85.44 1078 ILE A CA 1
ATOM 7642 C C . ILE A 1 1078 ? -5.145 -1.886 -17.665 1.00 85.44 1078 ILE A C 1
ATOM 7644 O O . ILE A 1 1078 ? -4.311 -1.009 -17.436 1.00 85.44 1078 ILE A O 1
ATOM 7648 N N . SER A 1 1079 ? -6.429 -1.616 -17.879 1.00 86.31 1079 SER A N 1
ATOM 7649 C CA . SER A 1 1079 ? -6.997 -0.270 -17.789 1.00 86.31 1079 SER A CA 1
ATOM 7650 C C . SER A 1 1079 ? -7.652 -0.069 -16.429 1.00 86.31 1079 SER A C 1
ATOM 7652 O O . SER A 1 1079 ? -8.419 -0.926 -16.002 1.00 86.31 1079 SER A O 1
ATOM 7654 N N . LYS A 1 1080 ? -7.391 1.069 -15.782 1.00 88.94 1080 LYS A N 1
ATOM 7655 C CA . LYS A 1 1080 ? -8.137 1.549 -14.612 1.00 88.94 1080 LYS A CA 1
ATOM 7656 C C . LYS A 1 1080 ? -9.158 2.584 -15.072 1.00 88.94 1080 LYS A C 1
ATOM 7658 O O . LYS A 1 1080 ? -8.807 3.524 -15.791 1.00 88.94 1080 LYS A O 1
ATOM 7663 N N . ILE A 1 1081 ? -10.400 2.408 -14.646 1.00 90.44 1081 ILE A N 1
ATOM 7664 C CA . ILE A 1 1081 ? -11.543 3.258 -14.942 1.00 90.44 1081 ILE A CA 1
ATOM 7665 C C . ILE A 1 1081 ? -12.085 3.801 -13.618 1.00 90.44 1081 ILE A C 1
ATOM 7667 O O . ILE A 1 1081 ? -12.522 3.039 -12.760 1.00 90.44 1081 ILE A O 1
ATOM 7671 N N . THR A 1 1082 ? -12.035 5.115 -13.426 1.00 87.50 1082 THR A N 1
ATOM 7672 C CA . THR A 1 1082 ? -12.570 5.772 -12.221 1.00 87.50 1082 THR A CA 1
ATOM 7673 C C . THR A 1 1082 ? -14.108 5.781 -12.222 1.00 87.50 1082 THR A C 1
ATOM 7675 O O . THR A 1 1082 ? -14.707 5.629 -13.290 1.00 87.50 1082 THR A O 1
ATOM 7678 N N . PRO A 1 1083 ? -14.783 6.009 -11.074 1.00 84.75 1083 PRO A N 1
ATOM 7679 C CA . PRO A 1 1083 ? -16.253 6.017 -10.985 1.00 84.75 1083 PRO A CA 1
ATOM 7680 C C . PRO A 1 1083 ? -16.966 6.990 -11.940 1.00 84.75 1083 PRO A C 1
ATOM 7682 O O . PRO A 1 1083 ? -18.132 6.804 -12.283 1.00 84.75 1083 PRO A O 1
ATOM 7685 N N . ASP A 1 1084 ? -16.274 8.037 -12.394 1.00 81.00 1084 ASP A N 1
ATOM 7686 C CA . ASP A 1 1084 ? -16.785 8.993 -13.383 1.00 81.00 1084 ASP A CA 1
ATOM 7687 C C . ASP A 1 1084 ? -16.629 8.523 -14.847 1.00 81.00 1084 ASP A C 1
ATOM 7689 O O . ASP A 1 1084 ? -17.047 9.230 -15.766 1.00 81.00 1084 ASP A O 1
ATOM 7693 N N . GLY A 1 1085 ? -16.060 7.335 -15.072 1.00 81.38 1085 GLY A N 1
ATOM 7694 C CA . GLY A 1 1085 ? -15.824 6.736 -16.385 1.00 81.38 1085 GLY A CA 1
ATOM 7695 C C . GLY A 1 1085 ? -14.497 7.134 -17.042 1.00 81.38 1085 GLY A C 1
ATOM 7696 O O . GLY A 1 1085 ? -14.283 6.808 -18.213 1.00 81.38 1085 GLY A O 1
ATOM 7697 N N . THR A 1 1086 ? -13.594 7.831 -16.340 1.00 86.44 1086 THR A N 1
ATOM 7698 C CA . THR A 1 1086 ? -12.284 8.207 -16.900 1.00 86.44 1086 THR A CA 1
ATOM 7699 C C . THR A 1 1086 ? -11.360 6.995 -17.006 1.00 86.44 1086 THR A C 1
ATOM 7701 O O . THR A 1 1086 ? -11.055 6.340 -16.015 1.00 86.44 1086 THR A O 1
ATOM 7704 N N . VAL A 1 1087 ? -10.872 6.714 -18.218 1.00 87.19 1087 VAL A N 1
ATOM 7705 C CA . VAL A 1 1087 ? -10.003 5.564 -18.517 1.00 87.19 1087 VAL A CA 1
ATOM 7706 C C . VAL A 1 1087 ? -8.527 5.969 -18.508 1.00 87.19 1087 VAL A C 1
ATOM 7708 O O . VAL A 1 1087 ? -8.134 6.937 -19.162 1.00 87.19 1087 VAL A O 1
ATOM 7711 N N . SER A 1 1088 ? -7.690 5.185 -17.828 1.00 86.44 1088 SER A N 1
ATOM 7712 C CA . SER A 1 1088 ? -6.228 5.319 -17.805 1.00 86.44 1088 SER A CA 1
ATOM 7713 C C . SER A 1 1088 ? -5.543 3.950 -17.903 1.00 86.44 1088 SER A C 1
ATOM 7715 O O . SER A 1 1088 ? -6.109 2.936 -17.499 1.00 86.44 1088 SER A O 1
ATOM 7717 N N . LEU A 1 1089 ? -4.325 3.900 -18.450 1.00 85.75 1089 LEU A N 1
ATOM 7718 C CA . LEU A 1 1089 ? -3.518 2.676 -18.443 1.00 85.75 1089 LEU A CA 1
ATOM 7719 C C . LEU A 1 1089 ? -2.918 2.485 -17.045 1.00 85.75 1089 LEU A C 1
ATOM 7721 O O . LEU A 1 1089 ? -2.182 3.351 -16.578 1.00 85.75 1089 LEU A O 1
ATOM 7725 N N . PHE A 1 1090 ? -3.219 1.357 -16.408 1.00 83.31 1090 PHE A N 1
ATOM 7726 C CA . PHE A 1 1090 ? -2.716 1.001 -15.083 1.00 83.31 1090 PHE A CA 1
ATOM 7727 C C . PHE A 1 1090 ? -1.412 0.203 -15.156 1.00 83.31 1090 PHE A C 1
ATOM 7729 O O . PHE A 1 1090 ? -0.437 0.554 -14.500 1.00 83.31 1090 PHE A O 1
ATOM 7736 N N . ALA A 1 1091 ? -1.379 -0.846 -15.980 1.00 83.00 1091 ALA A N 1
ATOM 7737 C CA . ALA A 1 1091 ? -0.212 -1.710 -16.136 1.00 83.00 1091 ALA A CA 1
ATOM 7738 C C . ALA A 1 1091 ? -0.178 -2.370 -17.523 1.00 83.00 1091 ALA A C 1
ATOM 7740 O O . ALA A 1 1091 ? -1.132 -2.297 -18.303 1.00 83.00 1091 ALA A O 1
ATOM 7741 N N . THR A 1 1092 ? 0.942 -3.011 -17.859 1.00 80.88 1092 THR A N 1
ATOM 7742 C CA . THR A 1 1092 ? 1.079 -3.803 -19.090 1.00 80.88 1092 THR A CA 1
ATOM 7743 C C . THR A 1 1092 ? 1.887 -5.068 -18.818 1.00 80.88 1092 THR A C 1
ATOM 7745 O O . THR A 1 1092 ? 3.080 -5.002 -18.523 1.00 80.88 1092 THR A O 1
ATOM 7748 N N . ALA A 1 1093 ? 1.251 -6.229 -18.955 1.00 70.81 1093 ALA A N 1
ATOM 7749 C CA . ALA A 1 1093 ? 1.890 -7.537 -18.910 1.00 70.81 1093 ALA A CA 1
ATOM 7750 C C . ALA A 1 1093 ? 2.440 -7.895 -20.304 1.00 70.81 1093 ALA A C 1
ATOM 7752 O O . ALA A 1 1093 ? 1.754 -8.463 -21.151 1.00 70.81 1093 ALA A O 1
ATOM 7753 N N . THR A 1 1094 ? 3.688 -7.504 -20.579 1.00 61.78 1094 THR A N 1
ATOM 7754 C CA . THR A 1 1094 ? 4.305 -7.705 -21.905 1.00 61.78 1094 THR A CA 1
ATOM 7755 C C . THR A 1 1094 ? 4.441 -9.193 -22.273 1.00 61.78 1094 THR A C 1
ATOM 7757 O O . THR A 1 1094 ? 4.958 -9.982 -21.489 1.00 61.78 1094 THR A O 1
ATOM 7760 N N . ASN A 1 1095 ? 4.029 -9.565 -23.495 1.00 58.81 1095 ASN A N 1
ATOM 7761 C CA . ASN A 1 1095 ? 4.005 -10.941 -24.042 1.00 58.81 1095 ASN A CA 1
ATOM 7762 C C . ASN A 1 1095 ? 2.993 -11.917 -23.409 1.00 58.81 1095 ASN A C 1
ATOM 7764 O O . ASN A 1 1095 ? 3.058 -13.117 -23.686 1.00 58.81 1095 ASN A O 1
ATOM 7768 N N . GLU A 1 1096 ? 2.049 -11.422 -22.612 1.00 64.06 1096 GLU A N 1
ATOM 7769 C CA . GLU A 1 1096 ? 0.975 -12.222 -22.027 1.00 64.06 1096 GLU A CA 1
ATOM 7770 C C . GLU A 1 1096 ? -0.376 -11.809 -22.631 1.00 64.06 1096 GLU A C 1
ATOM 7772 O O . GLU A 1 1096 ? -0.617 -10.634 -22.900 1.00 64.06 1096 GLU A O 1
ATOM 7777 N N . SER A 1 1097 ? -1.267 -12.778 -22.849 1.00 64.25 1097 SER A N 1
ATOM 7778 C CA . SER A 1 1097 ? -2.651 -12.512 -23.259 1.00 64.25 1097 SER A CA 1
ATOM 7779 C C . SER A 1 1097 ? -3.567 -12.752 -22.073 1.00 64.25 1097 SER A C 1
ATOM 7781 O O . SER A 1 1097 ? -3.793 -13.909 -21.715 1.00 64.25 1097 SER A O 1
ATOM 7783 N N . LEU A 1 1098 ? -4.051 -11.672 -21.457 1.00 65.44 1098 LEU A N 1
ATOM 7784 C CA . LEU A 1 1098 ? -4.855 -11.724 -20.236 1.00 65.44 1098 LEU A CA 1
ATOM 7785 C C . LEU A 1 1098 ? -6.340 -11.914 -20.565 1.00 65.44 1098 LEU A C 1
ATOM 7787 O O . LEU A 1 1098 ? -6.830 -11.337 -21.533 1.00 65.44 1098 LEU A O 1
ATOM 7791 N N . LEU A 1 1099 ? -7.051 -12.716 -19.767 1.00 59.81 1099 LEU A N 1
ATOM 7792 C CA . LEU A 1 1099 ? -8.487 -12.975 -19.954 1.00 59.81 1099 LEU A CA 1
ATOM 7793 C C . LEU A 1 1099 ? -9.328 -12.489 -18.777 1.00 59.81 1099 LEU A C 1
ATOM 7795 O O . LEU A 1 1099 ? -9.978 -11.458 -18.876 1.00 59.81 1099 LEU A O 1
ATOM 7799 N N . TYR A 1 1100 ? -9.325 -13.223 -17.667 1.00 66.56 1100 TYR A N 1
ATOM 7800 C CA . TYR A 1 1100 ? -10.134 -12.907 -16.497 1.00 66.56 1100 TYR A CA 1
ATOM 7801 C C . TYR A 1 1100 ? -9.266 -12.295 -15.400 1.00 66.56 1100 TYR A C 1
ATOM 7803 O O . TYR A 1 1100 ? -8.062 -12.555 -15.338 1.00 66.56 1100 TYR A O 1
ATOM 7811 N N . ILE A 1 1101 ? -9.897 -11.476 -14.559 1.00 72.25 1101 ILE A N 1
ATOM 7812 C CA . ILE A 1 1101 ? -9.290 -10.766 -13.434 1.00 72.25 1101 ILE A CA 1
ATOM 7813 C C . ILE A 1 1101 ? -10.022 -11.154 -12.145 1.00 72.25 1101 ILE A C 1
ATOM 7815 O O . ILE A 1 1101 ? -11.245 -11.264 -12.141 1.00 72.25 1101 ILE A O 1
ATOM 7819 N N . ALA A 1 1102 ? -9.273 -11.367 -11.070 1.00 70.00 1102 ALA A N 1
ATOM 7820 C CA . ALA A 1 1102 ? -9.778 -11.486 -9.705 1.00 70.00 1102 ALA A CA 1
ATOM 7821 C C . ALA A 1 1102 ? -8.936 -10.588 -8.791 1.00 70.00 1102 ALA A C 1
ATOM 7823 O O . ALA A 1 1102 ? -7.785 -10.304 -9.118 1.00 70.00 1102 ALA A O 1
ATOM 7824 N N . VAL A 1 1103 ? -9.487 -10.123 -7.672 1.00 67.88 1103 VAL A N 1
ATOM 7825 C CA . VAL A 1 1103 ? -8.832 -9.107 -6.832 1.00 67.88 1103 VAL A CA 1
ATOM 7826 C C . VAL A 1 1103 ? -8.795 -9.576 -5.387 1.00 67.88 1103 VAL A C 1
ATOM 7828 O O . VAL A 1 1103 ? -9.749 -10.185 -4.904 1.00 67.88 1103 VAL A O 1
ATOM 7831 N N . THR A 1 1104 ? -7.687 -9.311 -4.708 1.00 58.06 1104 THR A N 1
ATOM 7832 C CA . THR A 1 1104 ? -7.575 -9.396 -3.252 1.00 58.06 1104 THR A CA 1
ATOM 7833 C C . THR A 1 1104 ? -7.179 -8.039 -2.697 1.00 58.06 1104 THR A C 1
ATOM 7835 O O . THR A 1 1104 ? -6.663 -7.191 -3.421 1.00 58.06 1104 THR A O 1
ATOM 7838 N N . ASP A 1 1105 ? -7.365 -7.843 -1.403 1.00 51.56 1105 ASP A N 1
ATOM 7839 C CA . ASP A 1 1105 ? -6.708 -6.749 -0.702 1.00 51.56 1105 ASP A CA 1
ATOM 7840 C C . ASP A 1 1105 ? -5.222 -7.017 -0.443 1.00 51.56 1105 ASP A C 1
ATOM 7842 O O . ASP A 1 1105 ? -4.678 -8.065 -0.814 1.00 51.56 1105 ASP A O 1
ATOM 7846 N N . ASP A 1 1106 ? -4.573 -6.052 0.205 1.00 43.59 1106 ASP A N 1
ATOM 7847 C CA . ASP A 1 1106 ? -3.181 -6.107 0.660 1.00 43.59 1106 ASP A CA 1
ATOM 7848 C C . ASP A 1 1106 ? -2.913 -7.178 1.726 1.00 43.59 1106 ASP A C 1
ATOM 7850 O O . ASP A 1 1106 ? -1.753 -7.506 1.985 1.00 43.59 1106 ASP A O 1
ATOM 7854 N N . LEU A 1 1107 ? -3.962 -7.752 2.318 1.00 37.25 1107 LEU A N 1
ATOM 7855 C CA . LEU A 1 1107 ? -3.895 -8.866 3.262 1.00 37.25 1107 LEU A CA 1
ATOM 7856 C C . LEU A 1 1107 ? -4.125 -10.226 2.578 1.00 37.25 1107 LEU A C 1
ATOM 7858 O O . LEU A 1 1107 ? -4.036 -11.263 3.236 1.00 37.25 1107 LEU A O 1
ATOM 7862 N N . GLY A 1 1108 ? -4.380 -10.241 1.264 1.00 41.56 1108 GLY A N 1
ATOM 7863 C CA . GLY A 1 1108 ? -4.668 -11.451 0.495 1.00 41.56 1108 GLY A CA 1
ATOM 7864 C C . GLY A 1 1108 ? -6.101 -11.966 0.657 1.00 41.56 1108 GLY A C 1
ATOM 7865 O O . GLY A 1 1108 ? -6.404 -13.062 0.181 1.00 41.56 1108 GLY A O 1
ATOM 7866 N N . ASN A 1 1109 ? -6.993 -11.198 1.292 1.00 46.59 1109 ASN A N 1
ATOM 7867 C CA . ASN A 1 1109 ? -8.411 -11.530 1.338 1.00 46.59 1109 ASN A CA 1
ATOM 7868 C C . ASN A 1 1109 ? -9.039 -11.199 -0.016 1.00 46.59 1109 ASN A C 1
ATOM 7870 O O . ASN A 1 1109 ? -8.830 -10.099 -0.532 1.00 46.59 1109 ASN A O 1
ATOM 7874 N N . PRO A 1 1110 ? -9.843 -12.094 -0.595 1.00 50.78 1110 PRO A N 1
ATOM 7875 C CA . PRO A 1 1110 ? -10.573 -11.799 -1.816 1.00 50.78 1110 PRO A CA 1
ATOM 7876 C C . PRO A 1 1110 ? -11.435 -10.551 -1.655 1.00 50.78 1110 PRO A C 1
ATOM 7878 O O . PRO A 1 1110 ? -12.296 -10.491 -0.778 1.00 50.78 1110 PRO A O 1
ATOM 7881 N N . LEU A 1 1111 ? -11.252 -9.584 -2.549 1.00 52.66 1111 LEU A N 1
ATOM 7882 C CA . LEU A 1 1111 ? -12.277 -8.595 -2.835 1.00 52.66 1111 LEU A CA 1
ATOM 7883 C C . LEU A 1 1111 ? -13.308 -9.321 -3.692 1.00 52.66 1111 LEU A C 1
ATOM 7885 O O . LEU A 1 1111 ? -13.227 -9.361 -4.921 1.00 52.66 1111 LEU A O 1
ATOM 7889 N N . VAL A 1 1112 ? -14.218 -10.021 -3.023 1.00 44.56 1112 VAL A N 1
ATOM 7890 C CA . VAL A 1 1112 ? -15.409 -10.560 -3.673 1.00 44.56 1112 VAL A CA 1
ATOM 7891 C C . VAL A 1 1112 ? -16.085 -9.387 -4.385 1.00 44.56 1112 VAL A C 1
ATOM 7893 O O . VAL A 1 1112 ? -16.272 -8.339 -3.776 1.00 44.56 1112 VAL A O 1
ATOM 7896 N N . LEU A 1 1113 ? -16.394 -9.543 -5.678 1.00 34.81 1113 LEU A N 1
ATOM 7897 C CA . LEU A 1 1113 ? -17.243 -8.608 -6.424 1.00 34.81 1113 LEU A CA 1
ATOM 7898 C C . LEU A 1 1113 ? -18.539 -8.402 -5.605 1.00 34.81 1113 LEU A C 1
ATOM 7900 O O . LEU A 1 1113 ? -19.281 -9.379 -5.488 1.00 34.81 1113 LEU A O 1
ATOM 7904 N N . PRO A 1 1114 ? -18.817 -7.227 -5.004 1.00 39.31 1114 PRO A N 1
ATOM 7905 C CA . PRO A 1 1114 ? -19.993 -7.057 -4.149 1.00 39.31 1114 PRO A CA 1
ATOM 7906 C C . PRO A 1 1114 ? -21.244 -6.924 -5.031 1.00 39.31 1114 PRO A C 1
ATOM 7908 O O . PRO A 1 1114 ? -21.117 -6.630 -6.221 1.00 39.31 1114 PRO A O 1
ATOM 7911 N N . PRO A 1 1115 ? -22.451 -7.174 -4.500 1.00 41.47 1115 PRO A N 1
ATOM 7912 C CA . PRO A 1 1115 ? -22.933 -6.499 -3.299 1.00 41.47 1115 PRO A CA 1
ATOM 7913 C C . PRO A 1 1115 ? -23.185 -7.472 -2.150 1.00 41.47 1115 PRO A C 1
ATOM 7915 O O . PRO A 1 1115 ? -23.995 -8.385 -2.277 1.00 41.47 1115 PRO A O 1
ATOM 7918 N N . ASN A 1 1116 ? -22.568 -7.196 -1.002 1.00 41.91 1116 ASN A N 1
ATOM 7919 C CA . ASN A 1 1116 ? -23.200 -7.514 0.270 1.00 41.91 1116 ASN A CA 1
ATOM 7920 C C . ASN A 1 1116 ? -24.425 -6.595 0.372 1.00 41.91 1116 ASN A C 1
ATOM 7922 O O . ASN A 1 1116 ? -24.269 -5.391 0.541 1.00 41.91 1116 ASN A O 1
ATOM 7926 N N . GLY A 1 1117 ? -25.620 -7.147 0.211 1.00 47.69 1117 GLY A N 1
ATOM 7927 C CA . GLY A 1 1117 ? -26.780 -6.643 0.931 1.00 47.69 1117 GLY A CA 1
ATOM 7928 C C . GLY A 1 1117 ? -27.061 -7.694 1.985 1.00 47.69 1117 GLY A C 1
ATOM 7929 O O . GLY A 1 1117 ? -27.375 -8.829 1.630 1.00 47.69 1117 GLY A O 1
ATOM 7930 N N . LEU A 1 1118 ? -26.884 -7.370 3.263 1.00 59.16 1118 LEU A N 1
ATOM 7931 C CA . LEU A 1 1118 ? -27.379 -8.251 4.316 1.00 59.16 1118 LEU A CA 1
ATOM 7932 C C . LEU A 1 1118 ? -28.887 -8.427 4.087 1.00 59.16 1118 LEU A C 1
ATOM 7934 O O . LEU A 1 1118 ? -29.583 -7.462 3.781 1.00 59.16 1118 LEU A O 1
ATOM 7938 N N . ALA A 1 1119 ? -29.417 -9.648 4.150 1.00 62.31 1119 ALA A N 1
ATOM 7939 C CA . ALA A 1 1119 ? -30.846 -9.853 3.930 1.00 62.31 1119 ALA A CA 1
ATOM 7940 C C . ALA A 1 1119 ? -31.632 -9.062 4.990 1.00 62.31 1119 ALA A C 1
ATOM 7942 O O . ALA A 1 1119 ? -31.561 -9.381 6.162 1.00 62.31 1119 ALA A O 1
ATOM 7943 N N . GLY A 1 1120 ? -32.358 -8.014 4.598 1.00 66.81 1120 GLY A N 1
ATOM 7944 C CA . GLY A 1 1120 ? -32.967 -7.074 5.547 1.00 66.81 1120 GLY A CA 1
ATOM 7945 C C . GLY A 1 1120 ? -32.419 -5.649 5.471 1.00 66.81 1120 GLY A C 1
ATOM 7946 O O . GLY A 1 1120 ? -33.103 -4.759 5.959 1.00 66.81 1120 GLY A O 1
ATOM 7947 N N . ASP A 1 1121 ? -31.271 -5.441 4.821 1.00 74.31 1121 ASP A N 1
ATOM 7948 C CA . ASP A 1 1121 ? -30.681 -4.141 4.470 1.00 74.31 1121 ASP A CA 1
ATOM 7949 C C . ASP A 1 1121 ? -31.395 -3.615 3.213 1.00 74.31 1121 ASP A C 1
ATOM 7951 O O . ASP A 1 1121 ? -31.156 -4.050 2.081 1.00 74.31 1121 ASP A O 1
ATOM 7955 N N . PHE A 1 1122 ? -32.390 -2.760 3.418 1.00 71.81 1122 PHE A N 1
ATOM 7956 C CA . PHE A 1 1122 ? -33.260 -2.227 2.376 1.00 71.81 1122 PHE A CA 1
ATOM 7957 C C . PHE A 1 1122 ? -32.846 -0.848 1.883 1.00 71.81 1122 PHE A C 1
ATOM 7959 O O . PHE A 1 1122 ? -33.356 -0.425 0.837 1.00 71.81 1122 PHE A O 1
ATOM 7966 N N . ASP A 1 1123 ? -31.981 -0.135 2.601 1.00 64.81 1123 ASP A N 1
ATOM 7967 C CA . ASP A 1 1123 ? -31.404 1.120 2.124 1.00 64.81 1123 ASP A CA 1
ATOM 7968 C C . ASP A 1 1123 ? -29.949 1.020 1.631 1.00 64.81 1123 ASP A C 1
ATOM 7970 O O . ASP A 1 1123 ? -29.460 1.983 1.026 1.00 64.81 1123 ASP A O 1
ATOM 7974 N N . PHE A 1 1124 ? -29.386 -0.193 1.665 1.00 60.00 1124 PHE A N 1
ATOM 7975 C CA . PHE A 1 1124 ? -28.105 -0.611 1.091 1.00 60.00 1124 PHE A CA 1
ATOM 7976 C C . PHE A 1 1124 ? -26.916 0.144 1.679 1.00 60.00 1124 PHE A C 1
ATOM 7978 O O . PHE A 1 1124 ? -25.955 0.452 0.961 1.00 60.00 1124 PHE A O 1
ATOM 7985 N N . ASP A 1 1125 ? -26.998 0.501 2.959 1.00 54.62 1125 ASP A N 1
ATOM 7986 C CA . ASP A 1 1125 ? -25.909 1.163 3.669 1.00 54.62 1125 ASP A CA 1
ATOM 7987 C C . ASP A 1 1125 ? -24.976 0.181 4.403 1.00 54.62 1125 ASP A C 1
ATOM 7989 O O . ASP A 1 1125 ? -23.919 0.593 4.896 1.00 54.62 1125 ASP A O 1
ATOM 7993 N N . GLY A 1 1126 ? -25.260 -1.124 4.296 1.00 58.38 1126 GLY A N 1
ATOM 7994 C CA . GLY A 1 1126 ? -24.363 -2.211 4.668 1.00 58.38 1126 GLY A CA 1
ATOM 7995 C C . GLY A 1 1126 ? -24.573 -2.747 6.083 1.00 58.38 1126 GLY A C 1
ATOM 7996 O O . GLY A 1 1126 ? -23.768 -3.574 6.526 1.00 58.38 1126 GLY A O 1
ATOM 7997 N N . ASP A 1 1127 ? -25.622 -2.309 6.781 1.00 65.06 1127 ASP A N 1
ATOM 7998 C CA . ASP A 1 1127 ? -26.125 -2.909 8.016 1.00 65.06 1127 ASP A CA 1
ATOM 7999 C C . ASP A 1 1127 ? -27.650 -3.144 7.946 1.00 65.06 1127 ASP A C 1
ATOM 8001 O O . ASP A 1 1127 ? -28.282 -2.879 6.932 1.00 65.06 1127 ASP A O 1
ATOM 8005 N N . VAL A 1 1128 ? -28.227 -3.808 8.954 1.00 74.19 1128 VAL A N 1
ATOM 8006 C CA . VAL A 1 1128 ? -29.681 -4.046 9.028 1.00 74.19 1128 VAL A CA 1
ATOM 8007 C C . VAL A 1 1128 ? -30.199 -3.418 10.315 1.00 74.19 1128 VAL A C 1
ATOM 8009 O O . VAL A 1 1128 ? -30.019 -3.975 11.405 1.00 74.19 1128 VAL A O 1
ATOM 8012 N N . ASP A 1 1129 ? -30.844 -2.259 10.206 1.00 74.75 1129 ASP A N 1
ATOM 8013 C CA . ASP A 1 1129 ? -31.210 -1.402 11.330 1.00 74.75 1129 ASP A CA 1
ATOM 8014 C C . ASP A 1 1129 ? -32.660 -0.863 11.254 1.00 74.75 1129 ASP A C 1
ATOM 8016 O O . ASP A 1 1129 ? -33.526 -1.321 10.503 1.00 74.75 1129 ASP A O 1
ATOM 8020 N N . GLY A 1 1130 ? -33.011 0.092 12.121 1.00 70.50 1130 GLY A N 1
ATOM 8021 C CA . GLY A 1 1130 ? -34.368 0.648 12.181 1.00 70.50 1130 GLY A CA 1
ATOM 8022 C C . GLY A 1 1130 ? -34.782 1.453 10.938 1.00 70.50 1130 GLY A C 1
ATOM 8023 O O . GLY A 1 1130 ? -35.978 1.691 10.729 1.00 70.50 1130 GLY A O 1
ATOM 8024 N N . ARG A 1 1131 ? -33.835 1.902 10.110 1.00 65.25 1131 ARG A N 1
ATOM 8025 C CA . ARG A 1 1131 ? -34.083 2.624 8.857 1.00 65.25 1131 ARG A CA 1
ATOM 8026 C C . ARG A 1 1131 ? -34.548 1.687 7.768 1.00 65.25 1131 ARG A C 1
ATOM 8028 O O . ARG A 1 1131 ? -35.515 2.045 7.087 1.00 65.25 1131 ARG A O 1
ATOM 8035 N N . ASP A 1 1132 ? -34.004 0.482 7.704 1.00 75.38 1132 ASP A N 1
ATOM 8036 C CA . ASP A 1 1132 ? -34.475 -0.557 6.796 1.00 75.38 1132 ASP A CA 1
ATOM 8037 C C . ASP A 1 1132 ? -35.922 -0.919 7.069 1.00 75.38 1132 ASP A C 1
ATOM 8039 O O . ASP A 1 1132 ? -36.753 -0.954 6.157 1.00 75.38 1132 ASP A O 1
ATOM 8043 N N . PHE A 1 1133 ? -36.290 -1.045 8.346 1.00 77.12 1133 PHE A N 1
ATOM 8044 C CA . PHE A 1 1133 ? -37.684 -1.242 8.728 1.00 77.12 1133 PHE A CA 1
ATOM 8045 C C . PHE A 1 1133 ? -38.582 -0.117 8.211 1.00 77.12 1133 PHE A C 1
ATOM 8047 O O . PHE A 1 1133 ? -39.689 -0.362 7.727 1.00 77.12 1133 PHE A O 1
ATOM 8054 N N . LEU A 1 1134 ? -38.120 1.135 8.281 1.00 73.50 1134 LEU A N 1
ATOM 8055 C CA . LEU A 1 1134 ? -38.856 2.291 7.771 1.00 73.50 1134 LEU A CA 1
ATOM 8056 C C . LEU A 1 1134 ? -38.880 2.341 6.238 1.00 73.50 1134 LEU A C 1
ATOM 8058 O O . LEU A 1 1134 ? -39.823 2.904 5.671 1.00 73.50 1134 LEU A O 1
ATOM 8062 N N . VAL A 1 1135 ? -37.862 1.819 5.556 1.00 69.31 1135 VAL A N 1
ATOM 8063 C CA . VAL A 1 1135 ? -37.811 1.689 4.094 1.00 69.31 1135 VAL A CA 1
ATOM 8064 C C . VAL A 1 1135 ? -38.795 0.611 3.646 1.00 69.31 1135 VAL A C 1
ATOM 8066 O O . VAL A 1 1135 ? -39.677 0.904 2.834 1.00 69.31 1135 VAL A O 1
ATOM 8069 N N . TRP A 1 1136 ? -38.769 -0.568 4.265 1.00 85.00 1136 TRP A N 1
ATOM 8070 C CA . TRP A 1 1136 ? -39.755 -1.630 4.071 1.00 85.00 1136 TRP A CA 1
ATOM 8071 C C . TRP A 1 1136 ? -41.180 -1.159 4.379 1.00 85.00 1136 TRP A C 1
ATOM 8073 O O . TRP A 1 1136 ? -42.056 -1.270 3.523 1.00 85.00 1136 TRP A O 1
ATOM 8083 N N . GLN A 1 1137 ? -41.425 -0.521 5.532 1.00 73.19 1137 GLN A N 1
ATOM 8084 C CA . GLN A 1 1137 ? -42.751 -0.031 5.940 1.00 73.19 1137 GLN A CA 1
ATOM 8085 C C . GLN A 1 1137 ? -43.318 1.022 4.971 1.00 73.19 1137 GLN A C 1
ATOM 8087 O O . GLN A 1 1137 ? -44.537 1.173 4.848 1.00 73.19 1137 GLN A O 1
ATOM 8092 N N . ARG A 1 1138 ? -42.451 1.751 4.255 1.00 73.00 1138 ARG A N 1
ATOM 8093 C CA . ARG A 1 1138 ? -42.834 2.717 3.211 1.00 73.00 1138 ARG A CA 1
ATOM 8094 C C . ARG A 1 1138 ? -42.944 2.095 1.812 1.00 73.00 1138 ARG A C 1
ATOM 8096 O O . ARG A 1 1138 ? -43.273 2.812 0.867 1.00 73.00 1138 ARG A O 1
ATOM 8103 N N . GLY A 1 1139 ? -42.741 0.783 1.690 1.00 65.25 1139 GLY A N 1
ATOM 8104 C CA . GLY A 1 1139 ? -42.801 0.026 0.439 1.00 65.25 1139 GLY A CA 1
ATOM 8105 C C . GLY A 1 1139 ? -41.560 0.179 -0.441 1.00 65.25 1139 GLY A C 1
ATOM 8106 O O . GLY A 1 1139 ? -41.676 0.036 -1.655 1.00 65.25 1139 GLY A O 1
ATOM 8107 N N . GLY A 1 1140 ? -40.417 0.530 0.155 1.00 52.25 1140 GLY A N 1
ATOM 8108 C CA . GLY A 1 1140 ? -39.131 0.734 -0.512 1.00 52.25 1140 GLY A CA 1
ATOM 8109 C C . GLY A 1 1140 ? -38.247 -0.512 -0.618 1.00 52.25 1140 GLY A C 1
ATOM 8110 O O . GLY A 1 1140 ? -37.235 -0.437 -1.304 1.00 52.25 1140 GLY A O 1
ATOM 8111 N N . SER A 1 1141 ? -38.624 -1.639 0.001 1.00 68.06 1141 SER A N 1
ATOM 8112 C CA . SER A 1 1141 ? -37.924 -2.915 -0.188 1.00 68.06 1141 SER A CA 1
ATOM 8113 C C . SER A 1 1141 ? -38.178 -3.489 -1.588 1.00 68.06 1141 SER A C 1
ATOM 8115 O O . SER A 1 1141 ? -39.142 -3.128 -2.276 1.00 68.06 1141 SER A O 1
ATOM 8117 N N . THR A 1 1142 ? -37.325 -4.420 -2.010 1.00 54.81 1142 THR A N 1
ATOM 8118 C CA . THR A 1 1142 ? -37.356 -5.063 -3.334 1.00 54.81 1142 THR A CA 1
ATOM 8119 C C . THR A 1 1142 ? -38.693 -5.730 -3.664 1.00 54.81 1142 THR A C 1
ATOM 8121 O O . THR A 1 1142 ? -39.074 -5.750 -4.838 1.00 54.81 1142 THR A O 1
ATOM 8124 N N . ASN A 1 1143 ? -39.452 -6.196 -2.662 1.00 59.75 1143 ASN A N 1
ATOM 8125 C CA . ASN A 1 1143 ? -40.776 -6.793 -2.855 1.00 59.75 1143 ASN A CA 1
ATOM 8126 C C . ASN A 1 1143 ? -41.941 -5.948 -2.292 1.00 59.75 1143 ASN A C 1
ATOM 8128 O O . ASN A 1 1143 ? -43.090 -6.409 -2.277 1.00 59.75 1143 ASN A O 1
ATOM 8132 N N . GLY A 1 1144 ? -41.683 -4.705 -1.869 1.00 62.91 1144 GLY A N 1
ATOM 8133 C CA . GLY A 1 1144 ? -42.651 -3.854 -1.174 1.00 62.91 1144 GLY A CA 1
ATOM 8134 C C . GLY A 1 1144 ? -43.026 -4.386 0.218 1.00 62.91 1144 GLY A C 1
ATOM 8135 O O . GLY A 1 1144 ? -42.337 -5.215 0.794 1.00 62.91 1144 GLY A O 1
ATOM 8136 N N . ILE A 1 1145 ? -44.156 -3.939 0.782 1.00 71.56 1145 ILE A N 1
ATOM 8137 C CA . ILE A 1 1145 ? -44.583 -4.374 2.129 1.00 71.56 1145 ILE A CA 1
ATOM 8138 C C . ILE A 1 1145 ? -45.066 -5.836 2.078 1.00 71.56 1145 ILE A C 1
ATOM 8140 O O . ILE A 1 1145 ? -46.254 -6.100 1.868 1.00 71.56 1145 ILE A O 1
ATOM 8144 N N . ASN A 1 1146 ? -44.156 -6.789 2.260 1.00 77.69 1146 ASN A N 1
ATOM 8145 C CA . ASN A 1 1146 ? -44.449 -8.219 2.340 1.00 77.69 1146 ASN A CA 1
ATOM 8146 C C . ASN A 1 1146 ? -43.928 -8.813 3.670 1.00 77.69 1146 ASN A C 1
ATOM 8148 O O . ASN A 1 1146 ? -43.150 -8.190 4.388 1.00 77.69 1146 ASN A O 1
ATOM 8152 N N . SER A 1 1147 ? -44.358 -10.029 4.004 1.00 65.69 1147 SER A N 1
ATOM 8153 C CA . SER A 1 1147 ? -43.909 -10.727 5.216 1.00 65.69 1147 SER A CA 1
ATOM 8154 C C . SER A 1 1147 ? -42.556 -11.434 5.073 1.00 65.69 1147 SER A C 1
ATOM 8156 O O . SER A 1 1147 ? -42.038 -11.901 6.076 1.00 65.69 1147 SER A O 1
ATOM 8158 N N . GLY A 1 1148 ? -42.033 -11.573 3.849 1.00 65.56 1148 GLY A N 1
ATOM 8159 C CA . GLY A 1 1148 ? -40.741 -12.216 3.580 1.00 65.56 1148 GLY A CA 1
ATOM 8160 C C . GLY A 1 1148 ? -39.588 -11.273 3.899 1.00 65.56 1148 GLY A C 1
ATOM 8161 O O . GLY A 1 1148 ? -38.792 -11.573 4.768 1.00 65.56 1148 GLY A O 1
ATOM 8162 N N . ASP A 1 1149 ? -39.615 -10.077 3.323 1.00 71.56 1149 ASP A N 1
ATOM 8163 C CA . ASP A 1 1149 ? -38.682 -8.982 3.579 1.00 71.56 1149 ASP A CA 1
ATOM 8164 C C . ASP A 1 1149 ? -38.742 -8.553 5.061 1.00 71.56 1149 ASP A C 1
ATOM 8166 O O . ASP A 1 1149 ? -37.727 -8.260 5.680 1.00 71.56 1149 ASP A O 1
ATOM 8170 N N . LEU A 1 1150 ? -39.926 -8.578 5.689 1.00 73.31 1150 LEU A N 1
ATOM 8171 C CA . LEU A 1 1150 ? -40.017 -8.357 7.136 1.00 73.31 1150 LEU A CA 1
ATOM 8172 C C . LEU A 1 1150 ? -39.280 -9.441 7.928 1.00 73.31 1150 LEU A C 1
ATOM 8174 O O . LEU A 1 1150 ? -38.637 -9.121 8.920 1.00 73.31 1150 LEU A O 1
ATOM 8178 N N . ALA A 1 1151 ? -39.401 -10.705 7.517 1.00 73.25 1151 ALA A N 1
ATOM 8179 C CA . ALA A 1 1151 ? -38.687 -11.795 8.163 1.00 73.25 1151 ALA A CA 1
ATOM 8180 C C . ALA A 1 1151 ? -37.179 -11.650 7.935 1.00 73.25 1151 ALA A C 1
ATOM 8182 O O . ALA A 1 1151 ? -36.429 -11.785 8.891 1.00 73.25 1151 ALA A O 1
ATOM 8183 N N . ASP A 1 1152 ? -36.741 -11.285 6.730 1.00 73.94 1152 ASP A N 1
ATOM 8184 C CA . ASP A 1 1152 ? -35.331 -11.028 6.428 1.00 73.94 1152 ASP A CA 1
ATOM 8185 C C . ASP A 1 1152 ? -34.775 -9.919 7.336 1.00 73.94 1152 ASP A C 1
ATOM 8187 O O . ASP A 1 1152 ? -33.800 -10.155 8.044 1.00 73.94 1152 ASP A O 1
ATOM 8191 N N . TRP A 1 1153 ? -35.480 -8.788 7.461 1.00 83.56 1153 TRP A N 1
ATOM 8192 C CA . TRP A 1 1153 ? -35.138 -7.733 8.420 1.00 83.56 1153 TRP A CA 1
ATOM 8193 C C . TRP A 1 1153 ? -35.112 -8.228 9.867 1.00 83.56 1153 TRP A C 1
ATOM 8195 O O . TRP A 1 1153 ? -34.135 -8.013 10.564 1.00 83.56 1153 TRP A O 1
ATOM 8205 N N . GLN A 1 1154 ? -36.141 -8.944 10.330 1.00 75.81 1154 GLN A N 1
ATOM 8206 C CA . GLN A 1 1154 ? -36.189 -9.462 11.705 1.00 75.81 1154 GLN A CA 1
ATOM 8207 C C . GLN A 1 1154 ? -35.056 -10.445 12.017 1.00 75.81 1154 GLN A C 1
ATOM 8209 O O . GLN A 1 1154 ? -34.638 -10.539 13.166 1.00 75.81 1154 GLN A O 1
ATOM 8214 N N . THR A 1 1155 ? -34.594 -11.195 11.015 1.00 65.88 1155 THR A N 1
ATOM 8215 C CA . THR A 1 1155 ? -33.575 -12.238 11.192 1.00 65.88 1155 THR A CA 1
ATOM 8216 C C . THR A 1 1155 ? -32.159 -11.662 11.185 1.00 65.88 1155 THR A C 1
ATOM 8218 O O . THR A 1 1155 ? -31.261 -12.272 11.757 1.00 65.88 1155 THR A O 1
ATOM 8221 N N . HIS A 1 1156 ? -31.965 -10.491 10.575 1.00 66.06 1156 HIS A N 1
ATOM 8222 C CA . HIS A 1 1156 ? -30.652 -9.862 10.433 1.00 66.06 1156 HIS A CA 1
ATOM 8223 C C . HIS A 1 1156 ? -30.561 -8.502 11.141 1.00 66.06 1156 HIS A C 1
ATOM 8225 O O . HIS A 1 1156 ? -29.492 -7.909 11.173 1.00 66.06 1156 HIS A O 1
ATOM 8231 N N . TYR A 1 1157 ? -31.640 -8.023 11.772 1.00 70.06 1157 TYR A N 1
ATOM 8232 C CA . TYR A 1 1157 ? -31.640 -6.795 12.568 1.00 70.06 1157 TYR A CA 1
ATOM 8233 C C . TYR A 1 1157 ? -30.548 -6.843 13.639 1.00 70.06 1157 TYR A C 1
ATOM 8235 O O . TYR A 1 1157 ? -30.577 -7.687 14.535 1.00 70.06 1157 TYR A O 1
ATOM 8243 N N . GLY A 1 1158 ? -29.593 -5.919 13.538 1.00 57.16 1158 GLY A N 1
ATOM 8244 C CA . GLY A 1 1158 ? -28.430 -5.864 14.416 1.00 57.16 1158 GLY A CA 1
ATOM 8245 C C . GLY A 1 1158 ? -27.212 -6.669 13.948 1.00 57.16 1158 GLY A C 1
ATOM 8246 O O . GLY A 1 1158 ? -26.336 -6.906 14.774 1.00 57.16 1158 GLY A O 1
ATOM 8247 N N . THR A 1 1159 ? -27.111 -7.077 12.672 1.00 50.84 1159 THR A N 1
ATOM 8248 C CA . THR A 1 1159 ? -25.873 -7.638 12.086 1.00 50.84 1159 THR A CA 1
ATOM 8249 C C . THR A 1 1159 ? -25.032 -6.555 11.385 1.00 50.84 1159 THR A C 1
ATOM 8251 O O . THR A 1 1159 ? -25.464 -6.073 10.340 1.00 50.84 1159 THR A O 1
ATOM 8254 N N . PRO A 1 1160 ? -23.831 -6.180 11.877 1.00 43.88 1160 PRO A N 1
ATOM 8255 C CA . PRO A 1 1160 ? -22.907 -5.302 11.157 1.00 43.88 1160 PRO A CA 1
ATOM 8256 C C . PRO A 1 1160 ? -21.602 -6.012 10.738 1.00 43.88 1160 PRO A C 1
ATOM 8258 O O . PRO A 1 1160 ? -21.115 -6.919 11.416 1.00 43.88 1160 PRO A O 1
ATOM 8261 N N . LEU A 1 1161 ? -20.956 -5.529 9.669 1.00 35.12 1161 LEU A N 1
ATOM 8262 C CA . LEU A 1 1161 ? -19.502 -5.664 9.487 1.00 35.12 1161 LEU A CA 1
ATOM 8263 C C . LEU A 1 1161 ? -18.812 -4.529 10.279 1.00 35.12 1161 LEU A C 1
ATOM 8265 O O . LEU A 1 1161 ? -19.042 -3.351 10.025 1.00 35.12 1161 LEU A O 1
ATOM 8269 N N . VAL A 1 1162 ? -17.977 -4.883 11.263 1.00 29.95 1162 VAL A N 1
ATOM 8270 C CA . VAL A 1 1162 ? -17.133 -3.987 12.098 1.00 29.95 1162 VAL A CA 1
ATOM 8271 C C . VAL A 1 1162 ? -16.391 -2.940 11.229 1.00 29.95 1162 VAL A C 1
ATOM 8273 O O . VAL A 1 1162 ? -15.663 -3.349 10.330 1.00 29.95 1162 VAL A O 1
ATOM 8276 N N . ALA A 1 1163 ? -16.410 -1.606 11.412 1.00 28.80 1163 ALA A N 1
ATOM 8277 C CA . ALA A 1 1163 ? -17.095 -0.650 12.305 1.00 28.80 1163 ALA A CA 1
ATOM 8278 C C . ALA A 1 1163 ? -17.139 0.740 11.593 1.00 28.80 1163 ALA A C 1
ATOM 8280 O O . ALA A 1 1163 ? -16.248 1.063 10.808 1.00 28.80 1163 ALA A O 1
ATOM 8281 N N . THR A 1 1164 ? -18.111 1.630 11.824 1.00 26.98 1164 THR A N 1
ATOM 8282 C CA . THR A 1 1164 ? -18.091 2.651 12.893 1.00 26.98 1164 THR A CA 1
ATOM 8283 C C . THR A 1 1164 ? -19.470 3.314 13.017 1.00 26.98 1164 THR A C 1
ATOM 8285 O O . THR A 1 1164 ? -19.917 4.038 12.130 1.00 26.98 1164 THR A O 1
ATOM 8288 N N . SER A 1 1165 ? -20.128 3.106 14.157 1.00 26.72 1165 SER A N 1
ATOM 8289 C CA . SER A 1 1165 ? -21.383 3.754 14.530 1.00 26.72 1165 SER A CA 1
ATOM 8290 C C . SER A 1 1165 ? -21.140 5.201 14.968 1.00 26.72 1165 SER A C 1
ATOM 8292 O O . SER A 1 1165 ? -20.555 5.458 16.023 1.00 26.72 1165 SER A O 1
ATOM 8294 N N . VAL A 1 1166 ? -21.634 6.165 14.191 1.00 27.20 1166 VAL A N 1
ATOM 8295 C CA . VAL A 1 1166 ? -21.847 7.537 14.669 1.00 27.20 1166 VAL A CA 1
ATOM 8296 C C . VAL A 1 1166 ? -23.265 7.617 15.223 1.00 27.20 1166 VAL A C 1
ATOM 8298 O O . VAL A 1 1166 ? -24.234 7.621 14.466 1.00 27.20 1166 VAL A O 1
ATOM 8301 N N . ALA A 1 1167 ? -23.398 7.726 16.545 1.00 28.33 1167 ALA A N 1
ATOM 8302 C CA . ALA A 1 1167 ? -24.671 8.036 17.181 1.00 28.33 1167 ALA A CA 1
ATOM 8303 C C . ALA A 1 1167 ? -25.151 9.436 16.746 1.00 28.33 1167 ALA A C 1
ATOM 8305 O O . ALA A 1 1167 ? -24.604 10.463 17.155 1.00 28.33 1167 ALA A O 1
ATOM 8306 N N . VAL A 1 1168 ? -26.193 9.484 15.911 1.00 26.38 1168 VAL A N 1
ATOM 8307 C CA . VAL A 1 1168 ? -26.997 10.689 15.667 1.00 26.38 1168 VAL A CA 1
ATOM 8308 C C . VAL A 1 1168 ? -28.187 10.644 16.634 1.00 26.38 1168 VAL A C 1
ATOM 8310 O O . VAL A 1 1168 ? -28.881 9.633 16.690 1.00 26.38 1168 VAL A O 1
ATOM 8313 N N . PRO A 1 1169 ? -28.438 11.708 17.412 1.00 30.62 1169 PRO A N 1
ATOM 8314 C CA . PRO A 1 1169 ? -29.383 11.686 18.524 1.00 30.62 1169 PRO A CA 1
ATOM 8315 C C . PRO A 1 1169 ? -30.830 11.517 18.053 1.00 30.62 1169 PRO A C 1
ATOM 8317 O O . PRO A 1 1169 ? -31.296 12.244 17.170 1.00 30.62 1169 PRO A O 1
ATOM 8320 N N . GLU A 1 1170 ? -31.574 10.627 18.709 1.00 30.06 1170 GLU A N 1
ATOM 8321 C CA . GLU A 1 1170 ? -33.026 10.596 18.583 1.00 30.06 1170 GLU A CA 1
ATOM 8322 C C . GLU A 1 1170 ? -33.639 11.903 19.119 1.00 30.06 1170 GLU A C 1
ATOM 8324 O O . GLU A 1 1170 ? -33.339 12.335 20.240 1.00 30.06 1170 GLU A O 1
ATOM 8329 N N . PRO A 1 1171 ? -34.546 12.556 18.371 1.00 28.73 1171 PRO A N 1
ATOM 8330 C CA . PRO A 1 1171 ? -35.401 13.572 18.945 1.00 28.73 1171 PRO A CA 1
ATOM 8331 C C . PRO A 1 1171 ? -36.423 12.889 19.857 1.00 28.73 1171 PRO A C 1
ATOM 8333 O O . PRO A 1 1171 ? -37.398 12.293 19.397 1.00 28.73 1171 PRO A O 1
ATOM 8336 N N . GLY A 1 1172 ? -36.205 13.036 21.163 1.00 34.25 1172 GLY A N 1
ATOM 8337 C CA . GLY A 1 1172 ? -37.160 12.668 22.196 1.00 34.25 1172 GLY A CA 1
ATOM 8338 C C . GLY A 1 1172 ? -38.574 13.153 21.872 1.00 34.25 1172 GLY A C 1
ATOM 8339 O O . GLY A 1 1172 ? -38.819 14.269 21.402 1.00 34.25 1172 GLY A O 1
ATOM 8340 N N . SER A 1 1173 ? -39.513 12.267 22.145 1.00 37.53 1173 SER A N 1
ATOM 8341 C CA . SER A 1 1173 ? -40.955 12.372 21.999 1.00 37.53 1173 SER A CA 1
ATOM 8342 C C . SER A 1 1173 ? -41.558 13.562 22.764 1.00 37.53 1173 SER A C 1
ATOM 8344 O O . SER A 1 1173 ? -42.198 13.413 23.798 1.00 37.53 1173 SER A O 1
ATOM 8346 N N . ILE A 1 1174 ? -41.439 14.772 22.208 1.00 34.78 1174 ILE A N 1
ATOM 8347 C CA . ILE A 1 1174 ? -42.294 15.928 22.527 1.00 34.78 1174 ILE A CA 1
ATOM 8348 C C . ILE A 1 1174 ? -42.665 16.651 21.224 1.00 34.78 1174 ILE A C 1
ATOM 8350 O O . ILE A 1 1174 ? -42.214 17.762 20.958 1.00 34.78 1174 ILE A O 1
ATOM 8354 N N . LEU A 1 1175 ? -43.518 16.045 20.390 1.00 29.16 1175 LEU A N 1
ATOM 8355 C CA . LEU A 1 1175 ? -44.261 16.809 19.374 1.00 29.16 1175 LEU A CA 1
ATOM 8356 C C . LEU A 1 1175 ? -45.562 16.138 18.901 1.00 29.16 1175 LEU A C 1
ATOM 8358 O O . LEU A 1 1175 ? -45.872 16.114 17.716 1.00 29.16 1175 LEU A O 1
ATOM 8362 N N . SER A 1 1176 ? -46.378 15.646 19.834 1.00 27.94 1176 SER A N 1
ATOM 8363 C CA . SER A 1 1176 ? -47.780 15.267 19.573 1.00 27.94 1176 SER A CA 1
ATOM 8364 C C . SER A 1 1176 ? -48.802 16.101 20.365 1.00 27.94 1176 SER A C 1
ATOM 8366 O O . SER A 1 1176 ? -49.987 15.785 20.373 1.00 27.94 1176 SER A O 1
ATOM 8368 N N . VAL A 1 1177 ? -48.388 17.229 20.966 1.00 33.47 1177 VAL A N 1
ATOM 8369 C CA . VAL A 1 1177 ? -49.294 18.141 21.707 1.00 33.47 1177 VAL A CA 1
ATOM 8370 C C . VAL A 1 1177 ? -49.387 19.561 21.110 1.00 33.47 1177 VAL A C 1
ATOM 8372 O O . VAL A 1 1177 ? -50.178 20.374 21.578 1.00 33.47 1177 VAL A O 1
ATOM 8375 N N . VAL A 1 1178 ? -48.684 19.892 20.016 1.00 31.53 1178 VAL A N 1
ATOM 8376 C CA . VAL A 1 1178 ? -48.726 21.259 19.435 1.00 31.53 1178 VAL A CA 1
ATOM 8377 C C . VAL A 1 1178 ? -49.043 21.269 17.933 1.00 31.53 1178 VAL A C 1
ATOM 8379 O O . VAL A 1 1178 ? -48.372 21.916 17.138 1.00 31.53 1178 VAL A O 1
ATOM 8382 N N . THR A 1 1179 ? -50.111 20.581 17.523 1.00 29.81 1179 THR A N 1
ATOM 8383 C CA . THR A 1 1179 ? -50.687 20.692 16.160 1.00 29.81 1179 THR A CA 1
ATOM 8384 C C . THR A 1 1179 ? -52.136 21.193 16.135 1.00 29.81 1179 THR A C 1
ATOM 8386 O O . THR A 1 1179 ? -52.815 21.104 15.116 1.00 29.81 1179 THR A O 1
ATOM 8389 N N . SER A 1 1180 ? -52.612 21.826 17.212 1.00 32.56 1180 SER A N 1
ATOM 8390 C CA . SER A 1 1180 ? -53.965 22.408 17.291 1.00 32.56 1180 SER A CA 1
ATOM 8391 C C . SER A 1 1180 ? -54.003 23.894 17.672 1.00 32.56 1180 SER A C 1
ATOM 8393 O O . SER A 1 1180 ? -55.013 24.382 18.173 1.00 32.56 1180 SER A O 1
ATOM 8395 N N . ALA A 1 1181 ? -52.948 24.658 17.373 1.00 37.53 1181 ALA A N 1
ATOM 8396 C CA . ALA A 1 1181 ? -53.006 26.118 17.457 1.00 37.53 1181 ALA A CA 1
ATOM 8397 C C . ALA A 1 1181 ? -51.922 26.797 16.608 1.00 37.53 1181 ALA A C 1
ATOM 8399 O O . ALA A 1 1181 ? -50.920 27.207 17.165 1.00 37.53 1181 ALA A O 1
ATOM 8400 N N . LEU A 1 1182 ? -52.107 26.915 15.284 1.00 30.16 1182 LEU A N 1
ATOM 8401 C CA . LEU A 1 1182 ? -51.594 28.027 14.445 1.00 30.16 1182 LEU A CA 1
ATOM 8402 C C . LEU A 1 1182 ? -51.909 27.789 12.953 1.00 30.16 1182 LEU A C 1
ATOM 8404 O O . LEU A 1 1182 ? -51.043 27.680 12.093 1.00 30.16 1182 LEU A O 1
ATOM 8408 N N . ILE A 1 1183 ? -53.203 27.751 12.640 1.00 29.89 1183 ILE A N 1
ATOM 8409 C CA . ILE A 1 1183 ? -53.741 28.102 11.320 1.00 29.89 1183 ILE A CA 1
ATOM 8410 C C . ILE A 1 1183 ? -54.525 29.390 11.589 1.00 29.89 1183 ILE A C 1
ATOM 8412 O O . ILE A 1 1183 ? -55.631 29.286 12.120 1.00 29.89 1183 ILE A O 1
ATOM 8416 N N . PRO A 1 1184 ? -53.968 30.602 11.376 1.00 39.09 1184 PRO A N 1
ATOM 8417 C CA . PRO A 1 1184 ? -53.816 31.136 10.014 1.00 39.09 1184 PRO A CA 1
ATOM 8418 C C . PRO A 1 1184 ? -52.667 32.163 9.832 1.00 39.09 1184 PRO A C 1
ATOM 8420 O O . PRO A 1 1184 ? -52.413 32.957 10.725 1.00 39.09 1184 PRO A O 1
ATOM 8423 N N . LEU A 1 1185 ? -52.043 32.237 8.645 1.00 28.97 1185 LEU A N 1
ATOM 8424 C CA . LEU A 1 1185 ? -51.601 33.482 7.957 1.00 28.97 1185 LEU A CA 1
ATOM 8425 C C . LEU A 1 1185 ? -50.631 33.168 6.801 1.00 28.97 1185 LEU A C 1
ATOM 8427 O O . LEU A 1 1185 ? -49.491 33.615 6.752 1.00 28.97 1185 LEU A O 1
ATOM 8431 N N . LEU A 1 1186 ? -51.126 32.465 5.784 1.00 30.91 1186 LEU A N 1
ATOM 8432 C CA . LEU A 1 1186 ? -50.666 32.717 4.421 1.00 30.91 1186 LEU A CA 1
ATOM 8433 C C . LEU A 1 1186 ? -51.556 33.816 3.847 1.00 30.91 1186 LEU A C 1
ATOM 8435 O O . LEU A 1 1186 ? -52.724 33.554 3.567 1.00 30.91 1186 LEU A O 1
ATOM 8439 N N . ARG A 1 1187 ? -51.019 35.030 3.656 1.00 30.36 1187 ARG A N 1
ATOM 8440 C CA . ARG A 1 1187 ? -51.382 35.897 2.516 1.00 30.36 1187 ARG A CA 1
ATOM 8441 C C . ARG A 1 1187 ? -50.486 37.135 2.377 1.00 30.36 1187 ARG A C 1
ATOM 8443 O O . ARG A 1 1187 ? -50.705 38.171 2.987 1.00 30.36 1187 ARG A O 1
ATOM 8450 N N . SER A 1 1188 ? -49.600 37.031 1.387 1.00 29.70 1188 SER A N 1
ATOM 8451 C CA . SER A 1 1188 ? -49.142 38.091 0.475 1.00 29.70 1188 SER A CA 1
ATOM 8452 C C . SER A 1 1188 ? -48.260 39.229 1.013 1.00 29.70 1188 SER A C 1
ATOM 8454 O O . SER A 1 1188 ? -48.698 40.049 1.812 1.00 29.70 1188 SER A O 1
ATOM 8456 N N . ARG A 1 1189 ? -47.076 39.378 0.402 1.00 32.22 1189 ARG A N 1
ATOM 8457 C CA . ARG A 1 1189 ? -46.652 40.514 -0.462 1.00 32.22 1189 ARG A CA 1
ATOM 8458 C C . ARG A 1 1189 ? -45.127 40.442 -0.634 1.00 32.22 1189 ARG A C 1
ATOM 8460 O O . ARG A 1 1189 ? -44.387 40.588 0.321 1.00 32.22 1189 ARG A O 1
ATOM 8467 N N . LYS A 1 1190 ? -44.621 40.028 -1.799 1.00 30.50 1190 LYS A N 1
ATOM 8468 C CA . LYS A 1 1190 ? -44.171 40.906 -2.903 1.00 30.50 1190 LYS A CA 1
ATOM 8469 C C . LYS A 1 1190 ? -43.411 42.172 -2.452 1.00 30.50 1190 LYS A C 1
ATOM 8471 O O . LYS A 1 1190 ? -44.028 43.197 -2.191 1.00 30.50 1190 LYS A O 1
ATOM 8476 N N . SER A 1 1191 ? -42.077 42.065 -2.487 1.00 32.44 1191 SER A N 1
ATOM 8477 C CA . SER A 1 1191 ? -41.103 42.951 -3.168 1.00 32.44 1191 SER A CA 1
ATOM 8478 C C . SER A 1 1191 ? -41.235 44.484 -3.060 1.00 32.44 1191 SER A C 1
ATOM 8480 O O . SER A 1 1191 ? -42.172 45.047 -3.625 1.00 32.44 1191 SER A O 1
ATOM 8482 N N . ARG A 1 1192 ? -40.197 45.136 -2.495 1.00 32.84 1192 ARG A N 1
ATOM 8483 C CA . ARG A 1 1192 ? -39.552 46.438 -2.859 1.00 32.84 1192 ARG A CA 1
ATOM 8484 C C . ARG A 1 1192 ? -38.502 46.757 -1.767 1.00 32.84 1192 ARG A C 1
ATOM 8486 O O . ARG A 1 1192 ? -38.869 46.739 -0.604 1.00 32.84 1192 ARG A O 1
ATOM 8493 N N . LEU A 1 1193 ? -37.183 46.791 -1.990 1.00 31.59 1193 LEU A N 1
ATOM 8494 C CA . LEU A 1 1193 ? -36.318 47.731 -2.735 1.00 31.59 1193 LEU A CA 1
ATOM 8495 C C . LEU A 1 1193 ? -36.367 49.200 -2.243 1.00 31.59 1193 LEU A C 1
ATOM 8497 O O . LEU A 1 1193 ? -37.414 49.835 -2.326 1.00 31.59 1193 LEU A O 1
ATOM 8501 N N . LEU A 1 1194 ? -35.166 49.691 -1.878 1.00 31.62 1194 LEU A N 1
ATOM 8502 C CA . LEU A 1 1194 ? -34.652 51.071 -1.703 1.00 31.62 1194 LEU A CA 1
ATOM 8503 C C . LEU A 1 1194 ? -34.716 51.803 -0.335 1.00 31.62 1194 LEU A C 1
ATOM 8505 O O . LEU A 1 1194 ? -35.746 52.329 0.057 1.00 31.62 1194 LEU A O 1
ATOM 8509 N N . CYS A 1 1195 ? -33.499 51.959 0.221 1.00 29.12 1195 CYS A N 1
ATOM 8510 C CA . CYS A 1 1195 ? -32.774 53.194 0.608 1.00 29.12 1195 CYS A CA 1
ATOM 8511 C C . CYS A 1 1195 ? -33.217 54.100 1.783 1.00 29.12 1195 CYS A C 1
ATOM 8513 O O . CYS A 1 1195 ? -34.292 54.685 1.730 1.00 29.12 1195 CYS A O 1
ATOM 8515 N N . LYS A 1 1196 ? -32.203 54.373 2.637 1.00 29.84 1196 LYS A N 1
ATOM 8516 C CA . LYS A 1 1196 ? -31.912 55.563 3.482 1.00 29.84 1196 LYS A CA 1
ATOM 8517 C C . LYS A 1 1196 ? -32.842 55.832 4.677 1.00 29.84 1196 LYS A C 1
ATOM 8519 O O . LYS A 1 1196 ? -34.047 55.673 4.561 1.00 29.84 1196 LYS A O 1
ATOM 8524 N N . ASP A 1 1197 ? -32.358 56.223 5.857 1.00 33.97 1197 ASP A N 1
ATOM 8525 C CA . ASP A 1 1197 ? -31.079 56.837 6.278 1.00 33.97 1197 ASP A CA 1
ATOM 8526 C C . ASP A 1 1197 ? -30.382 56.084 7.424 1.00 33.97 1197 ASP A C 1
ATOM 8528 O O . ASP A 1 1197 ? -31.090 55.408 8.209 1.00 33.97 1197 ASP A O 1
#

Secondary structure (DSSP, 8-state):
-------PPP-----------PPEEEB-SSEEETT-GGGBTTS-TT-SSS---EEEE-TTEEEEE-SS-EEEEEEEEEETTB-EEEEEESSEEEEEEEEEEEES-SS-EEEEEETT-EEEEEEEEEEES-SS-EEEEEESTT-EEEEEEEEEEEEESSSEEEEEEETT-EEEEEEEEES-STT-EEEEEE-STT-EEEESS-EEE-SSSEEEEEEETT-EEEEEEEEEE-TT-EEEEEEEEEEEEEEE--S-EEEEEEEEEE-S-EETTT-TTTHHHHGGGTEEETTEEEEESS-EEE-SS--EEEEBSEEEESS-EEE--TTS--EEEEEETT-EEEESS-EEE-TTEEEEE-STT-EEEESS-EEESTTSS-EEEEEETT-EEEESSEEEE-TTEEEEEEEEEEEESEEEE-TTSEEEEEEEEEEE-S-EETTTSHHHHHHHTTTTEEETTEEEEEEEEEEE-TT--EEEEB-EEEEEEEEE-TT-EEEEEESEEEEEEEEE-TT-EEE-TTS-EEEE-TTSTTSEEE-SEEEEETSEEEEE-SS-EEE-TT-EEEE-BTTB-EEEE-TT-EEE-TT-EEEESEEEE--S-TTS-EEE-SEEE-SBTTB-EEE-S-EEBS-EEESEEE-SEE--BTSS-EEEESSEEESSEEEEEESSSSBSTTSB-EEEE-STT-EEEE-SEEEEEE-TT----TT-EEEEEEETTEEEE--SEEE-PPPSTTEEEEEEEETTEEEEEEEE--TT-SS-SSS-SHHHHHHHHTT-SSSTT-HHHHHHHHHHTT--------PPPPP--S-TTTTTSSSSS----------------------------S--------------EEEEEE-STT-EEEEE-TT--EEEEEEPPSSS-----EEE-TTS-EEEEETTTTEEEEE-TT--EEEEEE--SSEEEEEE-TTSPEEEEEGGGTEEEEE-TT--EEEEEEPPTT--EEEEEE-TTSPEEEEEGGGTEEEEE-TT--EEEEEEPPTT--EEEEEE-TTSPEEEEETTSEEEEE-TT--EEEEEE----SS--EEEEEE-TTS-EEEEETTSEEEEE-TT--EEEEEE-TT--EEEEEEE-TTS-B--------TT-SS-SSB--HHHHHHHHTT-STT-S-HHHHHHHHHHTT-B-S-----PPP--S--SS-SSS----------------